Protein AF-0000000084919995 (afdb_homodimer)

Foldseek 3Di:
DPPPPPDPPPPPPPPPPVALVVVCVVLDAPCVVVVNQAHDFPVSLVVSLVVVVVVFLQKDKDFFFAWPVGGTWIKIKGDPVSDDQLVPLLQAAEEEEEAALPFQFHLSLLLVSVQSSCQRSVVDDHFDRYMYMYGNHLQNQQSNQKDQPQCPQFADRRMTGGQAHVVGFNQQQQCQVVPISSNLRVLVVCVRNVHQAYEYEGADDADAFDAQKAKAKAQLVQLDDPLSVCLPPPVVVQLQVVCVVVPRHYYHDQDDHQDDCQQEDEHDHRDCSGPNNVSSLLPHTYMYMHGYRYDRSNVNSVSSNVSVVSSSVVCSVCVVVSSVRSVVSLVVLLVDFKHFQDKDFPPVDWDKDQGKGFDWDWDQDPPPRHTGIDTDPVGIDGDIGIYGSDMDGDDMDGQFQWKKFAVVLVSCVVSCVSNVFDKDWAQAKDKDWWKWWFWDDWAWAPDDDSNATFIAPIDTDIDIDTDIGGTGIIIGGCNDSSNSSCCQAQPCNRPNHVVRRPSLCVLQDFDDDDDCVPLVVVLVVVCVVDVVVVVVLVVCLVPPVVCVVDPCSSSVVSCCVDPNGDPSRRIRRMIGHHDDD/DDDPPPDPPPPPPPPPPPDLVVVCVVLDAPCVVVVNQAHDFPVSLVVSLVVVVVVFLQKDKDFFFAWPVGGTWIKIKGDPVSDDQLVPLLQAAEEEEEAALPFQFHLSLLLVSVQSSCQRSVVDDHFDRYMYMYGNHLQNQQSNQKDQPQCPQFADRRMTGGQAHVVGFNQQQQCQVVPISSNLRVLVVCVRNVHQAYEYEGADDADAFDAQKAKAKAQLVQLDDPLSVCLPPPVVVLLQVVCVVVPRHYYHDQDDHQDDCQQEDEHDHRDCSGPNNVSSLLPHTYMYMHGYRYDHSNVNSVSSNVSVVSSSVVCSVCVVVSSVRSVVSLVVLLVDFKHFQDKDFPPVDWDKDQGKGFDWDWDQDPPPRHTGIDTDPVGIDGDIGIYGSDMDGDDMDGQFQWKKFAVVLVSCVVSCVSNVFDKDWDQAKDKDWWKWWFWDDWAWAPDDDSNATFIAPIDTDIDIDTDIGGTGIIIGGCNDSSNSSCCQAQPCHRPNHVVRRPSLCVLQDFDDDDDCVVLVVVLVVVCVVDVVVVVVLVVCLVPPVVCVVDPCSSSVVSCCVDPNGDPSRRIRRMIGHHDDD

Sequence (1162 aa):
MKKIISLFCFLCIIACSEKPEDKEKDFQTFFETSNGLETPTYTEVIDFYIKLAKEFPQINVLTIGETDSGLPLHLVTYNPDGEFNFNKLEDKTVILINNGIHPGESDGIDATMLLFRDLVVNKIGAPRNTVLTTIPIYNIGGALNRNSTSRTNQNGPKEYGFRGNAQNYDLNRDFIKNDTKNAKTFAEIFHLTKPDIFIDNHVSNGADYQYTLTHLFTQHNKLGGDLGNYLHTEMMPTLENSLEEINWPITPYVNVFNSVPEKGFSQFMDYPRYSTGYTTLWNTLGLMVETHMLKPYKKRVMGTYYLMQKMIDISEKDGKKIKELRANAFAADQEKITYPVKFKIDTTKTSTLNFKGYEADYIESEVTGLTRLKYDRSKPFTKEVIYSNYMTPTNFVTVPEAYIIPKGWKKVIPHLDANKIEYTQLEKDTIITVQTYRIEDYDTRKSAYEGHYPHSNTTVTTSNQSVQFYKGDYYVPTNQRGIRYLLETLEPEAVDSFFNWNFFDTILQQKEGFSPYVFEDVAAKLLKNNPKLKAEFDTIKSTDENFAKNWYAQLNWLHKKSEHYEKAHMQYPIYKLMKNNMKKIISLFCFLCIIACSEKPEDKEKDFQTFFETSNGLETPTYTEVIDFYIKLAKEFPQINVLTIGETDSGLPLHLVTYNPDGEFNFNKLEDKTVILINNGIHPGESDGIDATMLLFRDLVVNKIGAPRNTVLTTIPIYNIGGALNRNSTSRTNQNGPKEYGFRGNAQNYDLNRDFIKNDTKNAKTFAEIFHLTKPDIFIDNHVSNGADYQYTLTHLFTQHNKLGGDLGNYLHTEMMPTLENSLEEINWPITPYVNVFNSVPEKGFSQFMDYPRYSTGYTTLWNTLGLMVETHMLKPYKKRVMGTYYLMQKMIDISEKDGKKIKELRANAFAADQEKITYPVKFKIDTTKTSTLNFKGYEADYIESEVTGLTRLKYDRSKPFTKEVIYSNYMTPTNFVTVPEAYIIPKGWKKVIPHLDANKIEYTQLEKDTIITVQTYRIEDYDTRKSAYEGHYPHSNTTVTTSNQSVQFYKGDYYVPTNQRGIRYLLETLEPEAVDSFFNWNFFDTILQQKEGFSPYVFEDVAAKLLKNNPKLKAEFDTIKSTDENFAKNWYAQLNWLHKKSEHYEKAHMQYPIYKLMKNN

Nearest PDB structures (foldseek):
  1yw4-assembly1_B  TM=4.529E-01  e=1.038E-06  Chromobacterium violaceum ATCC 12472
  5zni-assembly1_A  TM=4.329E-01  e=6.628E-02  Plasmodium falciparum
  8qbh-assembly1_A  TM=3.228E-01  e=3.331E-02  Photorhabdus laumondii subsp. laumondii TTO1
  5vol-assembly2_E  TM=3.912E-01  e=1.319E-01  Bacteroides intestinalis DSM 17393
  6mot-assembly1_A  TM=2.643E-01  e=6.628E-02  Bacteroides intestinalis DSM 17393

Solvent-accessible surface area (backbone atoms only — not comparable to full-atom values): 61017 Å² total; per-residue (Å²): 132,82,75,73,75,76,78,79,75,77,75,73,74,74,71,73,69,74,53,55,69,64,57,49,67,76,61,62,48,58,30,63,77,50,74,36,43,39,60,70,52,62,65,56,51,54,49,49,53,53,53,47,31,73,74,34,72,35,34,46,76,42,81,44,69,44,28,41,58,73,48,56,38,48,44,36,36,42,21,84,82,52,71,83,58,59,90,74,40,79,87,40,34,32,36,37,35,41,10,11,50,35,18,53,27,43,39,32,39,55,18,48,53,52,47,56,48,32,40,77,50,58,73,40,83,71,63,88,44,45,34,42,34,30,30,62,50,57,24,52,29,3,34,70,48,59,45,68,33,51,60,61,59,42,39,57,44,64,42,37,18,29,48,32,29,44,60,38,35,55,58,66,54,24,56,60,78,37,84,45,44,39,38,47,34,47,39,47,49,46,70,59,58,61,40,52,32,37,37,38,31,42,50,39,76,61,65,78,53,67,52,49,38,21,39,46,55,49,46,34,62,79,66,28,70,69,48,12,46,42,45,62,70,42,52,47,51,50,50,40,51,58,31,38,76,71,74,48,50,54,44,69,50,67,66,47,78,100,52,65,68,72,79,33,41,43,60,74,79,50,52,36,29,22,64,42,24,39,46,35,42,67,61,22,50,24,34,34,37,28,25,40,29,74,47,56,38,44,58,37,20,49,51,48,33,54,51,53,52,49,50,50,50,49,41,59,71,39,31,69,58,51,54,49,36,37,54,49,48,55,55,50,60,66,66,46,58,59,45,71,48,40,69,42,77,32,86,90,44,72,44,76,36,81,40,48,34,38,42,67,48,78,43,74,31,92,71,62,69,40,79,35,61,43,76,38,80,89,42,63,48,74,42,79,21,50,33,39,72,39,56,37,73,77,41,71,43,74,55,40,45,22,37,36,38,52,53,29,60,51,81,56,49,63,58,37,54,50,64,69,49,66,65,49,54,39,87,50,69,43,77,43,72,26,40,39,42,31,59,68,46,66,44,62,50,84,56,57,52,78,54,34,50,38,38,44,82,43,40,67,45,76,46,79,44,79,42,81,48,45,54,54,18,34,42,33,56,37,82,51,82,48,32,52,49,47,51,40,32,69,34,55,60,14,71,61,2,41,52,17,62,44,74,55,33,18,24,69,37,73,85,66,68,72,48,64,65,57,45,50,60,53,50,42,50,51,39,72,76,28,62,68,60,35,52,54,51,51,49,48,43,74,70,30,66,70,49,47,73,27,63,64,60,49,50,50,54,51,42,66,72,39,79,40,40,63,73,59,48,34,37,51,73,59,32,29,33,61,63,85,128,133,83,80,77,77,76,80,78,77,78,76,73,75,74,73,73,68,74,54,57,71,62,56,50,68,75,62,62,48,57,30,63,77,51,74,35,44,38,58,70,53,64,67,55,50,54,50,50,53,52,54,47,30,74,74,34,73,35,33,45,77,42,81,45,68,45,28,40,58,74,49,56,37,49,44,37,36,42,22,83,85,52,70,82,59,60,90,75,41,80,86,41,35,32,35,37,35,41,8,12,49,34,17,52,27,42,39,32,36,56,17,49,52,52,48,57,48,32,41,78,51,58,72,40,84,71,63,87,44,45,33,44,31,30,29,63,51,57,24,52,28,4,33,70,48,60,46,69,34,50,60,61,60,42,38,56,46,64,41,36,16,29,48,32,28,45,60,38,34,56,56,67,54,23,57,58,79,37,85,45,43,41,38,46,34,46,38,48,52,47,69,60,59,60,41,52,32,37,39,38,32,41,52,41,74,61,64,80,53,67,50,48,38,22,39,45,54,50,46,34,63,78,67,28,70,69,48,12,46,41,45,60,70,41,52,47,50,50,50,39,50,58,30,38,76,72,74,46,50,53,45,70,49,66,67,48,76,98,53,65,67,72,80,33,42,42,60,74,78,51,51,36,30,23,64,42,23,40,46,35,41,67,58,21,50,23,34,35,37,28,24,40,28,72,46,55,39,42,57,38,20,49,51,48,32,51,50,53,51,49,51,50,51,48,42,59,72,39,30,70,57,51,54,50,36,37,54,49,49,56,56,50,62,66,67,45,59,60,45,70,48,41,70,42,75,32,86,91,46,70,44,78,37,82,41,51,34,38,43,68,49,77,42,72,32,92,71,62,67,40,80,36,61,42,74,38,82,90,44,64,47,74,41,79,20,50,33,40,72,39,56,38,72,78,42,72,42,73,56,41,47,21,39,38,38,51,53,31,60,50,82,55,50,62,58,38,53,52,64,70,48,66,66,48,56,38,86,50,68,43,76,44,71,26,39,40,42,31,59,68,45,65,45,60,49,83,54,58,52,78,51,34,49,40,38,44,82,44,41,67,45,79,46,79,42,78,41,81,46,45,54,54,19,33,41,32,55,37,83,51,82,48,34,52,49,48,52,40,32,69,34,56,61,15,72,63,3,41,52,18,62,44,73,54,32,18,24,70,38,72,86,66,69,72,48,63,65,58,44,50,60,54,49,43,49,52,39,72,75,27,63,69,59,36,52,53,51,50,50,47,42,73,73,31,67,71,49,46,73,26,61,63,60,49,51,50,54,51,40,67,71,38,79,42,40,62,74,58,47,35,38,51,74,60,31,29,33,61,62,84,128

Radius of gyration: 35.67 Å; Cα contacts (8 Å, |Δi|>4): 2450; chains: 2; bounding box: 75×141×129 Å

Structure (mmCIF, N/CA/C/O backbone):
data_AF-0000000084919995-model_v1
#
loop_
_entity.id
_entity.type
_entity.pdbx_description
1 polymer 'Peptidase M14 carboxypeptidase A'
#
loop_
_atom_site.group_PDB
_atom_site.id
_atom_site.type_symbol
_atom_site.label_atom_id
_atom_site.label_alt_id
_atom_site.label_comp_id
_atom_site.label_asym_id
_atom_site.label_entity_id
_atom_site.label_seq_id
_atom_site.pdbx_PDB_ins_code
_atom_site.Cartn_x
_atom_site.Cartn_y
_atom_site.Cartn_z
_atom_site.occupancy
_atom_site.B_iso_or_equiv
_atom_site.auth_seq_id
_atom_site.auth_comp_id
_atom_site.auth_asym_id
_atom_site.auth_atom_id
_atom_site.pdbx_PDB_model_num
ATOM 1 N N . MET A 1 1 ? 17.422 -91.812 32.719 1 21.69 1 MET A N 1
ATOM 2 C CA . MET A 1 1 ? 18.078 -91.188 31.578 1 21.69 1 MET A CA 1
ATOM 3 C C . MET A 1 1 ? 17.125 -91.062 30.391 1 21.69 1 MET A C 1
ATOM 5 O O . MET A 1 1 ? 17.547 -91.188 29.234 1 21.69 1 MET A O 1
ATOM 9 N N . LYS A 1 2 ? 15.844 -90.938 30.781 1 24.97 2 LYS A N 1
ATOM 10 C CA . LYS A 1 2 ? 14.633 -91 29.969 1 24.97 2 LYS A CA 1
ATOM 11 C C . LYS A 1 2 ? 14.672 -89.875 28.922 1 24.97 2 LYS A C 1
ATOM 13 O O . LYS A 1 2 ? 14.828 -88.688 29.25 1 24.97 2 LYS A O 1
ATOM 18 N N . LYS A 1 3 ? 15.195 -90.125 27.75 1 26.06 3 LYS A N 1
ATOM 19 C CA . LYS A 1 3 ? 15.508 -89.312 26.578 1 26.06 3 LYS A CA 1
ATOM 20 C C . LYS A 1 3 ? 14.258 -88.688 26.031 1 26.06 3 LYS A C 1
ATOM 22 O O . LYS A 1 3 ? 13.414 -89.312 25.422 1 26.06 3 LYS A O 1
ATOM 27 N N . ILE A 1 4 ? 13.5 -88 26.812 1 30.88 4 ILE A N 1
ATOM 28 C CA . ILE A 1 4 ? 12.266 -87.438 26.25 1 30.88 4 ILE A CA 1
ATOM 29 C C . ILE A 1 4 ? 12.586 -86.562 25.078 1 30.88 4 ILE A C 1
ATOM 31 O O . ILE A 1 4 ? 13.461 -85.688 25.172 1 30.88 4 ILE A O 1
ATOM 35 N N . ILE A 1 5 ? 12.328 -86.938 23.891 1 33.31 5 ILE A N 1
ATOM 36 C CA . ILE A 1 5 ? 12.352 -86.438 22.531 1 33.31 5 ILE A CA 1
ATOM 37 C C . ILE A 1 5 ? 11.477 -85.188 22.453 1 33.31 5 ILE A C 1
ATOM 39 O O . ILE A 1 5 ? 10.25 -85.25 22.562 1 33.31 5 ILE A O 1
ATOM 43 N N . SER A 1 6 ? 11.594 -84.25 23.375 1 34.66 6 SER A N 1
ATOM 44 C CA . SER A 1 6 ? 10.586 -83.188 23.156 1 34.66 6 SER A CA 1
ATOM 45 C C . SER A 1 6 ? 10.672 -82.625 21.75 1 34.66 6 SER A C 1
ATOM 47 O O . SER A 1 6 ? 11.766 -82.375 21.25 1 34.66 6 SER A O 1
ATOM 49 N N . LEU A 1 7 ? 9.68 -82.938 20.938 1 34.88 7 LEU A N 1
ATOM 50 C CA . LEU A 1 7 ? 9.227 -82.438 19.641 1 34.88 7 LEU A CA 1
ATOM 51 C C . LEU A 1 7 ? 9.219 -80.938 19.609 1 34.88 7 LEU A C 1
ATOM 53 O O . LEU A 1 7 ? 8.531 -80.312 20.422 1 34.88 7 LEU A O 1
ATOM 57 N N . PHE A 1 8 ? 10.305 -80.312 19.156 1 34.44 8 PHE A N 1
ATOM 58 C CA . PHE A 1 8 ? 10.516 -78.938 18.859 1 34.44 8 PHE A CA 1
ATOM 59 C C . PHE A 1 8 ? 9.523 -78.438 17.812 1 34.44 8 PHE A C 1
ATOM 61 O O . PHE A 1 8 ? 9.57 -78.875 16.656 1 34.44 8 PHE A O 1
ATOM 68 N N . CYS A 1 9 ? 8.234 -78.312 18.172 1 31.97 9 CYS A N 1
ATOM 69 C CA . CYS A 1 9 ? 7.273 -77.688 17.281 1 31.97 9 CYS A CA 1
ATOM 70 C C . CYS A 1 9 ? 7.773 -76.312 16.812 1 31.97 9 CYS A C 1
ATOM 72 O O . CYS A 1 9 ? 8.016 -75.438 17.641 1 31.97 9 CYS A O 1
ATOM 74 N N . PHE A 1 10 ? 8.445 -76.312 15.711 1 33.94 10 PHE A N 1
ATOM 75 C CA . PHE A 1 10 ? 8.812 -75.125 14.961 1 33.94 10 PHE A CA 1
ATOM 76 C C . PHE A 1 10 ? 7.582 -74.25 14.648 1 33.94 10 PHE A C 1
ATOM 78 O O . PHE A 1 10 ? 6.719 -74.688 13.875 1 33.94 10 PHE A O 1
ATOM 85 N N . LEU A 1 11 ? 7.043 -73.562 15.609 1 35.12 11 LEU A N 1
ATOM 86 C CA . LEU A 1 11 ? 6.012 -72.562 15.336 1 35.12 11 LEU A CA 1
ATOM 87 C C . LEU A 1 11 ? 6.492 -71.562 14.297 1 35.12 11 LEU A C 1
ATOM 89 O O . LEU A 1 11 ? 7.426 -70.812 14.555 1 35.12 11 LEU A O 1
ATOM 93 N N . CYS A 1 12 ? 6.41 -71.938 13.023 1 33 12 CYS A N 1
ATOM 94 C CA . CYS A 1 12 ? 6.535 -71 11.938 1 33 12 CYS A CA 1
ATOM 95 C C . CYS A 1 12 ? 5.594 -69.812 12.148 1 33 12 CYS A C 1
ATOM 97 O O . CYS A 1 12 ? 4.375 -69.938 12.148 1 33 12 CYS A O 1
ATOM 99 N N . ILE A 1 13 ? 5.977 -68.938 12.969 1 38.16 13 ILE A N 1
ATOM 100 C CA . ILE A 1 13 ? 5.301 -67.625 13 1 38.16 13 ILE A CA 1
ATOM 101 C C . ILE A 1 13 ? 5.152 -67.125 11.586 1 38.16 13 ILE A C 1
ATOM 103 O O . ILE A 1 13 ? 6.145 -66.75 10.938 1 38.16 13 ILE A O 1
ATOM 107 N N . ILE A 1 14 ? 4.238 -67.688 10.805 1 39.5 14 ILE A N 1
ATOM 108 C CA . ILE A 1 14 ? 3.797 -67 9.586 1 39.5 14 ILE A CA 1
ATOM 109 C C . ILE A 1 14 ? 3.553 -65.562 9.875 1 39.5 14 ILE A C 1
ATOM 111 O O . ILE A 1 14 ? 2.621 -65.188 10.609 1 39.5 14 ILE A O 1
ATOM 115 N N . ALA A 1 15 ? 4.582 -64.75 9.961 1 41.22 15 ALA A N 1
ATOM 116 C CA . ALA A 1 15 ? 4.41 -63.312 9.797 1 41.22 15 ALA A CA 1
ATOM 117 C C . ALA A 1 15 ? 3.473 -63.031 8.633 1 41.22 15 ALA A C 1
ATOM 119 O O . ALA A 1 15 ? 3.797 -63.312 7.477 1 41.22 15 ALA A O 1
ATOM 120 N N . CYS A 1 16 ? 2.234 -63.188 8.797 1 38.12 16 CYS A N 1
ATOM 121 C CA . CYS A 1 16 ? 1.284 -62.625 7.848 1 38.12 16 CYS A CA 1
ATOM 122 C C . CYS A 1 16 ? 1.744 -61.281 7.363 1 38.12 16 CYS A C 1
ATOM 124 O O . CYS A 1 16 ? 1.629 -60.281 8.086 1 38.12 16 CYS A O 1
ATOM 126 N N . SER A 1 17 ? 2.793 -61.25 6.57 1 40.56 17 SER A N 1
ATOM 127 C CA . SER A 1 17 ? 3 -60.031 5.812 1 40.56 17 SER A CA 1
ATOM 128 C C . SER A 1 17 ? 1.688 -59.5 5.234 1 40.56 17 SER A C 1
ATOM 130 O O . SER A 1 17 ? 1.049 -60.188 4.422 1 40.56 17 SER A O 1
ATOM 132 N N . GLU A 1 18 ? 0.864 -58.844 5.98 1 44.56 18 GLU A N 1
ATOM 133 C CA . GLU A 1 18 ? -0.273 -58.188 5.363 1 44.56 18 GLU A CA 1
ATOM 134 C C . GLU A 1 18 ? 0.071 -57.688 3.955 1 44.56 18 GLU A C 1
ATOM 136 O O . GLU A 1 18 ? 1.103 -57.062 3.748 1 44.56 18 GLU A O 1
ATOM 141 N N . LYS A 1 19 ? -0.427 -58.25 3.053 1 54 19 LYS A N 1
ATOM 142 C CA . LYS A 1 19 ? -0.205 -58.031 1.629 1 54 19 LYS A CA 1
ATOM 143 C C . LYS A 1 19 ? -0.375 -56.562 1.28 1 54 19 LYS A C 1
ATOM 145 O O . LYS A 1 19 ? -1.337 -55.906 1.714 1 54 19 LYS A O 1
ATOM 150 N N . PRO A 1 20 ? 0.6 -55.844 0.638 1 55.72 20 PRO A N 1
ATOM 151 C CA . PRO A 1 20 ? 0.508 -54.469 0.135 1 55.72 20 PRO A CA 1
ATOM 152 C C . PRO A 1 20 ? -0.896 -54.094 -0.345 1 55.72 20 PRO A C 1
ATOM 154 O O . PRO A 1 20 ? -1.328 -52.969 -0.198 1 55.72 20 PRO A O 1
ATOM 157 N N . GLU A 1 21 ? -1.686 -54.844 -0.958 1 55 21 GLU A N 1
ATOM 158 C CA . GLU A 1 21 ? -3.02 -54.625 -1.504 1 55 21 GLU A CA 1
ATOM 159 C C . GLU A 1 21 ? -4.012 -54.25 -0.402 1 55 21 GLU A C 1
ATOM 161 O O . GLU A 1 21 ? -4.875 -53.406 -0.595 1 55 21 GLU A O 1
ATOM 166 N N . ASP A 1 22 ? -3.834 -54.844 0.749 1 62.72 22 ASP A N 1
ATOM 167 C CA . ASP A 1 22 ? -4.777 -54.594 1.835 1 62.72 22 ASP A CA 1
ATOM 168 C C . ASP A 1 22 ? -4.594 -53.219 2.43 1 62.72 22 ASP A C 1
ATOM 170 O O . ASP A 1 22 ? -5.57 -52.531 2.707 1 62.72 22 ASP A O 1
ATOM 174 N N . LYS A 1 23 ? -3.406 -52.688 2.41 1 73.25 23 LYS A N 1
ATOM 175 C CA . LYS A 1 23 ? -3.154 -51.375 2.971 1 73.25 23 LYS A CA 1
ATOM 176 C C . LYS A 1 23 ? -3.576 -50.281 1.997 1 73.25 23 LYS A C 1
ATOM 178 O O . LYS A 1 23 ? -4.051 -49.219 2.414 1 73.25 23 LYS A O 1
ATOM 183 N N . GLU A 1 24 ? -3.463 -50.5 0.756 1 79.25 24 GLU A N 1
ATOM 184 C CA . GLU A 1 24 ? -3.916 -49.531 -0.236 1 79.25 24 GLU A CA 1
ATOM 185 C C . GLU A 1 24 ? -5.398 -49.219 -0.062 1 79.25 24 GLU A C 1
ATOM 187 O O . GLU A 1 24 ? -5.812 -48.062 -0.192 1 79.25 24 GLU A O 1
ATOM 192 N N . LYS A 1 25 ? -6.148 -50.156 0.231 1 82 25 LYS A N 1
ATOM 193 C CA . LYS A 1 25 ? -7.594 -50 0.39 1 82 25 LYS A CA 1
ATOM 194 C C . LYS A 1 25 ? -7.914 -49.156 1.619 1 82 25 LYS A C 1
ATOM 196 O O . LYS A 1 25 ? -8.898 -48.406 1.627 1 82 25 LYS A O 1
ATOM 201 N N . ASP A 1 26 ? -7.035 -49.219 2.521 1 86.19 26 ASP A N 1
ATOM 202 C CA . ASP A 1 26 ? -7.266 -48.5 3.771 1 86.19 26 ASP A CA 1
ATOM 203 C C . ASP A 1 26 ? -6.957 -47.031 3.611 1 86.19 26 ASP A C 1
ATOM 205 O O . ASP A 1 26 ? -7.391 -46.188 4.422 1 86.19 26 ASP A O 1
ATOM 209 N N . PHE A 1 27 ? -6.262 -46.656 2.531 1 93.88 27 PHE A N 1
ATOM 210 C CA . PHE A 1 27 ? -5.844 -45.281 2.352 1 93.88 27 PHE A CA 1
ATOM 211 C C . PHE A 1 27 ? -6.258 -44.75 0.979 1 93.88 27 PHE A C 1
ATOM 213 O O . PHE A 1 27 ? -5.52 -44 0.345 1 93.88 27 PHE A O 1
ATOM 220 N N . GLN A 1 28 ? -7.402 -45.188 0.562 1 94.81 28 GLN A N 1
ATOM 221 C CA . GLN A 1 28 ? -7.945 -44.656 -0.68 1 94.81 28 GLN A CA 1
ATOM 222 C C . GLN A 1 28 ? -8.242 -43.156 -0.551 1 94.81 28 GLN A C 1
ATOM 224 O O . GLN A 1 28 ? -8.727 -42.719 0.487 1 94.81 28 GLN A O 1
ATOM 229 N N . THR A 1 29 ? -7.914 -42.438 -1.58 1 95.44 29 THR A N 1
ATOM 230 C CA . THR A 1 29 ? -8.203 -41 -1.594 1 95.44 29 THR A CA 1
ATOM 231 C C . THR A 1 29 ? -9.648 -40.75 -2.025 1 95.44 29 THR A C 1
ATOM 233 O O . THR A 1 29 ? -10.289 -41.625 -2.615 1 95.44 29 THR A O 1
ATOM 236 N N . PHE A 1 30 ? -10.117 -39.594 -1.707 1 95.94 30 PHE A N 1
ATOM 237 C CA . PHE A 1 30 ? -11.445 -39.188 -2.148 1 95.94 30 PHE A CA 1
ATOM 238 C C . PHE A 1 30 ? -11.531 -39.156 -3.67 1 95.94 30 PHE A C 1
ATOM 240 O O . PHE A 1 30 ? -12.578 -39.469 -4.242 1 95.94 30 PHE A O 1
ATOM 247 N N . PHE A 1 31 ? -10.555 -38.812 -4.359 1 97.12 31 PHE A N 1
ATOM 248 C CA . PHE A 1 31 ? -10.43 -38.875 -5.812 1 97.12 31 PHE A CA 1
ATOM 249 C C . PHE A 1 31 ? -10.703 -40.281 -6.328 1 97.12 31 PHE A C 1
ATOM 251 O O . PHE A 1 31 ? -11.461 -40.469 -7.281 1 97.12 31 PHE A O 1
ATOM 258 N N . GLU A 1 32 ? -10.117 -41.219 -5.699 1 97.31 32 GLU A N 1
ATOM 259 C CA . GLU A 1 32 ? -10.297 -42.625 -6.098 1 97.31 32 GLU A CA 1
ATOM 260 C C . GLU A 1 32 ? -11.719 -43.094 -5.801 1 97.31 32 GLU A C 1
ATOM 262 O O . GLU A 1 32 ? -12.344 -43.75 -6.637 1 97.31 32 GLU A O 1
ATOM 267 N N . THR A 1 33 ? -12.242 -42.781 -4.66 1 96.88 33 THR A N 1
ATOM 268 C CA . THR A 1 33 ? -13.555 -43.281 -4.258 1 96.88 33 THR A CA 1
ATOM 269 C C . THR A 1 33 ? -14.664 -42.594 -5.043 1 96.88 33 THR A C 1
ATOM 271 O O . THR A 1 33 ? -15.773 -43.125 -5.145 1 96.88 33 THR A O 1
ATOM 274 N N . SER A 1 34 ? -14.383 -41.438 -5.629 1 97.38 34 SER A N 1
ATOM 275 C CA . SER A 1 34 ? -15.367 -40.719 -6.426 1 97.38 34 SER A CA 1
ATOM 276 C C . SER A 1 34 ? -15.211 -41.031 -7.914 1 97.38 34 SER A C 1
ATOM 278 O O . SER A 1 34 ? -15.789 -40.344 -8.758 1 97.38 34 SER A O 1
ATOM 280 N N . ASN A 1 35 ? -14.383 -41.969 -8.273 1 97 35 ASN A N 1
ATOM 281 C CA . ASN A 1 35 ? -14.102 -42.375 -9.648 1 97 35 ASN A CA 1
ATOM 282 C C . ASN A 1 35 ? -13.453 -41.25 -10.438 1 97 35 ASN A C 1
ATOM 284 O O . ASN A 1 35 ? -13.758 -41.031 -11.617 1 97 35 ASN A O 1
ATOM 288 N N . GLY A 1 36 ? -12.68 -40.406 -9.742 1 97.38 36 GLY A N 1
ATOM 289 C CA . GLY A 1 36 ? -11.906 -39.375 -10.391 1 97.38 36 GLY A CA 1
ATOM 290 C C . GLY A 1 36 ? -12.711 -38.125 -10.68 1 97.38 36 GLY A C 1
ATOM 291 O O . GLY A 1 36 ? -12.312 -37.281 -11.508 1 97.38 36 GLY A O 1
ATOM 292 N N . LEU A 1 37 ? -13.859 -37.906 -10 1 97.75 37 LEU A N 1
ATOM 293 C CA . LEU A 1 37 ? -14.773 -36.812 -10.359 1 97.75 37 LEU A CA 1
ATOM 294 C C . LEU A 1 37 ? -14.711 -35.688 -9.336 1 97.75 37 LEU A C 1
ATOM 296 O O . LEU A 1 37 ? -15.172 -34.594 -9.594 1 97.75 37 LEU A O 1
ATOM 300 N N . GLU A 1 38 ? -14.156 -36 -8.141 1 98.06 38 GLU A N 1
ATOM 301 C CA . GLU A 1 38 ? -14.203 -35 -7.055 1 98.06 38 GLU A CA 1
ATOM 302 C C . GLU A 1 38 ? -12.836 -34.844 -6.398 1 98.06 38 GLU A C 1
ATOM 304 O O . GLU A 1 38 ? -11.969 -35.719 -6.523 1 98.06 38 GLU A O 1
ATOM 309 N N . THR A 1 39 ? -12.555 -33.719 -5.777 1 98.62 39 THR A N 1
ATOM 310 C CA . THR A 1 39 ? -11.383 -33.406 -4.961 1 98.62 39 THR A CA 1
ATOM 311 C C . THR A 1 39 ? -11.781 -33.156 -3.512 1 98.62 39 THR A C 1
ATOM 313 O O . THR A 1 39 ? -12.898 -32.719 -3.24 1 98.62 39 THR A O 1
ATOM 316 N N . PRO A 1 40 ? -10.984 -33.531 -2.588 1 98.44 40 PRO A N 1
ATOM 317 C CA . PRO A 1 40 ? -11.328 -33.406 -1.17 1 98.44 40 PRO A CA 1
ATOM 318 C C . PRO A 1 40 ? -11.297 -31.969 -0.68 1 98.44 40 PRO A C 1
ATOM 320 O O . PRO A 1 40 ? -10.719 -31.094 -1.344 1 98.44 40 PRO A O 1
ATOM 323 N N . THR A 1 41 ? -11.945 -31.734 0.475 1 97.81 41 THR A N 1
ATOM 324 C CA . T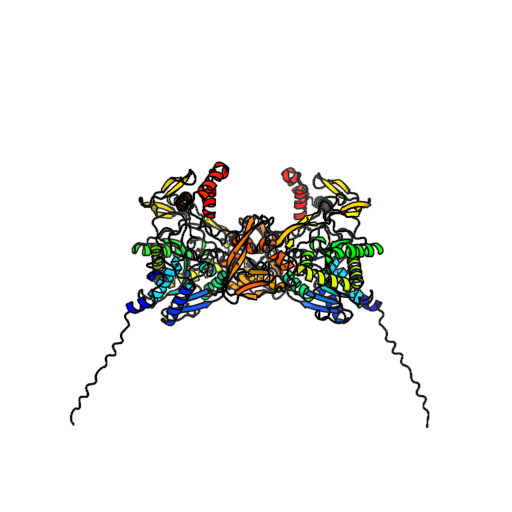HR A 1 41 ? -11.875 -30.453 1.187 1 97.81 41 THR A CA 1
ATOM 325 C C . THR A 1 41 ? -10.523 -30.297 1.873 1 97.81 41 THR A C 1
ATOM 327 O O . THR A 1 41 ? -9.75 -31.25 1.964 1 97.81 41 THR A O 1
ATOM 330 N N . TYR A 1 42 ? -10.258 -29.125 2.387 1 97.94 42 TYR A N 1
ATOM 331 C CA . TYR A 1 42 ? -9.023 -28.844 3.113 1 97.94 42 TYR A CA 1
ATOM 332 C C . TYR A 1 42 ? -8.852 -29.797 4.289 1 97.94 42 TYR A C 1
ATOM 334 O O . TYR A 1 42 ? -7.793 -30.406 4.457 1 97.94 42 TYR A O 1
ATOM 342 N N . THR A 1 43 ? -9.852 -29.938 5.066 1 97.56 43 THR A N 1
ATOM 343 C CA . THR A 1 43 ? -9.789 -30.781 6.258 1 97.56 43 THR A CA 1
ATOM 344 C C . THR A 1 43 ? -9.523 -32.25 5.879 1 97.56 43 THR A C 1
ATOM 346 O O . THR A 1 43 ? -8.727 -32.906 6.531 1 97.56 43 THR A O 1
ATOM 349 N N . GLU A 1 44 ? -10.188 -32.688 4.816 1 98.19 44 GLU A N 1
ATOM 350 C CA . GLU A 1 44 ? -10 -34.062 4.367 1 98.19 44 GLU A CA 1
ATOM 351 C C . GLU A 1 44 ? -8.57 -34.312 3.902 1 98.19 44 GLU A C 1
ATOM 353 O O . GLU A 1 44 ? -8.016 -35.375 4.121 1 98.19 44 GLU A O 1
ATOM 358 N N . VAL A 1 45 ? -8 -33.344 3.273 1 98.75 45 VAL A N 1
ATOM 359 C CA . VAL A 1 45 ? -6.629 -33.469 2.793 1 98.75 45 VAL A CA 1
ATOM 360 C C . VAL A 1 45 ? -5.676 -33.594 3.979 1 98.75 45 VAL A C 1
ATOM 362 O O . VAL A 1 45 ? -4.832 -34.469 4.012 1 98.75 45 VAL A O 1
ATOM 365 N N . ILE A 1 46 ? -5.793 -32.688 4.938 1 98.69 46 ILE A N 1
ATOM 366 C CA . ILE A 1 46 ? -4.887 -32.688 6.082 1 98.69 46 ILE A CA 1
ATOM 367 C C . ILE A 1 46 ? -5.074 -33.969 6.883 1 98.69 46 ILE A C 1
ATOM 369 O O . ILE A 1 46 ? -4.094 -34.594 7.301 1 98.69 46 ILE A O 1
ATOM 373 N N . ASP A 1 47 ? -6.32 -34.375 7.082 1 98.25 47 ASP A N 1
ATOM 374 C CA . ASP A 1 47 ? -6.605 -35.625 7.797 1 98.25 47 ASP A CA 1
ATOM 375 C C . ASP A 1 47 ? -5.945 -36.812 7.109 1 98.25 47 ASP A C 1
ATOM 377 O O . ASP A 1 47 ? -5.457 -37.75 7.777 1 98.25 47 ASP A O 1
ATOM 381 N N . PHE A 1 48 ? -6.008 -36.844 5.852 1 98.12 48 PHE A N 1
ATOM 382 C CA . PHE A 1 48 ? -5.406 -37.906 5.082 1 98.12 48 PHE A CA 1
ATOM 383 C C . PHE A 1 48 ? -3.924 -38.062 5.402 1 98.12 48 PHE A C 1
ATOM 385 O O . PHE A 1 48 ? -3.439 -39.156 5.691 1 98.12 48 PHE A O 1
ATOM 392 N N . TYR A 1 49 ? -3.203 -36.938 5.359 1 98.69 49 TYR A N 1
ATOM 393 C CA . TYR A 1 49 ? -1.765 -36.969 5.598 1 98.69 49 TYR A CA 1
ATOM 394 C C . TYR A 1 49 ? -1.46 -37.312 7.047 1 98.69 49 TYR A C 1
ATOM 396 O O . TYR A 1 49 ? -0.471 -38 7.328 1 98.69 49 TYR A O 1
ATOM 404 N N . ILE A 1 50 ? -2.25 -36.812 7.961 1 98.38 50 ILE A N 1
ATOM 405 C CA . ILE A 1 50 ? -2.068 -37.188 9.367 1 98.38 50 ILE A CA 1
ATOM 406 C C . ILE A 1 50 ? -2.25 -38.688 9.547 1 98.38 50 ILE A C 1
ATOM 408 O O . ILE A 1 50 ? -1.489 -39.312 10.281 1 98.38 50 ILE A O 1
ATOM 412 N N . LYS A 1 51 ? -3.271 -39.25 8.906 1 97.81 51 LYS A N 1
ATOM 413 C CA . LYS A 1 51 ? -3.502 -40.688 8.961 1 97.81 51 LYS A CA 1
ATOM 414 C C . LYS A 1 51 ? -2.305 -41.469 8.406 1 97.81 51 LYS A C 1
ATOM 416 O O . LYS A 1 51 ? -1.899 -42.469 8.969 1 97.81 51 LYS A O 1
ATOM 421 N N . LEU A 1 52 ? -1.753 -41 7.297 1 98.06 52 LEU A N 1
ATOM 422 C CA . LEU A 1 52 ? -0.563 -41.625 6.734 1 98.06 52 LEU A CA 1
ATOM 423 C C . LEU A 1 52 ? 0.59 -41.594 7.734 1 98.06 52 LEU A C 1
ATOM 425 O O . LEU A 1 52 ? 1.278 -42.594 7.926 1 98.06 52 LEU A O 1
ATOM 429 N N . ALA A 1 53 ? 0.805 -40.438 8.336 1 98.06 53 ALA A N 1
ATOM 430 C CA . ALA A 1 53 ? 1.93 -40.25 9.25 1 98.06 53 ALA A CA 1
ATOM 431 C C . ALA A 1 53 ? 1.802 -41.125 10.477 1 98.06 53 ALA A C 1
ATOM 433 O O . ALA A 1 53 ? 2.807 -41.594 11.031 1 98.06 53 ALA A O 1
ATOM 434 N N . LYS A 1 54 ? 0.592 -41.406 10.922 1 97.5 54 LYS A N 1
ATOM 435 C CA . LYS A 1 54 ? 0.351 -42.281 12.07 1 97.5 54 LYS A CA 1
ATOM 436 C C . LYS A 1 54 ? 0.703 -43.719 11.75 1 97.5 54 LYS A C 1
ATOM 438 O O . LYS A 1 54 ? 1.182 -44.469 12.617 1 97.5 54 LYS A O 1
ATOM 443 N N . GLU A 1 55 ? 0.507 -44.094 10.555 1 96.94 55 GLU A N 1
ATOM 444 C CA . GLU A 1 55 ? 0.669 -45.5 10.164 1 96.94 55 GLU A CA 1
ATOM 445 C C . GLU A 1 55 ? 2.08 -45.781 9.648 1 96.94 55 GLU A C 1
ATOM 447 O O . GLU A 1 55 ? 2.613 -46.875 9.836 1 96.94 55 GLU A O 1
ATOM 452 N N . PHE A 1 56 ? 2.662 -44.781 9.008 1 97.31 56 PHE A N 1
ATOM 453 C CA . PHE A 1 56 ? 3.924 -45 8.312 1 97.31 56 PHE A CA 1
ATOM 454 C C . PHE A 1 56 ? 5.012 -44.062 8.859 1 97.31 56 PHE A C 1
ATOM 456 O O . PHE A 1 56 ? 4.973 -42.875 8.641 1 97.31 56 PHE A O 1
ATOM 463 N N . PRO A 1 57 ? 6.051 -44.594 9.414 1 97.06 57 PRO A N 1
ATOM 464 C CA . PRO A 1 57 ? 7.102 -43.781 10.016 1 97.06 57 PRO A CA 1
ATOM 465 C C . PRO A 1 57 ? 7.918 -43.031 8.969 1 97.06 57 PRO A C 1
ATOM 467 O O . PRO A 1 57 ? 8.695 -42.125 9.32 1 97.06 57 PRO A O 1
ATOM 470 N N . GLN A 1 58 ? 7.762 -43.344 7.668 1 97.56 58 GLN A N 1
ATOM 471 C CA . GLN A 1 58 ? 8.453 -42.656 6.582 1 97.56 58 GLN A CA 1
ATOM 472 C C . GLN A 1 58 ? 7.836 -41.281 6.305 1 97.56 58 GLN A C 1
ATOM 474 O O . GLN A 1 58 ? 8.398 -40.469 5.562 1 97.56 58 GLN A O 1
ATOM 479 N N . ILE A 1 59 ? 6.703 -41.031 6.891 1 98.5 59 ILE A N 1
ATOM 480 C CA . ILE A 1 59 ? 6 -39.781 6.648 1 98.5 59 ILE A CA 1
ATOM 481 C C . ILE A 1 59 ? 6.027 -38.906 7.91 1 98.5 59 ILE A C 1
ATOM 483 O O . ILE A 1 59 ? 5.789 -39.406 9.008 1 98.5 59 ILE A O 1
ATOM 487 N N . ASN A 1 60 ? 6.336 -37.656 7.766 1 98.69 60 ASN A N 1
ATOM 488 C CA . ASN A 1 60 ? 6.223 -36.656 8.828 1 98.69 60 ASN A CA 1
ATOM 489 C C . ASN A 1 60 ? 5.359 -35.469 8.398 1 98.69 60 ASN A C 1
ATOM 491 O O . ASN A 1 60 ? 5.441 -35.031 7.254 1 98.69 60 ASN A O 1
ATOM 495 N N . VAL A 1 61 ? 4.461 -35.062 9.25 1 98.75 61 VAL A N 1
ATOM 496 C CA . VAL A 1 61 ? 3.646 -33.875 9.031 1 98.75 61 VAL A CA 1
ATOM 497 C C . VAL A 1 61 ? 4.039 -32.781 10.031 1 98.75 61 VAL A C 1
ATOM 499 O O . VAL A 1 61 ? 3.891 -32.969 11.242 1 98.75 61 VAL A O 1
ATOM 502 N N . LEU A 1 62 ? 4.539 -31.672 9.555 1 98.69 62 LEU A N 1
ATOM 503 C CA . LEU A 1 62 ? 4.902 -30.516 10.375 1 98.69 62 LEU A CA 1
ATOM 504 C C . LEU A 1 62 ? 3.916 -29.375 10.172 1 98.69 62 LEU A C 1
ATOM 506 O O . LEU A 1 62 ? 3.688 -28.938 9.039 1 98.69 62 LEU A O 1
ATOM 510 N N . THR A 1 63 ? 3.203 -28.938 11.25 1 98.5 63 THR A N 1
ATOM 511 C CA . THR A 1 63 ? 2.451 -27.703 11.219 1 98.5 63 THR A CA 1
ATOM 512 C C . THR A 1 63 ? 3.393 -26.5 11.297 1 98.5 63 THR A C 1
ATOM 514 O O . THR A 1 63 ? 4.25 -26.422 12.18 1 98.5 63 THR A O 1
ATOM 517 N N . ILE A 1 64 ? 3.227 -25.5 10.398 1 98.38 64 ILE A N 1
ATOM 518 C CA . ILE A 1 64 ? 4.262 -24.469 10.328 1 98.38 64 ILE A CA 1
ATOM 519 C C . ILE A 1 64 ? 3.631 -23.141 9.938 1 98.38 64 ILE A C 1
ATOM 521 O O . ILE A 1 64 ? 2.82 -23.062 9.016 1 98.38 64 ILE A O 1
ATOM 525 N N . GLY A 1 65 ? 3.973 -22.109 10.68 1 98 65 GLY A N 1
ATOM 526 C CA . GLY A 1 65 ? 3.605 -20.734 10.375 1 98 65 GLY A CA 1
ATOM 527 C C . GLY A 1 65 ? 2.107 -20.5 10.414 1 98 65 GLY A C 1
ATOM 528 O O . GLY A 1 65 ? 1.385 -21.188 11.148 1 98 65 GLY A O 1
ATOM 529 N N . GLU A 1 66 ? 1.709 -19.391 9.727 1 96.88 66 GLU A N 1
ATOM 530 C CA . GLU A 1 66 ? 0.323 -18.938 9.664 1 96.88 66 GLU A CA 1
ATOM 531 C C . GLU A 1 66 ? -0.076 -18.578 8.234 1 96.88 66 GLU A C 1
ATOM 533 O O . GLU A 1 66 ? 0.783 -18.438 7.359 1 96.88 66 GLU A O 1
ATOM 538 N N . THR A 1 67 ? -1.332 -18.547 7.973 1 97.94 67 THR A N 1
ATOM 539 C CA . THR A 1 67 ? -1.891 -17.984 6.75 1 97.94 67 THR A CA 1
ATOM 540 C C . THR A 1 67 ? -2.938 -16.922 7.07 1 97.94 67 THR A C 1
ATOM 542 O O . THR A 1 67 ? -3.299 -16.734 8.234 1 97.94 67 THR A O 1
ATOM 545 N N . ASP A 1 68 ? -3.428 -16.219 6.094 1 97.5 68 ASP A N 1
ATOM 546 C CA . ASP A 1 68 ? -4.441 -15.195 6.289 1 97.5 68 ASP A CA 1
ATOM 547 C C . ASP A 1 68 ? -5.789 -15.812 6.652 1 97.5 68 ASP A C 1
ATOM 549 O O . ASP A 1 68 ? -6.695 -15.109 7.117 1 97.5 68 ASP A O 1
ATOM 553 N N . SER A 1 69 ? -5.941 -17.109 6.441 1 96.31 69 SER A N 1
ATOM 554 C CA . SER A 1 69 ? -7.18 -17.781 6.812 1 96.31 69 SER A CA 1
ATOM 555 C C . SER A 1 69 ? -7.266 -18 8.32 1 96.31 69 SER A C 1
ATOM 557 O O . SER A 1 69 ? -8.328 -18.328 8.844 1 96.31 69 SER A O 1
ATOM 559 N N . GLY A 1 70 ? -6.133 -17.875 8.961 1 94.81 70 GLY A N 1
ATOM 560 C CA . GLY A 1 70 ? -6.066 -18.172 10.383 1 94.81 70 GLY A CA 1
ATOM 561 C C . GLY A 1 70 ? -5.605 -19.594 10.68 1 94.81 70 GLY A C 1
ATOM 562 O O . GLY A 1 70 ? -5.348 -19.938 11.828 1 94.81 70 GLY A O 1
ATOM 563 N N . LEU A 1 71 ? -5.449 -20.391 9.672 1 96.56 71 LEU A N 1
ATOM 564 C CA . LEU A 1 71 ? -4.953 -21.75 9.812 1 96.56 71 LEU A CA 1
ATOM 565 C C . LEU A 1 71 ? -3.492 -21.844 9.375 1 96.56 71 LEU A C 1
ATOM 567 O O . LEU A 1 71 ? -3.074 -21.156 8.445 1 96.56 71 LEU A O 1
ATOM 571 N N . PRO A 1 72 ? -2.729 -22.688 9.984 1 98.06 72 PRO A N 1
ATOM 572 C CA . PRO A 1 72 ? -1.317 -22.812 9.609 1 98.06 72 PRO A CA 1
ATOM 573 C C . PRO A 1 72 ? -1.115 -23.625 8.328 1 98.06 72 PRO A C 1
ATOM 575 O O . PRO A 1 72 ? -2 -24.375 7.922 1 98.06 72 PR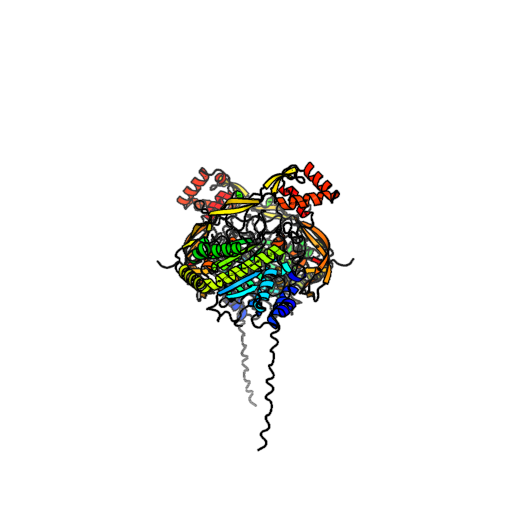O A O 1
ATOM 578 N N . LEU A 1 73 ? 0.036 -23.469 7.691 1 98.75 73 LEU A N 1
ATOM 579 C CA . LEU A 1 73 ? 0.421 -24.391 6.621 1 98.75 73 LEU A CA 1
ATOM 580 C C . LEU A 1 73 ? 0.944 -25.703 7.191 1 98.75 73 LEU A C 1
ATOM 582 O O . LEU A 1 73 ? 1.148 -25.812 8.398 1 98.75 73 LEU A O 1
ATOM 586 N N . HIS A 1 74 ? 1.064 -26.672 6.355 1 98.88 74 HIS A N 1
ATOM 587 C CA . HIS A 1 74 ? 1.659 -27.953 6.68 1 98.88 74 HIS A CA 1
ATOM 588 C C . HIS A 1 74 ? 2.77 -28.312 5.699 1 98.88 74 HIS A C 1
ATOM 590 O O . HIS A 1 74 ? 2.68 -28 4.512 1 98.88 74 HIS A O 1
ATOM 596 N N . LEU A 1 75 ? 3.787 -28.828 6.223 1 98.94 75 LEU A N 1
ATOM 597 C CA . LEU A 1 75 ? 4.848 -29.453 5.441 1 98.94 75 LEU A CA 1
ATOM 598 C C . LEU A 1 75 ? 4.871 -30.969 5.664 1 98.94 75 LEU A C 1
ATOM 600 O O . LEU A 1 75 ? 5.098 -31.422 6.785 1 98.94 75 LEU A O 1
ATOM 604 N N . VAL A 1 76 ? 4.598 -31.734 4.633 1 98.94 76 VAL A N 1
ATOM 605 C CA . VAL A 1 76 ? 4.645 -33.188 4.703 1 98.94 76 VAL A CA 1
ATOM 606 C C . VAL A 1 76 ? 5.918 -33.688 4.031 1 98.94 76 VAL A C 1
ATOM 608 O O . VAL A 1 76 ? 6.234 -33.312 2.908 1 98.94 76 VAL A O 1
ATOM 611 N N . THR A 1 77 ? 6.605 -34.531 4.727 1 98.88 77 THR A N 1
ATOM 612 C CA . THR A 1 77 ? 7.871 -35.062 4.223 1 98.88 77 THR A CA 1
ATOM 613 C C . THR A 1 77 ? 7.824 -36.594 4.133 1 98.88 77 THR A C 1
ATOM 615 O O . THR A 1 77 ? 7.359 -37.25 5.059 1 98.88 77 THR A O 1
ATOM 618 N N . TYR A 1 78 ? 8.172 -37.156 3.01 1 98.75 78 TYR A N 1
ATOM 619 C CA . TYR A 1 78 ? 8.43 -38.562 2.828 1 98.75 78 TYR A CA 1
ATOM 620 C C . TYR A 1 78 ? 9.93 -38.844 2.723 1 98.75 78 TYR A C 1
ATOM 622 O O . TYR A 1 78 ? 10.602 -38.312 1.835 1 98.75 78 TYR A O 1
ATOM 630 N N . ASN A 1 79 ? 10.391 -39.531 3.553 1 98.19 79 ASN A N 1
ATOM 631 C CA . ASN A 1 79 ? 11.766 -40.031 3.574 1 98.19 79 ASN A CA 1
ATOM 632 C C . ASN A 1 79 ? 11.828 -41.5 4.027 1 98.19 79 ASN A C 1
ATOM 634 O O . ASN A 1 79 ? 11.578 -41.781 5.195 1 98.19 79 ASN A O 1
ATOM 638 N N . PRO A 1 80 ? 12.172 -42.344 3.172 1 95.38 80 PRO A N 1
ATOM 639 C CA . PRO A 1 80 ? 12.195 -43.781 3.533 1 95.38 80 PRO A CA 1
ATOM 640 C C . PRO A 1 80 ? 13.094 -44.062 4.738 1 95.38 80 PRO A C 1
ATOM 642 O O . PRO A 1 80 ? 12.852 -45.031 5.477 1 95.38 80 PRO A O 1
ATOM 645 N N . ASP A 1 81 ? 14.07 -43.219 5.039 1 94.81 81 ASP A N 1
ATOM 646 C CA . ASP A 1 81 ? 15.016 -43.406 6.133 1 94.81 81 ASP A CA 1
ATOM 647 C C . ASP A 1 81 ? 14.445 -42.906 7.453 1 94.81 81 ASP A C 1
ATOM 649 O O . ASP A 1 81 ? 15.016 -43.125 8.516 1 94.81 81 ASP A O 1
ATOM 653 N N . GLY A 1 82 ? 13.438 -42.125 7.371 1 95.06 82 GLY A N 1
ATOM 654 C CA . GLY A 1 82 ? 12.789 -41.656 8.578 1 95.06 82 GLY A CA 1
ATOM 655 C C . GLY A 1 82 ? 13.508 -40.469 9.188 1 95.06 82 GLY A C 1
ATOM 656 O O . GLY A 1 82 ? 13.219 -40.062 10.328 1 95.06 82 GLY A O 1
ATOM 657 N N . GLU A 1 83 ? 14.484 -39.875 8.508 1 95.69 83 GLU A N 1
ATOM 658 C CA . GLU A 1 83 ? 15.164 -38.688 8.945 1 95.69 83 GLU A CA 1
ATOM 659 C C . GLU A 1 83 ? 14.469 -37.438 8.414 1 95.69 83 GLU A C 1
ATOM 661 O O . GLU A 1 83 ? 14.352 -37.25 7.203 1 95.69 83 GLU A O 1
ATOM 666 N N . PHE A 1 84 ? 14.062 -36.531 9.375 1 97 84 PHE A N 1
ATOM 667 C CA . PHE A 1 84 ? 13.25 -35.406 8.945 1 97 84 PHE A CA 1
ATOM 668 C C . PHE A 1 84 ? 13.922 -34.062 9.32 1 97 84 PHE A C 1
ATOM 670 O O . PHE A 1 84 ? 13.352 -33 9.125 1 97 84 PHE A O 1
ATOM 677 N N . ASN A 1 85 ? 15.125 -34.125 9.914 1 97.31 85 ASN A N 1
ATOM 678 C CA . ASN A 1 85 ? 15.945 -32.938 10.117 1 97.31 85 ASN A CA 1
ATOM 679 C C . ASN A 1 85 ? 16.672 -32.531 8.836 1 97.31 85 ASN A C 1
ATOM 681 O O . ASN A 1 85 ? 17.641 -33.188 8.445 1 97.31 85 ASN A O 1
ATOM 685 N N . PHE A 1 86 ? 16.281 -31.5 8.297 1 97.12 86 PHE A N 1
ATOM 686 C CA . PHE A 1 86 ? 16.766 -31.109 6.98 1 97.12 86 PHE A CA 1
ATOM 687 C C . PHE A 1 86 ? 18.25 -30.766 7.039 1 97.12 86 PHE A C 1
ATOM 689 O O . PHE A 1 86 ? 18.938 -30.781 6.012 1 97.12 86 PHE A O 1
ATOM 696 N N . ASN A 1 87 ? 18.828 -30.469 8.203 1 95.12 87 ASN A N 1
ATOM 697 C CA . ASN A 1 87 ? 20.25 -30.203 8.352 1 95.12 87 ASN A CA 1
ATOM 698 C C . ASN A 1 87 ? 21.078 -31.469 8.203 1 95.12 87 ASN A C 1
ATOM 700 O O . ASN A 1 87 ? 22.297 -31.422 8.023 1 95.12 87 ASN A O 1
ATOM 704 N N . LYS A 1 88 ? 20.406 -32.594 8.195 1 95.62 88 LYS A N 1
ATOM 705 C CA . LYS A 1 88 ? 21.078 -33.875 8.078 1 95.62 88 LYS A CA 1
ATOM 706 C C . LYS A 1 88 ? 20.844 -34.5 6.715 1 95.62 88 LYS A C 1
ATOM 708 O O . LYS A 1 88 ? 21.141 -35.688 6.508 1 95.62 88 LYS A O 1
ATOM 713 N N . LEU A 1 89 ? 20.297 -33.781 5.84 1 95.06 89 LEU A N 1
ATOM 714 C CA . LEU A 1 89 ? 19.922 -34.344 4.547 1 95.06 89 LEU A CA 1
ATOM 715 C C . LEU A 1 89 ? 20.797 -33.781 3.434 1 95.06 89 LEU A C 1
ATOM 717 O O . LEU A 1 89 ? 20.344 -33.625 2.291 1 95.06 89 LEU A O 1
ATOM 721 N N . GLU A 1 90 ? 22 -33.438 3.707 1 90.56 90 GLU A N 1
ATOM 722 C CA . GLU A 1 90 ? 22.891 -32.781 2.758 1 90.56 90 GLU A CA 1
ATOM 723 C C . GLU A 1 90 ? 23.219 -33.719 1.578 1 90.56 90 GLU A C 1
ATOM 725 O O . GLU A 1 90 ? 23.438 -33.219 0.463 1 90.56 90 GLU A O 1
ATOM 730 N N . ASP A 1 91 ? 23.109 -34.969 1.826 1 92.88 91 ASP A N 1
ATOM 731 C CA . ASP A 1 91 ? 23.484 -35.906 0.771 1 92.88 91 ASP A CA 1
ATOM 732 C C . ASP A 1 91 ? 22.25 -36.344 -0.022 1 92.88 91 ASP A C 1
ATOM 734 O O . ASP A 1 91 ? 22.375 -37.062 -1.011 1 92.88 91 ASP A O 1
ATOM 738 N N . LYS A 1 92 ? 21.078 -35.969 0.354 1 97.25 92 LYS A N 1
ATOM 739 C CA . LYS A 1 92 ? 19.844 -36.281 -0.334 1 97.25 92 LYS A CA 1
ATOM 740 C C . LYS A 1 92 ? 19.391 -35.156 -1.24 1 97.25 92 LYS A C 1
ATOM 742 O O . LYS A 1 92 ? 19.688 -34 -0.981 1 97.25 92 LYS A O 1
ATOM 747 N N . THR A 1 93 ? 18.766 -35.5 -2.32 1 98.44 93 THR A N 1
ATOM 748 C CA . THR A 1 93 ? 18.078 -34.5 -3.145 1 98.44 93 THR A CA 1
ATOM 749 C C . THR A 1 93 ? 16.688 -34.219 -2.605 1 98.44 93 THR A C 1
ATOM 751 O O . THR A 1 93 ? 15.891 -35.125 -2.396 1 98.44 93 THR A O 1
ATOM 754 N N . VAL A 1 94 ? 16.375 -32.938 -2.346 1 98.75 94 VAL A N 1
ATOM 755 C CA . VAL A 1 94 ? 15.078 -32.594 -1.774 1 98.75 94 VAL A CA 1
ATOM 756 C C . VAL A 1 94 ? 14.188 -31.984 -2.859 1 98.75 94 VAL A C 1
ATOM 758 O O . VAL A 1 94 ? 14.586 -31.062 -3.566 1 98.75 94 VAL A O 1
ATOM 761 N N . ILE A 1 95 ? 13.016 -32.531 -3.07 1 98.94 95 ILE A N 1
ATOM 762 C CA . ILE A 1 95 ? 11.977 -32 -3.939 1 98.94 95 ILE A CA 1
ATOM 763 C C . ILE A 1 95 ? 10.867 -31.375 -3.092 1 98.94 95 ILE A C 1
ATOM 765 O O . ILE A 1 95 ? 10.375 -32 -2.152 1 98.94 95 ILE A O 1
ATOM 769 N N . LEU A 1 96 ? 10.531 -30.125 -3.326 1 98.94 96 LEU A N 1
ATOM 770 C CA . LEU A 1 96 ? 9.383 -29.469 -2.709 1 98.94 96 LEU A CA 1
ATOM 771 C C . LEU A 1 96 ? 8.242 -29.328 -3.707 1 98.94 96 LEU A C 1
ATOM 773 O O . LEU A 1 96 ? 8.406 -28.688 -4.75 1 98.94 96 LEU A O 1
ATOM 777 N N . ILE A 1 97 ? 7.121 -29.938 -3.389 1 98.94 97 ILE A N 1
ATOM 778 C CA . ILE A 1 97 ? 5.922 -29.875 -4.215 1 98.94 97 ILE A CA 1
ATOM 779 C C . ILE A 1 97 ? 4.898 -28.938 -3.572 1 98.94 97 ILE A C 1
ATOM 781 O O . ILE A 1 97 ? 4.52 -29.125 -2.414 1 98.94 97 ILE A O 1
ATOM 785 N N . ASN A 1 98 ? 4.539 -27.938 -4.285 1 98.94 98 ASN A N 1
ATOM 786 C CA . ASN A 1 98 ? 3.502 -27 -3.852 1 98.94 98 ASN A CA 1
ATOM 787 C C . ASN A 1 98 ? 2.18 -27.266 -4.562 1 98.94 98 ASN A C 1
ATOM 789 O O . ASN A 1 98 ? 2.158 -27.516 -5.77 1 98.94 98 ASN A O 1
ATOM 793 N N . ASN A 1 99 ? 1.105 -27.391 -3.807 1 98.88 99 ASN A N 1
ATOM 794 C CA . ASN A 1 99 ? -0.223 -27.625 -4.359 1 98.88 99 ASN A CA 1
ATOM 795 C C . ASN A 1 99 ? -1.226 -26.578 -3.898 1 98.88 99 ASN A C 1
ATOM 797 O O . ASN A 1 99 ? -1.034 -25.938 -2.855 1 98.88 99 ASN A O 1
ATOM 801 N N . GLY A 1 100 ? -2.197 -26.391 -4.66 1 98.75 100 GLY A N 1
ATOM 802 C CA . GLY A 1 100 ? -3.324 -25.562 -4.266 1 98.75 100 GLY A CA 1
ATOM 803 C C . GLY A 1 100 ? -2.965 -24.094 -4.125 1 98.75 100 GLY A C 1
ATOM 804 O O . GLY A 1 100 ? -3.479 -23.406 -3.24 1 98.75 100 GLY A O 1
ATOM 805 N N . ILE A 1 101 ? -1.95 -23.641 -4.863 1 98.75 101 ILE A N 1
ATOM 806 C CA . ILE A 1 101 ? -1.742 -22.188 -4.922 1 98.75 101 ILE A CA 1
ATOM 807 C C . ILE A 1 101 ? -3 -21.516 -5.453 1 98.75 101 ILE A C 1
ATOM 809 O O . ILE A 1 101 ? -3.355 -20.422 -5.012 1 98.75 101 ILE A O 1
ATOM 813 N N . HIS A 1 102 ? -3.561 -22.125 -6.469 1 98.44 102 HIS A N 1
ATOM 814 C CA . HIS A 1 102 ? -4.938 -21.906 -6.898 1 98.44 102 HIS A CA 1
ATOM 815 C C . HIS A 1 102 ? -5.805 -23.125 -6.609 1 98.44 102 HIS A C 1
ATOM 817 O O . HIS A 1 102 ? -5.855 -24.062 -7.41 1 98.44 102 HIS A O 1
ATOM 823 N N . PRO A 1 103 ? -6.605 -23.062 -5.566 1 98.31 103 PRO A N 1
ATOM 824 C CA . PRO A 1 103 ? -7.305 -24.281 -5.152 1 98.31 103 PRO A CA 1
ATOM 825 C C . PRO A 1 103 ? -8.344 -24.734 -6.168 1 98.31 103 PRO A C 1
ATOM 827 O O . PRO A 1 103 ? -8.773 -25.891 -6.141 1 98.31 103 PRO A O 1
ATOM 830 N N . GLY A 1 104 ? -8.766 -23.844 -7.004 1 97.62 104 GLY A N 1
ATOM 831 C CA . GLY A 1 104 ? -9.586 -24.281 -8.125 1 97.62 104 GLY A CA 1
ATOM 832 C C . GLY A 1 104 ? -8.844 -25.172 -9.102 1 97.62 104 GLY A C 1
ATOM 833 O O . GLY A 1 104 ? -9.461 -25.859 -9.914 1 97.62 104 GLY A O 1
ATOM 834 N N . GLU A 1 105 ? -7.582 -25.125 -9.086 1 98.19 105 GLU A N 1
ATOM 835 C CA . GLU A 1 105 ? -6.672 -25.984 -9.844 1 98.19 105 GLU A CA 1
ATOM 836 C C . GLU A 1 105 ? -6.113 -27.109 -8.969 1 98.19 105 GLU A C 1
ATOM 838 O O . GLU A 1 105 ? -4.914 -27.156 -8.695 1 98.19 105 GLU A O 1
ATOM 843 N N . SER A 1 106 ? -6.93 -28.125 -8.711 1 98.56 106 SER A N 1
ATOM 844 C CA . SER A 1 106 ? -6.727 -29.047 -7.59 1 98.56 106 SER A CA 1
ATOM 845 C C . SER A 1 106 ? -5.965 -30.281 -8.031 1 98.56 106 SER A C 1
ATOM 847 O O . SER A 1 106 ? -5.75 -31.203 -7.23 1 98.56 106 SER A O 1
ATOM 849 N N . ASP A 1 107 ? -5.531 -30.359 -9.273 1 98.75 107 ASP A N 1
ATOM 850 C CA . ASP A 1 107 ? -4.93 -31.578 -9.828 1 98.75 107 ASP A CA 1
ATOM 851 C C . ASP A 1 107 ? -3.756 -32.031 -8.977 1 98.75 107 ASP A C 1
ATOM 853 O O . ASP A 1 107 ? -3.629 -33.25 -8.68 1 98.75 107 ASP A O 1
ATOM 857 N N . GLY A 1 108 ? -2.963 -31.062 -8.609 1 98.88 108 GLY A N 1
ATOM 858 C CA . GLY A 1 108 ? -1.778 -31.406 -7.836 1 98.88 108 GLY A CA 1
ATOM 859 C C . GLY A 1 108 ? -2.098 -31.891 -6.438 1 98.88 108 GLY A C 1
ATOM 860 O O . GLY A 1 108 ? -1.353 -32.688 -5.871 1 98.88 108 GLY A O 1
ATOM 861 N N . ILE A 1 109 ? -3.201 -31.406 -5.82 1 98.94 109 ILE A N 1
ATOM 862 C CA . ILE A 1 109 ? -3.613 -31.844 -4.488 1 98.94 109 ILE A CA 1
ATOM 863 C C . ILE A 1 109 ? -3.869 -33.344 -4.492 1 98.94 109 ILE A C 1
ATOM 865 O O . ILE A 1 109 ? -3.262 -34.094 -3.715 1 98.94 109 ILE A O 1
ATOM 869 N N . ASP A 1 110 ? -4.645 -33.844 -5.43 1 98.88 110 ASP A N 1
ATOM 870 C CA . ASP A 1 110 ? -5.02 -35.25 -5.508 1 98.88 110 ASP A CA 1
ATOM 871 C C . ASP A 1 110 ? -3.846 -36.125 -5.977 1 98.88 110 ASP A C 1
ATOM 873 O O . ASP A 1 110 ? -3.605 -37.188 -5.438 1 98.88 110 ASP A O 1
ATOM 877 N N . ALA A 1 111 ? -3.141 -35.625 -6.969 1 98.94 111 ALA A N 1
ATOM 878 C CA . ALA A 1 111 ? -2.012 -36.375 -7.508 1 98.94 111 ALA A CA 1
ATOM 879 C C . ALA A 1 111 ? -0.947 -36.594 -6.438 1 98.94 111 ALA A C 1
ATOM 881 O O . ALA A 1 111 ? -0.355 -37.688 -6.363 1 98.94 111 ALA A O 1
ATOM 882 N N . THR A 1 112 ? -0.67 -35.562 -5.633 1 98.94 112 THR A N 1
ATOM 883 C CA . THR A 1 112 ? 0.359 -35.688 -4.602 1 98.94 112 THR A CA 1
ATOM 884 C C . THR A 1 112 ? -0.082 -36.625 -3.492 1 98.94 112 THR A C 1
ATOM 886 O O . THR A 1 112 ? 0.732 -37.375 -2.953 1 98.94 112 THR A O 1
ATOM 889 N N . MET A 1 113 ? -1.358 -36.594 -3.119 1 98.81 113 MET A N 1
ATOM 890 C CA . MET A 1 113 ? -1.885 -37.562 -2.16 1 98.81 113 MET A CA 1
ATOM 891 C C . MET A 1 113 ? -1.694 -38.969 -2.662 1 98.81 113 MET A C 1
ATOM 893 O O . MET A 1 113 ? -1.237 -39.844 -1.919 1 98.81 113 MET A O 1
ATOM 897 N N . LEU A 1 114 ? -2.016 -39.25 -3.932 1 98.5 114 LEU A N 1
ATOM 898 C CA . LEU A 1 114 ? -1.816 -40.562 -4.539 1 98.5 114 LEU A CA 1
ATOM 899 C C . LEU A 1 114 ? -0.35 -40.969 -4.473 1 98.5 114 LEU A C 1
ATOM 901 O O . LEU A 1 114 ? -0.035 -42.125 -4.121 1 98.5 114 LEU A O 1
ATOM 905 N N . LEU A 1 115 ? 0.482 -40.031 -4.812 1 98.69 115 LEU A N 1
ATOM 906 C CA . LEU A 1 115 ? 1.912 -40.281 -4.883 1 98.69 115 LEU A CA 1
ATOM 907 C C . LEU A 1 115 ? 2.455 -40.719 -3.518 1 98.69 115 LEU A C 1
ATOM 909 O O . LEU A 1 115 ? 3.135 -41.719 -3.4 1 98.69 115 LEU A O 1
ATOM 913 N N . PHE A 1 116 ? 2.18 -39.906 -2.494 1 98.56 116 PHE A N 1
ATOM 914 C CA . PHE A 1 116 ? 2.674 -40.188 -1.153 1 98.56 116 PHE A CA 1
ATOM 915 C C . PHE A 1 116 ? 2.137 -41.531 -0.654 1 98.56 116 PHE A C 1
ATOM 917 O O . PHE A 1 116 ? 2.877 -42.312 -0.066 1 98.56 116 PHE A O 1
ATOM 924 N N . ARG A 1 117 ? 0.869 -41.844 -0.89 1 97.69 117 ARG A N 1
ATOM 925 C CA . ARG A 1 117 ? 0.264 -43.094 -0.508 1 97.69 117 ARG A CA 1
ATOM 926 C C . ARG A 1 117 ? 0.953 -44.281 -1.21 1 97.69 117 ARG A C 1
ATOM 928 O O . ARG A 1 117 ? 1.34 -45.25 -0.567 1 97.69 117 ARG A O 1
ATOM 935 N N . ASP A 1 118 ? 1.115 -44.156 -2.473 1 97.88 118 ASP A N 1
ATOM 936 C CA . ASP A 1 118 ? 1.678 -45.25 -3.264 1 97.88 118 ASP A CA 1
ATOM 937 C C . ASP A 1 118 ? 3.131 -45.5 -2.879 1 97.88 118 ASP A C 1
ATOM 939 O O . ASP A 1 118 ? 3.6 -46.625 -2.947 1 97.88 118 ASP A O 1
ATOM 943 N N . LEU A 1 119 ? 3.814 -44.469 -2.502 1 97.62 119 LEU A N 1
ATOM 944 C CA . LEU A 1 119 ? 5.191 -44.625 -2.043 1 97.62 119 LEU A CA 1
ATOM 945 C C . LEU A 1 119 ? 5.238 -45.406 -0.74 1 97.62 119 LEU A C 1
ATOM 947 O O . LEU A 1 119 ? 6.023 -46.375 -0.611 1 97.62 119 LEU A O 1
ATOM 951 N N . VAL A 1 120 ? 4.41 -45.156 0.238 1 95.75 120 VAL A N 1
ATOM 952 C CA . VAL A 1 120 ? 4.531 -45.75 1.569 1 95.75 120 VAL A CA 1
ATOM 953 C C . VAL A 1 120 ? 3.936 -47.156 1.569 1 95.75 120 VAL A C 1
ATOM 955 O O . VAL A 1 120 ? 4.336 -48 2.369 1 95.75 120 VAL A O 1
ATOM 958 N N . VAL A 1 121 ? 3.002 -47.438 0.622 1 94.69 121 VAL A N 1
ATOM 959 C CA . VAL A 1 121 ? 2.441 -48.781 0.565 1 94.69 121 VAL A CA 1
ATOM 960 C C . VAL A 1 121 ? 3.246 -49.656 -0.413 1 94.69 121 VAL A C 1
ATOM 962 O O . VAL A 1 121 ? 2.865 -50.781 -0.716 1 94.69 121 VAL A O 1
ATOM 965 N N . ASN A 1 122 ? 4.266 -49.062 -1.061 1 92.5 122 ASN A N 1
ATOM 966 C CA . ASN A 1 122 ? 5.234 -49.719 -1.922 1 92.5 122 ASN A CA 1
ATOM 967 C C . ASN A 1 122 ? 4.602 -50.188 -3.234 1 92.5 122 ASN A C 1
ATOM 969 O O . ASN A 1 122 ? 4.91 -51.25 -3.742 1 92.5 122 ASN A O 1
ATOM 973 N N . LYS A 1 123 ? 3.645 -49.375 -3.57 1 93.75 123 LYS A N 1
ATOM 974 C CA . LYS A 1 123 ? 3.104 -49.594 -4.91 1 93.75 123 LYS A CA 1
ATOM 975 C C . LYS A 1 123 ? 4.094 -49.156 -5.98 1 93.75 123 LYS A C 1
ATOM 977 O O . LYS A 1 123 ? 4.152 -49.75 -7.062 1 93.75 123 LYS A O 1
ATOM 982 N N . ILE A 1 124 ? 4.742 -48.156 -5.695 1 94 124 ILE A N 1
ATOM 983 C CA . ILE A 1 124 ? 5.863 -47.719 -6.531 1 94 124 ILE A CA 1
ATOM 984 C C . ILE A 1 124 ? 7.156 -47.781 -5.723 1 94 124 ILE A C 1
ATOM 986 O O . ILE A 1 124 ? 7.129 -47.75 -4.492 1 94 124 ILE A O 1
ATOM 990 N N . GLY A 1 125 ? 8.242 -47.938 -6.324 1 92.5 125 GLY A N 1
ATOM 991 C CA . GLY A 1 125 ? 9.523 -48.062 -5.652 1 92.5 125 GLY A CA 1
ATOM 992 C C . GLY A 1 125 ? 9.906 -46.844 -4.852 1 92.5 125 GLY A C 1
ATOM 993 O O . GLY A 1 125 ? 9.656 -45.688 -5.285 1 92.5 125 GLY A O 1
ATOM 994 N N . ALA A 1 126 ? 10.484 -47.094 -3.721 1 93.62 126 ALA A N 1
ATOM 995 C CA . ALA A 1 126 ? 10.945 -46 -2.873 1 93.62 126 ALA A CA 1
ATOM 996 C C . ALA A 1 126 ? 12.242 -45.375 -3.412 1 93.62 126 ALA A C 1
ATOM 998 O O . ALA A 1 126 ? 13.18 -46.125 -3.748 1 93.62 126 ALA A O 1
ATOM 999 N N . PRO A 1 127 ? 12.25 -44.094 -3.51 1 96.38 127 PRO A N 1
ATOM 1000 C CA . PRO A 1 127 ? 13.523 -43.469 -3.896 1 96.38 127 PRO A CA 1
ATOM 1001 C C . PRO A 1 127 ? 14.609 -43.656 -2.836 1 96.38 127 PRO A C 1
ATOM 1003 O O . PRO A 1 127 ? 14.312 -43.656 -1.639 1 96.38 127 PRO A O 1
ATOM 1006 N N . ARG A 1 128 ? 15.781 -43.75 -3.229 1 94.56 128 ARG A N 1
ATOM 1007 C CA . ARG A 1 128 ? 16.891 -44 -2.32 1 94.56 128 ARG A CA 1
ATOM 1008 C C . ARG A 1 128 ? 17.562 -42.688 -1.903 1 94.56 128 ARG A C 1
ATOM 1010 O O . ARG A 1 128 ? 18.047 -42.562 -0.774 1 94.56 128 ARG A O 1
ATOM 1017 N N . ASN A 1 129 ? 17.578 -41.812 -2.836 1 96.75 129 ASN A N 1
ATOM 1018 C CA . ASN A 1 129 ? 18.391 -40.625 -2.607 1 96.75 129 ASN A CA 1
ATOM 1019 C C . ASN A 1 129 ? 17.562 -39.344 -2.631 1 96.75 129 ASN A C 1
ATOM 1021 O O . ASN A 1 129 ? 18.094 -38.219 -2.59 1 96.75 129 ASN A O 1
ATOM 1025 N N . THR A 1 130 ? 16.266 -39.469 -2.752 1 98.19 130 THR A N 1
ATOM 1026 C CA . THR A 1 130 ? 15.383 -38.312 -2.873 1 98.19 130 THR A CA 1
ATOM 1027 C C . THR A 1 130 ? 14.445 -38.219 -1.671 1 98.19 130 THR A C 1
ATOM 1029 O O . THR A 1 130 ? 13.836 -39.219 -1.27 1 98.19 130 THR A O 1
ATOM 1032 N N . VAL A 1 131 ? 14.414 -37.094 -0.994 1 98.56 131 VAL A N 1
ATOM 1033 C CA . VAL A 1 131 ? 13.414 -36.75 0.009 1 98.56 131 VAL A CA 1
ATOM 1034 C C . VAL A 1 131 ? 12.32 -35.875 -0.627 1 98.56 131 VAL A C 1
ATOM 1036 O O . VAL A 1 131 ? 12.609 -34.875 -1.293 1 98.56 131 VAL A O 1
ATOM 1039 N N . LEU A 1 132 ? 11.109 -36.344 -0.46 1 98.81 132 LEU A N 1
ATOM 1040 C CA . LEU A 1 132 ? 9.977 -35.625 -1.032 1 98.81 132 LEU A CA 1
ATOM 1041 C C . LEU A 1 132 ? 9.266 -34.812 0.033 1 98.81 132 LEU A C 1
ATOM 1043 O O . LEU A 1 132 ? 8.938 -35.312 1.108 1 98.81 132 LEU A O 1
ATOM 1047 N N . THR A 1 133 ? 9.086 -33.5 -0.216 1 98.88 133 THR A N 1
ATOM 1048 C CA . THR A 1 133 ? 8.312 -32.625 0.654 1 98.88 133 THR A CA 1
ATOM 1049 C C . THR A 1 133 ? 7.16 -32 -0.111 1 98.88 133 THR A C 1
ATOM 1051 O O . THR A 1 133 ? 7.234 -31.828 -1.329 1 98.88 133 THR A O 1
ATOM 1054 N N . THR A 1 134 ? 6.078 -31.719 0.628 1 98.94 134 THR A N 1
ATOM 1055 C CA . THR A 1 134 ? 4.953 -31.094 -0.054 1 98.94 134 THR A CA 1
ATOM 1056 C C . THR A 1 134 ? 4.211 -30.141 0.885 1 98.94 134 THR A C 1
ATOM 1058 O O . THR A 1 134 ? 4.172 -30.359 2.096 1 98.94 134 THR A O 1
ATOM 1061 N N . ILE A 1 135 ? 3.811 -29.047 0.364 1 98.94 135 ILE A N 1
ATOM 1062 C CA . ILE A 1 135 ? 2.717 -28.266 0.923 1 98.94 135 ILE A CA 1
ATOM 1063 C C . ILE A 1 135 ? 1.388 -28.734 0.344 1 98.94 135 ILE A C 1
ATOM 1065 O O . ILE A 1 135 ? 1.081 -28.469 -0.821 1 98.94 135 ILE A O 1
ATOM 1069 N N . PRO A 1 136 ? 0.599 -29.406 1.128 1 98.88 136 PRO A N 1
ATOM 1070 C CA . PRO A 1 136 ? -0.608 -30.031 0.584 1 98.88 136 PRO A CA 1
ATOM 1071 C C . PRO A 1 136 ? -1.565 -29.031 -0.045 1 98.88 136 PRO A C 1
ATOM 1073 O O . PRO A 1 136 ? -2.115 -29.281 -1.121 1 98.88 136 PRO A O 1
ATOM 1076 N N . ILE A 1 137 ? -1.78 -27.953 0.641 1 98.88 137 ILE A N 1
ATOM 1077 C CA . ILE A 1 137 ? -2.605 -26.844 0.165 1 98.88 137 ILE A CA 1
ATOM 1078 C C . ILE A 1 137 ? -1.991 -25.516 0.606 1 98.88 137 ILE A C 1
ATOM 1080 O O . ILE A 1 137 ? -1.996 -25.188 1.794 1 98.88 137 ILE A O 1
ATOM 1084 N N . TYR A 1 138 ? -1.521 -24.719 -0.332 1 98.88 138 TYR A N 1
ATOM 1085 C CA . TYR A 1 138 ? -0.848 -23.469 -0.045 1 98.88 138 TYR A CA 1
ATOM 1086 C C . TYR A 1 138 ? -1.859 -22.359 0.239 1 98.88 138 TYR A C 1
ATOM 1088 O O . TYR A 1 138 ? -1.737 -21.641 1.232 1 98.88 138 TYR A O 1
ATOM 1096 N N . ASN A 1 139 ? -2.852 -22.234 -0.614 1 98.81 139 ASN A N 1
ATOM 1097 C CA . ASN A 1 139 ? -3.91 -21.234 -0.471 1 98.81 139 ASN A CA 1
ATOM 1098 C C . ASN A 1 139 ? -5.098 -21.797 0.312 1 98.81 139 ASN A C 1
ATOM 1100 O O . ASN A 1 139 ? -6.16 -22.047 -0.257 1 98.81 139 ASN A O 1
ATOM 1104 N N . ILE A 1 140 ? -4.961 -21.844 1.584 1 98.56 140 ILE A N 1
ATOM 1105 C CA . ILE A 1 140 ? -5.977 -22.422 2.459 1 98.56 140 ILE A CA 1
ATOM 1106 C C . ILE A 1 140 ? -7.258 -21.594 2.377 1 98.56 140 ILE A C 1
ATOM 1108 O O . ILE A 1 140 ? -8.359 -22.156 2.291 1 98.56 140 ILE A O 1
ATOM 1112 N N . GLY A 1 141 ? -7.113 -20.281 2.42 1 97.56 141 GLY A N 1
ATOM 1113 C CA . GLY A 1 141 ? -8.289 -19.438 2.303 1 97.56 141 GLY A CA 1
ATOM 1114 C C . GLY A 1 141 ? -9.117 -19.719 1.061 1 97.56 141 GLY A C 1
ATOM 1115 O O . GLY A 1 141 ? -10.344 -19.797 1.127 1 97.56 141 GLY A O 1
ATOM 1116 N N . GLY A 1 142 ? -8.461 -19.875 -0.062 1 98.12 142 GLY A N 1
ATOM 1117 C CA . GLY A 1 142 ? -9.141 -20.25 -1.293 1 98.12 142 GLY A CA 1
ATOM 1118 C C . GLY A 1 142 ? -9.773 -21.625 -1.231 1 98.12 142 GLY A C 1
ATOM 1119 O O . GLY A 1 142 ? -10.859 -21.844 -1.779 1 98.12 142 GLY A O 1
ATOM 1120 N N . ALA A 1 143 ? -9.117 -22.516 -0.604 1 98.38 143 ALA A N 1
ATOM 1121 C CA . ALA A 1 143 ? -9.625 -23.891 -0.487 1 98.38 143 ALA A CA 1
ATOM 1122 C C . ALA A 1 143 ? -10.906 -23.922 0.34 1 98.38 143 ALA A C 1
ATOM 1124 O O . ALA A 1 143 ? -11.789 -24.75 0.096 1 98.38 143 ALA A O 1
ATOM 1125 N N . LEU A 1 144 ? -10.984 -23.047 1.282 1 96.44 144 LEU A N 1
ATOM 1126 C CA . LEU A 1 144 ? -12.164 -22.984 2.141 1 96.44 144 LEU A CA 1
ATOM 1127 C C . LEU A 1 144 ? -13.328 -22.312 1.419 1 96.44 144 LEU A C 1
ATOM 1129 O O . LEU A 1 144 ? -14.492 -22.531 1.78 1 96.44 144 LEU A O 1
ATOM 1133 N N . ASN A 1 145 ? -13.047 -21.484 0.498 1 95.19 145 ASN A N 1
ATOM 1134 C CA . ASN A 1 145 ? -14.062 -20.844 -0.341 1 95.19 145 ASN A CA 1
ATOM 1135 C C . ASN A 1 145 ? -14.461 -21.75 -1.509 1 95.19 145 ASN A C 1
ATOM 1137 O O . ASN A 1 145 ? -14.164 -21.438 -2.664 1 95.19 145 ASN A O 1
ATOM 1141 N N . ARG A 1 146 ? -15.18 -22.844 -1.263 1 95.25 146 ARG A N 1
ATOM 1142 C CA . ARG A 1 146 ? -15.492 -23.875 -2.236 1 95.25 146 ARG A CA 1
ATOM 1143 C C . ARG A 1 146 ? -16.688 -23.484 -3.105 1 95.25 146 ARG A C 1
ATOM 1145 O O . ARG A 1 146 ? -17.625 -22.859 -2.619 1 95.25 146 ARG A O 1
ATOM 1152 N N . ASN A 1 147 ? -16.625 -23.812 -4.332 1 95.75 147 ASN A N 1
ATOM 1153 C CA . ASN A 1 147 ? -17.688 -23.609 -5.297 1 95.75 147 ASN A CA 1
ATOM 1154 C C . ASN A 1 147 ? -17.578 -24.562 -6.473 1 95.75 147 ASN A C 1
ATOM 1156 O O . ASN A 1 147 ? -16.859 -25.562 -6.398 1 95.75 147 ASN A O 1
ATOM 1160 N N . SER A 1 148 ? -18.375 -24.312 -7.535 1 96.94 148 SER A N 1
ATOM 1161 C CA . SER A 1 148 ? -18.375 -25.25 -8.656 1 96.94 148 SER A CA 1
ATOM 1162 C C . SER A 1 148 ? -18.344 -24.516 -9.992 1 96.94 148 SER A C 1
ATOM 1164 O O . SER A 1 148 ? -18.406 -25.141 -11.047 1 96.94 148 SER A O 1
ATOM 1166 N N . THR A 1 149 ? -18.234 -23.188 -9.875 1 96.25 149 THR A N 1
ATOM 1167 C CA . THR A 1 149 ? -18.531 -22.5 -11.125 1 96.25 149 THR A CA 1
ATOM 1168 C C . THR A 1 149 ? -17.453 -21.469 -11.453 1 96.25 149 THR A C 1
ATOM 1170 O O . THR A 1 149 ? -17.375 -20.969 -12.57 1 96.25 149 THR A O 1
ATOM 1173 N N . SER A 1 150 ? -16.562 -21.188 -10.5 1 95.44 150 SER A N 1
ATOM 1174 C CA . SER A 1 150 ? -15.648 -20.062 -10.672 1 95.44 150 SER A CA 1
ATOM 1175 C C . SER A 1 150 ? -14.617 -20.328 -11.758 1 95.44 150 SER A C 1
ATOM 1177 O O . SER A 1 150 ? -14.102 -19.406 -12.383 1 95.44 150 SER A O 1
ATOM 1179 N N . ARG A 1 151 ? -14.25 -21.594 -11.969 1 96.06 151 ARG A N 1
ATOM 1180 C CA . ARG A 1 151 ? -13.398 -21.953 -13.102 1 96.06 151 ARG A CA 1
ATOM 1181 C C . ARG A 1 151 ? -14.219 -22.141 -14.367 1 96.06 151 ARG A C 1
ATOM 1183 O O . ARG A 1 151 ? -14.5 -23.281 -14.758 1 96.06 151 ARG A O 1
ATOM 1190 N N . THR A 1 152 ? -14.492 -21.141 -15.109 1 93.38 152 THR A N 1
ATOM 1191 C CA . THR A 1 152 ? -15.422 -21.094 -16.234 1 93.38 152 THR A CA 1
ATOM 1192 C C . THR A 1 152 ? -14.969 -22.031 -17.344 1 93.38 152 THR A C 1
ATOM 1194 O O . THR A 1 152 ? -15.797 -22.625 -18.047 1 93.38 152 THR A O 1
ATOM 1197 N N . ASN A 1 153 ? -13.633 -22.219 -17.438 1 90.81 153 ASN A N 1
ATOM 1198 C CA . ASN A 1 153 ? -13.078 -22.938 -18.578 1 90.81 153 ASN A CA 1
ATOM 1199 C C . ASN A 1 153 ? -12.578 -24.328 -18.188 1 90.81 153 ASN A C 1
ATOM 1201 O O . ASN A 1 153 ? -11.805 -24.938 -18.938 1 90.81 153 ASN A O 1
ATOM 1205 N N . GLN A 1 154 ? -12.883 -24.766 -17.078 1 95.62 154 GLN A N 1
ATOM 1206 C CA . GLN A 1 154 ? -12.258 -25.984 -16.594 1 95.62 154 GLN A CA 1
ATOM 1207 C C . GLN A 1 154 ? -13.281 -27.094 -16.422 1 95.62 154 GLN A C 1
ATOM 1209 O O . GLN A 1 154 ? -14.367 -26.875 -15.891 1 95.62 154 GLN A O 1
ATOM 1214 N N . ASN A 1 155 ? -12.945 -28.281 -16.953 1 95.81 155 ASN A N 1
ATOM 1215 C CA . ASN A 1 155 ? -13.773 -29.469 -16.797 1 95.81 155 ASN A CA 1
ATOM 1216 C C . ASN A 1 155 ? -13.469 -30.188 -15.477 1 95.81 155 ASN A C 1
ATOM 1218 O O . ASN A 1 155 ? -12.5 -30.953 -15.398 1 95.81 155 ASN A O 1
ATOM 1222 N N . GLY A 1 156 ? -14.312 -30.047 -14.531 1 93.5 156 GLY A N 1
ATOM 1223 C CA . GLY A 1 156 ? -14.164 -30.703 -13.242 1 93.5 156 GLY A CA 1
ATOM 1224 C C . GLY A 1 156 ? -13.008 -30.141 -12.43 1 93.5 156 GLY A C 1
ATOM 1225 O O . GLY A 1 156 ? -12.25 -29.297 -12.906 1 93.5 156 GLY A O 1
ATOM 1226 N N . PRO A 1 157 ? -12.945 -30.609 -11.25 1 97.94 157 PRO A N 1
ATOM 1227 C CA . PRO A 1 157 ? -13.852 -31.531 -10.555 1 97.94 157 PRO A CA 1
ATOM 1228 C C . PRO A 1 157 ? -15.188 -30.875 -10.203 1 97.94 157 PRO A C 1
ATOM 1230 O O . PRO A 1 157 ? -15.422 -29.719 -10.531 1 97.94 157 PRO A O 1
ATOM 1233 N N . LYS A 1 158 ? -16.047 -31.656 -9.555 1 97.88 158 LYS A N 1
ATOM 1234 C CA . LYS A 1 158 ? -17.422 -31.203 -9.297 1 97.88 158 LYS A CA 1
ATOM 1235 C C . LYS A 1 158 ? -17.438 -29.938 -8.445 1 97.88 158 LYS A C 1
ATOM 1237 O O . LYS A 1 158 ? -18.25 -29.047 -8.672 1 97.88 158 LYS A O 1
ATOM 1242 N N . GLU A 1 159 ? -16.594 -29.938 -7.43 1 97.88 159 GLU A N 1
ATOM 1243 C CA . GLU A 1 159 ? -16.391 -28.797 -6.547 1 97.88 159 GLU A CA 1
ATOM 1244 C C . GLU A 1 159 ? -14.914 -28.547 -6.285 1 97.88 159 GLU A C 1
ATOM 1246 O O . GLU A 1 159 ? -14.117 -29.484 -6.277 1 97.88 159 GLU A O 1
ATOM 1251 N N . TYR A 1 160 ? -14.547 -27.344 -6.086 1 98.06 160 TYR A N 1
ATOM 1252 C CA . TYR A 1 160 ? -13.156 -26.953 -5.867 1 98.06 160 TYR A CA 1
ATOM 1253 C C . TYR A 1 160 ? -13.07 -25.609 -5.148 1 98.06 160 TYR A C 1
ATOM 1255 O O . TYR A 1 160 ? -14.094 -24.984 -4.871 1 98.06 160 TYR A O 1
ATOM 1263 N N . GLY A 1 161 ? -11.859 -25.188 -4.781 1 97.88 161 GLY A N 1
ATOM 1264 C CA . GLY A 1 161 ? -11.648 -23.906 -4.109 1 97.88 161 GLY A CA 1
ATOM 1265 C C . GLY A 1 161 ? -11.539 -22.734 -5.07 1 97.88 161 GLY A C 1
ATOM 1266 O O . GLY A 1 161 ? -11.594 -22.922 -6.285 1 97.88 161 GLY A O 1
ATOM 1267 N N . PHE A 1 162 ? -11.398 -21.562 -4.516 1 98 162 PHE A N 1
ATOM 1268 C CA . PHE A 1 162 ? -11.32 -20.328 -5.27 1 98 162 PHE A CA 1
ATOM 1269 C C . PHE A 1 162 ? -9.875 -19.875 -5.422 1 98 162 PHE A C 1
ATOM 1271 O O . PHE A 1 162 ? -9.023 -20.219 -4.598 1 98 162 PHE A O 1
ATOM 1278 N N . ARG A 1 163 ? -9.609 -19.172 -6.418 1 98.06 163 ARG A N 1
ATOM 1279 C CA . ARG A 1 163 ? -8.266 -18.719 -6.766 1 98.06 163 ARG A CA 1
ATOM 1280 C C . ARG A 1 163 ? -7.73 -17.734 -5.727 1 98.06 163 ARG A C 1
ATOM 1282 O O . ARG A 1 163 ? -6.551 -17.781 -5.375 1 98.06 163 ARG A O 1
ATOM 1289 N N . GLY A 1 164 ? -8.562 -16.766 -5.285 1 98.19 164 GLY A N 1
ATOM 1290 C CA . GLY A 1 164 ? -8.141 -15.773 -4.309 1 98.19 164 GLY A CA 1
ATOM 1291 C C . GLY A 1 164 ? -8.008 -16.328 -2.906 1 98.19 164 GLY A C 1
ATOM 1292 O O . GLY A 1 164 ? -8.812 -17.172 -2.49 1 98.19 164 GLY A O 1
ATOM 1293 N N . ASN A 1 165 ? -6.984 -15.875 -2.172 1 98.25 165 ASN A N 1
ATOM 1294 C CA . ASN A 1 165 ? -6.859 -16.297 -0.783 1 98.25 165 ASN A CA 1
ATOM 1295 C C . ASN A 1 165 ? -7.836 -15.562 0.124 1 98.25 165 ASN A C 1
ATOM 1297 O O . ASN A 1 165 ? -8.797 -14.953 -0.355 1 98.25 165 ASN A O 1
ATOM 1301 N N . ALA A 1 166 ? -7.629 -15.609 1.426 1 97.44 166 ALA A N 1
ATOM 1302 C CA . ALA A 1 166 ? -8.57 -15.062 2.404 1 97.44 166 ALA A CA 1
ATOM 1303 C C . ALA A 1 166 ? -8.664 -13.547 2.289 1 97.44 166 ALA A C 1
ATOM 1305 O O . ALA A 1 166 ? -9.609 -12.938 2.799 1 97.44 166 ALA A O 1
ATOM 1306 N N . GLN A 1 167 ? -7.715 -12.93 1.636 1 97.56 167 GLN A N 1
ATOM 1307 C CA . GLN A 1 167 ? -7.746 -11.492 1.367 1 97.56 167 GLN A CA 1
ATOM 1308 C C . GLN A 1 167 ? -7.934 -11.219 -0.122 1 97.56 167 GLN A C 1
ATOM 1310 O O . GLN A 1 167 ? -7.672 -10.109 -0.59 1 97.56 167 GLN A O 1
ATOM 1315 N N . ASN A 1 168 ? -8.195 -12.281 -0.842 1 98.06 168 ASN A N 1
ATOM 1316 C CA . ASN A 1 168 ? -8.492 -12.258 -2.271 1 98.06 168 ASN A CA 1
ATOM 1317 C C . ASN A 1 168 ? -7.246 -11.93 -3.094 1 98.06 168 ASN A C 1
ATOM 1319 O O . ASN A 1 168 ? -7.348 -11.359 -4.18 1 98.06 168 ASN A O 1
ATOM 1323 N N . TYR A 1 169 ? -6.066 -12.25 -2.602 1 98.56 169 TYR A N 1
ATOM 1324 C CA . TYR A 1 169 ? -4.832 -12.211 -3.381 1 98.56 169 TYR A CA 1
ATOM 1325 C C . TYR A 1 169 ? -4.723 -13.43 -4.285 1 98.56 169 TYR A C 1
ATOM 1327 O O . TYR A 1 169 ? -5.152 -14.531 -3.914 1 98.56 169 TYR A O 1
ATOM 1335 N N . ASP A 1 170 ? -4.188 -13.195 -5.449 1 98.56 170 ASP A N 1
ATOM 1336 C CA . ASP A 1 170 ? -3.596 -14.305 -6.195 1 98.56 170 ASP A CA 1
ATOM 1337 C C . ASP A 1 170 ? -2.182 -14.602 -5.703 1 98.56 170 ASP A C 1
ATOM 1339 O O . ASP A 1 170 ? -1.242 -13.867 -6.008 1 98.56 170 ASP A O 1
ATOM 1343 N N . LEU A 1 171 ? -1.989 -15.695 -5.07 1 98.62 171 LEU A N 1
ATOM 1344 C CA . LEU A 1 171 ? -0.756 -15.969 -4.34 1 98.62 171 LEU A CA 1
ATOM 1345 C C . LEU A 1 171 ? 0.399 -16.234 -5.301 1 98.62 171 LEU A C 1
ATOM 1347 O O . LEU A 1 171 ? 1.565 -16.188 -4.898 1 98.62 171 LEU A O 1
ATOM 1351 N N . ASN A 1 172 ? 0.129 -16.516 -6.586 1 98.19 172 ASN A N 1
ATOM 1352 C CA . ASN A 1 172 ? 1.213 -16.688 -7.543 1 98.19 172 ASN A CA 1
ATOM 1353 C C . ASN A 1 172 ? 1.751 -15.352 -8.047 1 98.19 172 ASN A C 1
ATOM 1355 O O . ASN A 1 172 ? 2.367 -15.289 -9.109 1 98.19 172 ASN A O 1
ATOM 1359 N N . ARG A 1 173 ? 1.549 -14.305 -7.289 1 98.25 173 ARG A N 1
ATOM 1360 C CA . ARG A 1 173 ? 2.154 -13 -7.516 1 98.25 173 ARG A CA 1
ATOM 1361 C C . ARG A 1 173 ? 2.721 -12.422 -6.223 1 98.25 173 ARG A C 1
ATOM 1363 O O . ARG A 1 173 ? 2.998 -11.227 -6.137 1 98.25 173 ARG A O 1
ATOM 1370 N N . ASP A 1 174 ? 2.824 -13.227 -5.223 1 98.5 174 ASP A N 1
ATOM 1371 C CA . ASP A 1 174 ? 3.045 -12.664 -3.896 1 98.5 174 ASP A CA 1
ATOM 1372 C C . ASP A 1 174 ? 4.402 -13.086 -3.338 1 98.5 174 ASP A C 1
ATOM 1374 O O . ASP A 1 174 ? 4.699 -12.836 -2.166 1 98.5 174 ASP A O 1
ATOM 1378 N N . PHE A 1 175 ? 5.254 -13.664 -4.117 1 98.56 175 PHE A N 1
ATOM 1379 C CA . PHE A 1 175 ? 6.402 -14.352 -3.535 1 98.56 175 PHE A CA 1
ATOM 1380 C C . PHE A 1 175 ? 7.5 -13.352 -3.178 1 98.56 175 PHE A C 1
ATOM 1382 O O . PHE A 1 175 ? 8.297 -13.602 -2.271 1 98.56 175 PHE A O 1
ATOM 1389 N N . ILE A 1 176 ? 7.516 -12.164 -3.869 1 97.5 176 ILE A N 1
ATOM 1390 C CA . ILE A 1 176 ? 8.539 -11.172 -3.568 1 97.5 176 ILE A CA 1
ATOM 1391 C C . ILE A 1 176 ? 7.965 -10.094 -2.656 1 97.5 176 ILE A C 1
ATOM 1393 O O . ILE A 1 176 ? 8.523 -9.805 -1.596 1 97.5 176 ILE A O 1
ATOM 1397 N N . LYS A 1 177 ? 6.801 -9.523 -3.07 1 97.44 177 LYS A N 1
ATOM 1398 C CA . LYS A 1 177 ? 6.223 -8.469 -2.244 1 97.44 177 LYS A CA 1
ATOM 1399 C C . LYS A 1 177 ? 5.762 -9.016 -0.897 1 97.44 177 LYS A C 1
ATOM 1401 O O . LYS A 1 177 ? 5.781 -8.305 0.109 1 97.44 177 LYS A O 1
ATOM 1406 N N . ASN A 1 178 ? 5.344 -10.336 -0.93 1 97.75 178 ASN A N 1
ATOM 1407 C CA . ASN A 1 178 ? 5.117 -11.055 0.322 1 97.75 178 ASN A CA 1
ATOM 1408 C C . ASN A 1 178 ? 4.145 -10.305 1.227 1 97.75 178 ASN A C 1
ATOM 1410 O O . ASN A 1 178 ? 4.441 -10.055 2.395 1 97.75 178 ASN A O 1
ATOM 1414 N N . ASP A 1 179 ? 3.002 -9.922 0.709 1 97.25 179 ASP A N 1
ATOM 1415 C CA . ASP A 1 179 ? 1.98 -9.18 1.438 1 97.25 179 ASP A CA 1
ATOM 1416 C C . ASP A 1 179 ? 1.22 -10.086 2.4 1 97.25 179 ASP A C 1
ATOM 1418 O O . ASP A 1 179 ? 0.659 -9.617 3.393 1 97.25 179 ASP A O 1
ATOM 1422 N N . THR A 1 180 ? 1.184 -11.414 2.127 1 98.19 180 THR A N 1
ATOM 1423 C CA . THR A 1 180 ? 0.308 -12.328 2.852 1 98.19 180 THR A CA 1
ATOM 1424 C C . THR A 1 180 ? 1.103 -13.148 3.863 1 98.19 180 THR A C 1
ATOM 1426 O O . THR A 1 180 ? 2.305 -13.359 3.691 1 98.19 180 THR A O 1
ATOM 1429 N N . LYS A 1 181 ? 0.409 -13.617 4.859 1 98 181 LYS A N 1
ATOM 1430 C CA . LYS A 1 181 ? 1.019 -14.57 5.781 1 98 181 LYS A CA 1
ATOM 1431 C C . LYS A 1 181 ? 1.383 -15.867 5.066 1 98 181 LYS A C 1
ATOM 1433 O O . LYS A 1 181 ? 2.379 -16.516 5.402 1 98 181 LYS A O 1
ATOM 1438 N N . ASN A 1 182 ? 0.605 -16.219 4.031 1 98.5 182 ASN A N 1
ATOM 1439 C CA . ASN A 1 182 ? 0.913 -17.391 3.227 1 98.5 182 ASN A CA 1
ATOM 1440 C C . ASN A 1 182 ? 2.312 -17.312 2.625 1 98.5 182 ASN A C 1
ATOM 1442 O O . ASN A 1 182 ? 3.105 -18.25 2.758 1 98.5 182 ASN A O 1
ATOM 1446 N N . ALA A 1 183 ? 2.596 -16.219 2.01 1 98.44 183 ALA A N 1
ATOM 1447 C CA . ALA A 1 183 ? 3.877 -16.062 1.329 1 98.44 183 ALA A CA 1
ATOM 1448 C C . ALA A 1 183 ? 5.027 -16.031 2.33 1 98.44 183 ALA A C 1
ATOM 1450 O O . ALA A 1 183 ? 6.109 -16.562 2.057 1 98.44 183 ALA A O 1
ATOM 1451 N N . LYS A 1 184 ? 4.824 -15.414 3.455 1 98.19 184 LYS A N 1
ATOM 1452 C CA . LYS A 1 184 ? 5.844 -15.414 4.5 1 98.19 184 LYS A CA 1
ATOM 1453 C C . LYS A 1 184 ? 6.145 -16.828 4.977 1 98.19 184 LYS A C 1
ATOM 1455 O O . LYS A 1 184 ? 7.309 -17.203 5.145 1 98.19 184 LYS A O 1
ATOM 1460 N N . THR A 1 185 ? 5.121 -17.562 5.207 1 98.69 185 THR A N 1
ATOM 1461 C CA . THR A 1 185 ? 5.293 -18.938 5.66 1 98.69 185 THR A CA 1
ATOM 1462 C C . THR A 1 185 ? 5.922 -19.797 4.562 1 98.69 185 THR A C 1
ATOM 1464 O O . THR A 1 185 ? 6.715 -20.688 4.848 1 98.69 185 THR A O 1
ATOM 1467 N N . PHE A 1 186 ? 5.547 -19.531 3.326 1 98.81 186 PHE A N 1
ATOM 1468 C CA . PHE A 1 186 ? 6.215 -20.234 2.242 1 98.81 186 PHE A CA 1
ATOM 1469 C C . PHE A 1 186 ? 7.723 -20.016 2.297 1 98.81 186 PHE A C 1
ATOM 1471 O O . PHE A 1 186 ? 8.5 -20.969 2.152 1 98.81 186 PHE A O 1
ATOM 1478 N N . ALA A 1 187 ? 8.117 -18.75 2.447 1 98.75 187 ALA A N 1
ATOM 1479 C CA . ALA A 1 187 ? 9.547 -18.469 2.547 1 98.75 187 ALA A CA 1
ATOM 1480 C C . ALA A 1 187 ? 10.188 -19.25 3.688 1 98.75 187 ALA A C 1
ATOM 1482 O O . ALA A 1 187 ? 11.289 -19.781 3.543 1 98.75 187 ALA A O 1
ATOM 1483 N N . GLU A 1 188 ? 9.477 -19.344 4.785 1 98.69 188 GLU A N 1
ATOM 1484 C CA . GLU A 1 188 ? 9.969 -20.125 5.918 1 98.69 188 GLU A CA 1
ATOM 1485 C C . GLU A 1 188 ? 10.18 -21.594 5.527 1 98.69 188 GLU A C 1
ATOM 1487 O O . GLU A 1 188 ? 11.227 -22.172 5.832 1 98.69 188 GLU A O 1
ATOM 1492 N N . ILE A 1 189 ? 9.258 -22.141 4.848 1 98.88 189 ILE A N 1
ATOM 1493 C CA . ILE A 1 189 ? 9.32 -23.531 4.434 1 98.88 189 ILE A CA 1
ATOM 1494 C C . ILE A 1 189 ? 10.445 -23.719 3.414 1 98.88 189 ILE A C 1
ATOM 1496 O O . ILE A 1 189 ? 11.227 -24.672 3.506 1 98.88 189 ILE A O 1
ATOM 1500 N N . PHE A 1 190 ? 10.5 -22.812 2.49 1 98.81 190 PHE A N 1
ATOM 1501 C CA . PHE A 1 190 ? 11.5 -22.891 1.434 1 98.81 190 PHE A CA 1
ATOM 1502 C C . PHE A 1 190 ? 12.906 -22.891 2.02 1 98.81 190 PHE A C 1
ATOM 1504 O O . PHE A 1 190 ? 13.742 -23.703 1.638 1 98.81 190 PHE A O 1
ATOM 1511 N N . HIS A 1 191 ? 13.148 -22.031 2.975 1 98.5 191 HIS A N 1
ATOM 1512 C CA . HIS A 1 191 ? 14.492 -21.906 3.531 1 98.5 191 HIS A CA 1
ATOM 1513 C C . HIS A 1 191 ? 14.773 -23 4.562 1 98.5 191 HIS A C 1
ATOM 1515 O O . HIS A 1 191 ? 15.93 -23.281 4.875 1 98.5 191 HIS A O 1
ATOM 1521 N N . LEU A 1 192 ? 13.727 -23.578 5.059 1 98.38 192 LEU A N 1
ATOM 1522 C CA . LEU A 1 192 ? 13.883 -24.75 5.918 1 98.38 192 LEU A CA 1
ATOM 1523 C C . LEU A 1 192 ? 14.305 -25.969 5.105 1 98.38 192 LEU A C 1
ATOM 1525 O O . LEU A 1 192 ? 15.227 -26.688 5.492 1 98.38 192 LEU A O 1
ATOM 1529 N N . THR A 1 193 ? 13.664 -26.141 3.928 1 98.56 193 THR A N 1
ATOM 1530 C CA . THR A 1 193 ? 13.844 -27.359 3.166 1 98.56 193 THR A CA 1
ATOM 1531 C C . THR A 1 193 ? 14.984 -27.219 2.158 1 98.56 193 THR A C 1
ATOM 1533 O O . THR A 1 193 ? 15.555 -28.203 1.713 1 98.56 193 THR A O 1
ATOM 1536 N N . LYS A 1 194 ? 15.258 -25.984 1.689 1 97.88 194 LYS A N 1
ATOM 1537 C CA . LYS A 1 194 ? 16.297 -25.703 0.699 1 97.88 194 LYS A CA 1
ATOM 1538 C C . LYS A 1 194 ? 16.219 -26.688 -0.466 1 97.88 194 LYS A C 1
ATOM 1540 O O . LYS A 1 194 ? 17.219 -27.312 -0.809 1 97.88 194 LYS A O 1
ATOM 1545 N N . PRO A 1 195 ? 15.109 -26.703 -1.134 1 98.69 195 PRO A N 1
ATOM 1546 C CA . PRO A 1 195 ? 14.906 -27.734 -2.158 1 98.69 195 PRO A CA 1
ATOM 1547 C C . PRO A 1 195 ? 15.859 -27.578 -3.344 1 98.69 195 PRO A C 1
ATOM 1549 O O . PRO A 1 195 ? 16.188 -26.453 -3.736 1 98.69 195 PRO A O 1
ATOM 1552 N N . ASP A 1 196 ? 16.219 -28.719 -3.889 1 98.81 196 ASP A N 1
ATOM 1553 C CA . ASP A 1 196 ? 16.984 -28.766 -5.133 1 98.81 196 ASP A CA 1
ATOM 1554 C C . ASP A 1 196 ? 16.078 -28.609 -6.344 1 98.81 196 ASP A C 1
ATOM 1556 O O . ASP A 1 196 ? 16.453 -28 -7.344 1 98.81 196 ASP A O 1
ATOM 1560 N N . ILE A 1 197 ? 14.922 -29.172 -6.223 1 98.88 197 ILE A N 1
ATOM 1561 C CA . ILE A 1 197 ? 13.891 -29.125 -7.254 1 98.88 197 ILE A CA 1
ATOM 1562 C C . ILE A 1 197 ? 12.578 -28.641 -6.645 1 98.88 197 ILE A C 1
ATOM 1564 O O . ILE A 1 197 ? 12.203 -29.062 -5.543 1 98.88 197 ILE A O 1
ATOM 1568 N N . PHE A 1 198 ? 11.953 -27.75 -7.293 1 98.88 198 PHE A N 1
ATOM 1569 C CA . PHE A 1 198 ? 10.656 -27.219 -6.875 1 98.88 198 PHE A CA 1
ATOM 1570 C C . PHE A 1 198 ? 9.594 -27.484 -7.934 1 98.88 198 PHE A C 1
ATOM 1572 O O . PHE A 1 198 ? 9.812 -27.219 -9.117 1 98.88 198 PHE A O 1
ATOM 1579 N N . ILE A 1 199 ? 8.484 -28.031 -7.578 1 98.94 199 ILE A N 1
ATOM 1580 C CA . ILE A 1 199 ? 7.352 -28.281 -8.461 1 98.94 199 ILE A CA 1
ATOM 1581 C C . ILE A 1 199 ? 6.113 -27.562 -7.945 1 98.94 199 ILE A C 1
ATOM 1583 O O . ILE A 1 199 ? 5.75 -27.703 -6.773 1 98.94 199 ILE A O 1
ATOM 1587 N N . ASP A 1 200 ? 5.543 -26.75 -8.75 1 98.88 200 ASP A N 1
ATOM 1588 C CA . ASP A 1 200 ? 4.289 -26.062 -8.445 1 98.88 200 ASP A CA 1
ATOM 1589 C C . ASP A 1 200 ? 3.174 -26.516 -9.383 1 98.88 200 ASP A C 1
ATOM 1591 O O . ASP A 1 200 ? 3.215 -26.234 -10.586 1 98.88 200 ASP A O 1
ATOM 1595 N N . ASN A 1 201 ? 2.189 -27.156 -8.859 1 98.88 201 ASN A N 1
ATOM 1596 C CA . ASN A 1 201 ? 1.151 -27.766 -9.688 1 98.88 201 ASN A CA 1
ATOM 1597 C C . ASN A 1 201 ? 0.008 -26.781 -9.953 1 98.88 201 ASN A C 1
ATOM 1599 O O . ASN A 1 201 ? -0.567 -26.234 -9.016 1 98.88 201 ASN A O 1
ATOM 1603 N N . HIS A 1 202 ? -0.312 -26.562 -11.234 1 98.31 202 HIS A N 1
ATOM 1604 C CA . HIS A 1 202 ? -1.357 -25.656 -11.711 1 98.31 202 HIS A CA 1
ATOM 1605 C C . HIS A 1 202 ? -2.211 -26.328 -12.781 1 98.31 202 HIS A C 1
ATOM 1607 O O . HIS A 1 202 ? -2.035 -27.516 -13.07 1 98.31 202 HIS A O 1
ATOM 1613 N N . VAL A 1 203 ? -3.23 -25.594 -13.203 1 97.56 203 VAL A N 1
ATOM 1614 C CA . VAL A 1 203 ? -4.043 -25.906 -14.367 1 97.56 203 VAL A CA 1
ATOM 1615 C C . VAL A 1 203 ? -4.047 -24.734 -15.336 1 97.56 203 VAL A C 1
ATOM 1617 O O . VAL A 1 203 ? -4.098 -23.578 -14.914 1 97.56 203 VAL A O 1
ATOM 1620 N N . SER A 1 204 ? -3.936 -25 -16.562 1 91.75 204 SER A N 1
ATOM 1621 C CA . SER A 1 204 ? -3.795 -23.953 -17.578 1 91.75 204 SER A CA 1
ATOM 1622 C C . SER A 1 204 ? -5.148 -23.344 -17.938 1 91.75 204 SER A C 1
ATOM 1624 O O . SER A 1 204 ? -6.188 -23.812 -17.453 1 91.75 204 SER A O 1
ATOM 1626 N N . ASN A 1 205 ? -4.973 -22.219 -18.578 1 84.44 205 ASN A N 1
ATOM 1627 C CA . ASN A 1 205 ? -6.008 -21.641 -19.422 1 84.44 205 ASN A CA 1
ATOM 1628 C C . ASN A 1 205 ? -5.562 -21.562 -20.875 1 84.44 205 ASN A C 1
ATOM 1630 O O . ASN A 1 205 ? -4.543 -22.141 -21.25 1 84.44 205 ASN A O 1
ATOM 1634 N N . GLY A 1 206 ? -6.391 -21.25 -21.797 1 81.44 206 GLY A N 1
ATOM 1635 C CA . GLY A 1 206 ? -5.859 -20.938 -23.125 1 81.44 206 GLY A CA 1
ATOM 1636 C C . GLY A 1 206 ? -6.465 -21.781 -24.219 1 81.44 206 GLY A C 1
ATOM 1637 O O . GLY A 1 206 ? -7.664 -22.078 -24.203 1 81.44 206 GLY A O 1
ATOM 1638 N N . ALA A 1 207 ? -5.504 -22.156 -25.125 1 92.56 207 ALA A N 1
ATOM 1639 C CA . ALA A 1 207 ? -5.93 -22.781 -26.375 1 92.56 207 ALA A CA 1
ATOM 1640 C C . ALA A 1 207 ? -6.305 -24.234 -26.156 1 92.56 207 ALA A C 1
ATOM 1642 O O . ALA A 1 207 ? -6.016 -24.812 -25.109 1 92.56 207 ALA A O 1
ATOM 1643 N N . ASP A 1 208 ? -7.043 -24.719 -27.109 1 95.69 208 ASP A N 1
ATOM 1644 C CA . ASP A 1 208 ? -7.379 -26.141 -27.125 1 95.69 208 ASP A CA 1
ATOM 1645 C C . ASP A 1 208 ? -6.383 -26.938 -27.953 1 95.69 208 ASP A C 1
ATOM 1647 O O . ASP A 1 208 ? -6.074 -26.562 -29.094 1 95.69 208 ASP A O 1
ATOM 1651 N N . TYR A 1 209 ? -5.746 -27.953 -27.453 1 97 209 TYR A N 1
ATOM 1652 C CA . TYR A 1 209 ? -4.762 -28.828 -28.094 1 97 209 TYR A CA 1
ATOM 1653 C C . TYR A 1 209 ? -4.82 -30.234 -27.5 1 97 209 TYR A C 1
ATOM 1655 O O . TYR A 1 209 ? -5.637 -30.5 -26.625 1 97 209 TYR A O 1
ATOM 1663 N N . GLN A 1 210 ? -3.98 -31.094 -27.938 1 97.62 210 GLN A N 1
ATOM 1664 C CA . GLN A 1 210 ? -4.137 -32.5 -27.641 1 97.62 210 GLN A CA 1
ATOM 1665 C C . GLN A 1 210 ? -3.479 -32.875 -26.328 1 97.62 210 GLN A C 1
ATOM 1667 O O . GLN A 1 210 ? -3.844 -33.875 -25.703 1 97.62 210 GLN A O 1
ATOM 1672 N N . TYR A 1 211 ? -2.5 -32.125 -25.859 1 97.94 211 TYR A N 1
ATOM 1673 C CA . TYR A 1 211 ? -1.71 -32.438 -24.672 1 97.94 211 TYR A CA 1
ATOM 1674 C C . TYR A 1 211 ? -2.547 -32.312 -23.406 1 97.94 211 TYR A C 1
ATOM 1676 O O . TYR A 1 211 ? -3.361 -31.391 -23.297 1 97.94 211 TYR A O 1
ATOM 1684 N N . THR A 1 212 ? -2.363 -33.188 -22.484 1 98.25 212 THR A N 1
ATOM 1685 C CA . THR A 1 212 ? -2.887 -33.031 -21.125 1 98.25 212 THR A CA 1
ATOM 1686 C C . THR A 1 212 ? -1.927 -32.219 -20.266 1 98.25 212 THR A C 1
ATOM 1688 O O . THR A 1 212 ? -2.357 -31.453 -19.391 1 98.25 212 THR A O 1
ATOM 1691 N N . LEU A 1 213 ? -0.671 -32.375 -20.562 1 98.5 213 LEU A N 1
ATOM 1692 C CA . LEU A 1 213 ? 0.378 -31.766 -19.75 1 98.5 213 LEU A CA 1
ATOM 1693 C C . LEU A 1 213 ? 1.113 -30.672 -20.516 1 98.5 213 LEU A C 1
ATOM 1695 O O . LEU A 1 213 ? 1.421 -30.844 -21.703 1 98.5 213 LEU A O 1
ATOM 1699 N N . THR A 1 214 ? 1.347 -29.594 -19.859 1 98 214 THR A N 1
ATOM 1700 C CA . THR A 1 214 ? 2.328 -28.609 -20.297 1 98 214 THR A CA 1
ATOM 1701 C C . THR A 1 214 ? 3.25 -28.219 -19.141 1 98 214 THR A C 1
ATOM 1703 O O . THR A 1 214 ? 2.91 -28.422 -17.969 1 98 214 THR A O 1
ATOM 1706 N N . HIS A 1 215 ? 4.43 -27.844 -19.484 1 97.5 215 HIS A N 1
ATOM 1707 C CA . HIS A 1 215 ? 5.398 -27.484 -18.453 1 97.5 215 HIS A CA 1
ATOM 1708 C C . HIS A 1 215 ? 5.875 -26.047 -18.625 1 97.5 215 HIS A C 1
ATOM 1710 O O . HIS A 1 215 ? 6.031 -25.562 -19.75 1 97.5 215 HIS A O 1
ATOM 1716 N N . LEU A 1 216 ? 6.039 -25.406 -17.516 1 97.38 216 LEU A N 1
ATOM 1717 C CA . LEU A 1 216 ? 6.758 -24.125 -17.422 1 97.38 216 LEU A CA 1
ATOM 1718 C C . LEU A 1 216 ? 7.965 -24.25 -16.5 1 97.38 216 LEU A C 1
ATOM 1720 O O . LEU A 1 216 ? 7.891 -23.906 -15.328 1 97.38 216 LEU A O 1
ATOM 1724 N N . PHE A 1 217 ? 9.086 -24.625 -17.125 1 97.56 217 PHE A N 1
ATOM 1725 C CA . PHE A 1 217 ? 10.344 -24.609 -16.391 1 97.56 217 PHE A CA 1
ATOM 1726 C C . PHE A 1 217 ? 10.852 -23.188 -16.203 1 97.56 217 PHE A C 1
ATOM 1728 O O . PHE A 1 217 ? 10.555 -22.312 -17 1 97.56 217 PHE A O 1
ATOM 1735 N N . THR A 1 218 ? 11.578 -23.031 -15.156 1 96.94 218 THR A N 1
ATOM 1736 C CA . THR A 1 218 ? 12.305 -21.766 -15.016 1 96.94 218 THR A CA 1
ATOM 1737 C C . THR A 1 218 ? 13.047 -21.422 -16.297 1 96.94 218 THR A C 1
ATOM 1739 O O . THR A 1 218 ? 13.648 -22.297 -16.938 1 96.94 218 THR A O 1
ATOM 1742 N N . GLN A 1 219 ? 12.969 -20.125 -16.641 1 97.56 219 GLN A N 1
ATOM 1743 C CA . GLN A 1 219 ? 13.648 -19.703 -17.875 1 97.56 219 GLN A CA 1
ATOM 1744 C C . GLN A 1 219 ? 15.156 -19.922 -17.766 1 97.56 219 GLN A C 1
ATOM 1746 O O . GLN A 1 219 ? 15.805 -19.391 -16.859 1 97.56 219 GLN A O 1
ATOM 1751 N N . HIS A 1 220 ? 15.688 -20.688 -18.641 1 97.69 220 HIS A N 1
ATOM 1752 C CA . HIS A 1 220 ? 17.031 -21.219 -18.516 1 97.69 220 HIS A CA 1
ATOM 1753 C C . HIS A 1 220 ? 18.094 -20.141 -18.703 1 97.69 220 HIS A C 1
ATOM 1755 O O . HIS A 1 220 ? 19.172 -20.203 -18.109 1 97.69 220 HIS A O 1
ATOM 1761 N N . ASN A 1 221 ? 17.797 -19.109 -19.531 1 97.06 221 ASN A N 1
ATOM 1762 C CA . ASN A 1 221 ? 18.75 -18.016 -19.688 1 97.06 221 ASN A CA 1
ATOM 1763 C C . ASN A 1 221 ? 18.812 -17.156 -18.438 1 97.06 221 ASN A C 1
ATOM 1765 O O . ASN A 1 221 ? 19.875 -16.625 -18.078 1 97.06 221 ASN A O 1
ATOM 1769 N N . LYS A 1 222 ? 17.703 -16.969 -17.812 1 96.06 222 LYS A N 1
ATOM 1770 C CA . LYS A 1 222 ? 17.672 -16.219 -16.562 1 96.06 222 LYS A CA 1
ATOM 1771 C C . LYS A 1 222 ? 18.359 -16.984 -15.438 1 96.06 222 LYS A C 1
ATOM 1773 O O . LYS A 1 222 ? 19.094 -16.391 -14.633 1 96.06 222 LYS A O 1
ATOM 1778 N N . LEU A 1 223 ? 18.016 -18.312 -15.344 1 97.31 223 LEU A N 1
ATOM 1779 C CA . LEU A 1 223 ? 18.75 -19.141 -14.398 1 97.31 223 LEU A CA 1
ATOM 1780 C C . LEU A 1 223 ? 20.25 -19.078 -14.656 1 97.31 223 LEU A C 1
ATOM 1782 O O . LEU A 1 223 ? 21.031 -18.875 -13.727 1 97.31 223 LEU A O 1
ATOM 1786 N N . GLY A 1 224 ? 20.688 -19.312 -15.898 1 96 224 GLY A N 1
ATOM 1787 C CA . GLY A 1 224 ? 22.016 -19.047 -16.391 1 96 224 GLY A CA 1
ATOM 1788 C C . GLY A 1 224 ? 23.016 -20.141 -16.047 1 96 224 GLY A C 1
ATOM 1789 O O . GLY A 1 224 ? 22.688 -21.062 -15.281 1 96 224 GLY A O 1
ATOM 1790 N N . GLY A 1 225 ? 24.172 -20.062 -16.672 1 96.81 225 GLY A N 1
ATOM 1791 C CA . GLY A 1 225 ? 25.312 -20.922 -16.375 1 96.81 225 GLY A CA 1
ATOM 1792 C C . GLY A 1 225 ? 25.031 -22.391 -16.703 1 96.81 225 GLY A C 1
ATOM 1793 O O . GLY A 1 225 ? 24.156 -22.688 -17.516 1 96.81 225 GLY A O 1
ATOM 1794 N N . ASP A 1 226 ? 25.844 -23.219 -16.047 1 98.56 226 ASP A N 1
ATOM 1795 C CA . ASP A 1 226 ? 25.75 -24.656 -16.266 1 98.56 226 ASP A CA 1
ATOM 1796 C C . ASP A 1 226 ? 24.422 -25.203 -15.727 1 98.56 226 ASP A C 1
ATOM 1798 O O . ASP A 1 226 ? 23.875 -26.156 -16.281 1 98.56 226 ASP A O 1
ATOM 1802 N N . LEU A 1 227 ? 23.984 -24.531 -14.711 1 98.69 227 LEU A N 1
ATOM 1803 C CA . LEU A 1 227 ? 22.719 -24.969 -14.125 1 98.69 227 LEU A CA 1
ATOM 1804 C C . LEU A 1 227 ? 21.562 -24.75 -15.094 1 98.69 227 LEU A C 1
ATOM 1806 O O . LEU A 1 227 ? 20.734 -25.641 -15.281 1 98.69 227 LEU A O 1
ATOM 1810 N N . GLY A 1 228 ? 21.516 -23.578 -15.727 1 98.5 228 GLY A N 1
ATOM 1811 C CA . GLY A 1 228 ? 20.516 -23.297 -16.734 1 98.5 228 GLY A CA 1
ATOM 1812 C C . GLY A 1 228 ? 20.641 -24.188 -17.953 1 98.5 228 GLY A C 1
ATOM 1813 O O . GLY A 1 228 ? 19.641 -24.625 -18.531 1 98.5 228 GLY A O 1
ATOM 1814 N N . ASN A 1 229 ? 21.875 -24.406 -18.297 1 98.5 229 ASN A N 1
ATOM 1815 C CA . ASN A 1 229 ? 22.125 -25.312 -19.422 1 98.5 229 ASN A CA 1
ATOM 1816 C C . ASN A 1 229 ? 21.625 -26.719 -19.141 1 98.5 229 ASN A C 1
ATOM 1818 O O . ASN A 1 229 ? 21.016 -27.359 -20 1 98.5 229 ASN A O 1
ATOM 1822 N N . TYR A 1 230 ? 21.969 -27.234 -17.953 1 98.75 230 TYR A N 1
ATOM 1823 C CA . TYR A 1 230 ? 21.5 -28.547 -17.562 1 98.75 230 TYR A CA 1
ATOM 1824 C C . TYR A 1 230 ? 19.969 -28.625 -17.609 1 98.75 230 TYR A C 1
ATOM 1826 O O . TYR A 1 230 ? 19.406 -29.594 -18.125 1 98.75 230 TYR A O 1
ATOM 1834 N N . LEU A 1 231 ? 19.297 -27.594 -17.078 1 98.69 231 LEU A N 1
ATOM 1835 C CA . LEU A 1 231 ? 17.844 -27.562 -17.062 1 98.69 231 LEU A CA 1
ATOM 1836 C C . LEU A 1 231 ? 17.297 -27.672 -18.484 1 98.69 231 LEU A C 1
ATOM 1838 O O . LEU A 1 231 ? 16.375 -28.453 -18.734 1 98.69 231 LEU A O 1
ATOM 1842 N N . HIS A 1 232 ? 17.844 -27 -19.406 1 97.94 232 HIS A N 1
ATOM 1843 C CA . HIS A 1 232 ? 17.344 -26.844 -20.766 1 97.94 232 HIS A CA 1
ATOM 1844 C C . HIS A 1 232 ? 17.688 -28.047 -21.625 1 97.94 232 HIS A C 1
ATOM 1846 O O . HIS A 1 232 ? 16.859 -28.516 -22.422 1 97.94 232 HIS A O 1
ATOM 1852 N N . THR A 1 233 ? 18.859 -28.609 -21.453 1 98.25 233 THR A N 1
ATOM 1853 C CA . THR A 1 233 ? 19.344 -29.578 -22.438 1 98.25 233 THR A CA 1
ATOM 1854 C C . THR A 1 233 ? 19.281 -31 -21.891 1 98.25 233 THR A C 1
ATOM 1856 O O . THR A 1 233 ? 19.375 -31.969 -22.641 1 98.25 233 THR A O 1
ATOM 1859 N N . GLU A 1 234 ? 19.094 -31.094 -20.594 1 98.69 234 GLU A N 1
ATOM 1860 C CA . GLU A 1 234 ? 19.109 -32.438 -20.031 1 98.69 234 GLU A CA 1
ATOM 1861 C C . GLU A 1 234 ? 17.828 -32.719 -19.266 1 98.69 234 GLU A C 1
ATOM 1863 O O . GLU A 1 234 ? 17.031 -33.594 -19.656 1 98.69 234 GLU A O 1
ATOM 1868 N N . MET A 1 235 ? 17.562 -31.938 -18.25 1 98.75 235 MET A N 1
ATOM 1869 C CA . MET A 1 235 ? 16.422 -32.219 -17.375 1 98.75 235 MET A CA 1
ATOM 1870 C C . MET A 1 235 ? 15.117 -32.188 -18.156 1 98.75 235 MET A C 1
ATOM 1872 O O . MET A 1 235 ? 14.32 -33.125 -18.094 1 98.75 235 MET A O 1
ATOM 1876 N N . MET A 1 236 ? 14.883 -31.078 -18.875 1 98.5 236 MET A N 1
ATOM 1877 C CA . MET A 1 236 ? 13.633 -30.859 -19.594 1 98.5 236 MET A CA 1
ATOM 1878 C C . MET A 1 236 ? 13.414 -31.938 -20.656 1 98.5 236 MET A C 1
ATOM 1880 O O . MET A 1 236 ? 12.391 -32.625 -20.641 1 98.5 236 MET A O 1
ATOM 1884 N N . PRO A 1 237 ? 14.398 -32.219 -21.531 1 98.25 237 PRO A N 1
ATOM 1885 C CA . PRO A 1 237 ? 14.188 -33.281 -22.531 1 98.25 237 PRO A CA 1
ATOM 1886 C C . PRO A 1 237 ? 14.031 -34.656 -21.891 1 98.25 237 PRO A C 1
ATOM 1888 O O . PRO A 1 237 ? 13.289 -35.5 -22.406 1 98.25 237 PRO A O 1
ATOM 1891 N N . THR A 1 238 ? 14.773 -34.906 -20.797 1 98.81 238 THR A N 1
ATOM 1892 C CA . THR A 1 238 ? 14.625 -36.188 -20.109 1 98.81 238 THR A CA 1
ATOM 1893 C C . THR A 1 238 ? 13.203 -36.375 -19.609 1 98.81 238 THR A C 1
ATOM 1895 O O . THR A 1 238 ? 12.625 -37.438 -19.75 1 98.81 238 THR A O 1
ATOM 1898 N N . LEU A 1 239 ? 12.648 -35.312 -19.016 1 98.81 239 LEU A N 1
ATOM 1899 C CA . LEU A 1 239 ? 11.266 -35.406 -18.547 1 98.81 239 LEU A CA 1
ATOM 1900 C C . LEU A 1 239 ? 10.32 -35.625 -19.719 1 98.81 239 LEU A C 1
ATOM 1902 O O . LEU A 1 239 ? 9.445 -36.5 -19.656 1 98.81 239 LEU A O 1
ATOM 1906 N N . GLU A 1 240 ? 10.445 -34.844 -20.828 1 98.44 240 GLU A N 1
ATOM 1907 C CA . GLU A 1 240 ? 9.586 -34.938 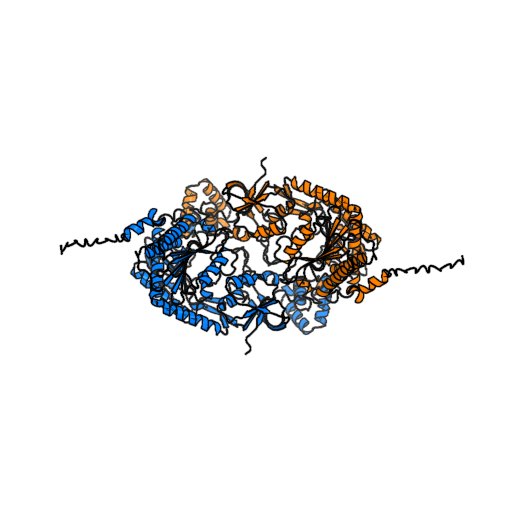-22 1 98.44 240 GLU A CA 1
ATOM 1908 C C . GLU A 1 240 ? 9.617 -36.344 -22.594 1 98.44 240 GLU A C 1
ATOM 1910 O O . GLU A 1 240 ? 8.57 -36.938 -22.859 1 98.44 240 GLU A O 1
ATOM 1915 N N . ASN A 1 241 ? 10.82 -36.875 -22.719 1 98.5 241 ASN A N 1
ATOM 1916 C CA . ASN A 1 241 ? 10.984 -38.188 -23.328 1 98.5 241 ASN A CA 1
ATOM 1917 C C . ASN A 1 241 ? 10.43 -39.281 -22.438 1 98.5 241 ASN A C 1
ATOM 1919 O O . ASN A 1 241 ? 9.797 -40.219 -22.922 1 98.5 241 ASN A O 1
ATOM 1923 N N . SER A 1 242 ? 10.711 -39.156 -21.172 1 98.62 242 SER A N 1
ATOM 1924 C CA . SER A 1 242 ? 10.25 -40.219 -20.266 1 98.62 242 SER A CA 1
ATOM 1925 C C . SER A 1 242 ? 8.727 -40.25 -20.188 1 98.62 242 SER A C 1
ATOM 1927 O O . SER A 1 242 ? 8.133 -41.312 -20.078 1 98.62 242 SER A O 1
ATOM 1929 N N . LEU A 1 243 ? 8.078 -39.125 -20.25 1 98.75 243 LEU A N 1
ATOM 1930 C CA . LEU A 1 243 ? 6.617 -39.062 -20.266 1 98.75 243 LEU A CA 1
ATOM 1931 C C . LEU A 1 243 ? 6.062 -39.594 -21.578 1 98.75 243 LEU A C 1
ATOM 1933 O O . LEU A 1 243 ? 5.051 -40.281 -21.594 1 98.75 243 LEU A O 1
ATOM 1937 N N . GLU A 1 244 ? 6.688 -39.219 -22.641 1 98.12 244 GLU A N 1
ATOM 1938 C CA . GLU A 1 244 ? 6.27 -39.688 -23.953 1 98.12 244 GLU A CA 1
ATOM 1939 C C . GLU A 1 244 ? 6.297 -41.219 -24.016 1 98.12 244 GLU A C 1
ATOM 1941 O O . GLU A 1 244 ? 5.418 -41.844 -24.609 1 98.12 244 GLU A O 1
ATOM 1946 N N . GLU A 1 245 ? 7.25 -41.844 -23.422 1 98.38 245 GLU A N 1
ATOM 1947 C CA . GLU A 1 245 ? 7.434 -43.281 -23.422 1 98.38 245 GLU A CA 1
ATOM 1948 C C . GLU A 1 245 ? 6.246 -44 -22.781 1 98.38 245 GLU A C 1
ATOM 1950 O O . GLU A 1 245 ? 5.953 -45.156 -23.109 1 98.38 245 GLU A O 1
ATOM 1955 N N . ILE A 1 246 ? 5.586 -43.312 -21.953 1 98.06 246 ILE A N 1
ATOM 1956 C CA . ILE A 1 246 ? 4.449 -43.938 -21.297 1 98.06 246 ILE A CA 1
ATOM 1957 C C . ILE A 1 246 ? 3.152 -43.281 -21.766 1 98.06 246 ILE A C 1
ATOM 1959 O O . ILE A 1 246 ? 2.152 -43.281 -21.047 1 98.06 246 ILE A O 1
ATOM 1963 N N . ASN A 1 247 ? 3.203 -42.594 -22.828 1 97.69 247 ASN A N 1
ATOM 1964 C CA . ASN A 1 247 ? 2.068 -42.031 -23.562 1 97.69 247 ASN A CA 1
ATOM 1965 C C . ASN A 1 247 ? 1.438 -40.844 -22.844 1 97.69 247 ASN A C 1
ATOM 1967 O O . ASN A 1 247 ? 0.212 -40.75 -22.781 1 97.69 247 ASN A O 1
ATOM 1971 N N . TRP A 1 248 ? 2.32 -40.094 -22.203 1 98.31 248 TRP A N 1
ATOM 1972 C CA . TRP A 1 248 ? 1.931 -38.812 -21.625 1 98.31 248 TRP A CA 1
ATOM 1973 C C . TRP A 1 248 ? 2.756 -37.688 -22.219 1 98.31 248 TRP A C 1
ATOM 1975 O O . TRP A 1 248 ? 3.506 -37 -21.5 1 98.31 248 TRP A O 1
ATOM 1985 N N . PRO A 1 249 ? 2.559 -37.5 -23.547 1 98 249 PRO A N 1
ATOM 1986 C CA . PRO A 1 249 ? 3.352 -36.406 -24.141 1 98 249 PRO A CA 1
ATOM 1987 C C . PRO A 1 249 ? 3.107 -35.062 -23.453 1 98 249 PRO A C 1
ATOM 1989 O O . PRO A 1 249 ? 1.986 -34.781 -23.031 1 98 249 PRO A O 1
ATOM 1992 N N . ILE A 1 250 ? 4.117 -34.25 -23.344 1 98.25 250 ILE A N 1
ATOM 1993 C CA . ILE A 1 250 ? 4.086 -32.938 -22.688 1 98.25 250 ILE A CA 1
ATOM 1994 C C . ILE A 1 250 ? 4.727 -31.906 -23.609 1 98.25 250 ILE A C 1
ATOM 1996 O O . ILE A 1 250 ? 5.594 -32.219 -24.422 1 98.25 250 ILE A O 1
ATOM 2000 N N . THR A 1 251 ? 4.242 -30.703 -23.625 1 97.06 251 THR A N 1
ATOM 2001 C CA . THR A 1 251 ? 4.797 -29.594 -24.375 1 97.06 251 THR A CA 1
ATOM 2002 C C . THR A 1 251 ? 4.969 -28.359 -23.484 1 97.06 251 THR A C 1
ATOM 2004 O O . THR A 1 251 ? 4.516 -28.359 -22.344 1 97.06 251 THR A O 1
ATOM 2007 N N . PRO A 1 252 ? 5.789 -27.359 -23.906 1 96.69 252 PRO A N 1
ATOM 2008 C CA . PRO A 1 252 ? 5.836 -26.109 -23.125 1 96.69 252 PRO A CA 1
ATOM 2009 C C . PRO A 1 252 ? 4.465 -25.453 -22.984 1 96.69 252 PRO A C 1
ATOM 2011 O O . PRO A 1 252 ? 3.602 -25.625 -23.859 1 96.69 252 PRO A O 1
ATOM 2014 N N . TYR A 1 253 ? 4.281 -24.781 -21.922 1 96.12 253 TYR A N 1
ATOM 2015 C CA . TYR A 1 253 ? 3.049 -24.047 -21.641 1 96.12 253 TYR A CA 1
ATOM 2016 C C . TYR A 1 253 ? 2.66 -23.172 -22.812 1 96.12 253 TYR A C 1
ATOM 2018 O O . TYR A 1 253 ? 3.457 -22.344 -23.281 1 96.12 253 TYR A O 1
ATOM 2026 N N . VAL A 1 254 ? 1.507 -23.297 -23.297 1 92.94 254 VAL A N 1
ATOM 2027 C CA . VAL A 1 254 ? 1.009 -22.578 -24.469 1 92.94 254 VAL A CA 1
ATOM 2028 C C . VAL A 1 254 ? 0.403 -21.25 -24.047 1 92.94 254 VAL A C 1
ATOM 2030 O O . VAL A 1 254 ? -0.75 -21.188 -23.609 1 92.94 254 VAL A O 1
ATOM 2033 N N . ASN A 1 255 ? 1.108 -20.219 -24.281 1 84.31 255 ASN A N 1
ATOM 2034 C CA . ASN A 1 255 ? 0.735 -18.875 -23.875 1 84.31 255 ASN A CA 1
ATOM 2035 C C . ASN A 1 255 ? 0.146 -18.078 -25.031 1 84.31 255 ASN A C 1
ATOM 2037 O O . ASN A 1 255 ? 0.822 -17.219 -25.609 1 84.31 255 ASN A O 1
ATOM 2041 N N . VAL A 1 256 ? -1.125 -18.328 -25.406 1 87.62 256 VAL A N 1
ATOM 2042 C CA . VAL A 1 256 ? -1.817 -17.609 -26.469 1 87.62 256 VAL A CA 1
ATOM 2043 C C . VAL A 1 256 ? -3.229 -17.25 -26.016 1 87.62 256 VAL A C 1
ATOM 2045 O O . VAL A 1 256 ? -3.848 -17.984 -25.25 1 87.62 256 VAL A O 1
ATOM 2048 N N . PHE A 1 257 ? -3.703 -16.094 -26.406 1 85.44 257 PHE A N 1
ATOM 2049 C CA . PHE A 1 257 ? -5.055 -15.664 -26.078 1 85.44 257 PHE A CA 1
ATOM 2050 C C . PHE A 1 257 ? -5.863 -15.406 -27.344 1 85.44 257 PHE A C 1
ATOM 2052 O O . PHE A 1 257 ? -5.531 -14.523 -28.141 1 85.44 257 PHE A O 1
ATOM 2059 N N . ASN A 1 258 ? -6.91 -16.094 -27.484 1 90.44 258 ASN A N 1
ATOM 2060 C CA . ASN A 1 258 ? -7.871 -15.969 -28.578 1 90.44 258 ASN A CA 1
ATOM 2061 C C . ASN A 1 258 ? -7.188 -16.062 -29.938 1 90.44 258 ASN A C 1
ATOM 2063 O O . ASN A 1 258 ? -7.465 -15.258 -30.828 1 90.44 258 ASN A O 1
ATOM 2067 N N . SER A 1 259 ? -6.199 -16.922 -30.016 1 91.31 259 SER A N 1
ATOM 2068 C CA . SER A 1 259 ? -5.438 -17.25 -31.219 1 91.31 259 SER A CA 1
ATOM 2069 C C . SER A 1 259 ? -5.004 -18.719 -31.203 1 91.31 259 SER A C 1
ATOM 2071 O O . SER A 1 259 ? -5.191 -19.422 -30.219 1 91.31 259 SER A O 1
ATOM 2073 N N . VAL A 1 260 ? -4.469 -19.094 -32.344 1 94.19 260 VAL A N 1
ATOM 2074 C CA . VAL A 1 260 ? -4.074 -20.5 -32.438 1 94.19 260 VAL A CA 1
ATOM 2075 C C . VAL A 1 260 ? -2.58 -20.641 -32.156 1 94.19 260 VAL A C 1
ATOM 2077 O O . VAL A 1 260 ? -1.786 -19.766 -32.531 1 94.19 260 VAL A O 1
ATOM 2080 N N . PRO A 1 261 ? -2.16 -21.75 -31.531 1 94.88 261 PRO A N 1
ATOM 2081 C CA . PRO A 1 261 ? -0.75 -21.969 -31.188 1 94.88 261 PRO A CA 1
ATOM 2082 C C . PRO A 1 261 ? 0.138 -22.094 -32.438 1 94.88 261 PRO A C 1
ATOM 2084 O O . PRO A 1 261 ? 1.341 -21.828 -32.344 1 94.88 261 PRO A O 1
ATOM 2087 N N . GLU A 1 262 ? -0.405 -22.438 -33.5 1 93.69 262 GLU A N 1
ATOM 2088 C CA . GLU A 1 262 ? 0.376 -22.719 -34.688 1 93.69 262 GLU A CA 1
ATOM 2089 C C . GLU A 1 262 ? 1.046 -21.469 -35.219 1 93.69 262 GLU A C 1
ATOM 2091 O O . GLU A 1 262 ? 1.971 -21.531 -36.031 1 93.69 262 GLU A O 1
ATOM 2096 N N . LYS A 1 263 ? 0.6 -20.375 -34.781 1 93.81 263 LYS A N 1
ATOM 2097 C CA . LYS A 1 263 ? 1.236 -19.109 -35.156 1 93.81 263 LYS A CA 1
ATOM 2098 C C . LYS A 1 263 ? 2.533 -18.891 -34.406 1 93.81 263 LYS A C 1
ATOM 2100 O O . LYS A 1 263 ? 3.303 -17.984 -34.719 1 93.81 263 LYS A O 1
ATOM 2105 N N . GLY A 1 264 ? 2.773 -19.75 -33.469 1 94.88 264 GLY A N 1
ATOM 2106 C CA . GLY A 1 264 ? 3.943 -19.609 -32.594 1 94.88 264 GLY A CA 1
ATOM 2107 C C . GLY A 1 264 ? 3.633 -18.984 -31.266 1 94.88 264 GLY A C 1
ATOM 2108 O O . GLY A 1 264 ? 2.635 -18.266 -31.125 1 94.88 264 GLY A O 1
ATOM 2109 N N . PHE A 1 265 ? 4.414 -19.281 -30.328 1 94.25 265 PHE A N 1
ATOM 2110 C CA . PHE A 1 265 ? 4.281 -18.672 -29 1 94.25 265 PHE A CA 1
ATOM 2111 C C . PHE A 1 265 ? 5.617 -18.672 -28.266 1 94.25 265 PHE A C 1
ATOM 2113 O O . PHE A 1 265 ? 6.605 -19.203 -28.766 1 94.25 265 PHE A O 1
ATOM 2120 N N . SER A 1 266 ? 5.711 -17.891 -27.172 1 95 266 SER A N 1
ATOM 2121 C CA . SER A 1 266 ? 6.949 -17.719 -26.438 1 95 266 SER A CA 1
ATOM 2122 C C . SER A 1 266 ? 6.828 -18.297 -25.016 1 95 266 SER A C 1
ATOM 2124 O O . SER A 1 266 ? 5.723 -18.422 -24.5 1 95 266 SER A O 1
ATOM 2126 N N . GLN A 1 267 ? 7.965 -18.609 -24.5 1 93.81 267 GLN A N 1
ATOM 2127 C CA . GLN A 1 267 ? 7.984 -19.016 -23.109 1 93.81 267 GLN A CA 1
ATOM 2128 C C . GLN A 1 267 ? 7.594 -17.844 -22.188 1 93.81 267 GLN A C 1
ATOM 2130 O O . GLN A 1 267 ? 8.016 -16.719 -22.406 1 93.81 267 GLN A O 1
ATOM 2135 N N . PHE A 1 268 ? 6.77 -18.156 -21.25 1 90.5 268 PHE A N 1
ATOM 2136 C CA . PHE A 1 268 ? 6.41 -17.234 -20.188 1 90.5 268 PHE A CA 1
ATOM 2137 C C . PHE A 1 268 ? 7.609 -16.922 -19.312 1 90.5 268 PHE A C 1
ATOM 2139 O O . PHE A 1 268 ? 8.289 -17.844 -18.844 1 90.5 268 PHE A O 1
ATOM 2146 N N . MET A 1 269 ? 7.938 -15.664 -19.094 1 93.69 269 MET A N 1
ATOM 2147 C CA . MET A 1 269 ? 9.031 -15.289 -18.219 1 93.69 269 MET A CA 1
ATOM 2148 C C . MET A 1 269 ? 8.602 -15.352 -16.75 1 93.69 269 MET A C 1
ATOM 2150 O O . MET A 1 269 ? 7.727 -14.594 -16.328 1 93.69 269 MET A O 1
ATOM 2154 N N . ASP A 1 270 ? 9.211 -16.172 -15.984 1 95.31 270 ASP A N 1
ATOM 2155 C CA . ASP A 1 270 ? 8.844 -16.359 -14.578 1 95.31 270 ASP A CA 1
ATOM 2156 C C . ASP A 1 270 ? 9.641 -15.414 -13.68 1 95.31 270 ASP A C 1
ATOM 2158 O O . ASP A 1 270 ? 10.492 -15.859 -12.906 1 95.31 270 ASP A O 1
ATOM 2162 N N . TYR A 1 271 ? 9.25 -14.188 -13.648 1 96.12 271 TYR A N 1
ATOM 2163 C CA . TYR A 1 271 ? 9.859 -13.227 -12.734 1 96.12 271 TYR A CA 1
ATOM 2164 C C . TYR A 1 271 ? 9.602 -13.617 -11.281 1 96.12 271 TYR A C 1
ATOM 2166 O O . TYR A 1 271 ? 8.742 -14.461 -11 1 96.12 271 TYR A O 1
ATOM 2174 N N . PRO A 1 272 ? 10.266 -12.977 -10.32 1 97.56 272 PRO A N 1
ATOM 2175 C CA . PRO A 1 272 ? 10.289 -13.461 -8.938 1 97.56 272 PRO A CA 1
ATOM 2176 C C . PRO A 1 272 ? 8.953 -13.281 -8.227 1 97.56 272 PRO A C 1
ATOM 2178 O O . PRO A 1 272 ? 8.75 -13.828 -7.141 1 97.56 272 PRO A O 1
ATOM 2181 N N . ARG A 1 273 ? 8.047 -12.586 -8.805 1 98.19 273 ARG A N 1
ATOM 2182 C CA . ARG A 1 273 ? 6.727 -12.547 -8.188 1 98.19 273 ARG A CA 1
ATOM 2183 C C . ARG A 1 273 ? 6.066 -13.922 -8.227 1 98.19 273 ARG A C 1
ATOM 2185 O O . ARG A 1 273 ? 5.211 -14.227 -7.391 1 98.19 273 ARG A O 1
ATOM 2192 N N . TYR A 1 274 ? 6.469 -14.766 -9.195 1 98.25 274 TYR A N 1
ATOM 2193 C CA . TYR A 1 274 ? 5.934 -16.125 -9.344 1 98.25 274 TYR A CA 1
ATOM 2194 C C . TYR A 1 274 ? 6.758 -17.125 -8.539 1 98.25 274 TYR A C 1
ATOM 2196 O O . TYR A 1 274 ? 7.914 -16.859 -8.211 1 98.25 274 TYR A O 1
ATOM 2204 N N . SER A 1 275 ? 6.176 -18.25 -8.25 1 98.19 275 SER A N 1
ATOM 2205 C CA . SER A 1 275 ? 6.793 -19.25 -7.383 1 98.19 275 SER A CA 1
ATOM 2206 C C . SER A 1 275 ? 8.133 -19.719 -7.938 1 98.19 275 SER A C 1
ATOM 2208 O O . SER A 1 275 ? 9.156 -19.625 -7.254 1 98.19 275 SER A O 1
ATOM 2210 N N . THR A 1 276 ? 8.188 -20.078 -9.227 1 98 276 THR A N 1
ATOM 2211 C CA . THR A 1 276 ? 9.422 -20.609 -9.797 1 98 276 THR A CA 1
ATOM 2212 C C . THR A 1 276 ? 10.477 -19.516 -9.938 1 98 276 THR A C 1
ATOM 2214 O O . THR A 1 276 ? 11.664 -19.75 -9.719 1 98 276 THR A O 1
ATOM 2217 N N . GLY A 1 277 ? 10.008 -18.297 -10.281 1 97.75 277 GLY A N 1
ATOM 2218 C CA . GLY A 1 277 ? 10.93 -17.172 -10.352 1 97.75 277 GLY A CA 1
ATOM 2219 C C . GLY A 1 277 ? 11.57 -16.844 -9.016 1 97.75 277 GLY A C 1
ATOM 2220 O O . GLY A 1 277 ? 12.758 -16.516 -8.953 1 97.75 277 GLY A O 1
ATOM 2221 N N . TYR A 1 278 ? 10.844 -16.984 -7.961 1 98.5 278 TYR A N 1
ATOM 2222 C CA . TYR A 1 278 ? 11.344 -16.75 -6.609 1 98.5 278 TYR A CA 1
ATOM 2223 C C . TYR A 1 278 ? 12.352 -17.812 -6.211 1 98.5 278 TYR A C 1
ATOM 2225 O O . TYR A 1 278 ? 13.445 -17.5 -5.742 1 98.5 278 TYR A O 1
ATOM 2233 N N . THR A 1 279 ? 12.023 -19.094 -6.422 1 98.19 279 THR A N 1
ATOM 2234 C CA . THR A 1 279 ? 12.891 -20.172 -5.965 1 98.19 279 THR A CA 1
ATOM 2235 C C . THR A 1 279 ? 14.203 -20.172 -6.742 1 98.19 279 THR A C 1
ATOM 2237 O O . THR A 1 279 ? 15.25 -20.547 -6.207 1 98.19 279 THR A O 1
ATOM 2240 N N . THR A 1 280 ? 14.109 -19.672 -7.938 1 96.31 280 THR A N 1
ATOM 2241 C CA . THR A 1 280 ? 15.297 -19.641 -8.789 1 96.31 280 THR A CA 1
ATOM 2242 C C . THR A 1 280 ? 16.328 -18.641 -8.25 1 96.31 280 THR A C 1
ATOM 2244 O O . THR A 1 280 ? 17.516 -18.734 -8.562 1 96.31 280 THR A O 1
ATOM 2247 N N . LEU A 1 281 ? 15.867 -17.672 -7.5 1 98.25 281 LEU A N 1
ATOM 2248 C CA . LEU A 1 281 ? 16.797 -16.719 -6.91 1 98.25 281 LEU A CA 1
ATOM 2249 C C . LEU A 1 281 ? 17.812 -17.438 -6.016 1 98.25 281 LEU A C 1
ATOM 2251 O O . LEU A 1 281 ? 18.875 -16.875 -5.719 1 98.25 281 LEU A O 1
ATOM 2255 N N . TRP A 1 282 ? 17.5 -18.656 -5.598 1 98.38 282 TRP A N 1
ATOM 2256 C CA . TRP A 1 282 ? 18.422 -19.484 -4.812 1 98.38 282 TRP A CA 1
ATOM 2257 C C . TRP A 1 282 ? 18.859 -20.703 -5.602 1 98.38 282 TRP A C 1
ATOM 2259 O O . TRP A 1 282 ? 19.141 -21.766 -5.02 1 98.38 282 TRP A O 1
ATOM 2269 N N . ASN A 1 283 ? 18.781 -20.625 -6.914 1 98.44 283 ASN A N 1
ATOM 2270 C CA . ASN A 1 283 ? 19.312 -21.625 -7.836 1 98.44 283 ASN A CA 1
ATOM 2271 C C . ASN A 1 283 ? 18.594 -22.969 -7.676 1 98.44 283 ASN A C 1
ATOM 2273 O O . ASN A 1 283 ? 19.219 -24.031 -7.777 1 98.44 283 ASN A O 1
ATOM 2277 N N . THR A 1 284 ? 17.359 -22.906 -7.289 1 98.62 284 THR A N 1
ATOM 2278 C CA . THR A 1 284 ? 16.484 -24.094 -7.316 1 98.62 284 THR A CA 1
ATOM 2279 C C . THR A 1 284 ? 15.93 -24.312 -8.719 1 98.62 284 THR A C 1
ATOM 2281 O O . THR A 1 284 ? 15.547 -23.359 -9.406 1 98.62 284 THR A O 1
ATOM 2284 N N . LEU A 1 285 ? 15.961 -25.594 -9.156 1 98.81 285 LEU A N 1
ATOM 2285 C CA . LEU A 1 285 ? 15.352 -25.938 -10.438 1 98.81 285 LEU A CA 1
ATOM 2286 C C . LEU A 1 285 ? 13.828 -25.984 -10.32 1 98.81 285 LEU A C 1
ATOM 2288 O O . LEU A 1 285 ? 13.273 -26.906 -9.703 1 98.81 285 LEU A O 1
ATOM 2292 N N . GLY A 1 286 ? 13.172 -25 -10.992 1 98.38 286 GLY A N 1
ATOM 2293 C CA . GLY A 1 286 ? 11.734 -24.844 -10.812 1 98.38 286 GLY A CA 1
ATOM 2294 C C . GLY A 1 286 ? 10.93 -25.359 -11.992 1 98.38 286 GLY A C 1
ATOM 2295 O O . GLY A 1 286 ? 11.336 -25.188 -13.148 1 98.38 286 GLY A O 1
ATOM 2296 N N . LEU A 1 287 ? 9.812 -25.953 -11.711 1 98.69 287 LEU A N 1
ATOM 2297 C CA . LEU A 1 287 ? 8.852 -26.438 -12.695 1 98.69 287 LEU A CA 1
ATOM 2298 C C . LEU A 1 287 ? 7.422 -26.109 -12.266 1 98.69 287 LEU A C 1
ATOM 2300 O O . LEU A 1 287 ? 6.996 -26.484 -11.18 1 98.69 287 LEU A O 1
ATOM 2304 N N . MET A 1 288 ? 6.766 -25.391 -13.07 1 98.38 288 MET A N 1
ATOM 2305 C CA . MET A 1 288 ? 5.324 -25.219 -12.914 1 98.38 288 MET A CA 1
ATOM 2306 C C . MET A 1 288 ? 4.57 -26.125 -13.883 1 98.38 288 MET A C 1
ATOM 2308 O O . MET A 1 288 ? 4.781 -26.062 -15.094 1 98.38 288 MET A O 1
ATOM 2312 N N . VAL A 1 289 ? 3.791 -26.969 -13.32 1 98.62 289 VAL A N 1
ATOM 2313 C CA . VAL A 1 289 ? 2.99 -27.891 -14.117 1 98.62 289 VAL A CA 1
ATOM 2314 C C . VAL A 1 289 ? 1.638 -27.266 -14.438 1 98.62 289 VAL A C 1
ATOM 2316 O O . VAL A 1 289 ? 0.96 -26.75 -13.547 1 98.62 289 VAL A O 1
ATOM 2319 N N . GLU A 1 290 ? 1.265 -27.312 -15.727 1 97.81 290 GLU A N 1
ATOM 2320 C CA . GLU A 1 290 ? -0.033 -26.812 -16.172 1 97.81 290 GLU A CA 1
ATOM 2321 C C . GLU A 1 290 ? -0.808 -27.891 -16.922 1 97.81 290 GLU A C 1
ATOM 2323 O O . GLU A 1 290 ? -0.508 -28.188 -18.078 1 97.81 290 GLU A O 1
ATOM 2328 N N . THR A 1 291 ? -1.764 -28.438 -16.281 1 98.38 291 THR A N 1
ATOM 2329 C CA . THR A 1 291 ? -2.611 -29.391 -16.984 1 98.38 291 THR A CA 1
ATOM 2330 C C . THR A 1 291 ? -3.684 -28.672 -17.797 1 98.38 291 THR A C 1
ATOM 2332 O O . THR A 1 291 ? -4.082 -27.562 -17.453 1 98.38 291 THR A O 1
ATOM 2335 N N . HIS A 1 292 ? -4.113 -29.344 -18.844 1 97.62 292 HIS A N 1
ATOM 2336 C CA . HIS A 1 292 ? -5.062 -28.703 -19.75 1 97.62 292 HIS A CA 1
ATOM 2337 C C . HIS A 1 292 ? -6.469 -28.703 -19.172 1 97.62 292 HIS A C 1
ATOM 2339 O O . HIS A 1 292 ? -7.059 -29.75 -18.938 1 97.62 292 HIS A O 1
ATOM 2345 N N . MET A 1 293 ? -7.094 -27.594 -19.078 1 96.25 293 MET A N 1
ATOM 2346 C CA . MET A 1 293 ? -8.312 -27.359 -18.312 1 96.25 293 MET A CA 1
ATOM 2347 C C . MET A 1 293 ? -9.492 -28.125 -18.922 1 96.25 293 MET A C 1
ATOM 2349 O O . MET A 1 293 ? -10.438 -28.469 -18.219 1 96.25 293 MET A O 1
ATOM 2353 N N . LEU A 1 294 ? -9.43 -28.453 -20.219 1 96.38 294 LEU A N 1
ATOM 2354 C CA . LEU A 1 294 ? -10.594 -29.031 -20.875 1 96.38 294 LEU A CA 1
ATOM 2355 C C . LEU A 1 294 ? -10.531 -30.562 -20.844 1 96.38 294 LEU A C 1
ATOM 2357 O O . LEU A 1 294 ? -11.516 -31.234 -21.141 1 96.38 294 LEU A O 1
ATOM 2361 N N . LYS A 1 295 ? -9.375 -31.125 -20.5 1 97.75 295 LYS A N 1
ATOM 2362 C CA . LYS A 1 295 ? -9.289 -32.594 -20.359 1 97.75 295 LYS A CA 1
ATOM 2363 C C . LYS A 1 295 ? -10.023 -33.062 -19.109 1 97.75 295 LYS A C 1
ATOM 2365 O O . LYS A 1 295 ? -10.195 -32.281 -18.156 1 97.75 295 LYS A O 1
ATOM 2370 N N . PRO A 1 296 ? -10.492 -34.312 -19.141 1 97.44 296 PRO A N 1
ATOM 2371 C CA . PRO A 1 296 ? -11.164 -34.844 -17.938 1 97.44 296 PRO A CA 1
ATOM 2372 C C . PRO A 1 296 ? -10.297 -34.75 -16.688 1 97.44 296 PRO A C 1
ATOM 2374 O O . PRO A 1 296 ? -9.086 -34.969 -16.75 1 97.44 296 PRO A O 1
ATOM 2377 N N . TYR A 1 297 ? -10.93 -34.469 -15.523 1 98.31 297 TYR A N 1
ATOM 2378 C CA . TYR A 1 297 ? -10.227 -34.281 -14.258 1 98.31 297 TYR A CA 1
ATOM 2379 C C . TYR A 1 297 ? -9.352 -35.469 -13.938 1 98.31 297 TYR A C 1
ATOM 2381 O O . TYR A 1 297 ? -8.195 -35.312 -13.531 1 98.31 297 TYR A O 1
ATOM 2389 N N . LYS A 1 298 ? -9.852 -36.625 -14.188 1 98.44 298 LYS A N 1
ATOM 2390 C CA . LYS A 1 298 ? -9.117 -37.875 -13.898 1 98.44 298 LYS A CA 1
ATOM 2391 C C . LYS A 1 298 ? -7.812 -37.938 -14.688 1 98.44 298 LYS A C 1
ATOM 2393 O O . LYS A 1 298 ? -6.77 -38.281 -14.148 1 98.44 298 LYS A O 1
ATOM 2398 N N . LYS A 1 299 ? -7.906 -37.594 -15.898 1 98.31 299 LYS A N 1
ATOM 2399 C CA . LYS A 1 299 ? -6.723 -37.625 -16.75 1 98.31 299 LYS A CA 1
ATOM 2400 C C . LYS A 1 299 ? -5.691 -36.594 -16.297 1 98.31 299 LYS A C 1
ATOM 2402 O O . LYS A 1 299 ? -4.488 -36.875 -16.297 1 98.31 299 LYS A O 1
ATOM 2407 N N . ARG A 1 300 ? -6.125 -35.438 -15.914 1 98.69 300 ARG A N 1
ATOM 2408 C CA . ARG A 1 300 ? -5.23 -34.375 -15.461 1 98.69 300 ARG A CA 1
ATOM 2409 C C . ARG A 1 300 ? -4.523 -34.781 -14.172 1 98.69 300 ARG A C 1
ATOM 2411 O O . ARG A 1 300 ? -3.318 -34.562 -14.023 1 98.69 300 ARG A O 1
ATOM 2418 N N . VAL A 1 301 ? -5.254 -35.375 -13.227 1 98.88 301 VAL A N 1
ATOM 2419 C CA . VAL A 1 301 ? -4.672 -35.844 -11.969 1 98.88 301 VAL A CA 1
ATOM 2420 C C . VAL A 1 301 ? -3.617 -36.906 -12.25 1 98.88 301 VAL A C 1
ATOM 2422 O O . VA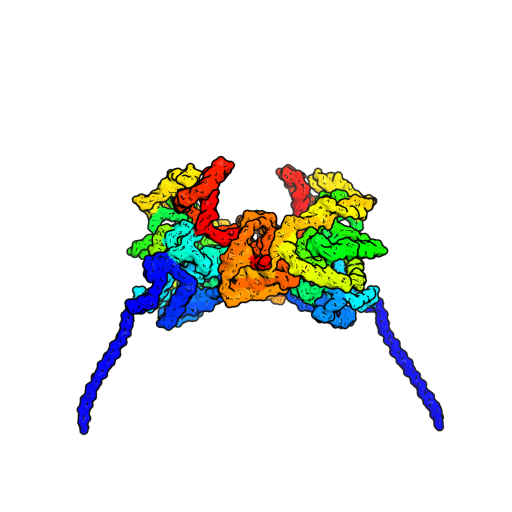L A 1 301 ? -2.502 -36.844 -11.727 1 98.88 301 VAL A O 1
ATOM 2425 N N . MET A 1 302 ? -3.943 -37.844 -13.102 1 98.75 302 MET A N 1
ATOM 2426 C CA . MET A 1 302 ? -3.02 -38.938 -13.391 1 98.75 302 MET A CA 1
ATOM 2427 C C . MET A 1 302 ? -1.788 -38.406 -14.133 1 98.75 302 MET A C 1
ATOM 2429 O O . MET A 1 302 ? -0.674 -38.875 -13.891 1 98.75 302 MET A O 1
ATOM 2433 N N . GLY A 1 303 ? -2.035 -37.531 -15.078 1 98.81 303 GLY A N 1
ATOM 2434 C CA . GLY A 1 303 ? -0.891 -36.906 -15.734 1 98.81 303 GLY A CA 1
ATOM 2435 C C . GLY A 1 303 ? 0.07 -36.25 -14.773 1 98.81 303 GLY A C 1
ATOM 2436 O O . GLY A 1 303 ? 1.287 -36.406 -14.898 1 98.81 303 GLY A O 1
ATOM 2437 N N . THR A 1 304 ? -0.473 -35.469 -13.82 1 98.88 304 THR A N 1
ATOM 2438 C CA . THR A 1 304 ? 0.333 -34.812 -12.805 1 98.88 304 THR A CA 1
ATOM 2439 C C . THR A 1 304 ? 1.08 -35.844 -11.953 1 98.88 304 THR A C 1
ATOM 2441 O O . THR A 1 304 ? 2.256 -35.656 -11.633 1 98.88 304 THR A O 1
ATOM 2444 N N . TYR A 1 305 ? 0.417 -36.938 -11.609 1 98.81 305 TYR A N 1
ATOM 2445 C CA . TYR A 1 305 ? 0.995 -38.031 -10.852 1 98.81 305 TYR A CA 1
ATOM 2446 C C . TYR A 1 305 ? 2.223 -38.594 -11.555 1 98.81 305 TYR A C 1
ATOM 2448 O O . TYR A 1 305 ? 3.295 -38.719 -10.953 1 98.81 305 TYR A O 1
ATOM 2456 N N . TYR A 1 306 ? 2.1 -38.906 -12.812 1 98.81 306 TYR A N 1
ATOM 2457 C CA . TYR A 1 306 ? 3.193 -39.531 -13.57 1 98.81 306 TYR A CA 1
ATOM 2458 C C . TYR A 1 306 ? 4.328 -38.531 -13.773 1 98.81 306 TYR A C 1
ATOM 2460 O O . TYR A 1 306 ? 5.5 -38.906 -13.766 1 98.81 306 TYR A O 1
ATOM 2468 N N . LEU A 1 307 ? 3.967 -37.281 -13.992 1 98.88 307 LEU A N 1
ATOM 2469 C CA . LEU A 1 307 ? 4.988 -36.25 -14.125 1 98.88 307 LEU A CA 1
ATOM 2470 C C . LEU A 1 307 ? 5.859 -36.188 -12.875 1 98.88 307 LEU A C 1
ATOM 2472 O O . LEU A 1 307 ? 7.086 -36.156 -12.969 1 98.88 307 LEU A O 1
ATOM 2476 N N . MET A 1 308 ? 5.25 -36.156 -11.68 1 98.94 308 MET A N 1
ATOM 2477 C CA . MET A 1 308 ? 6.008 -36.094 -10.438 1 98.94 308 MET A CA 1
ATOM 2478 C C . MET A 1 308 ? 6.848 -37.375 -10.242 1 98.94 308 MET A C 1
ATOM 2480 O O . MET A 1 308 ? 7.977 -37.281 -9.758 1 98.94 308 MET A O 1
ATOM 2484 N N . GLN A 1 309 ? 6.324 -38.5 -10.648 1 98.69 309 GLN A N 1
ATOM 2485 C CA . GLN A 1 309 ? 7.102 -39.75 -10.586 1 98.69 309 GLN A CA 1
ATOM 2486 C C . GLN A 1 309 ? 8.359 -39.656 -11.438 1 98.69 309 GLN A C 1
ATOM 2488 O O . GLN A 1 309 ? 9.438 -40.062 -11.016 1 98.69 309 GLN A O 1
ATOM 2493 N N . LYS A 1 310 ? 8.172 -39.125 -12.648 1 98.81 310 LYS A N 1
ATOM 2494 C CA . LYS A 1 310 ? 9.32 -39.031 -13.547 1 98.81 310 LYS A CA 1
ATOM 2495 C C . LYS A 1 310 ? 10.328 -38 -13.016 1 98.81 310 LYS A C 1
ATOM 2497 O O . LYS A 1 310 ? 11.531 -38.156 -13.211 1 98.81 310 LYS A O 1
ATOM 2502 N N . MET A 1 311 ? 9.867 -36.969 -12.344 1 98.88 311 MET A N 1
ATOM 2503 C CA . MET A 1 311 ? 10.781 -36 -11.742 1 98.88 311 MET A CA 1
ATOM 2504 C C . MET A 1 311 ? 11.578 -36.625 -10.609 1 98.88 311 MET A C 1
ATOM 2506 O O . MET A 1 311 ? 12.742 -36.312 -10.398 1 98.88 311 MET A O 1
ATOM 2510 N N . ILE A 1 312 ? 10.953 -37.531 -9.844 1 98.69 312 ILE A N 1
ATOM 2511 C CA . ILE A 1 312 ? 11.664 -38.281 -8.82 1 98.69 312 ILE A CA 1
ATOM 2512 C C . ILE A 1 312 ? 12.742 -39.156 -9.477 1 98.69 312 ILE A C 1
ATOM 2514 O O . ILE A 1 312 ? 13.875 -39.219 -8.984 1 98.69 312 ILE A O 1
ATOM 2518 N N . ASP A 1 313 ? 12.406 -39.781 -10.609 1 98.56 313 ASP A N 1
ATOM 2519 C CA . ASP A 1 313 ? 13.375 -40.594 -11.336 1 98.56 313 ASP A CA 1
ATOM 2520 C C . ASP A 1 313 ? 14.586 -39.75 -11.758 1 98.56 313 ASP A C 1
ATOM 2522 O O . ASP A 1 313 ? 15.727 -40.219 -11.641 1 98.56 313 ASP A O 1
ATOM 2526 N N . ILE A 1 314 ? 14.297 -38.625 -12.266 1 98.75 314 ILE A N 1
ATOM 2527 C CA . ILE A 1 314 ? 15.359 -37.719 -12.695 1 98.75 314 ILE A CA 1
ATOM 2528 C C . ILE A 1 314 ? 16.219 -37.312 -11.492 1 98.75 314 ILE A C 1
ATOM 2530 O O . ILE A 1 314 ? 17.453 -37.281 -11.586 1 98.75 314 ILE A O 1
ATOM 2534 N N . SER A 1 315 ? 15.57 -37.031 -10.391 1 98.5 315 SER A N 1
ATOM 2535 C CA . SER A 1 315 ? 16.281 -36.688 -9.156 1 98.5 315 SER A CA 1
ATOM 2536 C C . SER A 1 315 ? 17.188 -37.844 -8.711 1 98.5 315 SER A C 1
ATOM 2538 O O . SER A 1 315 ? 18.312 -37.594 -8.297 1 98.5 315 SER A O 1
ATOM 2540 N N . GLU A 1 316 ? 16.703 -39.094 -8.805 1 97.88 316 GLU A N 1
ATOM 2541 C CA . GLU A 1 316 ? 17.484 -40.25 -8.422 1 97.88 316 GLU A CA 1
ATOM 2542 C C . GLU A 1 316 ? 18.703 -40.438 -9.312 1 97.88 316 GLU A C 1
ATOM 2544 O O . GLU A 1 316 ? 19.781 -40.812 -8.844 1 97.88 316 GLU A O 1
ATOM 2549 N N . LYS A 1 317 ? 18.484 -40.094 -10.484 1 98 317 LYS A N 1
ATOM 2550 C CA . LYS A 1 317 ? 19.547 -40.281 -11.461 1 98 317 LYS A CA 1
ATOM 2551 C C . LYS A 1 317 ? 20.594 -39.156 -11.375 1 98 317 LYS A C 1
ATOM 2553 O O . LYS A 1 317 ? 21.797 -39.438 -11.383 1 98 317 LYS A O 1
ATOM 2558 N N . ASP A 1 318 ? 20.094 -37.969 -11.234 1 98.38 318 ASP A N 1
ATOM 2559 C CA . ASP A 1 318 ? 20.984 -36.812 -11.438 1 98.38 318 ASP A CA 1
ATOM 2560 C C . ASP A 1 318 ? 21.188 -36.062 -10.133 1 98.38 318 ASP A C 1
ATOM 2562 O O . ASP A 1 318 ? 21.719 -34.938 -10.141 1 98.38 318 ASP A O 1
ATOM 2566 N N . GLY A 1 319 ? 20.797 -36.562 -8.992 1 98.12 319 GLY A N 1
ATOM 2567 C CA . GLY A 1 319 ? 20.812 -35.844 -7.73 1 98.12 319 GLY A CA 1
ATOM 2568 C C . GLY A 1 319 ? 22.172 -35.25 -7.414 1 98.12 319 GLY A C 1
ATOM 2569 O O . GLY A 1 319 ? 22.25 -34.062 -7.102 1 98.12 319 GLY A O 1
ATOM 2570 N N . LYS A 1 320 ? 23.219 -36.031 -7.484 1 97.75 320 LYS A N 1
ATOM 2571 C CA . LYS A 1 320 ? 24.562 -35.531 -7.191 1 97.75 320 LYS A CA 1
ATOM 2572 C C . LYS A 1 320 ? 24.984 -34.438 -8.164 1 97.75 320 LYS A C 1
ATOM 2574 O O . LYS A 1 320 ? 25.562 -33.438 -7.762 1 97.75 320 LYS A O 1
ATOM 2579 N N . LYS A 1 321 ? 24.656 -34.688 -9.414 1 98.5 321 LYS A N 1
ATOM 2580 C CA . LYS A 1 321 ? 24.984 -33.688 -10.445 1 98.5 321 LYS A CA 1
ATOM 2581 C C . LYS A 1 321 ? 24.25 -32.375 -10.188 1 98.5 321 LYS A C 1
ATOM 2583 O O . LYS A 1 321 ? 24.859 -31.297 -10.281 1 98.5 321 LYS A O 1
ATOM 2588 N N . ILE A 1 322 ? 23.031 -32.438 -9.859 1 98.69 322 ILE A N 1
ATOM 2589 C CA . ILE A 1 322 ? 22.219 -31.25 -9.586 1 98.69 322 ILE A CA 1
ATOM 2590 C C . ILE A 1 322 ? 22.812 -30.469 -8.414 1 98.69 322 ILE A C 1
ATOM 2592 O O . ILE A 1 322 ? 22.969 -29.25 -8.492 1 98.69 322 ILE A O 1
ATOM 2596 N N . LYS A 1 323 ? 23.141 -31.109 -7.379 1 98.06 323 LYS A N 1
ATOM 2597 C CA . LYS A 1 323 ? 23.703 -30.469 -6.195 1 98.06 323 LYS A CA 1
ATOM 2598 C C . LYS A 1 323 ? 25.016 -29.781 -6.516 1 98.06 323 LYS A C 1
ATOM 2600 O O . LYS A 1 323 ? 25.281 -28.688 -6.027 1 98.06 323 LYS A O 1
ATOM 2605 N N . GLU A 1 324 ? 25.812 -30.469 -7.312 1 98.31 324 GLU A N 1
ATOM 2606 C CA . GLU A 1 324 ? 27.078 -29.875 -7.719 1 98.31 324 GLU A CA 1
ATOM 2607 C C . GLU A 1 324 ? 26.875 -28.641 -8.57 1 98.31 324 GLU A C 1
ATOM 2609 O O . GLU A 1 324 ? 27.547 -27.625 -8.375 1 98.31 324 GLU A O 1
ATOM 2614 N N . LEU A 1 325 ? 25.984 -28.719 -9.508 1 98.75 325 LEU A N 1
ATOM 2615 C CA . LEU A 1 325 ? 25.688 -27.594 -10.383 1 98.75 325 LEU A CA 1
ATOM 2616 C C . LEU A 1 325 ? 25.156 -26.406 -9.578 1 98.75 325 LEU A C 1
ATOM 2618 O O . LEU A 1 325 ? 25.5 -25.25 -9.859 1 98.75 325 LEU A O 1
ATOM 2622 N N . ARG A 1 326 ? 24.344 -26.656 -8.578 1 98.44 326 ARG A N 1
ATOM 2623 C CA . ARG A 1 326 ? 23.812 -25.594 -7.727 1 98.44 326 ARG A CA 1
ATOM 2624 C C . ARG A 1 326 ? 24.922 -24.953 -6.898 1 98.44 326 ARG A C 1
ATOM 2626 O O . ARG A 1 326 ? 24.969 -23.719 -6.777 1 98.44 326 ARG A O 1
ATOM 2633 N N . ALA A 1 327 ? 25.75 -25.797 -6.309 1 97.94 327 ALA A N 1
ATOM 2634 C CA . ALA A 1 327 ? 26.859 -25.266 -5.531 1 97.94 327 ALA A CA 1
ATOM 2635 C C . ALA A 1 327 ? 27.75 -24.359 -6.387 1 97.94 327 ALA A C 1
ATOM 2637 O O . ALA A 1 327 ? 28.172 -23.297 -5.934 1 97.94 327 ALA A O 1
ATOM 2638 N N . ASN A 1 328 ? 27.969 -24.812 -7.617 1 98.44 328 ASN A N 1
ATOM 2639 C CA . ASN A 1 328 ? 28.781 -24.031 -8.539 1 98.44 328 ASN A CA 1
ATOM 2640 C C . ASN A 1 328 ? 28.078 -22.719 -8.906 1 98.44 328 ASN A C 1
ATOM 2642 O O . ASN A 1 328 ? 28.734 -21.688 -9.07 1 98.44 328 ASN A O 1
ATOM 2646 N N . ALA A 1 329 ? 26.797 -22.766 -9.086 1 98.44 329 ALA A N 1
ATOM 2647 C CA . ALA A 1 329 ? 26.031 -21.562 -9.406 1 98.44 329 ALA A CA 1
ATOM 2648 C C . ALA A 1 329 ? 26.125 -20.547 -8.281 1 98.44 329 ALA A C 1
ATOM 2650 O O . ALA A 1 329 ? 26.25 -19.344 -8.531 1 98.44 329 ALA A O 1
ATOM 2651 N N . PHE A 1 330 ? 26.031 -21 -7.035 1 97.94 330 PHE A N 1
ATOM 2652 C CA . PHE A 1 330 ? 26.172 -20.109 -5.891 1 97.94 330 PHE A CA 1
ATOM 2653 C C . PHE A 1 330 ? 27.531 -19.453 -5.871 1 97.94 330 PHE A C 1
ATOM 2655 O O . PHE A 1 330 ? 27.656 -18.25 -5.609 1 97.94 330 PHE A O 1
ATOM 2662 N N . ALA A 1 331 ? 28.531 -20.25 -6.152 1 97.94 331 ALA A N 1
ATOM 2663 C CA . ALA A 1 331 ? 29.891 -19.719 -6.184 1 97.94 331 ALA A CA 1
ATOM 2664 C C . ALA A 1 331 ? 30.047 -18.688 -7.301 1 97.94 331 ALA A C 1
ATOM 2666 O O . ALA A 1 331 ? 30.656 -17.641 -7.098 1 97.94 331 ALA A O 1
ATOM 2667 N N . ALA A 1 332 ? 29.484 -19.031 -8.43 1 97.75 332 ALA A N 1
ATOM 2668 C CA . ALA A 1 332 ? 29.578 -18.125 -9.578 1 97.75 332 ALA A CA 1
ATOM 2669 C C . ALA A 1 332 ? 28.859 -16.812 -9.297 1 97.75 332 ALA A C 1
ATOM 2671 O O . ALA A 1 332 ? 29.297 -15.75 -9.742 1 97.75 332 ALA A O 1
ATOM 2672 N N . ASP A 1 333 ? 27.75 -16.859 -8.641 1 97.31 333 ASP A N 1
ATOM 2673 C CA . ASP A 1 333 ? 26.969 -15.664 -8.305 1 97.31 333 ASP A CA 1
ATOM 2674 C C . ASP A 1 333 ? 27.797 -14.695 -7.461 1 97.31 333 ASP A C 1
ATOM 2676 O O . ASP A 1 333 ? 27.672 -13.477 -7.605 1 97.31 333 ASP A O 1
ATOM 2680 N N . GLN A 1 334 ? 28.641 -15.203 -6.645 1 95.69 334 GLN A N 1
ATOM 2681 C CA . GLN A 1 334 ? 29.438 -14.375 -5.738 1 95.69 334 GLN A CA 1
ATOM 2682 C C . GLN A 1 334 ? 30.547 -13.656 -6.488 1 95.69 334 GLN A C 1
ATOM 2684 O O . GLN A 1 334 ? 31.094 -12.672 -5.992 1 95.69 334 GLN A O 1
ATOM 2689 N N . GLU A 1 335 ? 30.828 -14.125 -7.656 1 96 335 GLU A N 1
ATOM 2690 C CA . GLU A 1 335 ? 31.938 -13.57 -8.414 1 96 335 GLU A CA 1
ATOM 2691 C C . GLU A 1 335 ? 31.453 -12.602 -9.484 1 96 335 GLU A C 1
ATOM 2693 O O . GLU A 1 335 ? 32.25 -11.953 -10.156 1 96 335 GLU A O 1
ATOM 2698 N N . LYS A 1 336 ? 30.219 -12.469 -9.578 1 95.62 336 LYS A N 1
ATOM 2699 C CA . LYS A 1 336 ? 29.656 -11.617 -10.625 1 95.62 336 LYS A CA 1
ATOM 2700 C C . LYS A 1 336 ? 30.031 -10.156 -10.391 1 95.62 336 LYS A C 1
ATOM 2702 O O . LYS A 1 336 ? 29.938 -9.656 -9.266 1 95.62 336 LYS A O 1
ATOM 2707 N N . ILE A 1 337 ? 30.375 -9.516 -11.508 1 96.81 337 ILE A N 1
ATOM 2708 C CA . ILE A 1 337 ? 30.656 -8.086 -11.484 1 96.81 337 ILE A CA 1
ATOM 2709 C C . ILE A 1 337 ? 29.391 -7.305 -11.867 1 96.81 337 ILE A C 1
ATOM 2711 O O . ILE A 1 337 ? 29.125 -6.242 -11.305 1 96.81 337 ILE A O 1
ATOM 2715 N N . THR A 1 338 ? 28.688 -7.855 -12.828 1 97.5 338 THR A N 1
ATOM 2716 C CA . THR A 1 338 ? 27.406 -7.309 -13.25 1 97.5 338 THR A CA 1
ATOM 2717 C C . THR A 1 338 ? 26.312 -8.367 -13.18 1 97.5 338 THR A C 1
ATOM 2719 O O . THR A 1 338 ? 26.609 -9.57 -13.141 1 97.5 338 THR A O 1
ATOM 2722 N N . TYR A 1 339 ? 25.109 -7.953 -13.055 1 97.31 339 TYR A N 1
ATOM 2723 C CA . TYR A 1 339 ? 23.938 -8.805 -12.945 1 97.31 339 TYR A CA 1
ATOM 2724 C C . TYR A 1 339 ? 22.812 -8.297 -13.836 1 97.31 339 TYR A C 1
ATOM 2726 O O . TYR A 1 339 ? 22.453 -7.117 -13.781 1 97.31 339 TYR A O 1
ATOM 2734 N N . PRO A 1 340 ? 22.281 -9.141 -14.719 1 96.88 340 PRO A N 1
ATOM 2735 C CA . PRO A 1 340 ? 21.141 -8.719 -15.547 1 96.88 340 PRO A CA 1
ATOM 2736 C C . PRO A 1 340 ? 19.844 -8.617 -14.766 1 96.88 340 PRO A C 1
ATOM 2738 O O . PRO A 1 340 ? 19.469 -9.555 -14.055 1 96.88 340 PRO A O 1
ATOM 2741 N N . VAL A 1 341 ? 19.078 -7.523 -14.922 1 95.62 341 VAL A N 1
ATOM 2742 C CA . VAL A 1 341 ? 17.859 -7.348 -14.148 1 95.62 341 VAL A CA 1
ATOM 2743 C C . VAL A 1 341 ? 16.656 -7.32 -15.086 1 95.62 341 VAL A C 1
ATOM 2745 O O . VAL A 1 341 ? 15.508 -7.359 -14.641 1 95.62 341 VAL A O 1
ATOM 2748 N N . LYS A 1 342 ? 16.812 -7.285 -16.422 1 95.06 342 LYS A N 1
ATOM 2749 C CA . LYS A 1 342 ? 15.758 -7.352 -17.422 1 95.06 342 LYS A CA 1
ATOM 2750 C C . LYS A 1 342 ? 16.141 -8.281 -18.562 1 95.06 342 LYS A C 1
ATOM 2752 O O . LYS A 1 342 ? 17.328 -8.461 -18.859 1 95.06 342 LYS A O 1
ATOM 2757 N N . PHE A 1 343 ? 15.141 -8.828 -19.156 1 96.19 343 PHE A N 1
ATOM 2758 C CA . PHE A 1 343 ? 15.328 -9.742 -20.281 1 96.19 343 PHE A CA 1
ATOM 2759 C C . PHE A 1 343 ? 14.297 -9.477 -21.359 1 96.19 343 PHE A C 1
ATOM 2761 O O . PHE A 1 343 ? 13.219 -8.945 -21.094 1 96.19 343 PHE A O 1
ATOM 2768 N N . LYS A 1 344 ? 14.641 -9.727 -22.531 1 95.88 344 LYS A N 1
ATOM 2769 C CA . LYS A 1 344 ? 13.711 -9.742 -23.672 1 95.88 344 LYS A CA 1
ATOM 2770 C C . LYS A 1 344 ? 13.859 -11.016 -24.484 1 95.88 344 LYS A C 1
ATOM 2772 O O . LYS A 1 344 ? 14.859 -11.727 -24.359 1 95.88 344 LYS A O 1
ATOM 2777 N N . ILE A 1 345 ? 12.906 -11.32 -25.25 1 96.62 345 ILE A N 1
ATOM 2778 C CA . ILE A 1 345 ? 12.984 -12.469 -26.141 1 96.62 345 ILE A CA 1
ATOM 2779 C C . ILE A 1 345 ? 14.109 -12.258 -27.156 1 96.62 345 ILE A C 1
ATOM 2781 O O . ILE A 1 345 ? 14.234 -11.18 -27.734 1 96.62 345 ILE A O 1
ATOM 2785 N N . ASP A 1 346 ? 15.008 -13.211 -27.281 1 97.06 346 ASP A N 1
ATOM 2786 C CA . ASP A 1 346 ? 16 -13.219 -28.344 1 97.06 346 ASP A CA 1
ATOM 2787 C C . ASP A 1 346 ? 15.391 -13.664 -29.672 1 97.06 346 ASP A C 1
ATOM 2789 O O . ASP A 1 346 ? 15.328 -14.859 -29.953 1 97.06 346 ASP A O 1
ATOM 2793 N N . THR A 1 347 ? 15.031 -12.805 -30.484 1 94.62 347 THR A N 1
ATOM 2794 C CA . THR A 1 347 ? 14.289 -13.102 -31.703 1 94.62 347 THR A CA 1
ATOM 2795 C C . THR A 1 347 ? 15.18 -13.781 -32.75 1 94.62 347 THR A C 1
ATOM 2797 O O . THR A 1 347 ? 14.695 -14.297 -33.75 1 94.62 347 THR A O 1
ATOM 2800 N N . THR A 1 348 ? 16.438 -13.867 -32.5 1 96.19 348 THR A N 1
ATOM 2801 C CA . THR A 1 348 ? 17.375 -14.469 -33.438 1 96.19 348 THR A CA 1
ATOM 2802 C C . THR A 1 348 ? 17.453 -15.977 -33.25 1 96.19 348 THR A C 1
ATOM 2804 O O . THR A 1 348 ? 18.016 -16.703 -34.062 1 96.19 348 THR A O 1
ATOM 2807 N N . LYS A 1 349 ? 16.922 -16.406 -32.156 1 96.19 349 LYS A N 1
ATOM 2808 C CA . LYS A 1 349 ? 16.953 -17.828 -31.828 1 96.19 349 LYS A CA 1
ATOM 2809 C C . LYS A 1 349 ? 15.547 -18.359 -31.531 1 96.19 349 LYS A C 1
ATOM 2811 O O . LYS A 1 349 ? 14.773 -17.703 -30.828 1 96.19 349 LYS A O 1
ATOM 2816 N N . THR A 1 350 ? 15.219 -19.469 -32.125 1 94.38 350 THR A N 1
ATOM 2817 C CA . THR A 1 350 ? 13.945 -20.109 -31.844 1 94.38 350 THR A CA 1
ATOM 2818 C C . THR A 1 350 ? 14.094 -21.625 -31.812 1 94.38 350 THR A C 1
ATOM 2820 O O . THR A 1 350 ? 15.109 -22.156 -32.281 1 94.38 350 THR A O 1
ATOM 2823 N N . SER A 1 351 ? 13.211 -22.219 -31.141 1 94.38 351 SER A N 1
ATOM 2824 C CA . SER A 1 351 ? 13.055 -23.672 -31.219 1 94.38 351 SER A CA 1
ATOM 2825 C C . SER A 1 351 ? 11.812 -24.047 -32.031 1 94.38 351 SER A C 1
ATOM 2827 O O . SER A 1 351 ? 10.977 -23.188 -32.344 1 94.38 351 SER A O 1
ATOM 2829 N N . THR A 1 352 ? 11.828 -25.328 -32.469 1 95.81 352 THR A N 1
ATOM 2830 C CA . THR A 1 352 ? 10.68 -25.875 -33.188 1 95.81 352 THR A CA 1
ATOM 2831 C C . THR A 1 352 ? 10.047 -27.031 -32.406 1 95.81 352 THR A C 1
ATOM 2833 O O . THR A 1 352 ? 10.75 -27.922 -31.953 1 95.81 352 THR A O 1
ATOM 2836 N N . LEU A 1 353 ? 8.781 -26.953 -32.25 1 96.31 353 LEU A N 1
ATOM 2837 C CA . LEU A 1 353 ? 8.023 -28.016 -31.609 1 96.31 353 LEU A CA 1
ATOM 2838 C C . LEU A 1 353 ? 7.184 -28.797 -32.625 1 96.31 353 LEU A C 1
ATOM 2840 O O . LEU A 1 353 ? 6.617 -28.203 -33.562 1 96.31 353 LEU A O 1
ATOM 2844 N N . ASN A 1 354 ? 7.242 -30.109 -32.562 1 97.06 354 ASN A N 1
ATOM 2845 C CA . ASN A 1 354 ? 6.188 -30.875 -33.219 1 97.06 354 ASN A CA 1
ATOM 2846 C C . ASN A 1 354 ? 4.898 -30.859 -32.406 1 97.06 354 ASN A C 1
ATOM 2848 O O . ASN A 1 354 ? 4.645 -31.797 -31.641 1 97.06 354 ASN A O 1
ATOM 2852 N N . PHE A 1 355 ? 4.09 -29.875 -32.719 1 97.69 355 PHE A N 1
ATOM 2853 C CA . PHE A 1 355 ? 2.98 -29.531 -31.828 1 97.69 355 PHE A CA 1
ATOM 2854 C C . PHE A 1 355 ? 1.735 -30.328 -32.188 1 97.69 355 PHE A C 1
ATOM 2856 O O . PHE A 1 355 ? 1.337 -30.375 -33.375 1 97.69 355 PHE A O 1
ATOM 2863 N N . LYS A 1 356 ? 1.157 -30.953 -31.234 1 98.19 356 LYS A N 1
ATOM 2864 C CA . LYS A 1 356 ? -0.091 -31.688 -31.391 1 98.19 356 LYS A CA 1
ATOM 2865 C C . LYS A 1 356 ? -1.295 -30.828 -31.047 1 98.19 356 LYS A C 1
ATOM 2867 O O . LYS A 1 356 ? -1.642 -30.672 -29.875 1 98.19 356 LYS A O 1
ATOM 2872 N N . GLY A 1 357 ? -1.976 -30.344 -32.125 1 97.81 357 GLY A N 1
ATOM 2873 C CA . GLY A 1 357 ? -3.107 -29.453 -31.922 1 97.81 357 GLY A CA 1
ATOM 2874 C C . GLY A 1 357 ? -4.371 -29.938 -32.625 1 97.81 357 GLY A C 1
ATOM 2875 O O . GLY A 1 357 ? -4.496 -31.125 -32.938 1 97.81 357 GLY A O 1
ATOM 2876 N N . TYR A 1 358 ? -5.348 -29.062 -32.656 1 97.88 358 TYR A N 1
ATOM 2877 C CA . TYR A 1 358 ? -6.59 -29.25 -33.406 1 97.88 358 TYR A CA 1
ATOM 2878 C C . TYR A 1 358 ? -6.773 -28.156 -34.438 1 97.88 358 TYR A C 1
ATOM 2880 O O . TYR A 1 358 ? -6.441 -26.984 -34.156 1 97.88 358 TYR A O 1
ATOM 2888 N N . GLU A 1 359 ? -7.363 -28.547 -35.531 1 97.56 359 GLU A N 1
ATOM 2889 C CA . GLU A 1 359 ? -7.727 -27.5 -36.469 1 97.56 359 GLU A CA 1
ATOM 2890 C C . GLU A 1 359 ? -8.75 -26.547 -35.875 1 97.56 359 GLU A C 1
ATOM 2892 O O . GLU A 1 359 ? -9.547 -26.938 -35 1 97.56 359 GLU A O 1
ATOM 2897 N N . ALA A 1 360 ? -8.625 -25.297 -36.312 1 96.25 360 ALA A N 1
ATOM 2898 C CA . ALA A 1 360 ? -9.547 -24.266 -35.812 1 96.25 360 ALA A CA 1
ATOM 2899 C C . ALA A 1 360 ? -10.07 -23.422 -36.969 1 96.25 360 ALA A C 1
ATOM 2901 O O . ALA A 1 360 ? -9.414 -23.281 -38 1 96.25 360 ALA A O 1
ATOM 2902 N N . ASP A 1 361 ? -11.297 -22.938 -36.812 1 95.06 361 ASP A N 1
ATOM 2903 C CA . ASP A 1 361 ? -11.93 -22.031 -37.781 1 95.06 361 ASP A CA 1
ATOM 2904 C C . ASP A 1 361 ? -12.453 -20.781 -37.062 1 95.06 361 ASP A C 1
ATOM 2906 O O . ASP A 1 361 ? -12.578 -20.734 -35.844 1 95.06 361 ASP A O 1
ATOM 2910 N N . TYR A 1 362 ? -12.602 -19.781 -37.906 1 95.94 362 TYR A N 1
ATOM 2911 C CA . TYR A 1 362 ? -13.297 -18.578 -37.469 1 95.94 362 TYR A CA 1
ATOM 2912 C C . TYR A 1 362 ? -14.711 -18.531 -38.031 1 95.94 362 TYR A C 1
ATOM 2914 O O . TYR A 1 362 ? -14.898 -18.469 -39.25 1 95.94 362 TYR A O 1
ATOM 2922 N N . ILE A 1 363 ? -15.625 -18.609 -37.094 1 96.81 363 ILE A N 1
ATOM 2923 C CA . ILE A 1 363 ? -17.016 -18.656 -37.5 1 96.81 363 ILE A CA 1
ATOM 2924 C C . ILE A 1 363 ? -17.781 -17.484 -36.875 1 96.81 363 ILE A C 1
ATOM 2926 O O . ILE A 1 363 ? -17.25 -16.797 -36 1 96.81 363 ILE A O 1
ATOM 2930 N N . GLU A 1 364 ? -18.969 -17.312 -37.312 1 96.81 364 GLU A N 1
ATOM 2931 C CA . GLU A 1 364 ? -19.797 -16.281 -36.719 1 96.81 364 GLU A CA 1
ATOM 2932 C C . GLU A 1 364 ? -20.375 -16.75 -35.375 1 96.81 364 GLU A C 1
ATOM 2934 O O . GLU A 1 364 ? -20.875 -17.859 -35.25 1 96.81 364 GLU A O 1
ATOM 2939 N N . SER A 1 365 ? -20.312 -15.945 -34.375 1 96.81 365 SER A N 1
ATOM 2940 C CA . SER A 1 365 ? -20.844 -16.234 -33.062 1 96.81 365 SER A CA 1
ATOM 2941 C C . SER A 1 365 ? -22.359 -16.125 -33.031 1 96.81 365 SER A C 1
ATOM 2943 O O . SER A 1 365 ? -22.922 -15.117 -33.469 1 96.81 365 SER A O 1
ATOM 2945 N N . GLU A 1 366 ? -22.984 -17.094 -32.438 1 94.94 366 GLU A N 1
ATOM 2946 C CA . GLU A 1 366 ? -24.438 -17.047 -32.25 1 94.94 366 GLU A CA 1
ATOM 2947 C C . GLU A 1 366 ? -24.812 -16.031 -31.172 1 94.94 366 GLU A C 1
ATOM 2949 O O . GLU A 1 366 ? -25.969 -15.594 -31.094 1 94.94 366 GLU A O 1
ATOM 2954 N N . VAL A 1 367 ? -23.891 -15.672 -30.438 1 96.94 367 VAL A N 1
ATOM 2955 C CA . VAL A 1 367 ? -24.125 -14.781 -29.312 1 96.94 367 VAL A CA 1
ATOM 2956 C C . VAL A 1 367 ? -23.828 -13.336 -29.719 1 96.94 367 VAL A C 1
ATOM 2958 O O . VAL A 1 367 ? -24.719 -12.484 -29.703 1 96.94 367 VAL A O 1
ATOM 2961 N N . THR A 1 368 ? -22.641 -13.07 -30.25 1 96.69 368 THR A N 1
ATOM 2962 C CA . THR A 1 368 ? -22.172 -11.703 -30.469 1 96.69 368 THR A CA 1
ATOM 2963 C C . THR A 1 368 ? -22.453 -11.258 -31.906 1 96.69 368 THR A C 1
ATOM 2965 O O . THR A 1 368 ? -22.469 -10.062 -32.219 1 96.69 368 THR A O 1
ATOM 2968 N N . GLY A 1 369 ? -22.672 -12.18 -32.781 1 95.75 369 GLY A N 1
ATOM 2969 C CA . GLY A 1 369 ? -22.781 -11.883 -34.219 1 95.75 369 GLY A CA 1
ATOM 2970 C C . GLY A 1 369 ? -21.453 -11.523 -34.844 1 95.75 369 GLY A C 1
ATOM 2971 O O . GLY A 1 369 ? -21.406 -11.148 -36.031 1 95.75 369 GLY A O 1
ATOM 2972 N N . LEU A 1 370 ? -20.469 -11.609 -34.125 1 97.44 370 LEU A N 1
ATOM 2973 C CA . LEU A 1 370 ? -19.109 -11.312 -34.625 1 97.44 370 LEU A CA 1
ATOM 2974 C C . LEU A 1 370 ? -18.312 -12.594 -34.812 1 97.44 370 LEU A C 1
ATOM 2976 O O . LEU A 1 370 ? -18.812 -13.688 -34.5 1 97.44 370 LEU A O 1
ATOM 2980 N N . THR A 1 371 ? -17.141 -12.414 -35.312 1 96.56 371 THR A N 1
ATOM 2981 C CA . THR A 1 371 ? -16.297 -13.57 -35.594 1 96.56 371 THR A CA 1
ATOM 2982 C C . THR A 1 371 ? -15.75 -14.18 -34.312 1 96.56 371 THR A C 1
ATOM 2984 O O . THR A 1 371 ? -15.336 -13.453 -33.406 1 96.56 371 THR A O 1
ATOM 2987 N N . ARG A 1 372 ? -15.773 -15.453 -34.188 1 96.31 372 ARG A N 1
ATOM 2988 C CA . ARG A 1 372 ? -15.219 -16.141 -33.031 1 96.31 372 ARG A CA 1
ATOM 2989 C C . ARG A 1 372 ? -14.328 -17.312 -33.469 1 96.31 372 ARG A C 1
ATOM 2991 O O . ARG A 1 372 ? -14.539 -17.906 -34.531 1 96.31 372 ARG A O 1
ATOM 2998 N N . LEU A 1 373 ? -13.312 -17.625 -32.625 1 96.12 373 LEU A N 1
ATOM 2999 C CA . LEU A 1 373 ? -12.453 -18.781 -32.75 1 96.12 373 LEU A CA 1
ATOM 3000 C C . LEU A 1 373 ? -13.156 -20.047 -32.281 1 96.12 373 LEU A C 1
ATOM 3002 O O . LEU A 1 373 ? -13.805 -20.047 -31.234 1 96.12 373 LEU A O 1
ATOM 3006 N N . LYS A 1 374 ? -13.125 -21.125 -33.094 1 96.12 374 LYS A N 1
ATOM 3007 C CA . LYS A 1 374 ? -13.695 -22.422 -32.719 1 96.12 374 LYS A CA 1
ATOM 3008 C C . LYS A 1 374 ? -12.766 -23.562 -33.125 1 96.12 374 LYS A C 1
ATOM 3010 O O . LYS A 1 374 ? -12.391 -23.688 -34.281 1 96.12 374 LYS A O 1
ATOM 3015 N N . TYR A 1 375 ? -12.398 -24.406 -32.188 1 96.38 375 TYR A N 1
ATOM 3016 C CA . TYR A 1 375 ? -11.555 -25.562 -32.438 1 96.38 375 TYR A CA 1
ATOM 3017 C C . TYR A 1 375 ? -12.391 -26.766 -32.875 1 96.38 375 TYR A C 1
ATOM 3019 O O . TYR A 1 375 ? -13.531 -26.922 -32.406 1 96.38 375 TYR A O 1
ATOM 3027 N N . ASP A 1 376 ? -11.844 -27.562 -33.781 1 97.06 376 ASP A N 1
ATOM 3028 C CA . ASP A 1 376 ? -12.461 -28.812 -34.219 1 97.06 376 ASP A CA 1
ATOM 3029 C C . ASP A 1 376 ? -11.664 -30.016 -33.719 1 97.06 376 ASP A C 1
ATOM 3031 O O . ASP A 1 376 ? -10.727 -30.469 -34.406 1 97.06 376 ASP A O 1
ATOM 3035 N N . ARG A 1 377 ? -12.062 -30.656 -32.656 1 96.44 377 ARG A N 1
ATOM 3036 C CA . ARG A 1 377 ? -11.32 -31.734 -32.031 1 96.44 377 ARG A CA 1
ATOM 3037 C C . ARG A 1 377 ? -11.328 -33 -32.875 1 96.44 377 ARG A C 1
ATOM 3039 O O . ARG A 1 377 ? -10.555 -33.906 -32.625 1 96.44 377 ARG A O 1
ATOM 3046 N N . SER A 1 378 ? -12.164 -33.031 -33.906 1 97.56 378 SER A N 1
ATOM 3047 C CA . SER A 1 378 ? -12.195 -34.188 -34.812 1 97.56 378 SER A CA 1
ATOM 3048 C C . SER A 1 378 ? -11.078 -34.094 -35.844 1 97.56 378 SER A C 1
ATOM 3050 O O . SER A 1 378 ? -10.828 -35.062 -36.562 1 97.56 378 SER A O 1
ATOM 3052 N N . LYS A 1 379 ? -10.367 -33.031 -35.812 1 98.19 379 LYS A N 1
ATOM 3053 C CA . LYS A 1 379 ? -9.297 -32.844 -36.781 1 98.19 379 LYS A CA 1
ATOM 3054 C C . LYS A 1 379 ? -7.965 -32.562 -36.094 1 98.19 379 LYS A C 1
ATOM 3056 O O . LYS A 1 379 ? -7.379 -31.5 -36.25 1 98.19 379 LYS A O 1
ATOM 3061 N N . PRO A 1 380 ? -7.473 -33.562 -35.406 1 98 380 PRO A N 1
ATOM 3062 C CA . PRO A 1 380 ? -6.148 -33.406 -34.812 1 98 380 PRO A CA 1
ATOM 3063 C C . PRO A 1 380 ? -5.027 -33.344 -35.844 1 98 380 PRO A C 1
ATOM 3065 O O . PRO A 1 380 ? -5.148 -33.906 -36.938 1 98 380 PRO A O 1
ATOM 3068 N N . PHE A 1 381 ? -3.941 -32.625 -35.5 1 98 381 PHE A N 1
ATOM 3069 C CA . PHE A 1 381 ? -2.77 -32.562 -36.375 1 98 381 PHE A CA 1
ATOM 3070 C C . PHE A 1 381 ? -1.488 -32.562 -35.531 1 98 381 PHE A C 1
ATOM 3072 O O . PHE A 1 381 ? -1.529 -32.375 -34.312 1 98 381 PHE A O 1
ATOM 3079 N N . THR A 1 382 ? -0.414 -32.844 -36.094 1 98.06 382 THR A N 1
ATOM 3080 C CA . THR A 1 382 ? 0.935 -32.562 -35.625 1 98.06 382 THR A CA 1
ATOM 3081 C C . THR A 1 382 ? 1.669 -31.656 -36.625 1 98.06 382 THR A C 1
ATOM 3083 O O . THR A 1 382 ? 1.857 -32.031 -37.781 1 98.06 382 THR A O 1
ATOM 3086 N N . LYS A 1 383 ? 1.993 -30.5 -36.156 1 97.5 383 LYS A N 1
ATOM 3087 C CA . LYS A 1 383 ? 2.664 -29.531 -37.031 1 97.5 383 LYS A CA 1
ATOM 3088 C C . LYS A 1 383 ? 3.885 -28.922 -36.344 1 97.5 383 LYS A C 1
ATOM 3090 O O . LYS A 1 383 ? 3.969 -28.906 -35.125 1 97.5 383 LYS A O 1
ATOM 3095 N N . GLU A 1 384 ? 4.797 -28.531 -37.188 1 97.56 384 GLU A N 1
ATOM 3096 C CA . GLU A 1 384 ? 5.914 -27.734 -36.688 1 97.56 384 GLU A CA 1
ATOM 3097 C C . GLU A 1 384 ? 5.465 -26.344 -36.281 1 97.56 384 GLU A C 1
ATOM 3099 O O . GLU A 1 384 ? 4.832 -25.641 -37.062 1 97.56 384 GLU A O 1
ATOM 3104 N N . VAL A 1 385 ? 5.738 -25.984 -35.062 1 97 385 VAL A N 1
ATOM 3105 C CA . VAL A 1 385 ? 5.375 -24.688 -34.531 1 97 385 VAL A CA 1
ATOM 3106 C C . VAL A 1 385 ? 6.613 -24 -33.938 1 97 385 VAL A C 1
ATOM 3108 O O . VAL A 1 385 ? 7.414 -24.641 -33.25 1 97 385 VAL A O 1
ATOM 3111 N N . ILE A 1 386 ? 6.785 -22.703 -34.219 1 96.56 386 ILE A N 1
ATOM 3112 C CA . ILE A 1 386 ? 7.91 -21.922 -33.688 1 96.56 386 ILE A CA 1
ATOM 3113 C C . ILE A 1 386 ? 7.676 -21.625 -32.219 1 96.56 386 ILE A C 1
ATOM 3115 O O . ILE A 1 386 ? 6.605 -21.141 -31.828 1 96.56 386 ILE A O 1
ATOM 3119 N N . TYR A 1 387 ? 8.633 -21.984 -31.453 1 96.81 387 TYR A N 1
ATOM 3120 C CA . TYR A 1 387 ? 8.625 -21.719 -30.016 1 96.81 387 TYR A CA 1
ATOM 3121 C C . TYR A 1 387 ? 9.805 -20.844 -29.609 1 96.81 387 TYR A C 1
ATOM 3123 O O . TYR A 1 387 ? 10.961 -21.266 -29.719 1 96.81 387 TYR A O 1
ATOM 3131 N N . SER A 1 388 ? 9.508 -19.578 -29.203 1 96.88 388 SER A N 1
ATOM 3132 C CA . SER A 1 388 ? 10.539 -18.656 -28.766 1 96.88 388 SER A CA 1
ATOM 3133 C C . SER A 1 388 ? 10.852 -18.828 -27.281 1 96.88 388 SER A C 1
ATOM 3135 O O . SER A 1 388 ? 10.164 -18.266 -26.422 1 96.88 388 SER A O 1
ATOM 3137 N N . ASN A 1 389 ? 11.953 -19.5 -26.953 1 96.62 389 ASN A N 1
ATOM 3138 C CA . ASN A 1 389 ? 12.25 -19.781 -25.547 1 96.62 389 ASN A CA 1
ATOM 3139 C C . ASN A 1 389 ? 13.648 -19.297 -25.172 1 96.62 389 ASN A C 1
ATOM 3141 O O . ASN A 1 389 ? 14.219 -19.75 -24.172 1 96.62 389 ASN A O 1
ATOM 3145 N N . TYR A 1 390 ? 14.227 -18.453 -26.031 1 97.56 390 TYR A N 1
ATOM 3146 C CA . TYR A 1 390 ? 15.508 -17.844 -25.719 1 97.56 390 TYR A CA 1
ATOM 3147 C C . TYR A 1 390 ? 15.336 -16.375 -25.328 1 97.56 390 TYR A C 1
ATOM 3149 O O . TYR A 1 390 ? 14.562 -15.656 -25.969 1 97.56 390 TYR A O 1
ATOM 3157 N N . MET A 1 391 ? 16.047 -16.047 -24.266 1 97 391 MET A N 1
ATOM 3158 C CA . MET A 1 391 ? 15.977 -14.68 -23.781 1 97 391 MET A CA 1
ATOM 3159 C C . MET A 1 391 ? 17.375 -14.07 -23.672 1 97 391 MET A C 1
ATOM 3161 O O . MET A 1 391 ? 18.344 -14.781 -23.406 1 97 391 MET A O 1
ATOM 3165 N N . THR A 1 392 ? 17.406 -12.789 -23.922 1 96.31 392 THR A N 1
ATOM 3166 C CA . THR A 1 392 ? 18.672 -12.055 -23.812 1 96.31 392 THR A CA 1
ATOM 3167 C C . THR A 1 392 ? 18.547 -10.938 -22.781 1 96.31 392 THR A C 1
ATOM 3169 O O . THR A 1 392 ? 17.5 -10.281 -22.688 1 96.31 392 THR A O 1
ATOM 3172 N N . PRO A 1 393 ? 19.594 -10.797 -21.953 1 95.12 393 PRO A N 1
ATOM 3173 C CA . PRO A 1 393 ? 19.531 -9.688 -21 1 95.12 393 PRO A CA 1
ATOM 3174 C C . PRO A 1 393 ? 19.625 -8.32 -21.672 1 95.12 393 PRO A C 1
ATOM 3176 O O . PRO A 1 393 ? 20.344 -8.156 -22.656 1 95.12 393 PRO A O 1
ATOM 3179 N N . THR A 1 394 ? 18.938 -7.293 -21.203 1 92.5 394 THR A N 1
ATOM 3180 C CA . THR A 1 394 ? 18.938 -5.961 -21.812 1 92.5 394 THR A CA 1
ATOM 3181 C C . THR A 1 394 ? 19.484 -4.926 -20.828 1 92.5 394 THR A C 1
ATOM 3183 O O . THR A 1 394 ? 19.984 -3.877 -21.25 1 92.5 394 THR A O 1
ATOM 3186 N N . ASN A 1 395 ? 19.344 -5.043 -19.5 1 93.81 395 ASN A N 1
ATOM 3187 C CA . ASN A 1 395 ? 19.828 -4.117 -18.484 1 93.81 395 ASN A CA 1
ATOM 3188 C C . ASN A 1 395 ? 20.672 -4.832 -17.438 1 93.81 395 ASN A C 1
ATOM 3190 O O . ASN A 1 395 ? 20.344 -5.945 -17.031 1 93.81 395 ASN A O 1
ATOM 3194 N N . PHE A 1 396 ? 21.797 -4.242 -17.172 1 96.88 396 PHE A N 1
ATOM 3195 C CA . PHE A 1 396 ? 22.703 -4.801 -16.188 1 96.88 396 PHE A CA 1
ATOM 3196 C C . PHE A 1 396 ? 22.953 -3.801 -15.062 1 96.88 396 PHE A C 1
ATOM 3198 O O . PHE A 1 396 ? 22.938 -2.588 -15.281 1 96.88 396 PHE A O 1
ATOM 3205 N N . VAL A 1 397 ? 23.172 -4.301 -13.898 1 97.44 397 VAL A N 1
ATOM 3206 C CA . VAL A 1 397 ? 23.625 -3.484 -12.773 1 97.44 397 VAL A CA 1
ATOM 3207 C C . VAL A 1 397 ? 24.984 -3.975 -12.281 1 97.44 397 VAL A C 1
ATOM 3209 O O . VAL A 1 397 ? 25.281 -5.168 -12.367 1 97.44 397 VAL A O 1
ATOM 3212 N N . THR A 1 398 ? 25.781 -3.057 -11.844 1 97.62 398 THR A N 1
ATOM 3213 C CA . THR A 1 398 ? 27.031 -3.428 -11.203 1 97.62 398 THR A CA 1
ATOM 3214 C C . THR A 1 398 ? 26.797 -3.904 -9.773 1 97.62 398 THR A C 1
ATOM 3216 O O . THR A 1 398 ? 26.156 -3.211 -8.984 1 97.62 398 THR A O 1
ATOM 3219 N N . VAL A 1 399 ? 27.312 -5.113 -9.43 1 98.38 399 VAL A N 1
ATOM 3220 C CA . VAL A 1 399 ? 27.109 -5.68 -8.102 1 98.38 399 VAL A CA 1
ATOM 3221 C C . VAL A 1 399 ? 27.938 -4.902 -7.074 1 98.38 399 VAL A C 1
ATOM 3223 O O . VAL A 1 399 ? 29.156 -4.832 -7.184 1 98.38 399 VAL A O 1
ATOM 3226 N N . PRO A 1 400 ? 27.312 -4.309 -6.129 1 98.5 400 PRO A N 1
ATOM 3227 C CA . PRO A 1 400 ? 28.078 -3.59 -5.109 1 98.5 400 PRO A CA 1
ATOM 3228 C C . PRO A 1 400 ? 28.656 -4.516 -4.047 1 98.5 400 PRO A C 1
ATOM 3230 O O . PRO A 1 400 ? 28.344 -5.711 -4.023 1 98.5 400 PRO A O 1
ATOM 3233 N N . GLU A 1 401 ? 29.562 -3.957 -3.264 1 98.31 401 GLU A N 1
ATOM 3234 C CA . GLU A 1 401 ? 30.031 -4.668 -2.08 1 98.31 401 GLU A CA 1
ATOM 3235 C C . GLU A 1 401 ? 28.906 -4.883 -1.077 1 98.31 401 GLU A C 1
ATOM 3237 O O . GLU A 1 401 ? 28.781 -5.961 -0.494 1 98.31 401 GLU A O 1
ATOM 3242 N N . ALA A 1 402 ? 28.156 -3.848 -0.912 1 98.75 402 ALA A N 1
ATOM 3243 C CA . ALA A 1 402 ? 27.031 -3.877 0.035 1 98.75 402 ALA A CA 1
ATOM 3244 C C . ALA A 1 402 ? 26 -2.814 -0.309 1 98.75 402 ALA A C 1
ATOM 3246 O O . ALA A 1 402 ? 26.281 -1.88 -1.062 1 98.75 402 ALA A O 1
ATOM 3247 N N . TYR A 1 403 ? 24.859 -3.033 0.129 1 98.88 403 TYR A N 1
ATOM 3248 C CA . TYR A 1 403 ? 23.859 -1.979 0.189 1 98.88 403 TYR A CA 1
ATOM 3249 C C . TYR A 1 403 ? 23.797 -1.357 1.579 1 98.88 403 TYR A C 1
ATOM 3251 O O . TYR A 1 403 ? 24.078 -2.025 2.576 1 98.88 403 TYR A O 1
ATOM 3259 N N . ILE A 1 404 ? 23.484 -0.117 1.646 1 98.75 404 ILE A N 1
ATOM 3260 C CA . ILE A 1 404 ? 23.203 0.56 2.906 1 98.75 404 ILE A CA 1
ATOM 3261 C C . ILE A 1 404 ? 21.766 1.066 2.908 1 98.75 404 ILE A C 1
ATOM 3263 O O . ILE A 1 404 ? 21.359 1.784 1.994 1 98.75 404 ILE A O 1
ATOM 3267 N N . ILE A 1 405 ? 21.016 0.659 3.928 1 98.62 405 ILE A N 1
ATOM 3268 C CA . ILE A 1 405 ? 19.609 1.029 4.066 1 98.62 405 ILE A CA 1
ATOM 3269 C C . ILE A 1 405 ? 19.438 1.884 5.32 1 98.62 405 ILE A C 1
ATOM 3271 O O . ILE A 1 405 ? 19.609 1.402 6.438 1 98.62 405 ILE A O 1
ATOM 3275 N N . PRO A 1 406 ? 19.062 3.148 5.129 1 97.56 406 PRO A N 1
ATOM 3276 C CA . PRO A 1 406 ? 18.734 3.941 6.32 1 97.56 406 PRO A CA 1
ATOM 3277 C C . PRO A 1 406 ? 17.625 3.32 7.164 1 97.56 406 PRO A C 1
ATOM 3279 O O . PRO A 1 406 ? 16.656 2.781 6.621 1 97.56 406 PRO A O 1
ATOM 3282 N N . LYS A 1 407 ? 17.766 3.402 8.469 1 95.94 407 LYS A N 1
ATOM 3283 C CA . LYS A 1 407 ? 16.891 2.68 9.391 1 95.94 407 LYS A CA 1
ATOM 3284 C C . LYS A 1 407 ? 15.453 3.18 9.289 1 95.94 407 LYS A C 1
ATOM 3286 O O . LYS A 1 407 ? 14.516 2.477 9.672 1 95.94 407 LYS A O 1
ATOM 3291 N N . GLY A 1 408 ? 15.25 4.371 8.742 1 95.44 408 GLY A N 1
ATOM 3292 C CA . GLY A 1 408 ? 13.898 4.855 8.516 1 95.44 408 GLY A CA 1
ATOM 3293 C C . GLY A 1 408 ? 13.117 4.008 7.531 1 95.44 408 GLY A C 1
ATOM 3294 O O . GLY A 1 408 ? 11.891 3.906 7.625 1 95.44 408 GLY A O 1
ATOM 3295 N N . TRP A 1 409 ? 13.812 3.41 6.59 1 96.81 409 TRP A N 1
ATOM 3296 C CA . TRP A 1 409 ? 13.188 2.584 5.562 1 96.81 409 TRP A CA 1
ATOM 3297 C C . TRP A 1 409 ? 13.102 1.129 6.012 1 96.81 409 TRP A C 1
ATOM 3299 O O . TRP A 1 409 ? 13.57 0.23 5.309 1 96.81 409 TRP A O 1
ATOM 3309 N N . LYS A 1 410 ? 12.359 0.943 7.051 1 93.31 410 LYS A N 1
ATOM 3310 C CA . LYS A 1 410 ? 12.328 -0.328 7.77 1 93.31 410 LYS A CA 1
ATOM 3311 C C . LYS A 1 410 ? 11.375 -1.314 7.094 1 93.31 410 LYS A C 1
ATOM 3313 O O . LYS A 1 410 ? 11.414 -2.514 7.375 1 93.31 410 LYS A O 1
ATOM 3318 N N . LYS A 1 411 ? 10.602 -0.872 6.141 1 95 411 LYS A N 1
ATOM 3319 C CA . LYS A 1 411 ? 9.547 -1.685 5.551 1 95 411 LYS A CA 1
ATOM 3320 C C . LYS A 1 411 ? 10.117 -2.904 4.84 1 95 411 LYS A C 1
ATOM 3322 O O . LYS A 1 411 ? 9.461 -3.943 4.746 1 95 411 LYS A O 1
ATOM 3327 N N . VAL A 1 412 ? 11.336 -2.818 4.367 1 97.81 412 VAL A N 1
ATOM 3328 C CA . VAL A 1 412 ? 11.883 -3.9 3.557 1 97.81 412 VAL A CA 1
ATOM 3329 C C . VAL A 1 412 ? 12.586 -4.914 4.453 1 97.81 412 VAL A C 1
ATOM 3331 O O . VAL A 1 412 ? 12.867 -6.035 4.027 1 97.81 412 VAL A O 1
ATOM 3334 N N . ILE A 1 413 ? 12.875 -4.586 5.742 1 98.06 413 ILE A N 1
ATOM 3335 C CA . ILE A 1 413 ? 13.75 -5.379 6.602 1 98.06 413 ILE A CA 1
ATOM 3336 C C . ILE A 1 413 ? 13.078 -6.707 6.938 1 98.06 413 ILE A C 1
ATOM 3338 O O . ILE A 1 413 ? 13.703 -7.766 6.863 1 98.06 413 ILE A O 1
ATOM 3342 N N . PRO A 1 414 ? 11.75 -6.723 7.234 1 97.56 414 PRO A N 1
ATOM 3343 C CA . PRO A 1 414 ? 11.109 -8.016 7.488 1 97.56 414 PRO A CA 1
ATOM 3344 C C . PRO A 1 414 ? 11.188 -8.953 6.289 1 97.56 414 PRO A C 1
ATOM 3346 O O . PRO A 1 414 ? 11.227 -10.18 6.461 1 97.56 414 PRO A O 1
ATOM 3349 N N . HIS A 1 415 ? 11.172 -8.422 5.113 1 98.56 415 HIS A N 1
ATOM 3350 C CA . HIS A 1 415 ? 11.297 -9.242 3.914 1 98.56 415 HIS A CA 1
ATOM 3351 C C . HIS A 1 415 ? 12.695 -9.844 3.797 1 98.56 415 HIS A C 1
ATOM 3353 O O . HIS A 1 415 ? 12.852 -11 3.402 1 98.56 415 HIS A O 1
ATOM 3359 N N . LEU A 1 416 ? 13.719 -8.992 4.152 1 98.75 416 LEU A N 1
ATOM 3360 C CA . LEU A 1 416 ? 15.078 -9.523 4.207 1 98.75 416 LEU A CA 1
ATOM 3361 C C . LEU A 1 416 ? 15.18 -10.641 5.238 1 98.75 416 LEU A C 1
ATOM 3363 O O . LEU A 1 416 ? 15.766 -11.695 4.965 1 98.75 416 LEU A O 1
ATOM 3367 N N . ASP A 1 417 ? 14.531 -10.438 6.391 1 98.56 417 ASP A N 1
ATOM 3368 C CA . ASP A 1 417 ? 14.555 -11.43 7.457 1 98.56 417 ASP A CA 1
ATOM 3369 C C . ASP A 1 417 ? 13.883 -12.727 7.008 1 98.56 417 ASP A C 1
ATOM 3371 O O . ASP A 1 417 ? 14.422 -13.82 7.23 1 98.56 417 ASP A O 1
ATOM 3375 N N . ALA A 1 418 ? 12.75 -12.617 6.375 1 98.12 418 ALA A N 1
ATOM 3376 C CA . ALA A 1 418 ? 11.977 -13.781 5.945 1 98.12 418 ALA A CA 1
ATOM 3377 C C . ALA A 1 418 ? 12.773 -14.633 4.957 1 98.12 418 ALA A C 1
ATOM 3379 O O . ALA A 1 418 ? 12.57 -15.844 4.871 1 98.12 418 ALA A O 1
ATOM 3380 N N . ASN A 1 419 ? 13.68 -13.992 4.281 1 98.62 419 ASN A N 1
ATOM 3381 C CA . ASN A 1 419 ? 14.445 -14.695 3.256 1 98.62 419 ASN A CA 1
ATOM 3382 C C . ASN A 1 419 ? 15.867 -14.992 3.717 1 98.62 419 ASN A C 1
ATOM 3384 O O . ASN A 1 419 ? 16.734 -15.297 2.9 1 98.62 419 ASN A O 1
ATOM 3388 N N . LYS A 1 420 ? 16.156 -14.805 5.02 1 98.19 420 LYS A N 1
ATOM 3389 C CA . LYS A 1 420 ? 17.391 -15.18 5.684 1 98.19 420 LYS A CA 1
ATOM 3390 C C . LYS A 1 420 ? 18.578 -14.375 5.133 1 98.19 420 LYS A C 1
ATOM 3392 O O . LYS A 1 420 ? 19.672 -14.906 4.98 1 98.19 420 LYS A O 1
ATOM 3397 N N . ILE A 1 421 ? 18.312 -13.156 4.766 1 98.81 421 ILE A N 1
ATOM 3398 C CA . ILE A 1 421 ? 19.359 -12.242 4.352 1 98.81 421 ILE A CA 1
ATOM 3399 C C . ILE A 1 421 ? 20.156 -11.781 5.574 1 98.81 421 ILE A C 1
ATOM 3401 O O . ILE A 1 421 ? 19.578 -11.422 6.602 1 98.81 421 ILE A O 1
ATOM 3405 N N . GLU A 1 422 ? 21.422 -11.812 5.426 1 98.56 422 GLU A N 1
ATOM 3406 C CA . GLU A 1 422 ? 22.297 -11.375 6.508 1 98.56 422 GLU A CA 1
ATOM 3407 C C . GLU A 1 422 ? 22.594 -9.883 6.406 1 98.56 422 GLU A C 1
ATOM 3409 O O . GLU A 1 422 ? 22.812 -9.359 5.312 1 98.56 422 GLU A O 1
ATOM 3414 N N . TYR A 1 423 ? 22.547 -9.203 7.496 1 98.69 423 TYR A N 1
ATOM 3415 C CA . TYR A 1 423 ? 22.922 -7.797 7.566 1 98.69 423 TYR A CA 1
ATOM 3416 C C . TYR A 1 423 ? 23.359 -7.418 8.977 1 98.69 423 TYR A C 1
ATOM 3418 O O . TYR A 1 423 ? 23.172 -8.195 9.914 1 98.69 423 TYR A O 1
ATOM 3426 N N . THR A 1 424 ? 24.062 -6.348 9.117 1 98.5 424 THR A N 1
ATOM 3427 C CA . THR A 1 424 ? 24.422 -5.738 10.398 1 98.5 424 THR A CA 1
ATOM 3428 C C . THR A 1 424 ? 23.953 -4.285 10.453 1 98.5 424 THR A C 1
ATOM 3430 O O . THR A 1 424 ? 23.469 -3.744 9.453 1 98.5 424 THR A O 1
ATOM 3433 N N . GLN A 1 425 ? 24 -3.705 11.578 1 98.06 425 GLN A N 1
ATOM 3434 C CA . GLN A 1 425 ? 23.703 -2.289 11.766 1 98.06 425 GLN A CA 1
ATOM 3435 C C . GLN A 1 425 ? 24.953 -1.493 12.094 1 98.06 425 GLN A C 1
ATOM 3437 O O . GLN A 1 425 ? 25.828 -1.975 12.828 1 98.06 425 GLN A O 1
ATOM 3442 N N . LEU A 1 426 ? 25.016 -0.352 11.508 1 98.06 426 LEU A N 1
ATOM 3443 C CA . LEU A 1 426 ? 26.156 0.515 11.805 1 98.06 426 LEU A CA 1
ATOM 3444 C C . LEU A 1 426 ? 26.219 0.833 13.289 1 98.06 426 LEU A C 1
ATOM 3446 O O . LEU A 1 426 ? 25.203 1.113 13.922 1 98.06 426 LEU A O 1
ATOM 3450 N N . GLU A 1 427 ? 27.391 0.834 13.859 1 97.19 427 GLU A N 1
ATOM 3451 C CA . GLU A 1 427 ? 27.578 1.007 15.297 1 97.19 427 GLU A CA 1
ATOM 3452 C C . GLU A 1 427 ? 27.703 2.482 15.664 1 97.19 427 GLU A C 1
ATOM 3454 O O . GLU A 1 427 ? 27.531 2.854 16.828 1 97.19 427 GLU A O 1
ATOM 3459 N N . LYS A 1 428 ? 28.141 3.297 14.711 1 96.19 428 LYS A N 1
ATOM 3460 C CA . LYS A 1 428 ? 28.297 4.73 14.945 1 96.19 428 LYS A CA 1
ATOM 3461 C C . LYS A 1 428 ? 27.938 5.531 13.688 1 96.19 428 LYS A C 1
ATOM 3463 O O . LYS A 1 428 ? 27.891 4.98 12.586 1 96.19 428 LYS A O 1
ATOM 3468 N N . ASP A 1 429 ? 27.672 6.824 13.922 1 94.06 429 ASP A N 1
ATOM 3469 C CA . ASP A 1 429 ? 27.516 7.73 12.789 1 94.06 429 ASP A CA 1
ATOM 3470 C C . ASP A 1 429 ? 28.766 7.73 11.914 1 94.06 429 ASP A C 1
ATOM 3472 O O . ASP A 1 429 ? 29.891 7.715 12.422 1 94.06 429 ASP A O 1
ATOM 3476 N N . THR A 1 430 ? 28.547 7.648 10.609 1 95.5 430 THR A N 1
ATOM 3477 C CA . THR A 1 430 ? 29.688 7.516 9.703 1 95.5 430 THR A CA 1
ATOM 3478 C C . THR A 1 430 ? 29.375 8.148 8.352 1 95.5 430 THR A C 1
ATOM 3480 O O . THR A 1 430 ? 28.234 8.125 7.891 1 95.5 430 THR A O 1
ATOM 3483 N N . ILE A 1 431 ? 30.406 8.797 7.746 1 97.06 431 ILE A N 1
ATOM 3484 C CA . ILE A 1 431 ? 30.312 9.281 6.375 1 97.06 431 ILE A CA 1
ATOM 3485 C C . ILE A 1 431 ? 30.922 8.258 5.422 1 97.06 431 ILE A C 1
ATOM 3487 O O . ILE A 1 431 ? 32.062 7.832 5.598 1 97.06 431 ILE A O 1
ATOM 3491 N N . ILE A 1 432 ? 30.125 7.836 4.461 1 97.38 432 ILE A N 1
ATOM 3492 C CA . ILE A 1 432 ? 30.578 6.828 3.51 1 97.38 432 ILE A CA 1
ATOM 3493 C C . ILE A 1 432 ? 30.375 7.336 2.084 1 97.38 432 ILE A C 1
ATOM 3495 O O . ILE A 1 432 ? 29.359 7.961 1.783 1 97.38 432 ILE A O 1
ATOM 3499 N N . THR A 1 433 ? 31.375 7.102 1.212 1 97.75 433 THR A N 1
ATOM 3500 C CA . THR A 1 433 ? 31.172 7.352 -0.212 1 97.75 433 THR A CA 1
ATOM 3501 C C . THR A 1 433 ? 30.375 6.219 -0.85 1 97.75 433 THR A C 1
ATOM 3503 O O . THR A 1 433 ? 30.781 5.059 -0.802 1 97.75 433 THR A O 1
ATOM 3506 N N . VAL A 1 434 ? 29.234 6.586 -1.38 1 98.31 434 VAL A N 1
ATOM 3507 C CA . VAL A 1 434 ? 28.328 5.582 -1.932 1 98.31 434 VAL A CA 1
ATOM 3508 C C . VAL A 1 434 ? 27.891 6 -3.334 1 98.31 434 VAL A C 1
ATOM 3510 O O . VAL A 1 434 ? 28.062 7.156 -3.727 1 98.31 434 VAL A O 1
ATOM 3513 N N . GLN A 1 435 ? 27.5 5.035 -4.113 1 98.25 435 GLN A N 1
ATOM 3514 C CA . GLN A 1 435 ? 26.734 5.309 -5.32 1 98.25 435 GLN A CA 1
ATOM 3515 C C . GLN A 1 435 ? 25.25 5.398 -5.012 1 98.25 435 GLN A C 1
ATOM 3517 O O . GLN A 1 435 ? 24.703 4.574 -4.266 1 98.25 435 GLN A O 1
ATOM 3522 N N . THR A 1 436 ? 24.641 6.438 -5.508 1 97.12 436 THR A N 1
ATOM 3523 C CA . THR A 1 436 ? 23.234 6.664 -5.238 1 97.12 436 THR A CA 1
ATOM 3524 C C . THR A 1 436 ? 22.438 6.734 -6.543 1 97.12 436 THR A C 1
ATOM 3526 O O . THR A 1 436 ? 22.984 7.082 -7.59 1 97.12 436 THR A O 1
ATOM 3529 N N . TYR A 1 437 ? 21.172 6.281 -6.504 1 98.31 437 TYR A N 1
ATOM 3530 C CA . TYR A 1 437 ? 20.234 6.371 -7.625 1 98.31 437 TYR A CA 1
ATOM 3531 C C . TYR A 1 437 ? 19.25 7.512 -7.422 1 98.31 437 TYR A C 1
ATOM 3533 O O . TYR A 1 437 ? 18.781 7.742 -6.309 1 98.31 437 TYR A O 1
ATOM 3541 N N . ARG A 1 438 ? 18.953 8.25 -8.398 1 98.19 438 ARG A N 1
ATOM 3542 C CA . ARG A 1 438 ? 17.766 9.078 -8.523 1 98.19 438 ARG A CA 1
ATOM 3543 C C . ARG A 1 438 ? 16.812 8.523 -9.578 1 98.19 438 ARG A C 1
ATOM 3545 O O . ARG A 1 438 ? 17.25 8.094 -10.648 1 98.19 438 ARG A O 1
ATOM 3552 N N . ILE A 1 439 ? 15.531 8.406 -9.312 1 98.75 439 ILE A N 1
ATOM 3553 C CA . ILE A 1 439 ? 14.562 7.914 -10.281 1 98.75 439 ILE A CA 1
ATOM 3554 C C . ILE A 1 439 ? 14.398 8.93 -11.406 1 98.75 439 ILE A C 1
ATOM 3556 O O . ILE A 1 439 ? 14.039 10.086 -11.164 1 98.75 439 ILE A O 1
ATOM 3560 N N . GLU A 1 440 ? 14.68 8.523 -12.562 1 98.12 440 GLU A N 1
ATOM 3561 C CA . GLU A 1 440 ? 14.594 9.398 -13.727 1 98.12 440 GLU A CA 1
ATOM 3562 C C . GLU A 1 440 ? 13.211 9.344 -14.367 1 98.12 440 GLU A C 1
ATOM 3564 O O . GLU A 1 440 ? 12.656 10.375 -14.742 1 98.12 440 GLU A O 1
ATOM 3569 N N . ASP A 1 441 ? 12.773 8.148 -14.531 1 98 441 ASP A N 1
ATOM 3570 C CA . ASP A 1 441 ? 11.453 7.949 -15.125 1 98 441 ASP A CA 1
ATOM 3571 C C . ASP A 1 441 ? 10.836 6.629 -14.664 1 98 441 ASP A C 1
ATOM 3573 O O . ASP A 1 441 ? 11.555 5.727 -14.219 1 98 441 ASP A O 1
ATOM 3577 N N . TYR A 1 442 ? 9.492 6.551 -14.734 1 98.5 442 TYR A N 1
ATOM 3578 C CA . TYR A 1 442 ? 8.742 5.352 -14.391 1 98.5 442 TYR A CA 1
ATOM 3579 C C . TYR A 1 442 ? 7.297 5.457 -14.867 1 98.5 442 TYR A C 1
ATOM 3581 O O . TYR A 1 442 ? 6.766 6.559 -15.023 1 98.5 442 TYR A O 1
ATOM 3589 N N . ASP A 1 443 ? 6.637 4.414 -15.141 1 98.5 443 ASP A N 1
ATOM 3590 C CA . ASP A 1 443 ? 5.195 4.297 -15.344 1 98.5 443 ASP A CA 1
ATOM 3591 C C . ASP A 1 443 ? 4.52 3.631 -14.148 1 98.5 443 ASP A C 1
ATOM 3593 O O . ASP A 1 443 ? 5.164 2.893 -13.398 1 98.5 443 ASP A O 1
ATOM 3597 N N . THR A 1 444 ? 3.301 3.959 -13.883 1 98.62 444 THR A N 1
ATOM 3598 C CA . THR A 1 444 ? 2.527 3.344 -12.812 1 98.62 444 THR A CA 1
ATOM 3599 C C . THR A 1 444 ? 1.249 2.715 -13.359 1 98.62 444 THR A C 1
ATOM 3601 O O . THR A 1 444 ? 0.543 3.328 -14.164 1 98.62 444 THR A O 1
ATOM 3604 N N . ARG A 1 445 ? 1.003 1.549 -12.969 1 97.88 445 ARG A N 1
ATOM 3605 C CA . ARG A 1 445 ? -0.248 0.893 -13.336 1 97.88 445 ARG A CA 1
ATOM 3606 C C . ARG A 1 445 ? -1.451 1.697 -12.852 1 97.88 445 ARG A C 1
ATOM 3608 O O . ARG A 1 445 ? -1.439 2.236 -11.742 1 97.88 445 ARG A O 1
ATOM 3615 N N . LYS A 1 446 ? -2.531 1.718 -13.625 1 96.25 446 LYS A N 1
ATOM 3616 C CA . LYS A 1 446 ? -3.652 2.611 -13.352 1 96.25 446 LYS A CA 1
ATOM 3617 C C . LYS A 1 446 ? -4.73 1.901 -12.539 1 96.25 446 LYS A C 1
ATOM 3619 O O . LYS A 1 446 ? -5.586 2.551 -11.93 1 96.25 446 LYS A O 1
ATOM 3624 N N . SER A 1 447 ? -4.754 0.598 -12.594 1 97.25 447 SER A N 1
ATOM 3625 C CA . SER A 1 447 ? -5.723 -0.184 -11.836 1 97.25 447 SER A CA 1
ATOM 3626 C C . SER A 1 447 ? -5.031 -1.065 -10.797 1 97.25 447 SER A C 1
ATOM 3628 O O . SER A 1 447 ? -3.859 -1.41 -10.953 1 97.25 447 SER A O 1
ATOM 3630 N N . ALA A 1 448 ? -5.805 -1.383 -9.789 1 97.88 448 ALA A N 1
ATOM 3631 C CA . ALA A 1 448 ? -5.262 -2.229 -8.727 1 97.88 448 ALA A CA 1
ATOM 3632 C C . ALA A 1 448 ? -4.719 -3.537 -9.297 1 97.88 448 ALA A C 1
ATOM 3634 O O . ALA A 1 448 ? -5.328 -4.133 -10.188 1 97.88 448 ALA A O 1
ATOM 3635 N N . TYR A 1 449 ? -3.555 -3.961 -8.82 1 98.38 449 TYR A N 1
ATOM 3636 C CA . TYR A 1 449 ? -2.932 -5.242 -9.141 1 98.38 449 TYR A CA 1
ATOM 3637 C C . TYR A 1 449 ? -2.363 -5.898 -7.887 1 98.38 449 TYR A C 1
ATOM 3639 O O . TYR A 1 449 ? -1.31 -5.492 -7.387 1 98.38 449 TYR A O 1
ATOM 3647 N N . GLU A 1 450 ? -3.102 -6.848 -7.398 1 98.19 450 GLU A N 1
ATOM 3648 C CA . GLU A 1 450 ? -2.734 -7.582 -6.191 1 98.19 450 GLU A CA 1
ATOM 3649 C C . GLU A 1 450 ? -2.432 -6.633 -5.035 1 98.19 450 GLU A C 1
ATOM 3651 O O . GLU A 1 450 ? -1.383 -6.738 -4.398 1 98.19 450 GLU A O 1
ATOM 3656 N N . GLY A 1 451 ? -3.25 -5.66 -4.848 1 97.5 451 GLY A N 1
ATOM 3657 C CA . GLY A 1 451 ? -3.186 -4.758 -3.711 1 97.5 451 GLY A CA 1
ATOM 3658 C C . GLY A 1 451 ? -2.238 -3.592 -3.926 1 97.5 451 GLY A C 1
ATOM 3659 O O . GLY A 1 451 ? -2.018 -2.789 -3.018 1 97.5 451 GLY A O 1
ATOM 3660 N N . HIS A 1 452 ? -1.658 -3.471 -5.113 1 98.44 452 HIS A N 1
ATOM 3661 C CA . HIS A 1 452 ? -0.663 -2.445 -5.406 1 98.44 452 HIS A CA 1
ATOM 3662 C C . HIS A 1 452 ? -0.952 -1.756 -6.734 1 98.44 452 HIS A C 1
ATOM 3664 O O . HIS A 1 452 ? -1.959 -2.049 -7.383 1 98.44 452 HIS A O 1
ATOM 3670 N N . TYR A 1 453 ? -0.151 -0.799 -7.074 1 98.62 453 TYR A N 1
ATOM 3671 C CA . TYR A 1 453 ? -0.057 -0.102 -8.352 1 98.62 453 TYR A CA 1
ATOM 3672 C C . TYR A 1 453 ? 1.381 -0.083 -8.859 1 98.62 453 TYR A C 1
ATOM 3674 O O . TYR A 1 453 ? 2.035 0.963 -8.852 1 98.62 453 TYR A O 1
ATOM 3682 N N . PRO A 1 454 ? 1.852 -1.225 -9.289 1 98.5 454 PRO A N 1
ATOM 3683 C CA . PRO A 1 454 ? 3.279 -1.404 -9.562 1 98.5 454 PRO A CA 1
ATOM 3684 C C . PRO A 1 454 ? 3.795 -0.476 -10.656 1 98.5 454 PRO A C 1
ATOM 3686 O O . PRO A 1 454 ? 3.025 -0.058 -11.531 1 98.5 454 PRO A O 1
ATOM 3689 N N . HIS A 1 455 ? 5.059 -0.16 -10.594 1 98.81 455 HIS A N 1
ATOM 3690 C CA . HIS A 1 455 ? 5.75 0.64 -11.602 1 98.81 455 HIS A CA 1
ATOM 3691 C C . HIS A 1 455 ? 6.398 -0.245 -12.664 1 98.81 455 HIS A C 1
ATOM 3693 O O . HIS A 1 455 ? 6.582 -1.445 -12.445 1 98.81 455 HIS A O 1
ATOM 3699 N N . SER A 1 456 ? 6.656 0.283 -13.797 1 98.25 456 SER A N 1
ATOM 3700 C CA . SER A 1 456 ? 7.391 -0.328 -14.906 1 98.25 456 SER A CA 1
ATOM 3701 C C . SER A 1 456 ? 8.203 0.711 -15.672 1 98.25 456 SER A C 1
ATOM 3703 O O . SER A 1 456 ? 8.102 1.909 -15.398 1 98.25 456 SER A O 1
ATOM 3705 N N . ASN A 1 457 ? 9.148 0.194 -16.516 1 98 457 ASN A N 1
ATOM 3706 C CA . ASN A 1 457 ? 10.008 1.06 -17.312 1 98 457 ASN A CA 1
ATOM 3707 C C . ASN A 1 457 ? 10.781 2.049 -16.438 1 98 457 ASN A C 1
ATOM 3709 O O . ASN A 1 457 ? 10.922 3.219 -16.797 1 98 457 ASN A O 1
ATOM 3713 N N . THR A 1 458 ? 11.148 1.627 -15.258 1 98.44 458 THR A N 1
ATOM 3714 C CA . THR A 1 458 ? 11.898 2.453 -14.312 1 98.44 458 THR A CA 1
ATOM 3715 C C . THR A 1 458 ? 13.32 2.693 -14.805 1 98.44 458 THR A C 1
ATOM 3717 O O . THR A 1 458 ? 14.008 1.754 -15.219 1 98.44 458 THR A O 1
ATOM 3720 N N . THR A 1 459 ? 13.734 3.875 -14.883 1 98.19 459 THR A N 1
ATOM 3721 C CA . THR A 1 459 ? 15.109 4.242 -15.195 1 98.19 459 THR A CA 1
ATOM 3722 C C . THR A 1 459 ? 15.688 5.152 -14.117 1 98.19 459 THR A C 1
ATOM 3724 O O . THR A 1 459 ? 14.938 5.812 -13.391 1 98.19 459 THR A O 1
ATOM 3727 N N . VAL A 1 460 ? 17.016 5.137 -13.969 1 98.12 460 VAL A N 1
ATOM 3728 C CA . VAL A 1 460 ? 17.656 5.895 -12.898 1 98.12 460 VAL A CA 1
ATOM 3729 C C . VAL A 1 460 ? 18.859 6.645 -13.445 1 98.12 460 VAL A C 1
ATOM 3731 O O . VAL A 1 460 ? 19.375 6.312 -14.516 1 98.12 460 VAL A O 1
ATOM 3734 N N . THR A 1 461 ? 19.25 7.707 -12.766 1 97.62 461 THR A N 1
ATOM 3735 C CA . THR A 1 461 ? 20.562 8.328 -12.898 1 97.62 461 THR A CA 1
ATOM 3736 C C . THR A 1 461 ? 21.438 8.016 -11.688 1 97.62 461 THR A C 1
ATOM 3738 O O . THR A 1 461 ? 20.953 7.949 -10.562 1 97.62 461 THR A O 1
ATOM 3741 N N . THR A 1 462 ? 22.703 7.758 -11.969 1 96.94 462 THR A N 1
ATOM 3742 C CA . THR A 1 462 ? 23.641 7.352 -10.922 1 96.94 462 THR A CA 1
ATOM 3743 C C . THR A 1 462 ? 24.625 8.477 -10.602 1 96.94 462 THR A C 1
ATOM 3745 O O . THR A 1 462 ? 24.984 9.258 -11.484 1 96.94 462 THR A O 1
ATOM 3748 N N . SER A 1 463 ? 24.953 8.625 -9.328 1 97 463 SER A N 1
ATOM 3749 C CA . SER A 1 463 ? 26 9.539 -8.906 1 97 463 SER A CA 1
ATOM 3750 C C . SER A 1 463 ? 26.734 9 -7.68 1 97 463 SER A C 1
ATOM 3752 O O . SER A 1 463 ? 26.188 8.219 -6.906 1 97 463 SER A O 1
ATOM 3754 N N . ASN A 1 464 ? 28.031 9.297 -7.559 1 97.25 464 ASN A N 1
ATOM 3755 C CA . ASN A 1 464 ? 28.797 9.008 -6.352 1 97.25 464 ASN A CA 1
ATOM 3756 C C . ASN A 1 464 ? 28.812 10.195 -5.391 1 97.25 464 ASN A C 1
ATOM 3758 O O . ASN A 1 464 ? 29.047 11.328 -5.797 1 97.25 464 ASN A O 1
ATOM 3762 N N . GLN A 1 465 ? 28.484 9.906 -4.168 1 95.62 465 GLN A N 1
ATOM 3763 C CA . GLN A 1 465 ? 28.406 10.961 -3.166 1 95.62 465 GLN A CA 1
ATOM 3764 C C . GLN A 1 465 ? 28.875 10.469 -1.802 1 95.62 465 GLN A C 1
ATOM 3766 O O . GLN A 1 465 ? 28.766 9.273 -1.5 1 95.62 465 GLN A O 1
ATOM 3771 N N . SER A 1 466 ? 29.422 11.414 -1.037 1 96.81 466 SER A N 1
ATOM 3772 C CA . SER A 1 466 ? 29.641 11.148 0.382 1 96.81 466 SER A CA 1
ATOM 3773 C C . SER A 1 466 ? 28.375 11.406 1.19 1 96.81 466 SER A C 1
ATOM 3775 O O . SER A 1 466 ? 27.875 12.531 1.215 1 96.81 466 SER A O 1
ATOM 3777 N N . VAL A 1 467 ? 27.906 10.422 1.813 1 95.88 467 VAL A N 1
ATOM 3778 C CA . VAL A 1 467 ? 26.641 10.508 2.51 1 95.88 467 VAL A CA 1
ATOM 3779 C C . VAL A 1 467 ? 26.828 10.219 3.994 1 95.88 467 VAL A C 1
ATOM 3781 O O . VAL A 1 467 ? 27.609 9.328 4.359 1 95.88 467 VAL A O 1
ATOM 3784 N N . GLN A 1 468 ? 26.188 11.023 4.773 1 93.44 468 GLN A N 1
ATOM 3785 C CA . GLN A 1 468 ? 26.156 10.781 6.211 1 93.44 468 GLN A CA 1
ATOM 3786 C C . GLN A 1 468 ? 25.172 9.672 6.555 1 93.44 468 GLN A C 1
ATOM 3788 O O . GLN A 1 468 ? 23.984 9.773 6.242 1 93.44 468 GLN A O 1
ATOM 3793 N N . PHE A 1 469 ? 25.609 8.586 7.215 1 96.25 469 PHE A N 1
ATOM 3794 C CA . PHE A 1 469 ? 24.781 7.52 7.758 1 96.25 469 PHE A CA 1
ATOM 3795 C C . PHE A 1 469 ? 24.812 7.523 9.281 1 96.25 469 PHE A C 1
ATOM 3797 O O . PHE A 1 469 ? 25.688 8.148 9.883 1 96.25 469 PHE A O 1
ATOM 3804 N N . TYR A 1 470 ? 23.891 6.887 9.812 1 94.31 470 TYR A N 1
ATOM 3805 C CA . TYR A 1 470 ? 23.734 6.988 11.258 1 94.31 470 TYR A CA 1
ATOM 3806 C C . TYR A 1 470 ? 23.797 5.613 11.914 1 94.31 470 TYR A C 1
ATOM 3808 O O . TYR A 1 470 ? 23.594 4.594 11.242 1 94.31 470 TYR A O 1
ATOM 3816 N N . LYS A 1 471 ? 24.141 5.672 13.258 1 95.75 471 LYS A N 1
ATOM 3817 C CA . LYS A 1 471 ? 24.047 4.449 14.047 1 95.75 471 LYS A CA 1
ATOM 3818 C C . LYS A 1 471 ? 22.688 3.775 13.852 1 95.75 471 LYS A C 1
ATOM 3820 O O . LYS A 1 471 ? 21.641 4.434 13.922 1 95.75 471 LYS A O 1
ATOM 3825 N N . GLY A 1 472 ? 22.688 2.486 13.516 1 96.75 472 GLY A N 1
ATOM 3826 C CA . GLY A 1 472 ? 21.453 1.742 13.367 1 96.75 472 GLY A CA 1
ATOM 3827 C C . GLY A 1 472 ? 21.062 1.524 11.914 1 96.75 472 GLY A C 1
ATOM 3828 O O . GLY A 1 472 ? 20.203 0.684 11.617 1 96.75 472 GLY A O 1
ATOM 3829 N N . ASP A 1 473 ? 21.656 2.314 10.977 1 97.88 473 ASP A N 1
ATOM 3830 C CA . ASP A 1 473 ? 21.438 2.025 9.562 1 97.88 473 ASP A CA 1
ATOM 3831 C C . ASP A 1 473 ? 21.922 0.624 9.203 1 97.88 473 ASP A C 1
ATOM 3833 O O . ASP A 1 473 ? 22.797 0.073 9.875 1 97.88 473 ASP A O 1
ATOM 3837 N N . TYR A 1 474 ? 21.391 0.039 8.188 1 98.69 474 TYR A N 1
ATOM 3838 C CA . TYR A 1 474 ? 21.656 -1.362 7.875 1 98.69 474 TYR A CA 1
ATOM 3839 C C . TYR A 1 474 ? 22.75 -1.494 6.816 1 98.69 474 TYR A C 1
ATOM 3841 O O . TYR A 1 474 ? 22.719 -0.801 5.797 1 98.69 474 TYR A O 1
ATOM 3849 N N . TYR A 1 475 ? 23.719 -2.279 7.141 1 98.75 475 TYR A N 1
ATOM 3850 C CA . TYR A 1 475 ? 24.75 -2.723 6.207 1 98.75 475 TYR A CA 1
ATOM 3851 C C . TYR A 1 475 ? 24.469 -4.137 5.711 1 98.75 475 TYR A C 1
ATOM 3853 O O . TYR A 1 475 ? 24.531 -5.094 6.484 1 98.75 475 TYR A O 1
ATOM 3861 N N . VAL A 1 476 ? 24.141 -4.297 4.387 1 98.88 476 VAL A N 1
ATOM 3862 C CA . VAL A 1 476 ? 23.734 -5.57 3.811 1 98.88 476 VAL A CA 1
ATOM 3863 C C . VAL A 1 476 ? 24.781 -6.027 2.785 1 98.88 476 VAL A C 1
ATOM 3865 O O . VAL A 1 476 ? 24.688 -5.676 1.606 1 98.88 476 VAL A O 1
ATOM 3868 N N . PRO A 1 477 ? 25.688 -6.871 3.174 1 98.81 477 PRO A N 1
ATOM 3869 C CA . PRO A 1 477 ? 26.688 -7.344 2.219 1 98.81 477 PRO A CA 1
ATOM 3870 C C . PRO A 1 477 ? 26.094 -8.211 1.111 1 98.81 477 PRO A C 1
ATOM 3872 O O . PRO A 1 477 ? 25.172 -8.992 1.364 1 98.81 477 PRO A O 1
ATOM 3875 N N . THR A 1 478 ? 26.578 -8.039 -0.116 1 98.44 478 THR A N 1
ATOM 3876 C CA . THR A 1 478 ? 26.031 -8.812 -1.228 1 98.44 478 THR A CA 1
ATOM 3877 C C . THR A 1 478 ? 26.672 -10.195 -1.284 1 98.44 478 THR A C 1
ATOM 3879 O O . THR A 1 478 ? 26.125 -11.117 -1.895 1 98.44 478 THR A O 1
ATOM 3882 N N . ASN A 1 479 ? 27.875 -10.328 -0.682 1 97.5 479 ASN A N 1
ATOM 3883 C CA . ASN A 1 479 ? 28.531 -11.633 -0.654 1 97.5 479 ASN A CA 1
ATOM 3884 C C . ASN A 1 479 ? 27.844 -12.586 0.329 1 97.5 479 ASN A C 1
ATOM 3886 O O . ASN A 1 479 ? 28.359 -12.82 1.426 1 97.5 479 ASN A O 1
ATOM 3890 N N . GLN A 1 480 ? 26.781 -13.094 -0.079 1 97.81 480 GLN A N 1
ATOM 3891 C CA . GLN A 1 480 ? 26 -14.07 0.671 1 97.81 480 GLN A CA 1
ATOM 3892 C C . GLN A 1 480 ? 25.109 -14.883 -0.258 1 97.81 480 GLN A C 1
ATOM 3894 O O . GLN A 1 480 ? 24.969 -14.562 -1.439 1 97.81 480 GLN A O 1
ATOM 3899 N N . ARG A 1 481 ? 24.469 -15.891 0.243 1 96.81 481 ARG A N 1
ATOM 3900 C CA . ARG A 1 481 ? 23.688 -16.844 -0.555 1 96.81 481 ARG A CA 1
ATOM 3901 C C . ARG A 1 481 ? 22.516 -16.156 -1.235 1 96.81 481 ARG A C 1
ATOM 3903 O O . ARG A 1 481 ? 22.109 -16.547 -2.336 1 96.81 481 ARG A O 1
ATOM 3910 N N . GLY A 1 482 ? 21.984 -15.078 -0.605 1 98.31 482 GLY A N 1
ATOM 3911 C CA . GLY A 1 482 ? 20.797 -14.406 -1.107 1 98.31 482 GLY A CA 1
ATOM 3912 C C . GLY A 1 482 ? 21.109 -13.266 -2.059 1 98.31 482 GLY A C 1
ATOM 3913 O O . GLY A 1 482 ? 20.312 -12.336 -2.215 1 98.31 482 GLY A O 1
ATOM 3914 N N . ILE A 1 483 ? 22.281 -13.297 -2.738 1 98.62 483 ILE A N 1
ATOM 3915 C CA . ILE A 1 483 ? 22.75 -12.18 -3.539 1 98.62 483 ILE A CA 1
ATOM 3916 C C . ILE A 1 483 ? 21.766 -11.883 -4.664 1 98.62 483 ILE A C 1
ATOM 3918 O O . ILE A 1 483 ? 21.469 -10.719 -4.949 1 98.62 483 ILE A O 1
ATOM 3922 N N . ARG A 1 484 ? 21.203 -12.898 -5.359 1 98.5 484 ARG A N 1
ATOM 3923 C CA . ARG A 1 484 ? 20.266 -12.648 -6.449 1 98.5 484 ARG A CA 1
ATOM 3924 C C . ARG A 1 484 ? 18.969 -12.008 -5.93 1 98.5 484 ARG A C 1
ATOM 3926 O O . ARG A 1 484 ? 18.406 -11.125 -6.574 1 98.5 484 ARG A O 1
ATOM 3933 N N . TYR A 1 485 ? 18.531 -12.492 -4.738 1 98.75 485 TYR A N 1
ATOM 3934 C CA . TYR A 1 485 ? 17.375 -11.883 -4.098 1 98.75 485 TYR A CA 1
ATOM 3935 C C . TYR A 1 485 ? 17.625 -10.398 -3.828 1 98.75 485 TYR A C 1
ATOM 3937 O O . TYR A 1 485 ? 16.766 -9.562 -4.109 1 98.75 485 TYR A O 1
ATOM 3945 N N . LEU A 1 486 ? 18.781 -10.055 -3.322 1 98.88 486 LEU A N 1
ATOM 3946 C CA . LEU A 1 486 ? 19.141 -8.672 -3.02 1 98.88 486 LEU A CA 1
ATOM 3947 C C . LEU A 1 486 ? 19.109 -7.816 -4.277 1 98.88 486 LEU A C 1
ATOM 3949 O O . LEU A 1 486 ? 18.5 -6.742 -4.285 1 98.88 486 LEU A O 1
ATOM 3953 N N . LEU A 1 487 ? 19.719 -8.312 -5.352 1 98.69 487 LEU A N 1
ATOM 3954 C CA . LEU A 1 487 ? 19.812 -7.539 -6.582 1 98.69 487 LEU A CA 1
ATOM 3955 C C . LEU A 1 487 ? 18.438 -7.363 -7.223 1 98.69 487 LEU A C 1
ATOM 3957 O O . LEU A 1 487 ? 18.109 -6.273 -7.695 1 98.69 487 LEU A O 1
ATOM 3961 N N . GLU A 1 488 ? 17.594 -8.414 -7.176 1 98.44 488 GLU A N 1
ATOM 3962 C CA . GLU A 1 488 ? 16.281 -8.383 -7.801 1 98.44 488 GLU A CA 1
ATOM 3963 C C . GLU A 1 488 ? 15.312 -7.512 -7.004 1 98.44 488 GLU A C 1
ATOM 3965 O O . GLU A 1 488 ? 14.336 -6.992 -7.555 1 98.44 488 GLU A O 1
ATOM 3970 N N . THR A 1 489 ? 15.547 -7.27 -5.684 1 98.75 489 THR A N 1
ATOM 3971 C CA . THR A 1 489 ? 14.594 -6.547 -4.852 1 98.75 489 THR A CA 1
ATOM 3972 C C . THR A 1 489 ? 15.062 -5.121 -4.598 1 98.75 489 THR A C 1
ATOM 3974 O O . THR A 1 489 ? 14.25 -4.195 -4.523 1 98.75 489 THR A O 1
ATOM 3977 N N . LEU A 1 490 ? 16.406 -4.887 -4.512 1 98.88 490 LEU A N 1
ATOM 3978 C CA . LEU A 1 490 ? 16.906 -3.592 -4.051 1 98.88 490 LEU A CA 1
ATOM 3979 C C . LEU A 1 490 ? 17.328 -2.721 -5.227 1 98.88 490 LEU A C 1
ATOM 3981 O O . LEU A 1 490 ? 17.531 -1.515 -5.07 1 98.88 490 LEU A O 1
ATOM 3985 N N . GLU A 1 491 ? 17.5 -3.299 -6.445 1 98.81 491 GLU A N 1
ATOM 3986 C CA . GLU A 1 491 ? 17.75 -2.496 -7.641 1 98.81 491 GLU A CA 1
ATOM 3987 C C . GLU A 1 491 ? 16.438 -2.023 -8.266 1 98.81 491 GLU A C 1
ATOM 3989 O O . GLU A 1 491 ? 15.641 -2.838 -8.727 1 98.81 491 GLU A O 1
ATOM 3994 N N . PRO A 1 492 ? 16.219 -0.738 -8.344 1 98.62 492 PRO A N 1
ATOM 3995 C CA . PRO A 1 492 ? 14.906 -0.219 -8.719 1 98.62 492 PRO A CA 1
ATOM 3996 C C . PRO A 1 492 ? 14.531 -0.554 -10.164 1 98.62 492 PRO A C 1
ATOM 3998 O O . PRO A 1 492 ? 13.344 -0.576 -10.508 1 98.62 492 PRO A O 1
ATOM 4001 N N . GLU A 1 493 ? 15.453 -0.871 -11.031 1 98.25 493 GLU A N 1
ATOM 4002 C CA . GLU A 1 493 ? 15.148 -1.169 -12.43 1 98.25 493 GLU A CA 1
ATOM 4003 C C . GLU A 1 493 ? 14.727 -2.623 -12.602 1 98.25 493 GLU A C 1
ATOM 4005 O O . GLU A 1 493 ? 14.211 -3.002 -13.656 1 98.25 493 GLU A O 1
ATOM 4010 N N . ALA A 1 494 ? 14.992 -3.467 -11.57 1 98.25 494 ALA A N 1
ATOM 4011 C CA . ALA A 1 494 ? 14.539 -4.852 -11.656 1 98.25 494 ALA A CA 1
ATOM 4012 C C . ALA A 1 494 ? 13.016 -4.93 -11.719 1 98.25 494 ALA A C 1
ATOM 4014 O O . ALA A 1 494 ? 12.32 -4.113 -11.102 1 98.25 494 ALA A O 1
ATOM 4015 N N . VAL A 1 495 ? 12.453 -5.895 -12.391 1 97.69 495 VAL A N 1
ATOM 4016 C CA . VAL A 1 495 ? 11.031 -5.988 -12.703 1 97.69 495 VAL A CA 1
ATOM 4017 C C . VAL A 1 495 ? 10.227 -6.102 -11.406 1 97.69 495 VAL A C 1
ATOM 4019 O O . VAL A 1 495 ? 9.172 -5.469 -11.273 1 97.69 495 VAL A O 1
ATOM 4022 N N . ASP A 1 496 ? 10.664 -6.891 -10.461 1 98.25 496 ASP A N 1
ATOM 4023 C CA . ASP A 1 496 ? 9.945 -7.117 -9.211 1 98.25 496 ASP A CA 1
ATOM 4024 C C . ASP A 1 496 ? 10.695 -6.512 -8.023 1 98.25 496 ASP A C 1
ATOM 4026 O O . ASP A 1 496 ? 10.734 -7.102 -6.941 1 98.25 496 ASP A O 1
ATOM 4030 N N . SER A 1 497 ? 11.359 -5.32 -8.266 1 98.75 497 SER A N 1
ATOM 4031 C CA . SER A 1 497 ? 12.023 -4.609 -7.18 1 98.75 497 SER A CA 1
ATOM 4032 C C . SER A 1 497 ? 11.023 -4.09 -6.16 1 98.75 497 SER A C 1
ATOM 4034 O O . SER A 1 497 ? 9.836 -3.939 -6.469 1 98.75 497 SER A O 1
ATOM 4036 N N . PHE A 1 498 ? 11.523 -3.842 -4.934 1 98.81 498 PHE A N 1
ATOM 4037 C CA . PHE A 1 498 ? 10.688 -3.195 -3.93 1 98.81 498 PHE A CA 1
ATOM 4038 C C . PHE A 1 498 ? 10.188 -1.846 -4.43 1 98.81 498 PHE A C 1
ATOM 4040 O O . PHE A 1 498 ? 9.062 -1.445 -4.129 1 98.81 498 PHE A O 1
ATOM 4047 N N . PHE A 1 499 ? 11.016 -1.134 -5.211 1 98.75 499 PHE A N 1
ATOM 4048 C CA . PHE A 1 499 ? 10.562 0.127 -5.789 1 98.75 499 PHE A CA 1
ATOM 4049 C C . PHE A 1 499 ? 9.344 -0.089 -6.68 1 98.75 499 PHE A C 1
ATOM 4051 O O . PHE A 1 499 ? 8.32 0.582 -6.52 1 98.75 499 PHE A O 1
ATOM 4058 N N . ASN A 1 500 ? 9.414 -1.017 -7.598 1 98.81 500 ASN A N 1
ATOM 4059 C CA . ASN A 1 500 ? 8.344 -1.254 -8.562 1 98.81 500 ASN A CA 1
ATOM 4060 C C . ASN A 1 500 ? 7.09 -1.793 -7.879 1 98.81 500 ASN A C 1
ATOM 4062 O O . ASN A 1 500 ? 5.988 -1.661 -8.414 1 98.81 500 ASN A O 1
ATOM 4066 N N . TRP A 1 501 ? 7.238 -2.346 -6.695 1 98.69 501 TRP A N 1
ATOM 4067 C CA . TRP A 1 501 ? 6.086 -2.832 -5.941 1 98.69 501 TRP A CA 1
ATOM 4068 C C . TRP A 1 501 ? 5.613 -1.787 -4.934 1 98.69 501 TRP A C 1
ATOM 4070 O O . TRP A 1 501 ? 4.926 -2.115 -3.965 1 98.69 501 TRP A O 1
ATOM 4080 N N . ASN A 1 502 ? 6.047 -0.536 -5.027 1 98.62 502 ASN A N 1
ATOM 4081 C CA . ASN A 1 502 ? 5.492 0.625 -4.344 1 98.62 502 ASN A CA 1
ATOM 4082 C C . ASN A 1 502 ? 5.992 0.721 -2.906 1 98.62 502 ASN A C 1
ATOM 4084 O O . ASN A 1 502 ? 5.348 1.346 -2.059 1 98.62 502 ASN A O 1
ATOM 4088 N N . PHE A 1 503 ? 7.168 0.149 -2.59 1 98.44 503 PHE A N 1
ATOM 4089 C CA . PHE A 1 503 ? 7.637 0.184 -1.211 1 98.44 503 PHE A CA 1
ATOM 4090 C C . PHE A 1 503 ? 8.203 1.555 -0.866 1 98.44 503 PHE A C 1
ATOM 4092 O O . PHE A 1 503 ? 8.391 1.88 0.309 1 98.44 503 PHE A O 1
ATOM 4099 N N . PHE A 1 504 ? 8.508 2.371 -1.896 1 98.62 504 PHE A N 1
ATOM 4100 C CA . PHE A 1 504 ? 9.211 3.625 -1.646 1 98.62 504 PHE A CA 1
ATOM 4101 C C . PHE A 1 504 ? 8.461 4.797 -2.275 1 98.62 504 PHE A C 1
ATOM 4103 O O . PHE A 1 504 ? 9.07 5.812 -2.619 1 98.62 504 PHE A O 1
ATOM 4110 N N . ASP A 1 505 ? 7.145 4.727 -2.416 1 98.56 505 ASP A N 1
ATOM 4111 C CA . ASP A 1 505 ? 6.379 5.668 -3.225 1 98.56 505 ASP A CA 1
ATOM 4112 C C . ASP A 1 505 ? 6.391 7.062 -2.604 1 98.56 505 ASP A C 1
ATOM 4114 O O . ASP A 1 505 ? 6.078 8.055 -3.273 1 98.56 505 ASP A O 1
ATOM 4118 N N . THR A 1 506 ? 6.688 7.184 -1.327 1 98.56 506 THR A N 1
ATOM 4119 C CA . THR A 1 506 ? 6.688 8.5 -0.689 1 98.56 506 THR A CA 1
ATOM 4120 C C . THR A 1 506 ? 7.758 9.398 -1.301 1 98.56 506 THR A C 1
ATOM 4122 O O . THR A 1 506 ? 7.648 10.625 -1.25 1 98.56 506 THR A O 1
ATOM 4125 N N . ILE A 1 507 ? 8.789 8.875 -1.935 1 98.5 507 ILE A N 1
ATOM 4126 C CA . ILE A 1 507 ? 9.852 9.68 -2.533 1 98.5 507 ILE A CA 1
ATOM 4127 C C . ILE A 1 507 ? 9.359 10.273 -3.854 1 98.5 507 ILE A C 1
ATOM 4129 O O . ILE A 1 507 ? 10.008 11.156 -4.418 1 98.5 507 ILE A O 1
ATOM 4133 N N . LEU A 1 508 ? 8.219 9.781 -4.363 1 98.69 508 LEU A N 1
ATOM 4134 C CA . LEU A 1 508 ? 7.715 10.195 -5.668 1 98.69 508 LEU A CA 1
ATOM 4135 C C . LEU A 1 508 ? 6.832 11.43 -5.539 1 98.69 508 LEU A C 1
ATOM 4137 O O . LEU A 1 508 ? 6.438 12.023 -6.547 1 98.69 508 LEU A O 1
ATOM 4141 N N . GLN A 1 509 ? 6.527 11.773 -4.336 1 98 509 GLN A N 1
ATOM 4142 C CA . GLN A 1 509 ? 5.707 12.953 -4.07 1 98 509 GLN A CA 1
ATOM 4143 C C . GLN A 1 509 ? 6.547 14.086 -3.482 1 98 509 GLN A C 1
ATOM 4145 O O . GLN A 1 509 ? 7.113 13.945 -2.395 1 98 509 GLN A O 1
ATOM 4150 N N . GLN A 1 510 ? 6.605 15.141 -4.215 1 97.38 510 GLN A N 1
ATOM 4151 C CA . GLN A 1 510 ? 7.289 16.312 -3.691 1 97.38 510 GLN A CA 1
ATOM 4152 C C . GLN A 1 510 ? 6.555 16.891 -2.48 1 97.38 510 GLN A C 1
ATOM 4154 O O . GLN A 1 510 ? 5.324 16.969 -2.475 1 97.38 510 GLN A O 1
ATOM 4159 N N . LYS A 1 511 ? 7.301 17.25 -1.427 1 96.94 511 LYS A N 1
ATOM 4160 C CA . LYS A 1 511 ? 6.691 17.656 -0.165 1 96.94 511 LYS A CA 1
ATOM 4161 C C . LYS A 1 511 ? 6.621 19.172 -0.061 1 96.94 511 LYS A C 1
ATOM 4163 O O . LYS A 1 511 ? 5.762 19.719 0.634 1 96.94 511 LYS A O 1
ATOM 4168 N N . GLU A 1 512 ? 7.609 19.828 -0.71 1 95.12 512 GLU A N 1
ATOM 4169 C CA . GLU A 1 512 ? 7.668 21.297 -0.659 1 95.12 512 GLU A CA 1
ATOM 4170 C C . GLU A 1 512 ? 7.535 21.906 -2.053 1 95.12 512 GLU A C 1
ATOM 4172 O O . GLU A 1 512 ? 8.031 21.328 -3.031 1 95.12 512 GLU A O 1
ATOM 4177 N N . GLY A 1 513 ? 6.812 22.984 -2.17 1 92.75 513 GLY A N 1
ATOM 4178 C CA . GLY A 1 513 ? 6.672 23.766 -3.395 1 92.75 513 GLY A CA 1
ATOM 4179 C C . GLY A 1 513 ? 6.938 25.25 -3.195 1 92.75 513 GLY A C 1
ATOM 4180 O O . GLY A 1 513 ? 7.762 25.625 -2.361 1 92.75 513 GLY A O 1
ATOM 4181 N N . PHE A 1 514 ? 6.383 25.969 -4.16 1 94.5 514 PHE A N 1
ATOM 4182 C CA . PHE A 1 514 ? 6.594 27.406 -4.07 1 94.5 514 PHE A CA 1
ATOM 4183 C C . PHE A 1 514 ? 5.309 28.172 -4.391 1 94.5 514 PHE A C 1
ATOM 4185 O O . PHE A 1 514 ? 4.434 27.656 -5.082 1 94.5 514 PHE A O 1
ATOM 4192 N N . SER A 1 515 ? 5.176 29.297 -3.76 1 93.5 515 SER A N 1
ATOM 4193 C CA . SER A 1 515 ? 4.203 30.266 -4.227 1 93.5 515 SER A CA 1
ATOM 4194 C C . SER A 1 515 ? 4.781 31.125 -5.348 1 93.5 515 SER A C 1
ATOM 4196 O O . SER A 1 515 ? 5.812 31.781 -5.168 1 93.5 515 SER A O 1
ATOM 4198 N N . PRO A 1 516 ? 4.109 31.234 -6.449 1 94.38 516 PRO A N 1
ATOM 4199 C CA . PRO A 1 516 ? 4.715 31.906 -7.602 1 94.38 516 PRO A CA 1
ATOM 4200 C C . PRO A 1 516 ? 5.039 33.375 -7.324 1 94.38 516 PRO A C 1
ATOM 4202 O O . PRO A 1 516 ? 6.09 33.875 -7.746 1 94.38 516 PRO A O 1
ATOM 4205 N N . TYR A 1 517 ? 4.172 34.094 -6.648 1 93.81 517 TYR A N 1
ATOM 4206 C CA . TYR A 1 517 ? 4.387 35.531 -6.441 1 93.81 517 TYR A CA 1
ATOM 4207 C C . TYR A 1 517 ? 5.617 35.781 -5.574 1 93.81 517 TYR A C 1
ATOM 4209 O O . TYR A 1 517 ? 6.184 36.875 -5.586 1 93.81 517 TYR A O 1
ATOM 4217 N N . VAL A 1 518 ? 6.023 34.75 -4.863 1 94.12 518 VAL A N 1
ATOM 4218 C CA . VAL A 1 518 ? 7.227 34.875 -4.043 1 94.12 518 VAL A CA 1
ATOM 4219 C C . VAL A 1 518 ? 8.438 34.375 -4.828 1 94.12 518 VAL A C 1
ATOM 4221 O O . VAL A 1 518 ? 9.453 35.062 -4.914 1 94.12 518 VAL A O 1
ATOM 4224 N N . PHE A 1 519 ? 8.336 33.25 -5.438 1 95.56 519 PHE A N 1
ATOM 4225 C CA . PHE A 1 519 ? 9.461 32.594 -6.07 1 95.56 519 PHE A CA 1
ATOM 4226 C C . PHE A 1 519 ? 9.898 33.312 -7.336 1 95.56 519 PHE A C 1
ATOM 4228 O O . PHE A 1 519 ? 11.047 33.188 -7.762 1 95.56 519 PHE A O 1
ATOM 4235 N N . GLU A 1 520 ? 8.984 34.094 -7.926 1 95.81 520 GLU A N 1
ATOM 4236 C CA . GLU A 1 520 ? 9.328 34.844 -9.133 1 95.81 520 GLU A CA 1
ATOM 4237 C C . GLU A 1 520 ? 10.516 35.75 -8.891 1 95.81 520 GLU A C 1
ATOM 4239 O O . GLU A 1 520 ? 11.398 35.875 -9.742 1 95.81 520 GLU A O 1
ATOM 4244 N N . ASP A 1 521 ? 10.516 36.375 -7.785 1 95.31 521 ASP A N 1
ATOM 4245 C CA . ASP A 1 521 ? 11.617 37.281 -7.457 1 95.31 521 ASP A CA 1
ATOM 4246 C C . ASP A 1 521 ? 12.906 36.5 -7.199 1 95.31 521 ASP A C 1
ATOM 4248 O O . ASP A 1 521 ? 13.992 36.938 -7.574 1 95.31 521 ASP A O 1
ATOM 4252 N N . VAL A 1 522 ? 12.805 35.375 -6.551 1 95.69 522 VAL A N 1
ATOM 4253 C CA . VAL A 1 522 ? 13.945 34.5 -6.309 1 95.69 522 VAL A CA 1
ATOM 4254 C C . VAL A 1 522 ? 14.508 34 -7.637 1 95.69 522 VAL A C 1
ATOM 4256 O O . VAL A 1 522 ? 15.719 33.969 -7.84 1 95.69 522 VAL A O 1
ATOM 4259 N N . ALA A 1 523 ? 13.609 33.625 -8.508 1 97.69 523 ALA A N 1
ATOM 4260 C CA . ALA A 1 523 ? 13.984 33.094 -9.82 1 97.69 523 ALA A CA 1
ATOM 4261 C C . ALA A 1 523 ? 14.703 34.156 -10.648 1 97.69 523 ALA A C 1
ATOM 4263 O O . ALA A 1 523 ? 15.664 33.844 -11.359 1 97.69 523 ALA A O 1
ATOM 4264 N N . ALA A 1 524 ? 14.219 35.406 -10.57 1 97.44 524 ALA A N 1
ATOM 4265 C CA . ALA A 1 524 ? 14.875 36.5 -11.289 1 97.44 524 ALA A CA 1
ATOM 4266 C C . ALA A 1 524 ? 16.312 36.688 -10.82 1 97.44 524 ALA A C 1
ATOM 4268 O O . ALA A 1 524 ? 17.219 36.875 -11.641 1 97.44 524 ALA A O 1
ATOM 4269 N N . LYS A 1 525 ? 16.453 36.625 -9.555 1 96.88 525 LYS A N 1
ATOM 4270 C CA . LYS A 1 525 ? 17.797 36.781 -8.992 1 96.88 525 LYS A CA 1
ATOM 4271 C C . LYS A 1 525 ? 18.672 35.594 -9.391 1 96.88 525 LYS A C 1
ATOM 4273 O O . LYS A 1 525 ? 19.859 35.75 -9.664 1 96.88 525 LYS A O 1
ATOM 4278 N N . LEU A 1 526 ? 18.109 34.375 -9.359 1 97.25 526 LEU A N 1
ATOM 4279 C CA . LEU A 1 526 ? 18.812 33.156 -9.75 1 97.25 526 LEU A CA 1
ATOM 4280 C C . LEU A 1 526 ? 19.359 33.281 -11.172 1 97.25 526 LEU A C 1
ATOM 4282 O O . LEU A 1 526 ? 20.516 32.938 -11.43 1 97.25 526 LEU A O 1
ATOM 4286 N N . LEU A 1 527 ? 18.547 33.75 -12.078 1 97.75 527 LEU A N 1
ATOM 4287 C CA . LEU A 1 527 ? 18.938 33.875 -13.477 1 97.75 527 LEU A CA 1
ATOM 4288 C C . LEU A 1 527 ? 19.969 34.969 -13.648 1 97.75 527 LEU A C 1
ATOM 4290 O O . LEU A 1 527 ? 20.891 34.844 -14.461 1 97.75 527 LEU A O 1
ATOM 4294 N N . LYS A 1 528 ? 19.812 36.031 -12.953 1 97.31 528 LYS A N 1
ATOM 4295 C CA . LYS A 1 528 ? 20.766 37.156 -13.023 1 97.31 528 LYS A CA 1
ATOM 4296 C C . LYS A 1 528 ? 22.141 36.719 -12.547 1 97.31 528 LYS A C 1
ATOM 4298 O O . LYS A 1 528 ? 23.156 37.156 -13.109 1 97.31 528 LYS A O 1
ATOM 4303 N N . ASN A 1 529 ? 22.172 35.844 -11.586 1 97.5 529 ASN A N 1
ATOM 4304 C CA . ASN A 1 529 ? 23.438 35.5 -10.945 1 97.5 529 ASN A CA 1
ATOM 4305 C C . ASN A 1 529 ? 24.047 34.25 -11.594 1 97.5 529 ASN A C 1
ATOM 4307 O O . ASN A 1 529 ? 25.172 33.844 -11.258 1 97.5 529 ASN A O 1
ATOM 4311 N N . ASN A 1 530 ? 23.391 33.625 -12.523 1 97.62 530 ASN A N 1
ATOM 4312 C CA . ASN A 1 530 ? 23.875 32.406 -13.156 1 97.62 530 ASN A CA 1
ATOM 4313 C C . ASN A 1 530 ? 23.688 32.469 -14.672 1 97.62 530 ASN A C 1
ATOM 4315 O O . ASN A 1 530 ? 22.781 31.812 -15.211 1 97.62 530 ASN A O 1
ATOM 4319 N N . PRO A 1 531 ? 24.656 32.938 -15.375 1 97.5 531 PRO A N 1
ATOM 4320 C CA . PRO A 1 531 ? 24.516 33.094 -16.828 1 97.5 531 PRO A CA 1
ATOM 4321 C C . PRO A 1 531 ? 24.359 31.781 -17.562 1 97.5 531 PRO A C 1
ATOM 4323 O O . PRO A 1 531 ? 23.656 31.719 -18.578 1 97.5 531 PRO A O 1
ATOM 4326 N N . LYS A 1 532 ? 25.016 30.828 -17.078 1 97.81 532 LYS A N 1
ATOM 4327 C CA . LYS A 1 532 ? 24.875 29.516 -17.719 1 97.81 532 LYS A CA 1
ATOM 4328 C C . LYS A 1 532 ? 23.453 29 -17.594 1 97.81 532 LYS A C 1
ATOM 4330 O O . LYS A 1 532 ? 22.891 28.469 -18.562 1 97.81 532 LYS A O 1
ATOM 4335 N N . LEU A 1 533 ? 22.922 29.094 -16.406 1 98 533 LEU A N 1
ATOM 4336 C CA . LEU A 1 533 ? 21.547 28.672 -16.172 1 98 533 LEU A CA 1
ATOM 4337 C C . LEU A 1 533 ? 20.578 29.484 -17.031 1 98 533 LEU A C 1
ATOM 4339 O O . LEU A 1 533 ? 19.625 28.938 -17.578 1 98 533 LEU A O 1
ATOM 4343 N N . LYS A 1 534 ? 20.828 30.734 -17.156 1 98 534 LYS A N 1
ATOM 4344 C CA . LYS A 1 534 ? 19.984 31.609 -17.953 1 98 534 LYS A CA 1
ATOM 4345 C C . LYS A 1 534 ? 20 31.203 -19.422 1 98 534 LYS A C 1
ATOM 4347 O O . LYS A 1 534 ? 18.969 31.219 -20.094 1 98 534 LYS A O 1
ATOM 4352 N N . ALA A 1 535 ? 21.188 30.891 -19.891 1 98 535 ALA A N 1
ATOM 4353 C CA . ALA A 1 535 ? 21.312 30.469 -21.281 1 98 535 ALA A CA 1
ATOM 4354 C C . ALA A 1 535 ? 20.516 29.203 -21.547 1 98 535 ALA A C 1
ATOM 4356 O O . ALA A 1 535 ? 19.859 29.078 -22.578 1 98 535 ALA A O 1
ATOM 4357 N N . GLU A 1 536 ? 20.641 28.281 -20.625 1 98.12 536 GLU A N 1
ATOM 4358 C CA . GLU A 1 536 ? 19.875 27.047 -20.75 1 98.12 536 GLU A CA 1
ATOM 4359 C C . GLU A 1 536 ? 18.375 27.312 -20.719 1 98.12 536 GLU A C 1
ATOM 4361 O O . GLU A 1 536 ? 17.625 26.766 -21.531 1 98.12 536 GLU A O 1
ATOM 4366 N N . PHE A 1 537 ? 17.953 28.125 -19.812 1 98.25 537 PHE A N 1
ATOM 4367 C CA . PHE A 1 537 ? 16.547 28.5 -19.656 1 98.25 537 PHE A CA 1
ATOM 4368 C C . PHE A 1 537 ? 16.016 29.156 -20.922 1 98.25 537 PHE A C 1
ATOM 4370 O O . PHE A 1 537 ? 14.945 28.797 -21.406 1 98.25 537 PHE A O 1
ATOM 4377 N N . ASP A 1 538 ? 16.781 30.078 -21.484 1 97.62 538 ASP A N 1
ATOM 4378 C CA . ASP A 1 538 ? 16.391 30.812 -22.672 1 97.62 538 ASP A CA 1
ATOM 4379 C C . ASP A 1 538 ? 16.297 29.875 -23.891 1 97.62 538 ASP A C 1
ATOM 4381 O O . ASP A 1 538 ? 15.43 30.047 -24.75 1 97.62 538 ASP A O 1
ATOM 4385 N N . THR A 1 539 ? 17.172 28.969 -23.922 1 98.19 539 THR A N 1
ATOM 4386 C CA . THR A 1 539 ? 17.156 28.016 -25.016 1 98.19 539 THR A CA 1
ATOM 4387 C C . THR A 1 539 ? 15.883 27.172 -25 1 98.19 539 THR A C 1
ATOM 4389 O O . THR A 1 539 ? 15.234 27 -26.031 1 98.19 539 THR A O 1
ATOM 4392 N N . ILE A 1 540 ? 15.508 26.672 -23.812 1 98.06 540 ILE A N 1
ATOM 4393 C CA . ILE A 1 540 ? 14.297 25.875 -23.703 1 98.06 540 ILE A CA 1
ATOM 4394 C C . ILE A 1 540 ? 13.078 26.719 -24.062 1 98.06 540 ILE A C 1
ATOM 4396 O O . ILE A 1 540 ? 12.203 26.266 -24.812 1 98.06 540 ILE A O 1
ATOM 4400 N N . LYS A 1 541 ? 13.047 27.906 -23.531 1 96.81 541 LYS A N 1
ATOM 4401 C CA . LYS A 1 541 ? 11.922 28.812 -23.766 1 96.81 541 LYS A CA 1
ATOM 4402 C C . LYS A 1 541 ? 11.766 29.125 -25.25 1 96.81 541 LYS A C 1
ATOM 4404 O O . LYS A 1 541 ? 10.641 29.266 -25.734 1 96.81 541 LYS A O 1
ATOM 4409 N N . SER A 1 542 ? 12.852 29.188 -25.969 1 96.81 542 SER A N 1
ATOM 4410 C CA . SER A 1 542 ? 12.828 29.562 -27.391 1 96.81 542 SER A CA 1
ATOM 4411 C C . SER A 1 542 ? 12.492 28.359 -28.266 1 96.81 542 SER A C 1
ATOM 4413 O O . SER A 1 542 ? 12.016 28.516 -29.391 1 96.81 542 SER A O 1
ATOM 4415 N N . THR A 1 543 ? 12.688 27.141 -27.766 1 97.56 543 THR A N 1
ATOM 4416 C CA . THR A 1 543 ? 12.562 25.969 -28.609 1 97.56 543 THR A CA 1
ATOM 4417 C C . THR A 1 543 ? 11.305 25.188 -28.266 1 97.56 543 THR A C 1
ATOM 4419 O O . THR A 1 543 ? 10.805 24.406 -29.078 1 97.56 543 THR A O 1
ATOM 4422 N N . ASP A 1 544 ? 10.812 25.375 -27.031 1 97.62 544 ASP A N 1
ATOM 4423 C CA . ASP A 1 544 ? 9.625 24.656 -26.578 1 97.62 544 ASP A CA 1
ATOM 4424 C C . ASP A 1 544 ? 8.461 25.609 -26.344 1 97.62 544 ASP A C 1
ATOM 4426 O O . ASP A 1 544 ? 8.352 26.234 -25.281 1 97.62 544 ASP A O 1
ATOM 4430 N N . GLU A 1 545 ? 7.543 25.594 -27.234 1 97.44 545 GLU A N 1
ATOM 4431 C CA . GLU A 1 545 ? 6.426 26.531 -27.203 1 97.44 545 GLU A CA 1
ATOM 4432 C C . GLU A 1 545 ? 5.535 26.297 -25.984 1 97.44 545 GLU A C 1
ATOM 4434 O O . GLU A 1 545 ? 5.004 27.234 -25.406 1 97.44 545 GLU A O 1
ATOM 4439 N N . ASN A 1 546 ? 5.328 25.031 -25.656 1 97.75 546 ASN A N 1
ATOM 4440 C CA . ASN A 1 546 ? 4.52 24.703 -24.484 1 97.75 546 ASN A CA 1
ATOM 4441 C C . ASN A 1 546 ? 5.16 25.219 -23.203 1 97.75 546 ASN A C 1
ATOM 4443 O O . ASN A 1 546 ? 4.461 25.672 -22.297 1 97.75 546 ASN A O 1
ATOM 4447 N N . PHE A 1 547 ? 6.41 25.062 -23.125 1 97.75 547 PHE A N 1
ATOM 4448 C CA . PHE A 1 547 ? 7.164 25.594 -22 1 97.75 547 PHE A CA 1
ATOM 4449 C C . PHE A 1 547 ? 7.074 27.109 -21.953 1 97.75 547 PHE A C 1
ATOM 4451 O O . PHE A 1 547 ? 6.84 27.688 -20.891 1 97.75 547 PHE A O 1
ATOM 4458 N N . ALA A 1 548 ? 7.18 27.766 -23.031 1 97.25 548 ALA A N 1
ATOM 4459 C CA . ALA A 1 548 ? 7.203 29.219 -23.125 1 97.25 5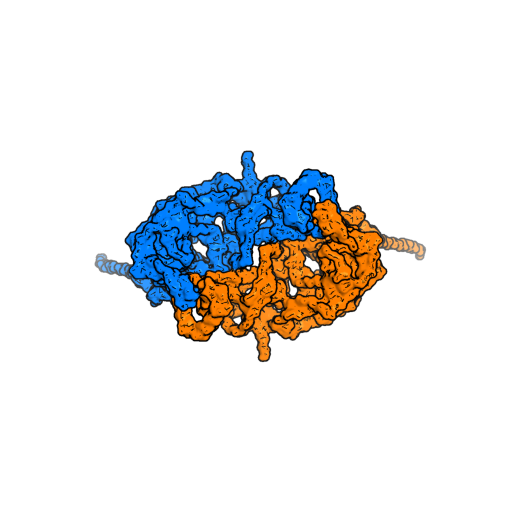48 ALA A CA 1
ATOM 4460 C C . ALA A 1 548 ? 5.863 29.828 -22.719 1 97.25 548 ALA A C 1
ATOM 4462 O O . ALA A 1 548 ? 5.812 30.922 -22.172 1 97.25 548 ALA A O 1
ATOM 4463 N N . LYS A 1 549 ? 4.848 29.062 -22.891 1 97.94 549 LYS A N 1
ATOM 4464 C CA . LYS A 1 549 ? 3.512 29.594 -22.641 1 97.94 549 LYS A CA 1
ATOM 4465 C C . LYS A 1 549 ? 3.004 29.172 -21.266 1 97.94 549 LYS A C 1
ATOM 4467 O O . LYS A 1 549 ? 1.868 29.484 -20.891 1 97.94 549 LYS A O 1
ATOM 4472 N N . ASN A 1 550 ? 3.797 28.516 -20.516 1 98.12 550 ASN A N 1
ATOM 4473 C CA . ASN A 1 550 ? 3.396 27.969 -19.219 1 98.12 550 ASN A CA 1
ATOM 4474 C C . ASN A 1 550 ? 4.258 28.516 -18.094 1 98.12 550 ASN A C 1
ATOM 4476 O O . ASN A 1 550 ? 5.336 27.984 -17.812 1 98.12 550 ASN A O 1
ATOM 4480 N N . TRP A 1 551 ? 3.652 29.516 -17.359 1 97.06 551 TRP A N 1
ATOM 4481 C CA . TRP A 1 551 ? 4.438 30.188 -16.312 1 97.06 551 TRP A CA 1
ATOM 4482 C C . TRP A 1 551 ? 4.855 29.203 -15.234 1 97.06 551 TRP A C 1
ATOM 4484 O O . TRP A 1 551 ? 5.957 29.297 -14.688 1 97.06 551 TRP A O 1
ATOM 4494 N N . TYR A 1 552 ? 3.957 28.281 -14.875 1 97.38 552 TYR A N 1
ATOM 4495 C CA . TYR A 1 552 ? 4.27 27.344 -13.812 1 97.38 552 TYR A CA 1
ATOM 4496 C C . TYR A 1 552 ? 5.395 26.391 -14.227 1 97.38 552 TYR A C 1
ATOM 4498 O O . TYR A 1 552 ? 6.289 26.094 -13.43 1 97.38 552 TYR A O 1
ATOM 4506 N N . ALA A 1 553 ? 5.297 25.844 -15.461 1 97.94 553 ALA A N 1
ATOM 4507 C CA . ALA A 1 553 ? 6.348 24.953 -15.945 1 97.94 553 ALA A CA 1
ATOM 4508 C C . ALA A 1 553 ? 7.711 25.641 -15.906 1 97.94 553 ALA A C 1
ATOM 4510 O O . ALA A 1 553 ? 8.711 25.016 -15.547 1 97.94 553 ALA A O 1
ATOM 4511 N N . GLN A 1 554 ? 7.77 26.922 -16.297 1 98.25 554 GLN A N 1
ATOM 4512 C CA . GLN A 1 554 ? 9.008 27.703 -16.297 1 98.25 554 GLN A CA 1
ATOM 4513 C C . GLN A 1 554 ? 9.555 27.859 -14.875 1 98.25 554 GLN A C 1
ATOM 4515 O O . GLN A 1 554 ? 10.727 27.578 -14.625 1 98.25 554 GLN A O 1
ATOM 4520 N N . LEU A 1 555 ? 8.727 28.266 -13.945 1 98.06 555 LEU A N 1
ATOM 4521 C CA . LEU A 1 555 ? 9.148 28.469 -12.57 1 98.06 555 LEU A CA 1
ATOM 4522 C C . LEU A 1 555 ? 9.531 27.156 -11.914 1 98.06 555 LEU A C 1
ATOM 4524 O O . LEU A 1 555 ? 10.484 27.094 -11.133 1 98.06 555 LEU A O 1
ATOM 4528 N N . ASN A 1 556 ? 8.727 26.156 -12.172 1 98.06 556 ASN A N 1
ATOM 4529 C CA . ASN A 1 556 ? 9.031 24.844 -11.625 1 98.06 556 ASN A CA 1
ATOM 4530 C C . ASN A 1 556 ? 10.398 24.344 -12.094 1 98.06 556 ASN A C 1
ATOM 4532 O O . ASN A 1 556 ? 11.133 23.734 -11.32 1 98.06 556 ASN A O 1
ATOM 4536 N N . TRP A 1 557 ? 10.672 24.5 -13.367 1 98.06 557 TRP A N 1
ATOM 4537 C CA . TRP A 1 557 ? 11.977 24.125 -13.898 1 98.06 557 TRP A CA 1
ATOM 4538 C C . TRP A 1 557 ? 13.102 24.828 -13.148 1 98.06 557 TRP A C 1
ATOM 4540 O O . TRP A 1 557 ? 14.094 24.188 -12.766 1 98.06 557 TRP A O 1
ATOM 4550 N N . LEU A 1 558 ? 12.992 26.109 -12.914 1 98.31 558 LEU A N 1
ATOM 4551 C CA . LEU A 1 558 ? 13.984 26.891 -12.188 1 98.31 558 LEU A CA 1
ATOM 4552 C C . LEU A 1 558 ? 14.07 26.453 -10.734 1 98.31 558 LEU A C 1
ATOM 4554 O O . LEU A 1 558 ? 15.156 26.391 -10.148 1 98.31 558 LEU A O 1
ATOM 4558 N N . HIS A 1 559 ? 12.906 26.188 -10.102 1 98.06 559 HIS A N 1
ATOM 4559 C CA . HIS A 1 559 ? 12.867 25.719 -8.719 1 98.06 559 HIS A CA 1
ATOM 4560 C C . HIS A 1 559 ? 13.672 24.422 -8.562 1 98.06 559 HIS A C 1
ATOM 4562 O O . HIS A 1 559 ? 14.469 24.297 -7.629 1 98.06 559 HIS A O 1
ATOM 4568 N N . LYS A 1 560 ? 13.539 23.531 -9.492 1 97.12 560 LYS A N 1
ATOM 4569 C CA . LYS A 1 560 ? 14.203 22.219 -9.43 1 97.12 560 LYS A CA 1
ATOM 4570 C C . LYS A 1 560 ? 15.703 22.359 -9.68 1 97.12 560 LYS A C 1
ATOM 4572 O O . LYS A 1 560 ? 16.484 21.453 -9.344 1 97.12 560 LYS A O 1
ATOM 4577 N N . LYS A 1 561 ? 16.109 23.484 -10.25 1 96.38 561 LYS A N 1
ATOM 4578 C CA . LYS A 1 561 ? 17.531 23.75 -10.492 1 96.38 561 LYS A CA 1
ATOM 4579 C C . LYS A 1 561 ? 18.125 24.609 -9.375 1 96.38 561 LYS A C 1
ATOM 4581 O O . LYS A 1 561 ? 19.312 24.922 -9.391 1 96.38 561 LYS A O 1
ATOM 4586 N N . SER A 1 562 ? 17.359 24.922 -8.391 1 96.81 562 SER A N 1
ATOM 4587 C CA . SER A 1 562 ? 17.812 25.812 -7.324 1 96.81 562 SER A CA 1
ATOM 4588 C C . SER A 1 562 ? 18.047 25.047 -6.027 1 96.81 562 SER A C 1
ATOM 4590 O O . SER A 1 562 ? 17.719 23.859 -5.93 1 96.81 562 SER A O 1
ATOM 4592 N N . GLU A 1 563 ? 18.594 25.672 -5.031 1 95.75 563 GLU A N 1
ATOM 4593 C CA . GLU A 1 563 ? 18.859 25.094 -3.719 1 95.75 563 GLU A CA 1
ATOM 4594 C C . GLU A 1 563 ? 17.562 24.859 -2.953 1 95.75 563 GLU A C 1
ATOM 4596 O O . GLU A 1 563 ? 17.562 24.156 -1.94 1 95.75 563 GLU A O 1
ATOM 4601 N N . HIS A 1 564 ? 16.453 25.375 -3.471 1 96.88 564 HIS A N 1
ATOM 4602 C CA . HIS A 1 564 ? 15.18 25.281 -2.777 1 96.88 564 HIS A CA 1
ATOM 4603 C C . HIS A 1 564 ? 14.492 23.953 -3.061 1 96.88 564 HIS A C 1
ATOM 4605 O O . HIS A 1 564 ? 13.539 23.578 -2.375 1 96.88 564 HIS A O 1
ATOM 4611 N N . TYR A 1 565 ? 14.984 23.266 -4.078 1 97.25 565 TYR A N 1
ATOM 4612 C CA . TYR A 1 565 ? 14.422 21.953 -4.398 1 97.25 565 TYR A CA 1
ATOM 4613 C C . TYR A 1 565 ? 14.859 20.922 -3.377 1 97.25 565 TYR A C 1
ATOM 4615 O O . TYR A 1 565 ? 16.047 20.797 -3.082 1 97.25 565 TYR A O 1
ATOM 4623 N N . GLU A 1 566 ? 13.914 20.203 -2.85 1 96.5 566 GLU A N 1
ATOM 4624 C CA . GLU A 1 566 ? 14.18 19.203 -1.821 1 96.5 566 GLU A CA 1
ATOM 4625 C C . GLU A 1 566 ? 15 18.031 -2.381 1 96.5 566 GLU A C 1
ATOM 4627 O O . GLU A 1 566 ? 14.781 17.609 -3.516 1 96.5 566 GLU A O 1
ATOM 4632 N N . LYS A 1 567 ? 15.852 17.5 -1.631 1 93.62 567 LYS A N 1
ATOM 4633 C CA . LYS A 1 567 ? 16.734 16.422 -2.059 1 93.62 567 LYS A CA 1
ATOM 4634 C C . LYS A 1 567 ? 16.016 15.078 -2.037 1 93.62 567 LYS A C 1
ATOM 4636 O O . LYS A 1 567 ? 16.359 14.172 -2.799 1 93.62 567 LYS A O 1
ATOM 4641 N N . ALA A 1 568 ? 15 14.953 -1.239 1 95.62 568 ALA A N 1
ATOM 4642 C CA . ALA A 1 568 ? 14.352 13.672 -0.982 1 95.62 568 ALA A CA 1
ATOM 4643 C C . ALA A 1 568 ? 13.492 13.242 -2.172 1 95.62 568 ALA A C 1
ATOM 4645 O O . ALA A 1 568 ? 13.297 12.047 -2.4 1 95.62 568 ALA A O 1
ATOM 4646 N N . HIS A 1 569 ? 12.992 14.234 -2.961 1 97.81 569 HIS A N 1
ATOM 4647 C CA . HIS A 1 569 ? 12.102 13.914 -4.074 1 97.81 569 HIS A CA 1
ATOM 4648 C C . HIS A 1 569 ? 12.844 13.125 -5.156 1 97.81 569 HIS A C 1
ATOM 4650 O O . HIS A 1 569 ? 13.891 13.562 -5.633 1 97.81 569 HIS A O 1
ATOM 4656 N N . MET A 1 570 ? 12.375 11.992 -5.473 1 98.5 570 MET A N 1
ATOM 4657 C CA . MET A 1 570 ? 12.875 11.117 -6.527 1 98.5 570 MET A CA 1
ATOM 4658 C C . MET A 1 570 ? 14.203 10.484 -6.133 1 98.5 570 MET A C 1
ATOM 4660 O O . MET A 1 570 ? 14.852 9.828 -6.945 1 98.5 570 MET A O 1
ATOM 4664 N N . GLN A 1 571 ? 14.688 10.688 -4.926 1 98.06 571 GLN A N 1
ATOM 4665 C CA . GLN A 1 571 ? 15.898 10.047 -4.434 1 98.06 571 GLN A CA 1
ATOM 4666 C C . GLN A 1 571 ? 15.609 8.625 -3.955 1 98.06 571 GLN A C 1
ATOM 4668 O O . GLN A 1 571 ? 14.875 8.43 -2.986 1 98.06 571 GLN A O 1
ATOM 4673 N N . TYR A 1 572 ? 16.125 7.625 -4.664 1 98.56 572 TYR A N 1
ATOM 4674 C CA . TYR A 1 572 ? 16 6.25 -4.199 1 98.56 572 TYR A CA 1
ATOM 4675 C C . TYR A 1 572 ? 16.719 6.055 -2.865 1 98.56 572 TYR A C 1
ATOM 4677 O O . TYR A 1 572 ? 17.859 6.492 -2.695 1 98.56 572 TYR A O 1
ATOM 4685 N N . PRO A 1 573 ? 16.109 5.418 -1.913 1 98.12 573 PRO A N 1
ATOM 4686 C CA . PRO A 1 573 ? 16.641 5.488 -0.552 1 98.12 573 PRO A CA 1
ATOM 4687 C C . PRO A 1 573 ? 17.672 4.398 -0.267 1 98.12 573 PRO A C 1
ATOM 4689 O O . PRO A 1 573 ? 18.281 4.383 0.805 1 98.12 573 PRO A O 1
ATOM 4692 N N . ILE A 1 574 ? 17.875 3.467 -1.121 1 98.69 574 ILE A N 1
ATOM 4693 C CA . ILE A 1 574 ? 18.859 2.41 -0.924 1 98.69 574 ILE A CA 1
ATOM 4694 C C . ILE A 1 574 ? 20.172 2.803 -1.594 1 98.69 574 ILE A C 1
ATOM 4696 O O . ILE A 1 574 ? 20.203 3.086 -2.795 1 98.69 574 ILE A O 1
ATOM 4700 N N . TYR A 1 575 ? 21.281 2.764 -0.83 1 98.75 575 TYR A N 1
ATOM 4701 C CA . TYR A 1 575 ? 22.594 3.199 -1.313 1 98.75 575 TYR A CA 1
ATOM 4702 C C . TYR A 1 575 ? 23.5 2.004 -1.594 1 98.75 575 TYR A C 1
ATOM 4704 O O . TYR A 1 575 ? 23.312 0.926 -1.025 1 98.75 575 TYR A O 1
ATOM 4712 N N . LYS A 1 576 ? 24.453 2.193 -2.498 1 98.5 576 LYS A N 1
ATOM 4713 C CA . LYS A 1 576 ? 25.375 1.128 -2.891 1 98.5 576 LYS A CA 1
ATOM 4714 C C . LYS A 1 576 ? 26.797 1.449 -2.467 1 98.5 576 LYS A C 1
ATOM 4716 O O . LYS A 1 576 ? 27.359 2.473 -2.869 1 98.5 576 LYS A O 1
ATOM 4721 N N . LEU A 1 577 ? 27.359 0.681 -1.603 1 98.5 577 LEU A N 1
ATOM 4722 C CA . LEU A 1 577 ? 28.797 0.697 -1.387 1 98.5 577 LEU A CA 1
ATOM 4723 C C . LEU A 1 577 ? 29.516 -0.116 -2.459 1 98.5 577 LEU A C 1
ATOM 4725 O O . LEU A 1 577 ? 29.469 -1.348 -2.451 1 98.5 577 LEU A O 1
ATOM 4729 N N . MET A 1 578 ? 30.219 0.567 -3.324 1 97.44 578 MET A N 1
ATOM 4730 C CA . MET A 1 578 ? 30.812 -0.108 -4.469 1 97.44 578 MET A CA 1
ATOM 4731 C C . MET A 1 578 ? 32.125 -0.792 -4.07 1 97.44 578 MET A C 1
ATOM 4733 O O . MET A 1 578 ? 32.781 -0.377 -3.111 1 97.44 578 MET A O 1
ATOM 4737 N N . LYS A 1 579 ? 32.438 -1.832 -4.828 1 92.44 579 LYS A N 1
ATOM 4738 C CA . LYS A 1 579 ? 33.688 -2.533 -4.617 1 92.44 579 LYS A CA 1
ATOM 4739 C C . LYS A 1 579 ? 34.875 -1.652 -5 1 92.44 579 LYS A C 1
ATOM 4741 O O . LYS A 1 579 ? 34.812 -0.896 -5.973 1 92.44 579 LYS A O 1
ATOM 4746 N N . ASN A 1 580 ? 35.906 -1.55 -4.098 1 79.62 580 ASN A N 1
ATOM 4747 C CA . ASN A 1 580 ? 37.125 -0.796 -4.395 1 79.62 580 ASN A CA 1
ATOM 4748 C C . ASN A 1 580 ? 37.906 -1.421 -5.547 1 79.62 580 ASN A C 1
ATOM 4750 O O . ASN A 1 580 ? 38.125 -2.635 -5.574 1 79.62 580 ASN A O 1
ATOM 4754 N N . ASN A 1 581 ? 37.906 -0.827 -6.824 1 55.22 581 ASN A N 1
ATOM 4755 C CA . ASN A 1 581 ? 38.844 -1.29 -7.832 1 55.22 581 ASN A CA 1
ATOM 4756 C C . ASN A 1 581 ? 40.281 -1.174 -7.348 1 55.22 581 ASN A C 1
ATOM 4758 O O . ASN A 1 581 ? 40.625 -0.247 -6.609 1 55.22 581 ASN A O 1
ATOM 4762 N N . MET B 1 1 ? 20.359 36.625 92.25 1 22.92 1 MET B N 1
ATOM 4763 C CA . MET B 1 1 ? 19.219 36.406 91.312 1 22.92 1 MET B CA 1
ATOM 4764 C C . MET B 1 1 ? 19.406 37.188 90 1 22.92 1 MET B C 1
ATOM 4766 O O . MET B 1 1 ? 18.422 37.469 89.312 1 22.92 1 MET B O 1
ATOM 4770 N N . LYS B 1 2 ? 20.766 37.531 89.75 1 29.84 2 LYS B N 1
ATOM 4771 C CA . LYS B 1 2 ? 21.25 38.406 88.688 1 29.84 2 LYS B CA 1
ATOM 4772 C C . LYS B 1 2 ? 20.766 37.969 87.312 1 29.84 2 LYS B C 1
ATOM 4774 O O . LYS B 1 2 ? 20.812 36.781 87 1 29.84 2 LYS B O 1
ATOM 4779 N N . LYS B 1 3 ? 19.922 38.875 86.688 1 29.25 3 LYS B N 1
ATOM 4780 C CA . LYS B 1 3 ? 19.125 38.812 85.5 1 29.25 3 LYS B CA 1
ATOM 4781 C C . LYS B 1 3 ? 19.984 38.531 84.25 1 29.25 3 LYS B C 1
ATOM 4783 O O . LYS B 1 3 ? 20.781 39.406 83.875 1 29.25 3 LYS B O 1
ATOM 4788 N N . ILE B 1 4 ? 20.578 37.469 84 1 34.88 4 ILE B N 1
ATOM 4789 C CA . ILE B 1 4 ? 21.328 37.281 82.75 1 34.88 4 ILE B CA 1
ATOM 4790 C C . ILE B 1 4 ? 20.359 37.281 81.562 1 34.88 4 ILE B C 1
ATOM 4792 O O . ILE B 1 4 ? 19.469 36.438 81.438 1 34.88 4 ILE B O 1
ATOM 4796 N N . ILE B 1 5 ? 20 38.406 81.062 1 34.06 5 ILE B N 1
ATOM 4797 C CA . ILE B 1 5 ? 19.141 38.688 79.875 1 34.06 5 ILE B CA 1
ATOM 4798 C C . ILE B 1 5 ? 19.781 38.094 78.625 1 34.06 5 ILE B C 1
ATOM 4800 O O . ILE B 1 5 ? 20.859 38.531 78.25 1 34.06 5 ILE B O 1
ATOM 4804 N N . SER B 1 6 ? 19.953 36.812 78.5 1 36.38 6 SER B N 1
ATOM 4805 C CA . SER B 1 6 ? 20.547 36.344 77.25 1 36.38 6 SER B CA 1
ATOM 4806 C C . SER B 1 6 ? 19.734 36.812 76.062 1 36.38 6 SER B C 1
ATOM 4808 O O . SER B 1 6 ? 18.5 36.781 76.062 1 36.38 6 SER B O 1
ATOM 4810 N N . LEU B 1 7 ? 20.297 37.719 75.25 1 35.72 7 LEU B N 1
ATOM 4811 C CA . LEU B 1 7 ? 19.984 38.312 73.938 1 35.72 7 LEU B CA 1
ATOM 4812 C C . LEU B 1 7 ? 19.75 37.219 72.938 1 35.72 7 LEU B C 1
ATOM 4814 O O . LEU B 1 7 ? 20.656 36.406 72.625 1 35.72 7 LEU B O 1
ATOM 4818 N N . PHE B 1 8 ? 18.531 36.656 72.812 1 34.81 8 PHE B N 1
ATOM 4819 C CA . PHE B 1 8 ? 18.109 35.75 71.75 1 34.81 8 PHE B CA 1
ATOM 4820 C C . PHE B 1 8 ? 18.25 36.406 70.375 1 34.81 8 PHE B C 1
ATOM 4822 O O . PHE B 1 8 ? 17.609 37.438 70.125 1 34.81 8 PHE B O 1
ATOM 4829 N N . CYS B 1 9 ? 19.406 36.406 69.75 1 32.41 9 CYS B N 1
ATOM 4830 C CA . CYS B 1 9 ? 19.641 36.812 68.375 1 32.41 9 CYS B CA 1
ATOM 4831 C C . CYS B 1 9 ? 18.719 36.062 67.438 1 32.41 9 CYS B C 1
ATOM 4833 O O . CYS B 1 9 ? 18.75 34.812 67.375 1 32.41 9 CYS B O 1
ATOM 4835 N N . PHE B 1 10 ? 17.562 36.594 67.125 1 35.03 10 PHE B N 1
ATOM 4836 C CA . PHE B 1 10 ? 16.656 36.156 66.062 1 35.03 10 PHE B CA 1
ATOM 4837 C C . PHE B 1 10 ? 17.359 36.156 64.75 1 35.03 10 PHE B C 1
ATOM 4839 O O . PHE B 1 10 ? 17.734 37.188 64.188 1 35.03 10 PHE B O 1
ATOM 4846 N N . LEU B 1 11 ? 18.125 35.156 64.438 1 36.53 11 LEU B N 1
ATOM 4847 C CA . LEU B 1 11 ? 18.625 34.906 63.062 1 36.53 11 LEU B CA 1
ATOM 4848 C C . LEU B 1 11 ? 17.484 34.844 62.062 1 36.53 11 LEU B C 1
ATOM 4850 O O . LEU B 1 11 ? 16.656 33.938 62.125 1 36.53 11 LEU B O 1
ATOM 4854 N N . CYS B 1 12 ? 17 35.969 61.594 1 33.59 12 CYS B N 1
ATOM 4855 C CA . CYS B 1 12 ? 16.125 36.062 60.438 1 33.59 12 CYS B CA 1
ATOM 4856 C C . CYS B 1 12 ? 16.75 35.312 59.25 1 33.59 12 CYS B C 1
ATOM 4858 O O . CYS B 1 12 ? 17.812 35.719 58.75 1 33.59 12 CYS B O 1
ATOM 4860 N N . ILE B 1 13 ? 16.609 34.094 59.219 1 38.88 13 ILE B N 1
ATOM 4861 C CA . ILE B 1 13 ? 16.875 33.375 57.969 1 38.88 13 ILE B CA 1
ATOM 4862 C C . ILE B 1 13 ? 16.203 34.062 56.812 1 38.88 13 ILE B C 1
ATOM 4864 O O . ILE B 1 13 ? 14.969 34.094 56.719 1 38.88 13 ILE B O 1
ATOM 4868 N N . ILE B 1 14 ? 16.75 35.188 56.344 1 39.62 14 ILE B N 1
ATOM 4869 C CA . ILE B 1 14 ? 16.375 35.688 55.031 1 39.62 14 ILE B CA 1
ATOM 4870 C C . ILE B 1 14 ? 16.359 34.562 54.031 1 39.62 14 ILE B C 1
ATOM 4872 O O . ILE B 1 14 ? 17.406 34 53.688 1 39.62 14 ILE B O 1
ATOM 4876 N N . ALA B 1 15 ? 15.32 33.781 54 1 41.94 15 ALA B N 1
ATOM 4877 C CA . ALA B 1 15 ? 15.023 33 52.812 1 41.94 15 ALA B CA 1
ATOM 4878 C C . ALA B 1 15 ? 15.203 33.812 51.531 1 41.94 15 ALA B C 1
ATOM 4880 O O . ALA B 1 15 ? 14.445 34.781 51.281 1 41.94 15 ALA B O 1
ATOM 4881 N N . CYS B 1 16 ? 16.359 34.094 51.125 1 38.09 16 CYS B N 1
ATOM 4882 C CA . CYS B 1 16 ? 16.578 34.594 49.781 1 38.09 16 CYS B CA 1
ATOM 4883 C C . CYS B 1 16 ? 15.656 33.906 48.781 1 38.09 16 CYS B C 1
ATOM 4885 O O . CYS B 1 16 ? 15.883 32.75 48.406 1 38.09 16 CYS B O 1
ATOM 4887 N N . SER B 1 17 ? 14.398 34.219 48.844 1 40.56 17 SER B N 1
ATOM 4888 C CA . SER B 1 17 ? 13.609 33.906 47.656 1 40.56 17 SER B CA 1
ATOM 4889 C C . SER B 1 17 ? 14.344 34.281 46.375 1 40.56 17 SER B C 1
ATOM 4891 O O . SER B 1 17 ? 14.656 35.438 46.156 1 40.56 17 SER B O 1
ATOM 4893 N N . GLU B 1 18 ? 15.25 33.469 45.906 1 44.88 18 GLU B N 1
ATOM 4894 C CA . GLU B 1 18 ? 15.789 33.75 44.562 1 44.88 18 GLU B CA 1
ATOM 4895 C C . GLU B 1 18 ? 14.742 34.375 43.656 1 44.88 18 GLU B C 1
ATOM 4897 O O . GLU B 1 18 ? 13.617 33.875 43.562 1 44.88 18 GLU B O 1
ATOM 4902 N N . LYS B 1 19 ? 14.922 35.531 43.406 1 55.84 19 LYS B N 1
ATOM 4903 C CA . LYS B 1 19 ? 14.023 36.375 42.594 1 55.84 19 LYS B CA 1
ATOM 4904 C C . LYS B 1 19 ? 13.672 35.688 41.281 1 55.84 19 LYS B C 1
ATOM 4906 O O . LYS B 1 19 ? 14.547 35.188 40.594 1 55.84 19 LYS B O 1
ATOM 4911 N N . PRO B 1 20 ? 12.328 35.438 40.875 1 55.47 20 PRO B N 1
ATOM 4912 C CA . PRO B 1 20 ? 11.883 34.938 39.562 1 55.47 20 PRO B CA 1
ATOM 4913 C C . PRO B 1 20 ? 12.805 35.344 38.406 1 55.47 20 PRO B C 1
ATOM 4915 O O . PRO B 1 20 ? 12.984 34.594 37.469 1 55.47 20 PRO B O 1
ATOM 4918 N N . GLU B 1 21 ? 13.375 36.438 38.281 1 54.34 21 GLU B N 1
ATOM 4919 C CA . GLU B 1 21 ? 14.234 36.969 37.219 1 54.34 21 GLU B CA 1
ATOM 4920 C C . GLU B 1 21 ? 15.508 36.125 37.062 1 54.34 21 GLU B C 1
ATOM 4922 O O . GLU B 1 21 ? 15.984 35.906 35.969 1 54.34 21 GLU B O 1
ATOM 4927 N N . ASP B 1 22 ? 15.977 35.625 38.188 1 61.81 22 ASP B N 1
ATOM 4928 C CA . ASP B 1 22 ? 17.234 34.875 38.156 1 61.81 22 ASP B CA 1
ATOM 4929 C C . ASP B 1 22 ? 17.031 33.5 37.531 1 61.81 22 ASP B C 1
ATOM 4931 O O . ASP B 1 22 ? 17.844 33.062 36.719 1 61.81 22 ASP B O 1
ATOM 4935 N N . LYS B 1 23 ? 15.875 32.906 37.656 1 73.31 23 LYS B N 1
ATOM 4936 C CA . LYS B 1 23 ? 15.617 31.594 37.094 1 73.31 23 LYS B CA 1
ATOM 4937 C C . LYS B 1 23 ? 15.305 31.672 35.594 1 73.31 23 LYS B C 1
ATOM 4939 O O . LYS B 1 23 ? 15.672 30.781 34.844 1 73.31 23 LYS B O 1
ATOM 4944 N N 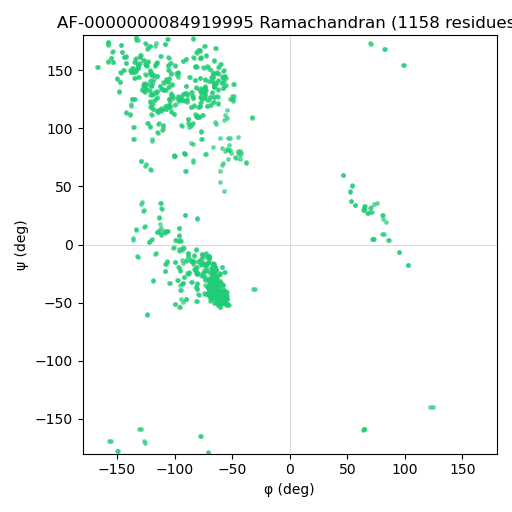. GLU B 1 24 ? 14.688 32.688 35.188 1 78.94 24 GLU B N 1
ATOM 4945 C CA . GLU B 1 24 ? 14.43 32.875 33.781 1 78.94 24 GLU B CA 1
ATOM 4946 C C . GLU B 1 24 ? 15.719 32.875 32.969 1 78.94 24 GLU B C 1
ATOM 4948 O O . GLU B 1 24 ? 15.766 32.312 31.875 1 78.94 24 GLU B O 1
ATOM 4953 N N . LYS B 1 25 ? 16.719 33.469 33.469 1 82.38 25 LYS B N 1
ATOM 4954 C CA . LYS B 1 25 ? 18.016 33.562 32.781 1 82.38 25 LYS B CA 1
ATOM 4955 C C . LYS B 1 25 ? 18.656 32.188 32.656 1 82.38 25 LYS B C 1
ATOM 4957 O O . LYS B 1 25 ? 19.359 31.906 31.688 1 82.38 25 LYS B O 1
ATOM 4962 N N . ASP B 1 26 ? 18.312 31.359 33.562 1 86.56 26 ASP B N 1
ATOM 4963 C CA . ASP B 1 26 ? 18.922 30.031 33.594 1 86.56 26 ASP B CA 1
ATOM 4964 C C . ASP B 1 26 ? 18.266 29.109 32.562 1 86.56 26 ASP B C 1
ATOM 4966 O O . ASP B 1 26 ? 18.828 28.078 32.188 1 86.56 26 ASP B O 1
ATOM 4970 N N . PHE B 1 27 ? 17.094 29.516 32.031 1 93.88 27 PHE B N 1
ATOM 4971 C CA . PHE B 1 27 ? 16.344 28.656 31.141 1 93.88 27 PHE B CA 1
ATOM 4972 C C . PHE B 1 27 ? 15.977 29.391 29.859 1 93.88 27 PHE B C 1
ATOM 4974 O O . PHE B 1 27 ? 14.883 29.203 29.312 1 93.88 27 PHE B O 1
ATOM 4981 N N . GLN B 1 28 ? 16.859 30.219 29.453 1 94.88 28 GLN B N 1
ATOM 4982 C CA . GLN B 1 28 ? 16.656 30.891 28.172 1 94.88 28 GLN B CA 1
ATOM 4983 C C . GLN B 1 28 ? 16.656 29.891 27.016 1 94.88 28 GLN B C 1
ATOM 4985 O O . GLN B 1 28 ? 17.438 28.938 27.016 1 94.88 28 GLN B O 1
ATOM 4990 N N . THR B 1 29 ? 15.758 30.094 26.094 1 95.5 29 THR B N 1
ATOM 4991 C CA . THR B 1 29 ? 15.688 29.219 24.922 1 95.5 29 THR B CA 1
ATOM 4992 C C . THR B 1 29 ? 16.688 29.672 23.859 1 95.5 29 THR B C 1
ATOM 4994 O O . THR B 1 29 ? 17.172 30.812 23.891 1 95.5 29 THR B O 1
ATOM 4997 N N . PHE B 1 30 ? 16.984 28.781 22.969 1 95.94 30 PHE B N 1
ATOM 4998 C CA . PHE B 1 30 ? 17.844 29.125 21.844 1 95.94 30 PHE B CA 1
ATOM 4999 C C . PHE B 1 30 ? 17.234 30.234 21.016 1 95.94 30 PHE B C 1
ATOM 5001 O O . PHE B 1 30 ? 17.953 31.078 20.469 1 95.94 30 PHE B O 1
ATOM 5008 N N . PHE B 1 31 ? 16 30.297 20.875 1 97.44 31 PHE B N 1
ATOM 5009 C CA . PHE B 1 31 ? 15.25 31.359 20.203 1 97.44 31 PHE B CA 1
ATOM 5010 C C . PHE B 1 31 ? 15.555 32.719 20.844 1 97.44 31 PHE B C 1
ATOM 5012 O O . PHE B 1 31 ? 15.828 33.688 20.141 1 97.44 31 PHE B O 1
ATOM 5019 N N . GLU B 1 32 ? 15.562 32.781 22.094 1 97.25 32 GLU B N 1
ATOM 5020 C CA . GLU B 1 32 ? 15.844 34 22.812 1 97.25 32 GLU B CA 1
ATOM 5021 C C . GLU B 1 32 ? 17.312 34.406 22.672 1 97.25 32 GLU B C 1
ATOM 5023 O O . GLU B 1 32 ? 17.609 35.562 22.422 1 97.25 32 GLU B O 1
ATOM 5028 N N . THR B 1 33 ? 18.203 33.469 22.797 1 96.88 33 THR B N 1
ATOM 5029 C CA . THR B 1 33 ? 19.625 33.812 22.781 1 96.88 33 THR B CA 1
ATOM 5030 C C . THR B 1 33 ? 20.094 34.156 21.375 1 96.88 33 THR B C 1
ATOM 5032 O O . THR B 1 33 ? 21.109 34.812 21.203 1 96.88 33 THR B O 1
ATOM 5035 N N . SER B 1 34 ? 19.328 33.781 20.359 1 97.38 34 SER B N 1
ATOM 5036 C CA . SER B 1 34 ? 19.656 34.094 18.969 1 97.38 34 SER B CA 1
ATOM 5037 C C . SER B 1 34 ? 18.922 35.344 18.5 1 97.38 34 SER B C 1
ATOM 5039 O O . SER B 1 34 ? 18.891 35.625 17.297 1 97.38 34 SER B O 1
ATOM 5041 N N . ASN B 1 35 ? 18.25 36.031 19.375 1 97.06 35 ASN B N 1
ATOM 5042 C CA . ASN B 1 35 ? 17.484 37.25 19.078 1 97.06 35 ASN B CA 1
ATOM 5043 C C . ASN B 1 35 ? 16.312 36.938 18.141 1 97.06 35 ASN B C 1
ATOM 5045 O O . ASN B 1 35 ? 16 37.75 17.25 1 97.06 35 ASN B O 1
ATOM 5049 N N . GLY B 1 36 ? 15.773 35.719 18.25 1 97.44 36 GLY B N 1
ATOM 5050 C CA . GLY B 1 36 ? 14.586 35.344 17.516 1 97.44 36 GLY B CA 1
ATOM 5051 C C . GLY B 1 36 ? 14.883 34.938 16.078 1 97.44 36 GLY B C 1
ATOM 5052 O O . GLY B 1 36 ? 13.984 34.906 15.242 1 97.44 36 GLY B O 1
ATOM 5053 N N . LEU B 1 37 ? 16.125 34.531 15.758 1 97.75 37 LEU B N 1
ATOM 5054 C CA . LEU B 1 37 ? 16.516 34.281 14.367 1 97.75 37 LEU B CA 1
ATOM 5055 C C . LEU B 1 37 ? 16.688 32.812 14.109 1 97.75 37 LEU B C 1
ATOM 5057 O O . LEU B 1 37 ? 16.719 32.375 12.961 1 97.75 37 LEU B O 1
ATOM 5061 N N . GLU B 1 38 ? 16.812 32 15.203 1 98.06 38 GLU B N 1
ATOM 5062 C CA . GLU B 1 38 ? 17.141 30.578 15.039 1 98.06 38 GLU B CA 1
ATOM 5063 C C . GLU B 1 38 ? 16.203 29.703 15.875 1 98.06 38 GLU B C 1
ATOM 5065 O O . GLU B 1 38 ? 15.594 30.172 16.828 1 98.06 38 GLU B O 1
ATOM 5070 N N . THR B 1 39 ? 16 28.453 15.484 1 98.62 39 THR B N 1
ATOM 5071 C CA . THR B 1 39 ? 15.289 27.406 16.219 1 98.62 39 THR B CA 1
ATOM 5072 C C . THR B 1 39 ? 16.234 26.266 16.594 1 98.62 39 THR B C 1
ATOM 5074 O O . THR B 1 39 ? 17.234 26.031 15.906 1 98.62 39 THR B O 1
ATOM 5077 N N . PRO B 1 40 ? 16.031 25.672 17.719 1 98.44 40 PRO B N 1
ATOM 5078 C CA . PRO B 1 40 ? 16.953 24.641 18.203 1 98.44 40 PRO B CA 1
ATOM 5079 C C . PRO B 1 40 ? 16.828 23.328 17.422 1 98.44 40 PRO B C 1
ATOM 5081 O O . PRO B 1 40 ? 15.836 23.125 16.703 1 98.44 40 PRO B O 1
ATOM 5084 N N . THR B 1 41 ? 17.859 22.484 17.562 1 97.81 41 THR B N 1
ATOM 5085 C CA . THR B 1 41 ? 17.844 21.109 17.031 1 97.81 41 THR B CA 1
ATOM 5086 C C . THR B 1 41 ? 16.938 20.219 17.891 1 97.81 41 THR B C 1
ATOM 5088 O O . THR B 1 41 ? 16.516 20.625 18.969 1 97.81 41 THR B O 1
ATOM 5091 N N . TYR B 1 42 ? 16.688 19.031 17.422 1 97.88 42 TYR B N 1
ATOM 5092 C CA . TYR B 1 42 ? 15.883 18.047 18.156 1 97.88 42 TYR B CA 1
ATOM 5093 C C . TYR B 1 42 ? 16.469 17.781 19.531 1 97.88 42 TYR B C 1
ATOM 5095 O O . TYR B 1 42 ? 15.758 17.828 20.531 1 97.88 42 TYR B O 1
ATOM 5103 N N . THR B 1 43 ? 17.734 17.531 19.594 1 97.56 43 THR B N 1
ATOM 5104 C CA . THR B 1 43 ? 18.391 17.188 20.844 1 97.56 43 THR B CA 1
ATOM 5105 C C . THR B 1 43 ? 18.297 18.359 21.828 1 97.56 43 THR B C 1
ATOM 5107 O O . THR B 1 43 ? 18.062 18.156 23.016 1 97.56 43 THR B O 1
ATOM 5110 N N . GLU B 1 44 ? 18.5 19.562 21.297 1 98.12 44 GLU B N 1
ATOM 5111 C CA . GLU B 1 44 ? 18.438 20.75 22.156 1 98.12 44 GLU B CA 1
ATOM 5112 C C . GLU B 1 44 ? 17.031 20.938 22.734 1 98.12 44 GLU B C 1
ATOM 5114 O O . GLU B 1 44 ? 16.891 21.359 23.891 1 98.12 44 GLU B O 1
ATOM 5119 N N . VAL B 1 45 ? 16.062 20.641 21.969 1 98.75 45 VAL B N 1
ATOM 5120 C CA . VAL B 1 45 ? 14.68 20.781 22.422 1 98.75 45 VAL B CA 1
ATOM 5121 C C . VAL B 1 45 ? 14.414 19.797 23.562 1 98.75 45 VAL B C 1
ATOM 5123 O O . VAL B 1 45 ? 13.883 20.172 24.609 1 98.75 45 VAL B O 1
ATOM 5126 N N . ILE B 1 46 ? 14.75 18.547 23.359 1 98.69 46 ILE B N 1
ATOM 5127 C CA . ILE B 1 46 ? 14.477 17.516 24.359 1 98.69 46 ILE B CA 1
ATOM 5128 C C . ILE B 1 46 ? 15.281 17.812 25.641 1 98.69 46 ILE B C 1
ATOM 5130 O O . ILE B 1 46 ? 14.758 17.703 26.75 1 98.69 46 ILE B O 1
ATOM 5134 N N . ASP B 1 47 ? 16.547 18.203 25.469 1 98.25 47 ASP B N 1
ATOM 5135 C CA . ASP B 1 47 ? 17.375 18.547 26.609 1 98.25 47 ASP B CA 1
ATOM 5136 C C . ASP B 1 47 ? 16.766 19.688 27.422 1 98.25 47 ASP B C 1
ATOM 5138 O O . ASP B 1 47 ? 16.844 19.703 28.641 1 98.25 47 ASP B O 1
ATOM 5142 N N . PHE B 1 48 ? 16.25 20.625 26.734 1 98.19 48 PHE B N 1
ATOM 5143 C CA . PHE B 1 48 ? 15.617 21.766 27.391 1 98.19 48 PHE B CA 1
ATOM 5144 C C . PHE B 1 48 ? 14.508 21.297 28.328 1 98.19 48 PHE B C 1
ATOM 5146 O O . PHE B 1 48 ? 14.453 21.703 29.5 1 98.19 48 PHE B O 1
ATOM 5153 N N . TYR B 1 49 ? 13.617 20.438 27.812 1 98.69 49 TYR B N 1
ATOM 5154 C CA . TYR B 1 49 ? 12.484 19.984 28.609 1 98.69 49 TYR B CA 1
ATOM 5155 C C . TYR B 1 49 ? 12.953 19.094 29.766 1 98.69 49 TYR B C 1
ATOM 5157 O O . TYR B 1 49 ? 12.375 19.125 30.859 1 98.69 49 TYR B O 1
ATOM 5165 N N . ILE B 1 50 ? 13.938 18.281 29.531 1 98.44 50 ILE B N 1
ATOM 5166 C CA . ILE B 1 50 ? 14.492 17.453 30.594 1 98.44 50 ILE B CA 1
ATOM 5167 C C . ILE B 1 50 ? 15.055 18.344 31.703 1 98.44 50 ILE B C 1
ATOM 5169 O O . ILE B 1 50 ? 14.867 18.062 32.875 1 98.44 50 ILE B O 1
ATOM 5173 N N . LYS B 1 51 ? 15.781 19.391 31.312 1 97.81 51 LYS B N 1
ATOM 5174 C CA . LYS B 1 51 ? 16.312 20.344 32.281 1 97.81 51 LYS B CA 1
ATOM 5175 C C . LYS B 1 51 ? 15.195 20.984 33.094 1 97.81 51 LYS B C 1
ATOM 5177 O O . LYS B 1 51 ? 15.32 21.156 34.312 1 97.81 51 LYS B O 1
ATOM 5182 N N . LEU B 1 52 ? 14.109 21.375 32.438 1 98.06 52 LEU B N 1
ATOM 5183 C CA . LEU B 1 52 ? 12.969 21.938 33.125 1 98.06 52 LEU B CA 1
ATOM 5184 C C . LEU B 1 52 ? 12.414 20.938 34.156 1 98.06 52 LEU B C 1
ATOM 5186 O O . LEU B 1 52 ? 12.125 21.312 35.281 1 98.06 52 LEU B O 1
ATOM 5190 N N . ALA B 1 53 ? 12.25 19.703 33.719 1 98.06 53 ALA B N 1
ATOM 5191 C CA . ALA B 1 53 ? 11.641 18.672 34.562 1 98.06 53 ALA B CA 1
ATOM 5192 C C . ALA B 1 53 ? 12.5 18.391 35.781 1 98.06 53 ALA B C 1
ATOM 5194 O O . ALA B 1 53 ? 11.977 18.062 36.844 1 98.06 53 ALA B O 1
ATOM 5195 N N . LYS B 1 54 ? 13.805 18.516 35.688 1 97.5 54 LYS B N 1
ATOM 5196 C CA . LYS B 1 54 ? 14.719 18.297 36.812 1 97.5 54 LYS B CA 1
ATOM 5197 C C . LYS B 1 54 ? 14.586 19.391 37.844 1 97.5 54 LYS B C 1
ATOM 5199 O O . LYS B 1 54 ? 14.719 19.141 39.031 1 97.5 54 LYS B O 1
ATOM 5204 N N . GLU B 1 55 ? 14.297 20.547 37.406 1 96.88 55 GLU B N 1
ATOM 5205 C CA . GLU B 1 55 ? 14.281 21.703 38.281 1 96.88 55 GLU B CA 1
ATOM 5206 C C . GLU B 1 55 ? 12.883 21.953 38.844 1 96.88 55 GLU B C 1
ATOM 5208 O O . GLU B 1 55 ? 12.742 22.422 40 1 96.88 55 GLU B O 1
ATOM 5213 N N . PHE B 1 56 ? 11.875 21.641 38.062 1 97.31 56 PHE B N 1
ATOM 5214 C CA . PHE B 1 56 ? 10.516 22.016 38.438 1 97.31 56 PHE B CA 1
ATOM 5215 C C . PHE B 1 56 ? 9.617 20.797 38.562 1 97.31 56 PHE B C 1
ATOM 5217 O O . PHE B 1 56 ? 9.297 20.172 37.531 1 97.31 56 PHE B O 1
ATOM 5224 N N . PRO B 1 57 ? 9.07 20.516 39.688 1 97.06 57 PRO B N 1
ATOM 5225 C CA . PRO B 1 57 ? 8.25 19.312 39.875 1 97.06 57 PRO B CA 1
ATOM 5226 C C . PRO B 1 57 ? 6.914 19.391 39.125 1 97.06 57 PRO B C 1
ATOM 5228 O O . PRO B 1 57 ? 6.207 18.391 39.031 1 97.06 57 PRO B O 1
ATOM 5231 N N . GLN B 1 58 ? 6.539 20.578 38.625 1 97.56 58 GLN B N 1
ATOM 5232 C CA . GLN B 1 58 ? 5.301 20.766 37.875 1 97.56 58 GLN B CA 1
ATOM 5233 C C . GLN B 1 58 ? 5.422 20.219 36.438 1 97.56 58 GLN B C 1
ATOM 5235 O O . GLN B 1 58 ? 4.422 20.109 35.75 1 97.56 58 GLN B O 1
ATOM 5240 N N . ILE B 1 59 ? 6.602 19.859 36.062 1 98.5 59 ILE B N 1
ATOM 5241 C CA . ILE B 1 59 ? 6.828 19.359 34.719 1 98.5 59 ILE B CA 1
ATOM 5242 C C . ILE B 1 59 ? 7.191 17.875 34.75 1 98.5 59 ILE B C 1
ATOM 5244 O O . ILE B 1 59 ? 8 17.453 35.562 1 98.5 59 ILE B O 1
ATOM 5248 N N . ASN B 1 60 ? 6.586 17.109 33.906 1 98.69 60 ASN B N 1
ATOM 5249 C CA . ASN B 1 60 ? 6.941 15.719 33.688 1 98.69 60 ASN B CA 1
ATOM 5250 C C . ASN B 1 60 ? 7.242 15.453 32.219 1 98.69 60 ASN B C 1
ATOM 5252 O O . ASN B 1 60 ? 6.562 15.977 31.328 1 98.69 60 ASN B O 1
ATOM 5256 N N . VAL B 1 61 ? 8.32 14.742 31.938 1 98.75 61 VAL B N 1
ATOM 5257 C CA . VAL B 1 61 ? 8.672 14.305 30.594 1 98.75 61 VAL B CA 1
ATOM 5258 C C . VAL B 1 61 ? 8.547 12.789 30.5 1 98.75 61 VAL B C 1
ATOM 5260 O O . VAL B 1 61 ? 9.258 12.055 31.188 1 98.75 61 VAL B O 1
ATOM 5263 N N . LEU B 1 62 ? 7.66 12.305 29.656 1 98.69 62 LEU B N 1
ATOM 5264 C CA . LEU B 1 62 ? 7.469 10.875 29.406 1 98.69 62 LEU B CA 1
ATOM 5265 C C . LEU B 1 62 ? 7.98 10.492 28.031 1 98.69 62 LEU B C 1
ATOM 5267 O O . LEU B 1 62 ? 7.574 11.078 27.031 1 98.69 62 LEU B O 1
ATOM 5271 N N . THR B 1 63 ? 8.984 9.578 27.969 1 98.5 63 THR B N 1
ATOM 5272 C CA . THR B 1 63 ? 9.352 8.945 26.703 1 98.5 63 THR B CA 1
ATOM 5273 C C . THR B 1 63 ? 8.312 7.906 26.297 1 98.5 63 THR B C 1
ATOM 5275 O O . THR B 1 63 ? 7.961 7.031 27.094 1 98.5 63 THR B O 1
ATOM 5278 N N . ILE B 1 64 ? 7.844 7.949 25.031 1 98.38 64 ILE B N 1
ATOM 5279 C CA . ILE B 1 64 ? 6.695 7.109 24.703 1 98.38 64 ILE B CA 1
ATOM 5280 C C . ILE B 1 64 ? 6.777 6.652 23.25 1 98.38 64 ILE B C 1
ATOM 5282 O O . ILE B 1 64 ? 7.051 7.457 22.359 1 98.38 64 ILE B O 1
ATOM 5286 N N . GLY B 1 65 ? 6.602 5.367 23.047 1 97.94 65 GLY B N 1
ATOM 5287 C CA . GLY B 1 65 ? 6.484 4.77 21.734 1 97.94 65 GLY B CA 1
ATOM 5288 C C . GLY B 1 65 ? 7.75 4.902 20.906 1 97.94 65 GLY B C 1
ATOM 5289 O O . GLY B 1 65 ? 8.852 4.969 21.453 1 97.94 65 GLY B O 1
ATOM 5290 N N . GLU B 1 66 ? 7.539 4.785 19.562 1 96.81 66 GLU B N 1
ATOM 5291 C CA . GLU B 1 66 ? 8.609 4.828 18.562 1 96.81 66 GLU B CA 1
ATOM 5292 C C . GLU B 1 66 ? 8.234 5.727 17.391 1 96.81 66 GLU B C 1
ATOM 5294 O O . GLU B 1 66 ? 7.07 6.098 17.234 1 96.81 66 GLU B O 1
ATOM 5299 N N . THR B 1 67 ? 9.195 6.16 16.672 1 97.94 67 THR B N 1
ATOM 5300 C CA . THR B 1 67 ? 9 6.805 15.367 1 97.94 67 THR B CA 1
ATOM 5301 C C . THR B 1 67 ? 9.82 6.102 14.289 1 97.94 67 THR B C 1
ATOM 5303 O O . THR B 1 67 ? 10.617 5.211 14.594 1 97.94 67 THR B O 1
ATOM 5306 N N . ASP B 1 68 ? 9.656 6.465 13.062 1 97.5 68 ASP B N 1
ATOM 5307 C CA . ASP B 1 68 ? 10.398 5.871 11.953 1 97.5 68 ASP B CA 1
ATOM 5308 C C . ASP B 1 68 ? 11.859 6.297 11.977 1 97.5 68 ASP B C 1
ATOM 5310 O O . ASP B 1 68 ? 12.703 5.703 11.297 1 97.5 68 ASP B O 1
ATOM 5314 N N . SER B 1 69 ? 12.188 7.328 12.742 1 96.31 69 SER B N 1
ATOM 5315 C CA . SER B 1 69 ? 13.57 7.766 12.875 1 96.31 69 SER B CA 1
ATOM 5316 C C . SER B 1 69 ? 14.367 6.828 13.773 1 96.31 69 SER B C 1
ATOM 5318 O O . SER B 1 69 ? 15.594 6.883 13.805 1 96.31 69 SER B O 1
ATOM 5320 N N . GLY B 1 70 ? 13.641 6.027 14.516 1 94.81 70 GLY B N 1
ATOM 5321 C CA . GLY B 1 70 ? 14.289 5.172 15.5 1 94.81 70 GLY B CA 1
ATOM 5322 C C . GLY B 1 70 ? 14.328 5.781 16.891 1 94.81 70 GLY B C 1
ATOM 5323 O O . GLY B 1 70 ? 14.703 5.113 17.859 1 94.81 70 GLY B O 1
ATOM 5324 N N . LEU B 1 71 ? 13.922 7.008 17.016 1 96.56 71 LEU B N 1
ATOM 5325 C CA . LEU B 1 71 ? 13.852 7.688 18.312 1 96.56 71 LEU B CA 1
ATOM 5326 C C . LEU B 1 71 ? 12.414 7.75 18.812 1 96.56 71 LEU B C 1
ATOM 5328 O O . LEU B 1 71 ? 11.477 7.887 18.016 1 96.56 71 LEU B O 1
ATOM 5332 N N . PRO B 1 72 ? 12.203 7.695 20.078 1 98.06 72 PRO B N 1
ATOM 5333 C CA . PRO B 1 72 ? 10.836 7.746 20.625 1 98.06 72 PRO B CA 1
ATOM 5334 C C . PRO B 1 72 ? 10.258 9.156 20.625 1 98.06 72 PRO B C 1
ATOM 5336 O O . PRO B 1 72 ? 11 10.141 20.547 1 98.06 72 PRO B O 1
ATOM 5339 N N . LEU B 1 73 ? 8.938 9.273 20.703 1 98.75 73 LEU B N 1
ATOM 5340 C CA . LEU B 1 73 ? 8.32 10.57 20.984 1 98.75 73 LEU B CA 1
ATOM 5341 C C . LEU B 1 73 ? 8.414 10.898 22.469 1 98.75 73 LEU B C 1
ATOM 5343 O O . LEU B 1 73 ? 8.805 10.055 23.281 1 98.75 73 LEU B O 1
ATOM 5347 N N . HIS B 1 74 ? 8.148 12.117 22.797 1 98.88 74 HIS B N 1
ATOM 5348 C CA . HIS B 1 74 ? 8.062 12.594 24.172 1 98.88 74 HIS B CA 1
ATOM 5349 C C . HIS B 1 74 ? 6.734 13.305 24.422 1 98.88 74 HIS B C 1
ATOM 5351 O O . HIS B 1 74 ? 6.203 13.969 23.531 1 98.88 74 HIS B O 1
ATOM 5357 N N . LEU B 1 75 ? 6.199 13.031 25.531 1 98.94 75 LEU B N 1
ATOM 5358 C CA . LEU B 1 75 ? 5.062 13.781 26.062 1 98.94 75 LEU B CA 1
ATOM 5359 C C . LEU B 1 75 ? 5.465 14.594 27.297 1 98.94 75 LEU B C 1
ATOM 5361 O O . LEU B 1 75 ? 5.875 14.031 28.312 1 98.94 75 LEU B O 1
ATOM 5365 N N . VAL B 1 76 ? 5.402 15.906 27.188 1 98.94 76 VAL B N 1
ATOM 5366 C CA . VAL B 1 76 ? 5.711 16.797 28.297 1 98.94 76 VAL B CA 1
ATOM 5367 C C . VAL B 1 76 ? 4.418 17.344 28.891 1 98.94 76 VAL B C 1
ATOM 5369 O O . VAL B 1 76 ? 3.549 17.844 28.172 1 98.94 76 VAL B O 1
ATOM 5372 N N . THR B 1 77 ? 4.305 17.219 30.172 1 98.88 77 THR B N 1
ATOM 5373 C CA . THR B 1 77 ? 3.098 17.656 30.875 1 98.88 77 THR B CA 1
ATOM 5374 C C . THR B 1 77 ? 3.428 18.734 31.906 1 98.88 77 THR B C 1
ATOM 5376 O O . THR B 1 77 ? 4.391 18.594 32.656 1 98.88 77 THR B O 1
ATOM 5379 N N . TYR B 1 78 ? 2.748 19.844 31.891 1 98.75 78 TYR B N 1
ATOM 5380 C CA . TYR B 1 78 ? 2.75 20.844 32.969 1 98.75 78 TYR B CA 1
ATOM 5381 C C . TYR B 1 78 ? 1.468 20.781 33.781 1 98.75 78 TYR B C 1
ATOM 5383 O O . TYR B 1 78 ? 0.369 20.938 33.219 1 98.75 78 TYR B O 1
ATOM 5391 N N . ASN B 1 79 ? 1.59 20.531 34.906 1 98.19 79 ASN B N 1
ATOM 5392 C CA . ASN B 1 79 ? 0.519 20.531 35.906 1 98.19 79 ASN B CA 1
ATOM 5393 C C . ASN B 1 79 ? 0.984 21.141 37.219 1 98.19 79 ASN B C 1
ATOM 5395 O O . ASN B 1 79 ? 1.787 20.531 37.938 1 98.19 79 ASN B O 1
ATOM 5399 N N . PRO B 1 80 ? 0.482 22.25 37.562 1 95.38 80 PRO B N 1
ATOM 5400 C CA . PRO B 1 80 ? 0.928 22.906 38.812 1 95.38 80 PRO B CA 1
ATOM 5401 C C . PRO B 1 80 ? 0.758 22.016 40.031 1 95.38 80 PRO B C 1
ATOM 5403 O O . PRO B 1 80 ? 1.504 22.156 41 1 95.38 80 PRO B O 1
ATOM 5406 N N . ASP B 1 81 ? -0.134 21.047 40 1 94.81 81 ASP B N 1
ATOM 5407 C CA . ASP B 1 81 ? -0.411 20.172 41.156 1 94.81 81 ASP B CA 1
ATOM 5408 C C . ASP B 1 81 ? 0.566 19 41.188 1 94.81 81 ASP B C 1
ATOM 5410 O O . ASP B 1 81 ? 0.607 18.25 42.188 1 94.81 81 ASP B O 1
ATOM 5414 N N . GLY B 1 82 ? 1.235 18.781 40.156 1 95.06 82 GLY B N 1
ATOM 5415 C CA . GLY B 1 82 ? 2.232 17.719 40.125 1 95.06 82 GLY B CA 1
ATOM 5416 C C . GLY B 1 82 ? 1.638 16.344 39.906 1 95.06 82 GLY B C 1
ATOM 5417 O O . GLY B 1 82 ? 2.32 15.336 40.062 1 95.06 82 GLY B O 1
ATOM 5418 N N . GLU B 1 83 ? 0.362 16.266 39.594 1 95.69 83 GLU B N 1
ATOM 5419 C CA . GLU B 1 83 ? -0.292 15.016 39.25 1 95.69 83 GLU B CA 1
ATOM 5420 C C . GLU B 1 83 ? -0.198 14.734 37.75 1 95.69 83 GLU B C 1
ATOM 5422 O O . GLU B 1 83 ? -0.687 15.516 36.938 1 95.69 83 GLU B O 1
ATOM 5427 N N . PHE B 1 84 ? 0.386 13.547 37.406 1 97 84 PHE B N 1
ATOM 5428 C CA . PHE B 1 84 ? 0.648 13.297 36 1 97 84 PHE B CA 1
ATOM 5429 C C . PHE B 1 84 ? -0.049 12.023 35.531 1 97 84 PHE B C 1
ATOM 5431 O O . PHE B 1 84 ? 0.127 11.586 34.375 1 97 84 PHE B O 1
ATOM 5438 N N . ASN B 1 85 ? -0.807 11.359 36.406 1 97.31 85 ASN B N 1
ATOM 5439 C CA . ASN B 1 85 ? -1.685 10.258 36.031 1 97.31 85 ASN B CA 1
ATOM 5440 C C . ASN B 1 85 ? -2.984 10.773 35.406 1 97.31 85 ASN B C 1
ATOM 5442 O O . ASN B 1 85 ? -3.857 11.273 36.125 1 97.31 85 ASN B O 1
ATOM 5446 N N . PHE B 1 86 ? -3.105 10.562 34.188 1 97.12 86 PHE B N 1
ATOM 5447 C CA . PHE B 1 86 ? -4.207 11.156 33.438 1 97.12 86 PHE B CA 1
ATOM 5448 C C . PHE B 1 86 ? -5.543 10.578 33.906 1 97.12 86 PHE B C 1
ATOM 5450 O O . PHE B 1 86 ? -6.594 11.188 33.688 1 97.12 86 PHE B O 1
ATOM 5457 N N . ASN B 1 87 ? -5.582 9.406 34.531 1 95.06 87 ASN B N 1
ATOM 5458 C CA . ASN B 1 87 ? -6.809 8.82 35.062 1 95.06 87 ASN B CA 1
ATOM 5459 C C . ASN B 1 87 ? -7.312 9.578 36.281 1 95.06 87 ASN B C 1
ATOM 5461 O O . ASN B 1 87 ? -8.461 9.398 36.719 1 95.06 87 ASN B O 1
ATOM 5465 N N . LYS B 1 88 ? -6.477 10.469 36.781 1 95.56 88 LYS B N 1
ATOM 5466 C CA . LYS B 1 88 ? -6.84 11.242 37.969 1 95.56 88 LYS B CA 1
ATOM 5467 C C . LYS B 1 88 ? -7.109 12.695 37.625 1 95.56 88 LYS B C 1
ATOM 5469 O O . LYS B 1 88 ? -7.211 13.555 38.5 1 95.56 88 LYS B O 1
ATOM 5474 N N . LEU B 1 89 ? -7.203 12.984 36.375 1 95 89 LEU B N 1
ATOM 5475 C CA . LEU B 1 89 ? -7.34 14.367 35.938 1 95 89 LEU B CA 1
ATOM 5476 C C . LEU B 1 89 ? -8.719 14.617 35.344 1 95 89 LEU B C 1
ATOM 5478 O O . LEU B 1 89 ? -8.875 15.461 34.469 1 95 89 LEU B O 1
ATOM 5482 N N . GLU B 1 90 ? -9.711 13.945 35.812 1 90.56 90 GLU B N 1
ATOM 5483 C CA . GLU B 1 90 ? -11.055 14.008 35.219 1 90.56 90 GLU B CA 1
ATOM 5484 C C . GLU B 1 90 ? -11.664 15.391 35.438 1 90.56 90 GLU B C 1
ATOM 5486 O O . GLU B 1 90 ? -12.477 15.836 34.625 1 90.56 90 GLU B O 1
ATOM 5491 N N . ASP B 1 91 ? -11.188 16.062 36.438 1 92.81 91 ASP B N 1
ATOM 5492 C CA . ASP B 1 91 ? -11.781 17.359 36.719 1 92.81 91 ASP B CA 1
ATOM 5493 C C . ASP B 1 91 ? -10.984 18.484 36.094 1 92.81 91 ASP B C 1
ATOM 5495 O O . ASP B 1 91 ? -11.375 19.656 36.156 1 92.81 91 ASP B O 1
ATOM 5499 N N . LYS B 1 92 ? -9.883 18.219 35.469 1 97.25 92 LYS B N 1
ATOM 5500 C CA . LYS B 1 92 ? -9.039 19.203 34.781 1 97.25 92 LYS B CA 1
ATOM 5501 C C . LYS B 1 92 ? -9.305 19.219 33.281 1 97.25 92 LYS B C 1
ATOM 5503 O O . LYS B 1 92 ? -9.703 18.203 32.719 1 97.25 92 LYS B O 1
ATOM 5508 N N . THR B 1 93 ? -9.172 20.359 32.719 1 98.44 93 THR B N 1
ATOM 5509 C CA . THR B 1 93 ? -9.172 20.453 31.25 1 98.44 93 THR B CA 1
ATOM 5510 C C . THR B 1 93 ? -7.777 20.172 30.688 1 98.44 93 THR B C 1
ATOM 5512 O O . THR B 1 93 ? -6.797 20.797 31.125 1 98.44 93 THR B O 1
ATOM 5515 N N . VAL B 1 94 ? -7.672 19.234 29.766 1 98.75 94 VAL B N 1
ATOM 5516 C CA . VAL B 1 94 ? -6.375 18.859 29.203 1 98.75 94 VAL B CA 1
ATOM 5517 C C . VAL B 1 94 ? -6.219 19.453 27.812 1 98.75 94 VAL B C 1
ATOM 5519 O O . VAL B 1 94 ? -7.086 19.281 26.953 1 98.75 94 VAL B O 1
ATOM 5522 N N . ILE B 1 95 ? -5.172 20.219 27.578 1 98.94 95 ILE B N 1
ATOM 5523 C CA . ILE B 1 95 ? -4.785 20.719 26.266 1 98.94 95 ILE B CA 1
ATOM 5524 C C . ILE B 1 95 ? -3.58 19.938 25.75 1 98.94 95 ILE B C 1
ATOM 5526 O O . ILE B 1 95 ? -2.592 19.766 26.469 1 98.94 95 ILE B O 1
ATOM 5530 N N . LEU B 1 96 ? -3.668 19.359 24.578 1 98.94 96 LEU B N 1
ATOM 5531 C CA . LEU B 1 96 ? -2.539 18.734 23.891 1 98.94 96 LEU B CA 1
ATOM 5532 C C . LEU B 1 96 ? -2.031 19.609 22.75 1 98.94 96 LEU B C 1
ATOM 5534 O O . LEU B 1 96 ? -2.781 19.922 21.828 1 98.94 96 LEU B O 1
ATOM 5538 N N . ILE B 1 97 ? -0.783 20.016 22.859 1 98.94 97 ILE B N 1
ATOM 5539 C CA . ILE B 1 97 ? -0.128 20.828 21.859 1 98.94 97 ILE B CA 1
ATOM 5540 C C . ILE B 1 97 ? 0.845 19.984 21.047 1 98.94 97 ILE B C 1
ATOM 5542 O O . ILE B 1 97 ? 1.736 19.344 21.609 1 98.94 97 ILE B O 1
ATOM 5546 N N . ASN B 1 98 ? 0.619 19.922 19.781 1 98.94 98 ASN B N 1
ATOM 5547 C CA . ASN B 1 98 ? 1.512 19.219 18.859 1 98.94 98 ASN B CA 1
ATOM 5548 C C . ASN B 1 98 ? 2.395 20.203 18.078 1 98.94 98 ASN B C 1
ATOM 5550 O O . ASN B 1 98 ? 1.922 21.234 17.625 1 98.94 98 ASN B O 1
ATOM 5554 N N . ASN B 1 99 ? 3.695 19.969 18.078 1 98.88 99 ASN B N 1
ATOM 5555 C CA . ASN B 1 99 ? 4.648 20.812 17.375 1 98.88 99 ASN B CA 1
ATOM 5556 C C . ASN B 1 99 ? 5.496 20 16.391 1 98.88 99 ASN B C 1
ATOM 5558 O O . ASN B 1 99 ? 5.664 18.797 16.562 1 98.88 99 ASN B O 1
ATOM 5562 N N . GLY B 1 100 ? 5.949 20.641 15.422 1 98.75 100 GLY B N 1
ATOM 5563 C CA . GLY B 1 100 ? 6.926 20.047 14.516 1 98.75 100 GLY B CA 1
ATOM 5564 C C . GLY B 1 100 ? 6.359 18.922 13.68 1 98.75 100 GLY B C 1
ATOM 5565 O O . GLY B 1 100 ? 7.051 17.938 13.406 1 98.75 100 GLY B O 1
ATOM 5566 N N . ILE B 1 101 ? 5.043 18.938 13.414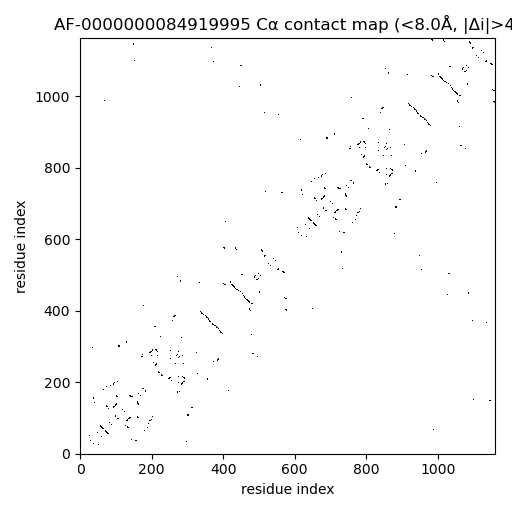 1 98.75 101 ILE B N 1
ATOM 5567 C CA . ILE B 1 101 ? 4.523 18 12.43 1 98.75 101 ILE B CA 1
ATOM 5568 C C . ILE B 1 101 ? 5.23 18.203 11.094 1 98.75 101 ILE B C 1
ATOM 5570 O O . ILE B 1 101 ? 5.5 17.25 10.367 1 98.75 101 ILE B O 1
ATOM 5574 N N . HIS B 1 102 ? 5.391 19.484 10.766 1 98.44 102 HIS B N 1
ATOM 5575 C CA . HIS B 1 102 ? 6.34 19.953 9.766 1 98.44 102 HIS B CA 1
ATOM 5576 C C . HIS B 1 102 ? 7.488 20.719 10.406 1 98.44 102 HIS B C 1
ATOM 5578 O O . HIS B 1 102 ? 7.375 21.922 10.648 1 98.44 102 HIS B O 1
ATOM 5584 N N . PRO B 1 103 ? 8.641 20.078 10.539 1 98.31 103 PRO B N 1
ATOM 5585 C CA . PRO B 1 103 ? 9.703 20.719 11.32 1 98.31 103 PRO B CA 1
ATOM 5586 C C . PRO B 1 103 ? 10.242 21.984 10.656 1 98.31 103 PRO B C 1
ATOM 5588 O O . PRO B 1 103 ? 10.875 22.812 11.32 1 98.31 103 PRO B O 1
ATOM 5591 N N . GLY B 1 104 ? 10.039 22.109 9.391 1 97.62 104 GLY B N 1
ATOM 5592 C CA . GLY B 1 104 ? 10.328 23.375 8.75 1 97.62 104 GLY B CA 1
ATOM 5593 C C . GLY B 1 104 ? 9.438 24.5 9.227 1 97.62 104 GLY B C 1
ATOM 5594 O O . GLY B 1 104 ? 9.758 25.688 9.031 1 97.62 104 GLY B O 1
ATOM 5595 N N . GLU B 1 105 ? 8.344 24.203 9.781 1 98.25 105 GLU B N 1
ATOM 5596 C CA . GLU B 1 105 ? 7.402 25.109 10.43 1 98.25 105 GLU B CA 1
ATOM 5597 C C . GLU B 1 105 ? 7.559 25.078 11.945 1 98.25 105 GLU B C 1
ATOM 5599 O O . GLU B 1 105 ? 6.652 24.641 12.656 1 98.25 105 GLU B O 1
ATOM 5604 N N . SER B 1 106 ? 8.602 25.734 12.453 1 98.56 106 SER B N 1
ATOM 5605 C CA . SER B 1 106 ? 9.133 25.469 13.789 1 98.56 106 SER B CA 1
ATOM 5606 C C . SER B 1 106 ? 8.547 26.438 14.805 1 98.56 106 SER B C 1
ATOM 5608 O O . SER B 1 106 ? 8.914 26.422 15.984 1 98.56 106 SER B O 1
ATOM 5610 N N . ASP B 1 107 ? 7.621 27.312 14.414 1 98.75 107 ASP B N 1
ATOM 5611 C CA . ASP B 1 107 ? 7.117 28.375 15.281 1 98.75 107 ASP B CA 1
ATOM 5612 C C . ASP B 1 107 ? 6.582 27.797 16.594 1 98.75 107 ASP B C 1
ATOM 5614 O O . ASP B 1 107 ? 6.863 28.328 17.672 1 98.75 107 ASP B O 1
ATOM 5618 N N . GLY B 1 108 ? 5.852 26.719 16.422 1 98.88 108 GLY B N 1
ATOM 5619 C CA . GLY B 1 108 ? 5.246 26.125 17.594 1 98.88 108 GLY B CA 1
ATOM 5620 C C . GLY B 1 108 ? 6.258 25.5 18.547 1 98.88 108 GLY B C 1
ATOM 5621 O O . GLY B 1 108 ? 6.039 25.453 19.75 1 98.88 108 GLY B O 1
ATOM 5622 N N . ILE B 1 109 ? 7.387 24.969 18.016 1 98.88 109 ILE B N 1
ATOM 5623 C CA . ILE B 1 109 ? 8.43 24.375 18.828 1 98.88 109 ILE B CA 1
ATOM 5624 C C . ILE B 1 109 ? 8.977 25.406 19.812 1 98.88 109 ILE B C 1
ATOM 5626 O O . ILE B 1 109 ? 8.969 25.203 21.031 1 98.88 109 ILE B O 1
ATOM 5630 N N . ASP B 1 110 ? 9.336 26.594 19.344 1 98.88 110 ASP B N 1
ATOM 5631 C CA . ASP B 1 110 ? 9.93 27.641 20.156 1 98.88 110 ASP B CA 1
ATOM 5632 C C . ASP B 1 110 ? 8.891 28.297 21.062 1 98.88 110 ASP B C 1
ATOM 5634 O O . ASP B 1 110 ? 9.164 28.562 22.234 1 98.88 110 ASP B O 1
ATOM 5638 N N . ALA B 1 111 ? 7.723 28.531 20.5 1 98.94 111 ALA B N 1
ATOM 5639 C CA . ALA B 1 111 ? 6.664 29.172 21.281 1 98.94 111 ALA B CA 1
ATOM 5640 C C . ALA B 1 111 ? 6.273 28.312 22.484 1 98.94 111 ALA B C 1
ATOM 5642 O O . ALA B 1 111 ? 6.027 28.828 23.562 1 98.94 111 ALA B O 1
ATOM 5643 N N . THR B 1 112 ? 6.18 26.984 22.281 1 98.94 112 THR B N 1
ATOM 5644 C CA . THR B 1 112 ? 5.773 26.094 23.359 1 98.94 112 THR B CA 1
ATOM 5645 C C . THR B 1 112 ? 6.859 26 24.422 1 98.94 112 THR B C 1
ATOM 5647 O O . THR B 1 112 ? 6.562 25.922 25.609 1 98.94 112 THR B O 1
ATOM 5650 N N . MET B 1 113 ? 8.125 25.984 24 1 98.81 113 MET B N 1
ATOM 5651 C CA . MET B 1 113 ? 9.219 26.031 24.969 1 98.81 113 MET B CA 1
ATOM 5652 C C . MET B 1 113 ? 9.141 27.281 25.828 1 98.81 113 MET B C 1
ATOM 5654 O O . MET B 1 113 ? 9.273 27.219 27.047 1 98.81 113 MET B O 1
ATOM 5658 N N . LEU B 1 114 ? 8.906 28.453 25.219 1 98.56 114 LEU B N 1
ATOM 5659 C CA . LEU B 1 114 ? 8.742 29.719 25.953 1 98.56 114 LEU B CA 1
ATOM 5660 C C . LEU B 1 114 ? 7.59 29.625 26.953 1 98.56 114 LEU B C 1
ATOM 5662 O O . LEU B 1 114 ? 7.723 30.047 28.094 1 98.56 114 LEU B O 1
ATOM 5666 N N . LEU B 1 115 ? 6.516 29.047 26.453 1 98.69 115 LEU B N 1
ATOM 5667 C CA . LEU B 1 115 ? 5.305 28.969 27.266 1 98.69 115 LEU B CA 1
ATOM 5668 C C . LEU B 1 115 ? 5.539 28.141 28.516 1 98.69 115 LEU B C 1
ATOM 5670 O O . LEU B 1 115 ? 5.219 28.562 29.625 1 98.69 115 LEU B O 1
ATOM 5674 N N . PHE B 1 116 ? 6.062 26.922 28.344 1 98.56 116 PHE B N 1
ATOM 5675 C CA . PHE B 1 116 ? 6.301 26.031 29.469 1 98.56 116 PHE B CA 1
ATOM 5676 C C . PHE B 1 116 ? 7.281 26.656 30.453 1 98.56 116 PHE B C 1
ATOM 5678 O O . PHE B 1 116 ? 7.078 26.594 31.672 1 98.56 116 PHE B O 1
ATOM 5685 N N . ARG B 1 117 ? 8.336 27.312 29.984 1 97.75 117 ARG B N 1
ATOM 5686 C CA . ARG B 1 117 ? 9.305 27.984 30.828 1 97.75 117 ARG B CA 1
ATOM 5687 C C . ARG B 1 117 ? 8.648 29.109 31.625 1 97.75 117 ARG B C 1
ATOM 5689 O O . ARG B 1 117 ? 8.812 29.203 32.844 1 97.75 117 ARG B O 1
ATOM 5696 N N . ASP B 1 118 ? 7.902 29.906 30.953 1 97.88 118 ASP B N 1
ATOM 5697 C CA . ASP B 1 118 ? 7.297 31.078 31.594 1 97.88 118 ASP B CA 1
ATOM 5698 C C . ASP B 1 118 ? 6.27 30.656 32.656 1 97.88 118 ASP B C 1
ATOM 5700 O O . ASP B 1 118 ? 6.078 31.344 33.656 1 97.88 118 ASP B O 1
ATOM 5704 N N . LEU B 1 119 ? 5.629 29.547 32.406 1 97.56 119 LEU B N 1
ATOM 5705 C CA . LEU B 1 119 ? 4.68 29.016 33.375 1 97.56 119 LEU B CA 1
ATOM 5706 C C . LEU B 1 119 ? 5.398 28.578 34.656 1 97.56 119 LEU B C 1
ATOM 5708 O O . LEU B 1 119 ? 4.984 28.922 35.75 1 97.56 119 LEU B O 1
ATOM 5712 N N . VAL B 1 120 ? 6.5 27.891 34.594 1 95.75 120 VAL B N 1
ATOM 5713 C CA . VAL B 1 120 ? 7.125 27.281 35.75 1 95.75 120 VAL B CA 1
ATOM 5714 C C . VAL B 1 120 ? 7.941 28.328 36.5 1 95.75 120 VAL B C 1
ATOM 5716 O O . VAL B 1 120 ? 8.133 28.219 37.719 1 95.75 120 VAL B O 1
ATOM 5719 N N . VAL B 1 121 ? 8.383 29.391 35.812 1 94.69 121 VAL B N 1
ATOM 5720 C CA . VAL B 1 121 ? 9.133 30.438 36.5 1 94.69 121 VAL B CA 1
ATOM 5721 C C . VAL B 1 121 ? 8.18 31.531 37 1 94.69 121 VAL B C 1
ATOM 5723 O O . VAL B 1 121 ? 8.617 32.562 37.5 1 94.69 121 VAL B O 1
ATOM 5726 N N . ASN B 1 122 ? 6.879 31.391 36.688 1 92.5 122 ASN B N 1
ATOM 5727 C CA . ASN B 1 122 ? 5.797 32.25 37.156 1 92.5 122 ASN B CA 1
ATOM 5728 C C . ASN B 1 122 ? 5.855 33.625 36.531 1 92.5 122 ASN B C 1
ATOM 5730 O O . ASN B 1 122 ? 5.59 34.625 37.188 1 92.5 122 ASN B O 1
ATOM 5734 N N . LYS B 1 123 ? 6.348 33.562 35.312 1 93.75 123 LYS B N 1
ATOM 5735 C CA . LYS B 1 123 ? 6.266 34.812 34.562 1 93.75 123 LYS B CA 1
ATOM 5736 C C . LYS B 1 123 ? 4.828 35.094 34.125 1 93.75 123 LYS B C 1
ATOM 5738 O O . LYS B 1 123 ? 4.422 36.25 34.031 1 93.75 123 LYS B O 1
ATOM 5743 N N . ILE B 1 124 ? 4.172 34.062 33.844 1 94 124 ILE B N 1
ATOM 5744 C CA . ILE B 1 124 ? 2.736 34.156 33.594 1 94 124 ILE B CA 1
ATOM 5745 C C . ILE B 1 124 ? 1.989 33.344 34.656 1 94 124 ILE B C 1
ATOM 5747 O O . ILE B 1 124 ? 2.559 32.406 35.25 1 94 124 ILE B O 1
ATOM 5751 N N . GLY B 1 125 ? 0.817 33.656 34.938 1 92.44 125 GLY B N 1
ATOM 5752 C CA . GLY B 1 125 ? 0.037 32.969 35.969 1 92.44 125 GLY B CA 1
ATOM 5753 C C . GLY B 1 125 ? -0.196 31.5 35.656 1 92.44 125 GLY B C 1
ATOM 5754 O O . GLY B 1 125 ? -0.422 31.125 34.5 1 92.44 125 GLY B O 1
ATOM 5755 N N . ALA B 1 126 ? -0.132 30.719 36.688 1 93.56 126 ALA B N 1
ATOM 5756 C CA . ALA B 1 126 ? -0.386 29.281 36.531 1 93.56 126 ALA B CA 1
ATOM 5757 C C . ALA B 1 126 ? -1.881 29 36.406 1 93.56 126 ALA B C 1
ATOM 5759 O O . ALA B 1 126 ? -2.688 29.516 37.156 1 93.56 126 ALA B O 1
ATOM 5760 N N . PRO B 1 127 ? -2.211 28.219 35.406 1 96.31 127 PRO B N 1
ATOM 5761 C CA . PRO B 1 127 ? -3.621 27.828 35.344 1 96.31 127 PRO B CA 1
ATOM 5762 C C . PRO B 1 127 ? -4.047 26.938 36.5 1 96.31 127 PRO B C 1
ATOM 5764 O O . PRO B 1 127 ? -3.246 26.141 37 1 96.31 127 PRO B O 1
ATOM 5767 N N . ARG B 1 128 ? -5.223 27.047 36.906 1 94.5 128 ARG B N 1
ATOM 5768 C CA . ARG B 1 128 ? -5.727 26.312 38.031 1 94.5 128 ARG B CA 1
ATOM 5769 C C . ARG B 1 128 ? -6.402 25.016 37.625 1 94.5 128 ARG B C 1
ATOM 5771 O O . ARG B 1 128 ? -6.336 24.016 38.312 1 94.5 128 ARG B O 1
ATOM 5778 N N . ASN B 1 129 ? -7.027 25.094 36.469 1 96.75 129 ASN B N 1
ATOM 5779 C CA . ASN B 1 129 ? -7.891 23.984 36.094 1 96.75 129 ASN B CA 1
ATOM 5780 C C . ASN B 1 129 ? -7.445 23.344 34.781 1 96.75 129 ASN B C 1
ATOM 5782 O O . ASN B 1 129 ? -8.125 22.469 34.25 1 96.75 129 ASN B O 1
ATOM 5786 N N . THR B 1 130 ? -6.344 23.812 34.25 1 98.19 130 THR B N 1
ATOM 5787 C CA . THR B 1 130 ? -5.887 23.328 32.969 1 98.19 130 THR B CA 1
ATOM 5788 C C . THR B 1 130 ? -4.559 22.594 33.094 1 98.19 130 THR B C 1
ATOM 5790 O O . THR B 1 130 ? -3.635 23.078 33.75 1 98.19 130 THR B O 1
ATOM 5793 N N . VAL B 1 131 ? -4.469 21.375 32.594 1 98.56 131 VAL B N 1
ATOM 5794 C CA . VAL B 1 131 ? -3.227 20.625 32.406 1 98.56 131 VAL B CA 1
ATOM 5795 C C . VAL B 1 131 ? -2.754 20.781 30.969 1 98.56 131 VAL B C 1
ATOM 5797 O O . VAL B 1 131 ? -3.525 20.547 30.031 1 98.56 131 VAL B O 1
ATOM 5800 N N . LEU B 1 132 ? -1.527 21.219 30.844 1 98.75 132 LEU B N 1
ATOM 5801 C CA . LEU B 1 132 ? -0.958 21.406 29.516 1 98.75 132 LEU B CA 1
ATOM 5802 C C . LEU B 1 132 ? -0.04 20.25 29.141 1 98.75 132 LEU B C 1
ATOM 5804 O O . LEU B 1 132 ? 0.833 19.859 29.922 1 98.75 132 LEU B O 1
ATOM 5808 N N . THR B 1 133 ? -0.282 19.625 28 1 98.88 133 THR B N 1
ATOM 5809 C CA . THR B 1 133 ? 0.587 18.594 27.453 1 98.88 133 THR B CA 1
ATOM 5810 C C . THR B 1 133 ? 1.105 18.969 26.078 1 98.88 133 THR B C 1
ATOM 5812 O O . THR B 1 133 ? 0.451 19.734 25.359 1 98.88 133 THR B O 1
ATOM 5815 N N . THR B 1 134 ? 2.312 18.484 25.781 1 98.94 134 THR B N 1
ATOM 5816 C CA . THR B 1 134 ? 2.844 18.828 24.453 1 98.94 134 THR B CA 1
ATOM 5817 C C . THR B 1 134 ? 3.707 17.688 23.922 1 98.94 134 THR B C 1
ATOM 5819 O O . THR B 1 134 ? 4.336 16.953 24.688 1 98.94 134 THR B O 1
ATOM 5822 N N . ILE B 1 135 ? 3.582 17.438 22.672 1 98.94 135 ILE B N 1
ATOM 5823 C CA . ILE B 1 135 ? 4.609 16.75 21.891 1 98.94 135 ILE B CA 1
ATOM 5824 C C . ILE B 1 135 ? 5.602 17.766 21.344 1 98.94 135 ILE B C 1
ATOM 5826 O O . ILE B 1 135 ? 5.285 18.5 20.406 1 98.94 135 ILE B O 1
ATOM 5830 N N . PRO B 1 136 ? 6.785 17.797 21.875 1 98.88 136 PRO B N 1
ATOM 5831 C CA . PRO B 1 136 ? 7.719 18.859 21.516 1 98.88 136 PRO B CA 1
ATOM 5832 C C . PRO B 1 136 ? 8.047 18.859 20.016 1 98.88 136 PRO B C 1
ATOM 5834 O O . PRO B 1 136 ? 8.094 19.922 19.391 1 98.88 136 PRO B O 1
ATOM 5837 N N . ILE B 1 137 ? 8.312 17.703 19.5 1 98.88 137 ILE B N 1
ATOM 5838 C CA . ILE B 1 137 ? 8.57 17.5 18.078 1 98.88 137 ILE B CA 1
ATOM 5839 C C . ILE B 1 137 ? 7.949 16.188 17.625 1 98.88 137 ILE B C 1
ATOM 5841 O O . ILE B 1 137 ? 8.414 15.109 18 1 98.88 137 ILE B O 1
ATOM 5845 N N . TYR B 1 138 ? 6.957 16.25 16.766 1 98.88 138 TYR B N 1
ATOM 5846 C CA . TYR B 1 138 ? 6.227 15.078 16.297 1 98.88 138 TYR B CA 1
ATOM 5847 C C . TYR B 1 138 ? 6.988 14.375 15.188 1 98.88 138 TYR B C 1
ATOM 5849 O O . TYR B 1 138 ? 7.172 13.156 15.227 1 98.88 138 TYR B O 1
ATOM 5857 N N . ASN B 1 139 ? 7.434 15.133 14.211 1 98.81 139 ASN B N 1
ATOM 5858 C CA . ASN B 1 139 ? 8.203 14.609 13.086 1 98.81 139 ASN B CA 1
ATOM 5859 C C . ASN B 1 139 ? 9.703 14.656 13.359 1 98.81 139 ASN B C 1
ATOM 5861 O O . ASN B 1 139 ? 10.422 15.461 12.766 1 98.81 139 ASN B O 1
ATOM 5865 N N . ILE B 1 140 ? 10.172 13.742 14.117 1 98.56 140 ILE B N 1
ATOM 5866 C CA . ILE B 1 140 ? 11.57 13.695 14.531 1 98.56 140 ILE B CA 1
ATOM 5867 C C . ILE B 1 140 ? 12.461 13.492 13.305 1 98.56 140 ILE B C 1
ATOM 5869 O O . ILE B 1 140 ? 13.5 14.148 13.172 1 98.56 140 ILE B O 1
ATOM 5873 N N . GLY B 1 141 ? 12.07 12.57 12.422 1 97.62 141 GLY B N 1
ATOM 5874 C CA . GLY B 1 141 ? 12.852 12.359 11.219 1 97.62 141 GLY B CA 1
ATOM 5875 C C . GLY B 1 141 ? 13.062 13.625 10.414 1 97.62 141 GLY B C 1
ATOM 5876 O O . GLY B 1 141 ? 14.172 13.891 9.945 1 97.62 141 GLY B O 1
ATOM 5877 N N . GLY B 1 142 ? 12.023 14.398 10.234 1 98.19 142 GLY B N 1
ATOM 5878 C CA . GLY B 1 142 ? 12.133 15.688 9.562 1 98.19 142 GLY B CA 1
ATOM 5879 C C . GLY B 1 142 ? 13.008 16.672 10.305 1 98.19 142 GLY B C 1
ATOM 5880 O O . GLY B 1 142 ? 13.742 17.453 9.695 1 98.19 142 GLY B O 1
ATOM 5881 N N . ALA B 1 143 ? 12.922 16.656 11.586 1 98.38 143 ALA B N 1
ATOM 5882 C CA . ALA B 1 143 ? 13.711 17.562 12.406 1 98.38 143 ALA B CA 1
ATOM 5883 C C . ALA B 1 143 ? 15.203 17.266 12.281 1 98.38 143 ALA B C 1
ATOM 5885 O O . ALA B 1 143 ? 16.031 18.172 12.359 1 98.38 143 ALA B O 1
ATOM 5886 N N . LEU B 1 144 ? 15.5 16.016 12.102 1 96.44 144 LEU B N 1
ATOM 5887 C CA . LEU B 1 144 ? 16.891 15.609 11.969 1 96.44 144 LEU B CA 1
ATOM 5888 C C . LEU B 1 144 ? 17.438 15.953 10.578 1 96.44 144 LEU B C 1
ATOM 5890 O O . LEU B 1 144 ? 18.641 16.078 10.391 1 96.44 144 LEU B O 1
ATOM 5894 N N . ASN B 1 145 ? 16.578 16.016 9.617 1 95.19 145 ASN B N 1
ATOM 5895 C CA . ASN B 1 145 ? 16.953 16.438 8.266 1 95.19 145 ASN B CA 1
ATOM 5896 C C . ASN B 1 145 ? 16.953 17.953 8.133 1 95.19 145 ASN B C 1
ATOM 5898 O O . ASN B 1 145 ? 16.109 18.531 7.449 1 95.19 145 ASN B O 1
ATOM 5902 N N . ARG B 1 146 ? 17.938 18.641 8.727 1 95.19 146 ARG B N 1
ATOM 5903 C CA . ARG B 1 146 ? 18 20.094 8.844 1 95.19 146 ARG B CA 1
ATOM 5904 C C . ARG B 1 146 ? 18.547 20.719 7.574 1 95.19 146 ARG B C 1
ATOM 5906 O O . ARG B 1 146 ? 19.453 20.172 6.945 1 95.19 146 ARG B O 1
ATOM 5913 N N . ASN B 1 147 ? 18.016 21.812 7.195 1 95.69 147 ASN B N 1
ATOM 5914 C CA . ASN B 1 147 ? 18.469 22.625 6.066 1 95.69 147 ASN B CA 1
ATOM 5915 C C . ASN B 1 147 ? 18.062 24.078 6.215 1 95.69 147 ASN B C 1
ATOM 5917 O O . ASN B 1 147 ? 17.672 24.516 7.305 1 95.69 147 ASN B O 1
ATOM 5921 N N . SER B 1 148 ? 18.219 24.859 5.133 1 96.94 148 SER B N 1
ATOM 5922 C CA . SER B 1 148 ? 17.906 26.281 5.234 1 96.94 148 SER B CA 1
ATOM 5923 C C . SER B 1 148 ? 17.125 26.766 4.02 1 96.94 148 SER B C 1
ATOM 5925 O O . SER B 1 148 ? 16.844 27.953 3.896 1 96.94 148 SER B O 1
ATOM 5927 N N . THR B 1 149 ? 16.781 25.781 3.168 1 96.31 149 THR B N 1
ATOM 5928 C CA . THR B 1 149 ? 16.328 26.328 1.888 1 96.31 149 THR B CA 1
ATOM 5929 C C . THR B 1 149 ? 15.023 25.656 1.459 1 96.31 149 THR B C 1
ATOM 5931 O O . THR B 1 149 ? 14.352 26.141 0.546 1 96.31 149 THR B O 1
ATOM 5934 N N . SER B 1 150 ? 14.617 24.594 2.141 1 95.44 150 SER B N 1
ATOM 5935 C CA . SER B 1 150 ? 13.508 23.781 1.643 1 95.44 150 SER B CA 1
ATOM 5936 C C . SER B 1 150 ? 12.18 24.531 1.746 1 95.44 150 SER B C 1
ATOM 5938 O O . SER B 1 150 ? 11.25 24.281 0.98 1 95.44 150 SER B O 1
ATOM 5940 N N . ARG B 1 151 ? 12.047 25.438 2.709 1 96.06 151 ARG B N 1
ATOM 5941 C CA . ARG B 1 151 ? 10.875 26.297 2.773 1 96.06 151 ARG B CA 1
ATOM 5942 C C . ARG B 1 151 ? 11.062 27.531 1.888 1 96.06 151 ARG B C 1
ATOM 5944 O O . ARG B 1 151 ? 11.383 28.609 2.381 1 96.06 151 ARG B O 1
ATOM 5951 N N . THR B 1 152 ? 10.742 27.484 0.645 1 93.44 152 THR B N 1
ATOM 5952 C CA . THR B 1 152 ? 11.047 28.469 -0.389 1 93.44 152 THR B CA 1
ATOM 5953 C C . THR B 1 152 ? 10.352 29.797 -0.085 1 93.44 152 THR B C 1
ATOM 5955 O O . THR B 1 152 ? 10.883 30.859 -0.397 1 93.44 152 THR B O 1
ATOM 5958 N N . ASN B 1 153 ? 9.203 29.688 0.616 1 90.88 153 ASN B N 1
ATOM 5959 C CA . ASN B 1 153 ? 8.367 30.875 0.785 1 90.88 153 ASN B CA 1
ATOM 5960 C C . ASN B 1 153 ? 8.406 31.375 2.223 1 90.88 153 ASN B C 1
ATOM 5962 O O . ASN B 1 153 ? 7.543 32.156 2.629 1 90.88 153 ASN B O 1
ATOM 5966 N N . GLN B 1 154 ? 9.258 30.906 2.988 1 95.69 154 GLN B N 1
ATOM 5967 C CA . GLN B 1 154 ? 9.195 31.219 4.414 1 95.69 154 GLN B CA 1
ATOM 5968 C C . GLN B 1 154 ? 10.398 32.031 4.852 1 95.69 154 GLN B C 1
ATOM 5970 O O . GLN B 1 154 ? 11.539 31.734 4.477 1 95.69 154 GLN B O 1
ATOM 5975 N N . ASN B 1 155 ? 10.125 33.125 5.586 1 95.94 155 ASN B N 1
ATOM 5976 C CA . ASN B 1 155 ? 11.172 33.969 6.16 1 95.94 155 ASN B CA 1
ATOM 5977 C C . ASN B 1 155 ? 11.656 33.406 7.5 1 95.94 155 ASN B C 1
ATOM 5979 O O . ASN B 1 155 ? 11.016 33.625 8.531 1 95.94 155 ASN B O 1
ATOM 5983 N N . GLY B 1 156 ? 12.789 32.812 7.492 1 93.56 156 GLY B N 1
ATOM 5984 C CA . GLY B 1 156 ? 13.375 32.281 8.711 1 93.56 156 GLY B CA 1
ATOM 5985 C C . GLY B 1 156 ? 12.641 31.062 9.25 1 93.56 156 GLY B C 1
ATOM 5986 O O . GLY B 1 156 ? 11.586 30.688 8.727 1 93.56 156 GLY B O 1
ATOM 5987 N N . PRO B 1 157 ? 13.211 30.484 10.227 1 97.94 157 PRO B N 1
ATOM 5988 C CA . PRO B 1 157 ? 14.508 30.781 10.836 1 97.94 157 PRO B CA 1
ATOM 5989 C C . PRO B 1 157 ? 15.688 30.391 9.945 1 97.94 157 PRO B C 1
ATOM 5991 O O . PRO B 1 157 ? 15.484 29.922 8.828 1 97.94 157 PRO B O 1
ATOM 5994 N N . LYS B 1 158 ? 16.891 30.609 10.453 1 97.94 158 LYS B N 1
ATOM 5995 C CA . LYS B 1 158 ? 18.094 30.422 9.656 1 97.94 158 LYS B CA 1
ATOM 5996 C C . LYS B 1 158 ? 18.219 28.984 9.164 1 97.94 158 LYS B C 1
ATOM 5998 O O . LYS B 1 158 ? 18.641 28.75 8.031 1 97.94 158 LYS B O 1
ATOM 6003 N N . GLU B 1 159 ? 17.938 28.062 10.062 1 97.94 159 GLU B N 1
ATOM 6004 C CA . GLU B 1 159 ? 17.922 26.625 9.773 1 97.94 159 GLU B CA 1
ATOM 6005 C C . GLU B 1 159 ? 16.703 25.953 10.406 1 97.94 159 GLU B C 1
ATOM 6007 O O . GLU B 1 159 ? 16.219 26.391 11.453 1 97.94 159 GLU B O 1
ATOM 6012 N N . TYR B 1 160 ? 16.219 24.953 9.789 1 98.06 160 TYR B N 1
ATOM 6013 C CA . TYR B 1 160 ? 15.023 24.25 10.25 1 98.06 160 TYR B CA 1
ATOM 6014 C C . TYR B 1 160 ? 14.984 22.828 9.688 1 98.06 160 TYR B C 1
ATOM 6016 O O . TYR B 1 160 ? 15.852 22.438 8.906 1 98.06 160 TYR B O 1
ATOM 6024 N N . GLY B 1 161 ? 14.008 22.016 10.117 1 97.94 161 GLY B N 1
ATOM 6025 C CA . GLY B 1 161 ? 13.844 20.656 9.641 1 97.94 161 GLY B CA 1
ATOM 6026 C C . GLY B 1 161 ? 13.062 20.578 8.344 1 97.94 161 GLY B C 1
ATOM 6027 O O . GLY B 1 161 ? 12.602 21.594 7.82 1 97.94 161 GLY B O 1
ATOM 6028 N N . PHE B 1 162 ? 12.945 19.375 7.836 1 98 162 PHE B N 1
ATOM 6029 C CA . PHE B 1 162 ? 12.258 19.109 6.578 1 98 162 PHE B CA 1
ATOM 6030 C C . PHE B 1 162 ? 10.844 18.609 6.828 1 98 162 PHE B C 1
ATOM 6032 O O . PHE B 1 162 ? 10.547 18.062 7.895 1 98 162 PHE B O 1
ATOM 6039 N N . ARG B 1 163 ? 10 18.812 5.914 1 98.06 163 ARG B N 1
ATOM 6040 C CA . ARG B 1 163 ? 8.578 18.484 6.012 1 98.06 163 ARG B CA 1
ATOM 6041 C C . ARG B 1 163 ? 8.375 16.984 6.086 1 98.06 163 ARG B C 1
ATOM 6043 O O . ARG B 1 163 ? 7.52 16.5 6.836 1 98.06 163 ARG B O 1
ATOM 6050 N N . GLY B 1 164 ? 9.086 16.203 5.234 1 98.19 164 GLY B N 1
ATOM 6051 C CA . GLY B 1 164 ? 8.945 14.758 5.215 1 98.19 164 GLY B CA 1
ATOM 6052 C C . GLY B 1 164 ? 9.586 14.07 6.41 1 98.19 164 GLY B C 1
ATOM 6053 O O . GLY B 1 164 ? 10.641 14.492 6.875 1 98.19 164 GLY B O 1
ATOM 6054 N N . ASN B 1 165 ? 8.922 13.008 6.91 1 98.31 165 ASN B N 1
ATOM 6055 C CA . ASN B 1 165 ? 9.531 12.25 7.996 1 98.31 165 ASN B CA 1
ATOM 6056 C C . ASN B 1 165 ? 10.625 11.32 7.488 1 98.31 165 ASN B C 1
ATOM 6058 O O . ASN B 1 165 ? 11.125 11.484 6.371 1 98.31 165 ASN B O 1
ATOM 6062 N N . ALA B 1 166 ? 11.047 10.359 8.289 1 97.44 166 ALA B N 1
ATOM 6063 C CA . ALA B 1 166 ? 12.188 9.492 7.98 1 97.44 166 ALA B CA 1
ATOM 6064 C C . ALA B 1 166 ? 11.883 8.609 6.777 1 97.44 166 ALA B C 1
ATOM 6066 O O . ALA B 1 166 ? 12.797 8.047 6.168 1 97.44 166 ALA B O 1
ATOM 6067 N N . GLN B 1 167 ? 10.633 8.469 6.414 1 97.62 167 GLN B N 1
ATOM 6068 C CA . GLN B 1 167 ? 10.234 7.738 5.219 1 97.62 167 GLN B CA 1
ATOM 6069 C C . GLN B 1 167 ? 9.656 8.68 4.164 1 97.62 167 GLN B C 1
ATOM 6071 O O . GLN B 1 167 ? 8.969 8.242 3.238 1 97.62 167 GLN B O 1
ATOM 6076 N N . ASN B 1 168 ? 9.797 9.961 4.441 1 98.06 168 ASN B N 1
ATOM 6077 C CA . ASN B 1 168 ? 9.398 11.055 3.559 1 98.06 168 ASN B CA 1
ATOM 6078 C C . ASN B 1 168 ? 7.883 11.164 3.451 1 98.06 168 ASN B C 1
ATOM 6080 O O . ASN B 1 168 ? 7.359 11.602 2.424 1 98.06 168 ASN B O 1
ATOM 6084 N N . TYR B 1 169 ? 7.152 10.75 4.477 1 98.56 169 TYR B N 1
ATOM 6085 C CA . TYR B 1 169 ? 5.727 11.031 4.602 1 98.56 169 TYR B CA 1
ATOM 6086 C C . TYR B 1 169 ? 5.488 12.461 5.07 1 98.56 169 TYR B C 1
ATOM 6088 O O . TYR B 1 169 ? 6.27 13 5.863 1 98.56 169 TYR B O 1
ATOM 6096 N N . ASP B 1 170 ? 4.449 13.047 4.531 1 98.56 170 ASP B N 1
ATOM 6097 C CA . ASP B 1 170 ? 3.842 14.18 5.219 1 98.56 170 ASP B CA 1
ATOM 6098 C C . ASP B 1 170 ? 2.904 13.711 6.328 1 98.56 170 ASP B C 1
ATOM 6100 O O . ASP B 1 170 ? 1.795 13.25 6.059 1 98.56 170 ASP B O 1
ATOM 6104 N N . LEU B 1 171 ? 3.258 13.922 7.535 1 98.62 171 LEU B N 1
ATOM 6105 C CA . LEU B 1 171 ? 2.578 13.305 8.664 1 98.62 171 LEU B CA 1
ATOM 6106 C C . LEU B 1 171 ? 1.2 13.922 8.875 1 98.62 171 LEU B C 1
ATOM 6108 O O . LEU B 1 171 ? 0.362 13.352 9.578 1 98.62 171 LEU B O 1
ATOM 6112 N N . ASN B 1 172 ? 0.918 15.094 8.297 1 98.19 172 ASN B N 1
ATOM 6113 C CA . ASN B 1 172 ? -0.413 15.68 8.422 1 98.19 172 ASN B CA 1
ATOM 6114 C C . ASN B 1 172 ? -1.396 15.055 7.438 1 98.19 172 ASN B C 1
ATOM 6116 O O . ASN B 1 172 ? -2.436 15.641 7.133 1 98.19 172 ASN B O 1
ATOM 6120 N N . ARG B 1 173 ? -1.102 13.867 6.969 1 98.25 173 ARG B N 1
ATOM 6121 C CA . ARG B 1 173 ? -2.014 13.047 6.18 1 98.25 173 ARG B CA 1
ATOM 6122 C C . ARG B 1 173 ? -2.039 11.609 6.691 1 98.25 173 ARG B C 1
ATOM 6124 O O . ARG B 1 173 ? -2.492 10.703 5.988 1 98.25 173 ARG B O 1
ATOM 6131 N N . ASP B 1 174 ? -1.507 11.391 7.84 1 98.5 174 ASP B N 1
ATOM 6132 C CA . ASP B 1 174 ? -1.224 10.008 8.219 1 98.5 174 ASP B CA 1
ATOM 6133 C C . ASP B 1 174 ? -2.059 9.586 9.422 1 98.5 174 ASP B C 1
ATOM 6135 O O . ASP B 1 174 ? -1.842 8.508 9.984 1 98.5 174 ASP B O 1
ATOM 6139 N N . PHE B 1 175 ? -3.02 10.352 9.828 1 98.56 175 PHE B N 1
ATOM 6140 C CA . PHE B 1 175 ? -3.605 10.125 11.141 1 98.56 175 PHE B CA 1
ATOM 6141 C C . PHE B 1 175 ? -4.609 8.977 11.094 1 98.56 175 PHE B C 1
ATOM 6143 O O . PHE B 1 175 ? -4.836 8.305 12.102 1 98.56 175 PHE B O 1
ATOM 6150 N N . ILE B 1 176 ? -5.203 8.703 9.883 1 97.38 176 ILE B N 1
ATOM 6151 C CA . ILE B 1 176 ? -6.172 7.613 9.781 1 97.38 176 ILE B CA 1
ATOM 6152 C C . ILE B 1 176 ? -5.488 6.371 9.203 1 97.38 176 ILE B C 1
ATOM 6154 O O . ILE B 1 176 ? -5.555 5.293 9.797 1 97.38 176 ILE B O 1
ATOM 6158 N N . LYS B 1 177 ? -4.793 6.555 8.055 1 97.38 177 LYS B N 1
ATOM 6159 C CA . LYS B 1 177 ? -4.145 5.391 7.453 1 97.38 177 LYS B CA 1
ATOM 6160 C C . LYS B 1 177 ? -3.02 4.867 8.344 1 97.38 177 LYS B C 1
ATOM 6162 O O . LYS B 1 177 ? -2.744 3.666 8.359 1 97.38 177 LYS B O 1
ATOM 6167 N N . ASN B 1 178 ? -2.387 5.848 9.094 1 97.75 178 ASN B N 1
ATOM 6168 C CA . ASN B 1 178 ? -1.471 5.453 10.156 1 97.75 178 ASN B CA 1
ATOM 6169 C C . ASN B 1 178 ? -0.384 4.516 9.648 1 97.75 178 ASN B C 1
ATOM 6171 O O . ASN B 1 178 ? -0.169 3.439 10.211 1 97.75 178 ASN B O 1
ATOM 6175 N N . ASP B 1 179 ? 0.285 4.883 8.578 1 97.25 179 ASP B N 1
ATOM 6176 C CA . ASP B 1 179 ? 1.336 4.086 7.957 1 97.25 179 ASP B CA 1
ATOM 6177 C C . ASP B 1 179 ? 2.625 4.141 8.773 1 97.25 179 ASP B C 1
ATOM 6179 O O . ASP B 1 179 ? 3.459 3.238 8.688 1 97.25 179 ASP B O 1
ATOM 6183 N N . THR B 1 180 ? 2.822 5.219 9.578 1 98.19 180 THR B N 1
ATOM 6184 C CA . THR B 1 180 ? 4.105 5.477 10.227 1 98.19 180 THR B CA 1
ATOM 6185 C C . THR B 1 180 ? 4.051 5.105 11.703 1 98.19 180 THR B C 1
ATOM 6187 O O . THR B 1 180 ? 2.977 5.105 12.312 1 98.19 180 THR B O 1
ATOM 6190 N N . LYS B 1 181 ? 5.207 4.832 12.242 1 98 181 LYS B N 1
ATOM 6191 C CA . LYS B 1 181 ? 5.301 4.652 13.688 1 98 181 LYS B CA 1
ATOM 6192 C C . LYS B 1 181 ? 4.945 5.938 14.43 1 98 181 LYS B C 1
ATOM 6194 O O . LYS B 1 181 ? 4.371 5.895 15.523 1 98 181 LYS B O 1
ATOM 6199 N N . ASN B 1 182 ? 5.227 7.086 13.805 1 98.56 182 ASN B N 1
ATOM 6200 C CA . ASN B 1 182 ? 4.852 8.375 14.383 1 98.56 182 ASN B CA 1
ATOM 6201 C C . ASN B 1 182 ? 3.352 8.453 14.641 1 98.56 182 ASN B C 1
ATOM 6203 O O . ASN B 1 182 ? 2.928 8.797 15.75 1 98.56 182 ASN B O 1
ATOM 6207 N N . ALA B 1 183 ? 2.592 8.133 13.648 1 98.44 183 ALA B N 1
ATOM 6208 C CA . ALA B 1 183 ? 1.139 8.242 13.75 1 98.44 183 ALA B CA 1
ATOM 6209 C C . ALA B 1 183 ? 0.584 7.25 14.766 1 98.44 183 ALA B C 1
ATOM 6211 O O . ALA B 1 183 ? -0.361 7.562 15.5 1 98.44 183 ALA B O 1
ATOM 6212 N N . LYS B 1 184 ? 1.14 6.07 14.82 1 98.19 184 LYS B N 1
ATOM 6213 C CA . LYS B 1 184 ? 0.727 5.09 15.82 1 98.19 184 LYS B CA 1
ATOM 6214 C C . LYS B 1 184 ? 0.986 5.602 17.234 1 98.19 184 LYS B C 1
ATOM 6216 O O . LYS B 1 184 ? 0.134 5.469 18.109 1 98.19 184 LYS B O 1
ATOM 6221 N N . THR B 1 185 ? 2.133 6.137 17.422 1 98.69 185 THR B N 1
ATOM 6222 C CA . THR B 1 185 ? 2.484 6.668 18.734 1 98.69 185 THR B CA 1
ATOM 6223 C C . THR B 1 185 ? 1.629 7.887 19.062 1 98.69 185 THR B C 1
ATOM 6225 O O . THR B 1 185 ? 1.265 8.094 20.219 1 98.69 185 THR B O 1
ATOM 6228 N N . PHE B 1 186 ? 1.35 8.695 18.062 1 98.81 186 PHE B N 1
ATOM 6229 C CA . PHE B 1 186 ? 0.436 9.805 18.328 1 98.81 186 PHE B CA 1
ATOM 6230 C C . PHE B 1 186 ? -0.892 9.297 18.875 1 98.81 186 PHE B C 1
ATOM 6232 O O . PHE B 1 186 ? -1.424 9.852 19.828 1 98.81 186 PHE B O 1
ATOM 6239 N N . ALA B 1 187 ? -1.442 8.273 18.219 1 98.75 187 ALA B N 1
ATOM 6240 C CA . ALA B 1 187 ? -2.697 7.711 18.703 1 98.75 187 ALA B CA 1
ATOM 6241 C C . ALA B 1 187 ? -2.566 7.258 20.156 1 98.75 187 ALA B C 1
ATOM 6243 O O . ALA B 1 187 ? -3.475 7.469 20.969 1 98.75 187 ALA B O 1
ATOM 6244 N N . GLU B 1 188 ? -1.438 6.668 20.469 1 98.69 188 GLU B N 1
ATOM 6245 C CA . GLU B 1 188 ? -1.186 6.246 21.844 1 98.69 188 GLU B CA 1
ATOM 6246 C C . GLU B 1 188 ? -1.229 7.438 22.797 1 98.69 188 GLU B C 1
ATOM 6248 O O . GLU B 1 188 ? -1.868 7.371 23.859 1 98.69 188 GLU B O 1
ATOM 6253 N N . ILE B 1 189 ? -0.611 8.492 22.438 1 98.88 189 ILE B N 1
ATOM 6254 C CA . ILE B 1 189 ? -0.555 9.688 23.266 1 98.88 189 ILE B CA 1
ATOM 6255 C C . ILE B 1 189 ? -1.948 10.305 23.375 1 98.88 189 ILE B C 1
ATOM 6257 O O . ILE B 1 189 ? -2.379 10.688 24.469 1 98.88 189 ILE B O 1
ATOM 6261 N N . PHE B 1 190 ? -2.609 10.375 22.266 1 98.81 190 PHE B N 1
ATOM 6262 C CA . PHE B 1 190 ? -3.938 10.977 22.219 1 98.81 190 PHE B CA 1
ATOM 6263 C C . PHE B 1 190 ? -4.891 10.25 23.156 1 98.81 190 PHE B C 1
ATOM 6265 O O . PHE B 1 190 ? -5.609 10.883 23.938 1 98.81 190 PHE B O 1
ATOM 6272 N N . HIS B 1 191 ? -4.859 8.953 23.141 1 98.5 191 HIS B N 1
ATOM 6273 C CA . HIS B 1 191 ? -5.797 8.172 23.938 1 98.5 191 HIS B CA 1
ATOM 6274 C C . HIS B 1 191 ? -5.34 8.07 25.391 1 98.5 191 HIS B C 1
ATOM 6276 O O . HIS B 1 191 ? -6.141 7.785 26.281 1 98.5 191 HIS B O 1
ATOM 6282 N N . LEU B 1 192 ? -4.086 8.312 25.594 1 98.38 192 LEU B N 1
ATOM 6283 C CA . LEU B 1 192 ? -3.584 8.414 26.969 1 98.38 192 LEU B CA 1
ATOM 6284 C C . LEU B 1 192 ? -4.051 9.711 27.625 1 98.38 192 LEU B C 1
ATOM 6286 O O . LEU B 1 192 ? -4.516 9.703 28.766 1 98.38 192 LEU B O 1
ATOM 6290 N N . THR B 1 193 ? -3.984 10.82 26.844 1 98.56 193 THR B N 1
ATOM 6291 C CA . THR B 1 193 ? -4.219 12.141 27.422 1 98.56 193 THR B CA 1
ATOM 6292 C C . THR B 1 193 ? -5.688 12.531 27.312 1 98.56 193 THR B C 1
ATOM 6294 O O . THR B 1 193 ? -6.172 13.375 28.062 1 98.56 193 THR B O 1
ATOM 6297 N N . LYS B 1 194 ? -6.398 12 26.297 1 97.88 194 LYS B N 1
ATOM 6298 C CA . LYS B 1 194 ? -7.805 12.305 26.047 1 97.88 194 LYS B CA 1
ATOM 6299 C C . LYS B 1 194 ? -8.055 13.812 26.125 1 97.88 194 LYS B C 1
ATOM 6301 O O . LYS B 1 194 ? -8.938 14.258 26.859 1 97.88 194 LYS B O 1
ATOM 6306 N N . PRO B 1 195 ? -7.387 14.555 25.281 1 98.69 195 PRO B N 1
ATOM 6307 C CA . PRO B 1 195 ? -7.449 16.016 25.406 1 98.69 195 PRO B CA 1
ATOM 6308 C C . PRO B 1 195 ? -8.836 16.562 25.109 1 98.69 195 PRO B C 1
ATOM 6310 O O . PRO B 1 195 ? -9.539 16.047 24.234 1 98.69 195 PRO B O 1
ATOM 6313 N N . ASP B 1 196 ? -9.156 17.641 25.828 1 98.81 196 ASP B N 1
ATOM 6314 C CA . ASP B 1 196 ? -10.367 18.406 25.562 1 98.81 196 ASP B CA 1
ATOM 6315 C C . ASP B 1 196 ? -10.156 19.375 24.406 1 98.81 196 ASP B C 1
ATOM 6317 O O . ASP B 1 196 ? -11.07 19.625 23.625 1 98.81 196 ASP B O 1
ATOM 6321 N N . ILE B 1 197 ? -8.977 19.906 24.359 1 98.88 197 ILE B N 1
ATOM 6322 C CA . ILE B 1 197 ? -8.555 20.859 23.328 1 98.88 197 ILE B CA 1
ATOM 6323 C C . ILE B 1 197 ? -7.246 20.375 22.703 1 98.88 197 ILE B C 1
ATOM 6325 O O . ILE B 1 197 ? -6.34 19.922 23.406 1 98.88 197 ILE B O 1
ATOM 6329 N N . PHE B 1 198 ? -7.199 20.391 21.453 1 98.88 198 PHE B N 1
ATOM 6330 C CA . PHE B 1 198 ? -6.012 20.016 20.688 1 98.88 198 PHE B CA 1
ATOM 6331 C C . PHE B 1 198 ? -5.512 21.188 19.859 1 98.88 198 PHE B C 1
ATOM 6333 O O . PHE B 1 198 ? -6.289 21.828 19.141 1 98.88 198 PHE B O 1
ATOM 6340 N N . ILE B 1 199 ? -4.258 21.531 19.922 1 98.94 199 ILE B N 1
ATOM 6341 C CA . ILE B 1 199 ? -3.619 22.578 19.141 1 98.94 199 ILE B CA 1
ATOM 6342 C C . ILE B 1 199 ? -2.471 22 18.328 1 98.94 199 ILE B C 1
ATOM 6344 O O . ILE B 1 199 ? -1.597 21.312 18.859 1 98.94 199 ILE B O 1
ATOM 6348 N N . ASP B 1 200 ? -2.518 22.172 17.047 1 98.88 200 ASP B N 1
ATOM 6349 C CA . ASP B 1 200 ? -1.443 21.781 16.141 1 98.88 200 ASP B CA 1
ATOM 6350 C C . ASP B 1 200 ? -0.803 23 15.484 1 98.88 200 ASP B C 1
ATOM 6352 O O . ASP B 1 200 ? -1.438 23.672 14.68 1 98.88 200 ASP B O 1
ATOM 6356 N N . ASN B 1 201 ? 0.428 23.25 15.789 1 98.88 201 ASN B N 1
ATOM 6357 C CA . ASN B 1 201 ? 1.081 24.469 15.328 1 98.88 201 ASN B CA 1
ATOM 6358 C C . ASN B 1 201 ? 1.744 24.281 13.969 1 98.88 201 ASN B C 1
ATOM 6360 O O . ASN B 1 201 ? 2.551 23.359 13.797 1 98.88 201 ASN B O 1
ATOM 6364 N N . HIS B 1 202 ? 1.388 25.109 12.992 1 98.31 202 HIS B N 1
ATOM 6365 C CA . HIS B 1 202 ? 1.886 25.094 11.625 1 98.31 202 HIS B CA 1
ATOM 6366 C C . HIS B 1 202 ? 2.293 26.5 11.172 1 98.31 202 HIS B C 1
ATOM 6368 O O . HIS B 1 202 ? 2.281 27.438 11.969 1 98.31 202 HIS B O 1
ATOM 6374 N N . VAL B 1 203 ? 2.83 26.562 9.961 1 97.62 203 VAL B N 1
ATOM 6375 C CA . VAL B 1 203 ? 3.078 27.797 9.219 1 97.62 203 VAL B CA 1
ATOM 6376 C C . VAL B 1 203 ? 2.389 27.719 7.859 1 97.62 203 VAL B C 1
ATOM 6378 O O . VAL B 1 203 ? 2.377 26.672 7.211 1 97.62 203 VAL B O 1
ATOM 6381 N N . SER B 1 204 ? 1.793 28.781 7.469 1 91.94 204 SER B N 1
ATOM 6382 C CA . SER B 1 204 ? 0.991 28.797 6.25 1 91.94 204 SER B CA 1
ATOM 6383 C C . SER B 1 204 ? 1.868 28.953 5.016 1 91.94 204 SER B C 1
ATOM 6385 O O . SER B 1 204 ? 3.08 29.141 5.125 1 91.94 204 SER B O 1
ATOM 6387 N N . ASN B 1 205 ? 1.186 28.656 3.93 1 84.81 205 ASN B N 1
ATOM 6388 C CA . ASN B 1 205 ? 1.569 29.125 2.602 1 84.81 205 ASN B CA 1
ATOM 6389 C C . ASN B 1 205 ? 0.51 30.047 2 1 84.81 205 ASN B C 1
ATOM 6391 O O . ASN B 1 205 ? -0.401 30.484 2.701 1 84.81 205 ASN B O 1
ATOM 6395 N N . GLY B 1 206 ? 0.744 30.641 0.896 1 81.81 206 GLY B N 1
ATOM 6396 C CA . GLY B 1 206 ? -0.379 31.281 0.233 1 81.81 206 GLY B CA 1
ATOM 6397 C C . GLY B 1 206 ? -0.172 32.781 0.011 1 81.81 206 GLY B C 1
ATOM 6398 O O . GLY B 1 206 ? 0.938 33.219 -0.301 1 81.81 206 GLY B O 1
ATOM 6399 N N . ALA B 1 207 ? -1.324 33.469 0.254 1 92.62 207 ALA B N 1
ATOM 6400 C CA . ALA B 1 207 ? -1.392 34.875 -0.132 1 92.62 207 ALA B CA 1
ATOM 6401 C C . ALA B 1 207 ? -0.652 35.75 0.87 1 92.62 207 ALA B C 1
ATOM 6403 O O . ALA B 1 207 ? -0.298 35.312 1.962 1 92.62 207 ALA B O 1
ATOM 6404 N N . ASP B 1 208 ? -0.343 36.906 0.389 1 95.81 208 ASP B N 1
ATOM 6405 C CA . ASP B 1 208 ? 0.253 37.938 1.265 1 95.81 208 ASP B CA 1
ATOM 6406 C C . ASP B 1 208 ? -0.817 38.844 1.865 1 95.81 208 ASP B C 1
ATOM 6408 O O . ASP B 1 208 ? -1.674 39.344 1.146 1 95.81 208 ASP B O 1
ATOM 6412 N N . TYR B 1 209 ? -0.921 39 3.16 1 97.06 209 TYR B N 1
ATOM 6413 C CA . TYR B 1 209 ? -1.872 39.812 3.912 1 97.06 209 TYR B CA 1
ATOM 6414 C C . TYR B 1 209 ? -1.251 40.312 5.207 1 97.06 209 TYR B C 1
ATOM 6416 O O . TYR B 1 209 ? -0.084 40.031 5.496 1 97.06 209 TYR B O 1
ATOM 6424 N N . GLN B 1 210 ? -1.983 41 5.984 1 97.69 210 GLN B N 1
ATOM 6425 C CA . GLN B 1 210 ? -1.413 41.75 7.098 1 97.69 210 GLN B CA 1
ATOM 6426 C C . GLN B 1 210 ? -1.303 40.875 8.352 1 97.69 210 GLN B C 1
ATOM 6428 O O . GLN B 1 210 ? -0.486 41.156 9.234 1 97.69 210 GLN B O 1
ATOM 6433 N N . TYR B 1 211 ? -2.102 39.844 8.477 1 98 211 TYR B N 1
ATOM 6434 C CA . TYR B 1 211 ? -2.186 39.031 9.68 1 98 211 TYR B CA 1
ATOM 6435 C C . TYR B 1 211 ? -0.917 38.188 9.859 1 98 211 TYR B C 1
ATOM 6437 O O . TYR B 1 211 ? -0.353 37.688 8.883 1 98 211 TYR B O 1
ATOM 6445 N N . THR B 1 212 ? -0.469 38.062 11.047 1 98.25 212 THR B N 1
ATOM 6446 C CA . THR B 1 212 ? 0.561 37.062 11.398 1 98.25 212 THR B CA 1
ATOM 6447 C C . THR B 1 212 ? -0.059 35.719 11.68 1 98.25 212 THR B C 1
ATOM 6449 O O . THR B 1 212 ? 0.544 34.688 11.391 1 98.25 212 THR B O 1
ATOM 6452 N N . LEU B 1 213 ? -1.251 35.781 12.211 1 98.56 213 LEU B N 1
ATOM 6453 C CA . LEU B 1 213 ? -1.92 34.562 12.672 1 98.56 213 LEU B CA 1
ATOM 6454 C C . LEU B 1 213 ? -3.141 34.25 11.812 1 98.56 213 LEU B C 1
ATOM 6456 O O . LEU B 1 213 ? -3.904 35.156 11.469 1 98.56 213 LEU B O 1
ATOM 6460 N N . THR B 1 214 ? -3.275 33 11.477 1 98.06 214 THR B N 1
ATOM 6461 C CA . THR B 1 214 ? -4.535 32.469 10.977 1 98.06 214 THR B CA 1
ATOM 6462 C C . THR B 1 214 ? -4.895 31.172 11.711 1 98.06 214 THR B C 1
ATOM 6464 O O . THR B 1 214 ? -4.031 30.531 12.297 1 98.06 214 THR B O 1
ATOM 6467 N N . HIS B 1 215 ? -6.156 30.922 11.789 1 97.5 215 HIS B N 1
ATOM 6468 C CA . HIS B 1 215 ? -6.613 29.734 12.492 1 97.5 215 HIS B CA 1
ATOM 6469 C C . HIS B 1 215 ? -7.414 28.828 11.578 1 97.5 215 HIS B C 1
ATOM 6471 O O . HIS B 1 215 ? -8.164 29.297 10.719 1 97.5 215 HIS B O 1
ATOM 6477 N N . LEU B 1 216 ? -7.195 27.562 11.75 1 97.38 216 LEU B N 1
ATOM 6478 C CA . LEU B 1 216 ? -8.047 26.516 11.203 1 97.38 216 LEU B CA 1
ATOM 6479 C C . LEU B 1 216 ? -8.648 25.656 12.312 1 97.38 216 LEU B C 1
ATOM 6481 O O . LEU B 1 216 ? -8.133 24.594 12.641 1 97.38 216 LEU B O 1
ATOM 6485 N N . PHE B 1 217 ? -9.836 26.109 12.758 1 97.56 217 PHE B N 1
ATOM 6486 C CA . PHE B 1 217 ? -10.594 25.312 13.703 1 97.56 217 PHE B CA 1
ATOM 6487 C C . PHE B 1 217 ? -11.242 24.125 13 1 97.56 217 PHE B C 1
ATOM 6489 O O . PHE B 1 217 ? -11.547 24.188 11.805 1 97.56 217 PHE B O 1
ATOM 6496 N N . THR B 1 218 ? -11.453 23.109 13.766 1 96.94 218 THR B N 1
ATOM 6497 C CA . THR B 1 218 ? -12.289 22.031 13.258 1 96.94 218 THR B CA 1
ATOM 6498 C C . THR B 1 218 ? -13.586 22.578 12.672 1 96.94 218 THR B C 1
ATOM 6500 O O . THR B 1 218 ? -14.195 23.484 13.242 1 96.94 218 THR B O 1
ATOM 6503 N N . GLN B 1 219 ? -13.945 21.984 11.516 1 97.56 219 GLN B N 1
ATOM 6504 C CA . GLN B 1 219 ? -15.18 22.453 10.875 1 97.56 219 GLN B CA 1
ATOM 6505 C C . GLN B 1 219 ? -16.391 22.203 11.773 1 97.56 219 GLN B C 1
ATOM 6507 O O . GLN B 1 219 ? -16.656 21.062 12.156 1 97.56 219 GLN B O 1
ATOM 6512 N N . HIS B 1 220 ? -17.078 23.234 12.109 1 97.69 220 HIS B N 1
ATOM 6513 C CA . HIS B 1 220 ? -18.078 23.203 13.18 1 97.69 220 HIS B CA 1
ATOM 6514 C C . HIS B 1 220 ? -19.312 22.406 12.766 1 97.69 220 HIS B C 1
ATOM 6516 O O . HIS B 1 220 ? -19.969 21.781 13.602 1 97.69 220 HIS B O 1
ATOM 6522 N N . ASN B 1 221 ? -19.656 22.391 11.461 1 97.06 221 ASN B N 1
ATOM 6523 C CA . ASN B 1 221 ? -20.781 21.578 11.016 1 97.06 221 ASN B CA 1
ATOM 6524 C C . ASN B 1 221 ? -20.469 20.094 11.07 1 97.06 221 ASN B C 1
ATOM 6526 O O . ASN B 1 221 ? -21.344 19.266 11.352 1 97.06 221 ASN B O 1
ATOM 6530 N N . LYS B 1 222 ? -19.281 19.75 10.758 1 96 222 LYS B N 1
ATOM 6531 C CA . LYS B 1 222 ? -18.844 18.359 10.844 1 96 222 LYS B CA 1
ATOM 6532 C C . LYS B 1 222 ? -18.781 17.906 12.297 1 96 222 LYS B C 1
ATOM 6534 O O . LYS B 1 222 ? -19.172 16.781 12.617 1 96 222 LYS B O 1
ATOM 6539 N N . LEU B 1 223 ? -18.141 18.781 13.156 1 97.31 223 LEU B N 1
ATOM 6540 C CA . LEU B 1 223 ? -18.172 18.484 14.578 1 97.31 223 LEU B CA 1
ATOM 6541 C C . LEU B 1 223 ? -19.594 18.297 15.078 1 97.31 223 LEU B C 1
ATOM 6543 O O . LEU B 1 223 ? -19.906 17.328 15.773 1 97.31 223 LEU B O 1
ATOM 6547 N N . GLY B 1 224 ? -20.469 19.266 14.789 1 95.94 224 GLY B N 1
ATOM 6548 C CA . GLY B 1 224 ? -21.922 19.156 14.953 1 95.94 224 GLY B CA 1
ATOM 6549 C C . GLY B 1 224 ? -22.391 19.422 16.375 1 95.94 224 GLY B C 1
ATOM 6550 O O . GLY B 1 224 ? -21.562 19.531 17.281 1 95.94 224 GLY B O 1
ATOM 6551 N N . GLY B 1 225 ? -23.703 19.578 16.5 1 96.81 225 GLY B N 1
ATOM 6552 C CA . GLY B 1 225 ? -24.359 19.688 17.797 1 96.81 225 GLY B CA 1
ATOM 6553 C C . GLY B 1 225 ? -23.953 20.922 18.562 1 96.81 225 GLY B C 1
ATOM 6554 O O . GLY B 1 225 ? -23.484 21.906 17.969 1 96.81 225 GLY B O 1
ATOM 6555 N N . ASP B 1 226 ? -24.172 20.812 19.875 1 98.56 226 ASP B N 1
ATOM 6556 C CA . ASP B 1 226 ? -23.859 21.938 20.766 1 98.56 226 ASP B CA 1
ATOM 6557 C C . ASP B 1 226 ? -22.359 22.188 20.844 1 98.56 226 ASP B C 1
ATOM 6559 O O . ASP B 1 226 ? -21.922 23.328 21 1 98.56 226 ASP B O 1
ATOM 6563 N N . LEU B 1 227 ? -21.672 21.109 20.672 1 98.69 227 LEU B N 1
ATOM 6564 C CA . LEU B 1 227 ? -20.219 21.234 20.734 1 98.69 227 LEU B CA 1
ATOM 6565 C C . LEU B 1 227 ? -19.703 22.031 19.547 1 98.69 227 LEU B C 1
ATOM 6567 O O . LEU B 1 227 ? -18.875 22.922 19.719 1 98.69 227 LEU B O 1
ATOM 6571 N N . GLY B 1 228 ? -20.203 21.734 18.344 1 98.5 228 GLY B N 1
ATOM 6572 C CA . GLY B 1 228 ? -19.844 22.516 17.156 1 98.5 228 GLY B CA 1
ATOM 6573 C C . GLY B 1 228 ? -20.312 23.953 17.234 1 98.5 228 GLY B C 1
ATOM 6574 O O . GLY B 1 228 ? -19.609 24.859 16.797 1 98.5 228 GLY B O 1
ATOM 6575 N N . ASN B 1 229 ? -21.484 24.078 17.781 1 98.5 229 ASN B N 1
ATOM 6576 C CA . ASN B 1 229 ? -22.016 25.422 17.953 1 98.5 229 ASN B CA 1
ATOM 6577 C C . ASN B 1 229 ? -21.141 26.25 18.922 1 98.5 229 ASN B C 1
ATOM 6579 O O . ASN B 1 229 ? -20.875 27.422 18.656 1 98.5 229 ASN B O 1
ATOM 6583 N N . TYR B 1 230 ? -20.797 25.656 20.047 1 98.75 230 TYR B N 1
ATOM 6584 C CA . TYR B 1 230 ? -19.922 26.328 21 1 98.75 230 TYR B CA 1
ATOM 6585 C C . TYR B 1 230 ? -18.609 26.734 20.344 1 98.75 230 TYR B C 1
ATOM 6587 O O . TYR B 1 230 ? -18.141 27.859 20.531 1 98.75 230 TYR B O 1
ATOM 6595 N N . LEU B 1 231 ? -18.016 25.812 19.562 1 98.69 231 LEU B N 1
ATOM 6596 C CA . LEU B 1 231 ? -16.75 26.109 18.891 1 98.69 231 LEU B CA 1
ATOM 6597 C C . LEU B 1 231 ? -16.891 27.328 17.969 1 98.69 231 LEU B C 1
ATOM 6599 O O . LEU B 1 231 ? -16.031 28.219 18 1 98.69 231 LEU B O 1
ATOM 6603 N N . HIS B 1 232 ? -17.922 27.438 17.266 1 98 232 HIS B N 1
ATOM 6604 C CA . HIS B 1 232 ? -18.141 28.438 16.219 1 98 232 HIS B CA 1
ATOM 6605 C C . HIS B 1 232 ? -18.562 29.766 16.797 1 98 232 HIS B C 1
ATOM 6607 O O . HIS B 1 232 ? -18.109 30.828 16.344 1 98 232 HIS B O 1
ATOM 6613 N N . THR B 1 233 ? -19.375 29.766 17.828 1 98.25 233 THR B N 1
ATOM 6614 C CA . THR B 1 233 ? -20.031 31 18.234 1 98.25 233 THR B CA 1
ATOM 6615 C C . THR B 1 233 ? -19.422 31.547 19.516 1 98.25 233 THR B C 1
ATOM 6617 O O . THR B 1 233 ? -19.625 32.719 19.875 1 98.25 233 THR B O 1
ATOM 6620 N N . GLU B 1 234 ? -18.656 30.703 20.188 1 98.75 234 GLU B N 1
ATOM 6621 C CA . GLU B 1 234 ? -18.125 31.172 21.469 1 98.75 234 GLU B CA 1
ATOM 6622 C C . GLU B 1 234 ? -16.594 31.078 21.5 1 98.75 234 GLU B C 1
ATOM 6624 O O . GLU B 1 234 ? -15.906 32.094 21.562 1 98.75 234 GLU B O 1
ATOM 6629 N N . MET B 1 235 ? -16.078 29.875 21.328 1 98.75 235 MET B N 1
ATOM 6630 C CA . MET B 1 235 ? -14.641 29.672 21.484 1 98.75 235 MET B CA 1
ATOM 6631 C C . MET B 1 235 ? -13.867 30.484 20.453 1 98.75 235 MET B C 1
ATOM 6633 O O . MET B 1 235 ? -12.945 31.234 20.797 1 98.75 235 MET B O 1
ATOM 6637 N N . MET B 1 236 ? -14.234 30.344 19.172 1 98.5 236 MET B N 1
ATOM 6638 C CA . MET B 1 236 ? -13.523 31 18.078 1 98.5 236 MET B CA 1
ATOM 6639 C C . MET B 1 236 ? -13.578 32.531 18.219 1 98.5 236 MET B C 1
ATOM 6641 O O . MET B 1 236 ? -12.539 33.188 18.25 1 98.5 236 MET B O 1
ATOM 6645 N N . PRO B 1 237 ? -14.766 33.156 18.406 1 98.25 237 PRO B N 1
ATOM 6646 C CA . PRO B 1 237 ? -14.797 34.594 18.562 1 98.25 237 PRO B CA 1
ATOM 6647 C C . PRO B 1 237 ? -14.086 35.062 19.828 1 98.25 237 PRO B C 1
ATOM 6649 O O . PRO B 1 237 ? -13.484 36.156 19.844 1 98.25 237 PRO B O 1
ATOM 6652 N N . THR B 1 238 ? -14.172 34.25 20.922 1 98.81 238 THR B N 1
ATOM 6653 C CA . THR B 1 238 ? -13.461 34.625 22.141 1 98.81 238 THR B CA 1
ATOM 6654 C C . THR B 1 238 ? -11.961 34.688 21.891 1 98.81 238 THR B C 1
ATOM 6656 O O . THR B 1 238 ? -11.289 35.625 22.344 1 98.81 238 THR B O 1
ATOM 6659 N N . LEU B 1 239 ? -11.445 33.688 21.172 1 98.81 239 LEU B N 1
ATOM 6660 C CA . LEU B 1 239 ? -10.023 33.719 20.828 1 98.81 239 LEU B CA 1
ATOM 6661 C C . LEU B 1 239 ? -9.68 34.906 19.953 1 98.81 239 LEU B C 1
ATOM 6663 O O . LEU B 1 239 ? -8.711 35.625 20.219 1 98.81 239 LEU B O 1
ATOM 6667 N N . GLU B 1 240 ? -10.461 35.188 18.906 1 98.5 240 GLU B N 1
ATOM 6668 C CA . GLU B 1 240 ? -10.219 36.281 17.969 1 98.5 240 GLU B CA 1
ATOM 6669 C C . GLU B 1 240 ? -10.211 37.625 18.703 1 98.5 240 GLU B C 1
ATOM 6671 O O . GLU B 1 240 ? -9.297 38.438 18.516 1 98.5 240 GLU B O 1
ATOM 6676 N N . ASN B 1 241 ? -11.188 37.812 19.562 1 98.5 241 ASN B N 1
ATOM 6677 C CA . ASN B 1 241 ? -11.32 39.062 20.266 1 98.5 241 ASN B CA 1
ATOM 6678 C C . ASN B 1 241 ? -10.195 39.25 21.281 1 98.5 241 ASN B C 1
ATOM 6680 O O . ASN B 1 241 ? -9.664 40.344 21.438 1 98.5 241 ASN B O 1
ATOM 6684 N N . SER B 1 242 ? -9.906 38.188 21.969 1 98.62 242 SER B N 1
ATOM 6685 C CA . SER B 1 242 ? -8.867 38.312 23 1 98.62 242 SER B CA 1
ATOM 6686 C C . SER B 1 242 ? -7.508 38.594 22.375 1 98.62 242 SER B C 1
ATOM 6688 O O . SER B 1 242 ? -6.703 39.344 22.953 1 98.62 242 SER B O 1
ATOM 6690 N N . LEU B 1 243 ? -7.223 38.062 21.219 1 98.75 243 LEU B N 1
ATOM 6691 C CA . LEU B 1 243 ? -5.977 38.344 20.516 1 98.75 243 LEU B CA 1
ATOM 6692 C C . LEU B 1 243 ? -5.977 39.75 19.969 1 98.75 243 LEU B C 1
ATOM 6694 O O . LEU B 1 243 ? -4.953 40.438 20.016 1 98.75 243 LEU B O 1
ATOM 6698 N N . GLU B 1 244 ? -7.074 40.156 19.438 1 98.12 244 GLU B N 1
ATOM 6699 C CA . GLU B 1 244 ? -7.195 41.531 18.922 1 98.12 244 GLU B CA 1
ATOM 6700 C C . GLU B 1 244 ? -6.914 42.531 20.016 1 98.12 244 GLU B C 1
ATOM 6702 O O . GLU B 1 244 ? -6.297 43.562 19.766 1 98.12 244 GLU B O 1
ATOM 6707 N N . GLU B 1 245 ? -7.34 42.312 21.188 1 98.38 245 GLU B N 1
ATOM 6708 C CA . GLU B 1 245 ? -7.188 43.219 22.328 1 98.38 245 GLU B CA 1
ATOM 6709 C C . GLU B 1 245 ? -5.715 43.469 22.641 1 98.38 245 GLU B C 1
ATOM 6711 O O . GLU B 1 245 ? -5.359 44.5 23.188 1 98.38 245 GLU B O 1
ATOM 6716 N N . ILE B 1 246 ? -4.918 42.562 22.266 1 98.06 246 ILE B N 1
ATOM 6717 C CA . ILE B 1 246 ? -3.498 42.719 22.562 1 98.06 246 ILE B CA 1
ATOM 6718 C C . ILE B 1 246 ? -2.727 42.938 21.25 1 98.06 246 ILE B C 1
ATOM 6720 O O . ILE B 1 246 ? -1.539 42.594 21.172 1 98.06 246 ILE B O 1
ATOM 6724 N N . ASN B 1 247 ? -3.404 43.219 20.203 1 97.69 247 ASN B N 1
ATOM 6725 C CA . ASN B 1 247 ? -2.869 43.656 18.922 1 97.69 247 ASN B CA 1
ATOM 6726 C C . ASN B 1 247 ? -2.25 42.5 18.156 1 97.69 247 ASN B C 1
ATOM 6728 O O . ASN B 1 247 ? -1.182 42.625 17.562 1 97.69 247 ASN B O 1
ATOM 6732 N N . TRP B 1 248 ? -2.896 41.344 18.328 1 98.31 248 TRP B N 1
ATOM 6733 C CA . TRP B 1 248 ? -2.578 40.188 17.516 1 98.31 248 TRP B CA 1
ATOM 6734 C C . TRP B 1 248 ? -3.807 39.688 16.75 1 98.31 248 TRP B C 1
ATOM 6736 O O . TRP B 1 248 ? -4.281 38.562 16.969 1 98.31 248 TRP B O 1
ATOM 6746 N N . PRO B 1 249 ? -4.273 40.562 15.844 1 98 249 PRO B N 1
ATOM 6747 C CA . PRO B 1 249 ? -5.457 40.125 15.109 1 98 249 PRO B CA 1
ATOM 6748 C C . PRO B 1 249 ? -5.23 38.812 14.383 1 98 249 PRO B C 1
ATOM 6750 O O . PRO B 1 249 ? -4.129 38.562 13.883 1 98 249 PRO B O 1
ATOM 6753 N N . ILE B 1 250 ? -6.234 37.969 14.305 1 98.31 250 ILE B N 1
ATOM 6754 C CA . ILE B 1 250 ? -6.203 36.656 13.672 1 98.31 250 ILE B CA 1
ATOM 6755 C C . ILE B 1 250 ? -7.395 36.5 12.734 1 98.31 250 ILE B C 1
ATOM 6757 O O . ILE B 1 250 ? -8.438 37.125 12.938 1 98.31 250 ILE B O 1
ATOM 6761 N N . THR B 1 251 ? -7.234 35.844 11.633 1 97.06 251 THR B N 1
ATOM 6762 C CA . THR B 1 251 ? -8.297 35.531 10.68 1 97.06 251 THR B CA 1
ATOM 6763 C C . THR B 1 251 ? -8.312 34.062 10.336 1 97.06 251 THR B C 1
ATOM 6765 O O . THR B 1 251 ? -7.402 33.312 10.719 1 97.06 251 THR B O 1
ATOM 6768 N N . PRO B 1 252 ? -9.43 33.531 9.75 1 96.75 252 PRO B N 1
ATOM 6769 C CA . PRO B 1 252 ? -9.391 32.125 9.266 1 96.75 252 PRO B CA 1
ATOM 6770 C C . PRO B 1 252 ? -8.281 31.906 8.234 1 96.75 252 PRO B C 1
ATOM 6772 O O . PRO B 1 252 ? -7.895 32.844 7.516 1 96.75 252 PRO B O 1
ATOM 6775 N N . TYR B 1 253 ? -7.781 30.734 8.227 1 96.25 253 TYR B N 1
ATOM 6776 C CA . TYR B 1 253 ? -6.75 30.312 7.281 1 96.25 253 TYR B CA 1
ATOM 6777 C C . TYR B 1 253 ? -7.137 30.688 5.855 1 96.25 253 TYR B C 1
ATOM 6779 O O . TYR B 1 253 ? -8.219 30.312 5.383 1 96.25 253 TYR B O 1
ATOM 6787 N N . VAL B 1 254 ? -6.316 31.375 5.18 1 93.12 254 VAL B N 1
ATOM 6788 C CA . VAL B 1 254 ? -6.57 31.859 3.83 1 93.12 254 VAL B CA 1
ATOM 6789 C C . VAL B 1 254 ? -6.145 30.812 2.805 1 93.12 254 VAL B C 1
ATOM 6791 O O . VAL B 1 254 ? -4.965 30.719 2.457 1 93.12 254 VAL B O 1
ATOM 6794 N N . ASN B 1 255 ? -7.102 30.156 2.258 1 84.56 255 ASN B N 1
ATOM 6795 C CA . ASN B 1 255 ? -6.887 29.062 1.321 1 84.56 255 ASN B CA 1
ATOM 6796 C C . ASN B 1 255 ? -7.074 29.516 -0.124 1 84.56 255 ASN B C 1
ATOM 6798 O O . ASN B 1 255 ? -8.102 29.234 -0.739 1 84.56 255 ASN B O 1
ATOM 6802 N N . VAL B 1 256 ? -6.09 30.25 -0.699 1 87.94 256 VAL B N 1
ATOM 6803 C CA . VAL B 1 256 ? -6.125 30.688 -2.086 1 87.94 256 VAL B CA 1
ATOM 6804 C C . VAL B 1 256 ? -4.773 30.438 -2.75 1 87.94 256 VAL B C 1
ATOM 6806 O O . VAL B 1 256 ? -3.73 30.516 -2.098 1 87.94 256 VAL B O 1
ATOM 6809 N N . PHE B 1 257 ? -4.785 30.062 -3.99 1 85.56 257 PHE B N 1
ATOM 6810 C CA . PHE B 1 257 ? -3.562 29.828 -4.75 1 85.56 257 PHE B CA 1
ATOM 6811 C C . PHE B 1 257 ? -3.486 30.766 -5.953 1 85.56 257 PHE B C 1
ATOM 6813 O O . PHE B 1 257 ? -4.324 30.688 -6.855 1 85.56 257 PHE B O 1
ATOM 6820 N N . ASN B 1 258 ? -2.496 31.531 -6.004 1 90.5 258 ASN B N 1
ATOM 6821 C CA . ASN B 1 258 ? -2.182 32.438 -7.094 1 90.5 258 ASN B CA 1
ATOM 6822 C C . ASN B 1 258 ? -3.367 33.344 -7.426 1 90.5 258 ASN B C 1
ATOM 6824 O O . ASN B 1 258 ? -3.707 33.531 -8.594 1 90.5 258 ASN B O 1
ATOM 6828 N N . SER B 1 259 ? -4.07 33.75 -6.395 1 91.38 259 SER B N 1
ATOM 6829 C CA . SER B 1 259 ? -5.203 34.688 -6.434 1 91.38 259 SER B CA 1
ATOM 6830 C C . SER B 1 259 ? -5.258 35.531 -5.18 1 91.38 259 SER B C 1
ATOM 6832 O O . SER B 1 259 ? -4.484 35.344 -4.242 1 91.38 259 SER B O 1
ATOM 6834 N N . VAL B 1 260 ? -6.148 36.5 -5.238 1 94.25 260 VAL B N 1
ATOM 6835 C CA . VAL B 1 260 ? -6.242 37.406 -4.109 1 94.25 260 VAL B CA 1
ATOM 6836 C C . VAL B 1 260 ? -7.375 36.969 -3.182 1 94.25 260 VAL B C 1
ATOM 6838 O O . VAL B 1 260 ? -8.414 36.5 -3.643 1 94.25 260 VAL B O 1
ATOM 6841 N N . PRO B 1 261 ? -7.203 37.125 -1.852 1 94.94 261 PRO B N 1
ATOM 6842 C CA . PRO B 1 261 ? -8.227 36.719 -0.884 1 94.94 261 PRO B CA 1
ATOM 6843 C C . PRO B 1 261 ? -9.523 37.531 -1.022 1 94.94 261 PRO B C 1
ATOM 6845 O O . PRO B 1 261 ? -10.586 37.031 -0.636 1 94.94 261 PRO B O 1
ATOM 6848 N N . GLU B 1 262 ? -9.453 38.625 -1.57 1 93.69 262 GLU B N 1
ATOM 6849 C CA . GLU B 1 262 ? -10.617 39.531 -1.631 1 93.69 262 GLU B CA 1
ATOM 6850 C C . GLU B 1 262 ? -11.703 38.938 -2.525 1 93.69 262 GLU B C 1
ATOM 6852 O O . GLU B 1 262 ? -12.859 39.375 -2.473 1 93.69 262 GLU B O 1
ATOM 6857 N N . LYS B 1 263 ? -11.359 38 -3.303 1 93.94 263 LYS B N 1
ATOM 6858 C CA . LYS B 1 263 ? -12.359 37.312 -4.125 1 93.94 263 LYS B CA 1
ATOM 6859 C C . LYS B 1 263 ? -13.18 36.344 -3.295 1 93.94 263 LYS B C 1
ATOM 6861 O O . LYS B 1 263 ? -14.18 35.781 -3.771 1 93.94 263 LYS B O 1
ATOM 6866 N N . GLY B 1 264 ? -12.781 36.156 -2.082 1 94.94 264 GLY B N 1
ATOM 6867 C CA . GLY B 1 264 ? -13.438 35.219 -1.203 1 94.94 264 GLY B CA 1
ATOM 6868 C C . GLY B 1 264 ? -12.703 33.875 -1.111 1 94.94 264 GLY B C 1
ATOM 6869 O O . GLY B 1 264 ? -11.93 33.531 -2.006 1 94.94 264 GLY B O 1
ATOM 6870 N N . PHE B 1 265 ? -12.891 33.219 -0.042 1 94.31 265 PHE B N 1
ATOM 6871 C CA . PHE B 1 265 ? -12.312 31.891 0.13 1 94.31 265 PHE B CA 1
ATOM 6872 C C . PHE B 1 265 ? -13.141 31.078 1.111 1 94.31 265 PHE B C 1
ATOM 6874 O O . PHE B 1 265 ? -14.102 31.578 1.698 1 94.31 265 PHE B O 1
ATOM 6881 N N . SER B 1 266 ? -12.891 29.75 1.155 1 95.06 266 SER B N 1
ATOM 6882 C CA . SER B 1 266 ? -13.672 28.828 1.978 1 95.06 266 SER B CA 1
ATOM 6883 C C . SER B 1 266 ? -12.805 28.203 3.068 1 95.06 266 SER B C 1
ATOM 6885 O O . SER B 1 266 ? -11.578 28.156 2.945 1 95.06 266 SER B O 1
ATOM 6887 N N . GLN B 1 267 ? -13.5 27.797 4.074 1 94 267 GLN B N 1
ATOM 6888 C CA . GLN B 1 267 ? -12.797 27.047 5.105 1 94 267 GLN B CA 1
ATOM 6889 C C . GLN B 1 267 ? -12.297 25.703 4.562 1 94 267 GLN B C 1
ATOM 6891 O O . GLN B 1 267 ? -13 25.031 3.807 1 94 267 GLN B O 1
ATOM 6896 N N . PHE B 1 268 ? -11.094 25.406 4.918 1 90.5 268 PHE B N 1
ATOM 6897 C CA . PHE B 1 268 ? -10.5 24.109 4.633 1 90.5 268 PHE B CA 1
ATOM 6898 C C . PHE B 1 268 ? -11.219 23.016 5.406 1 90.5 268 PHE B C 1
ATOM 6900 O O . PHE B 1 268 ? -11.414 23.125 6.617 1 90.5 268 PHE B O 1
ATOM 6907 N N . MET B 1 269 ? -11.672 21.969 4.734 1 93.56 269 MET B N 1
ATOM 6908 C CA . MET B 1 269 ? -12.297 20.828 5.41 1 93.56 269 MET B CA 1
ATOM 6909 C C . MET B 1 269 ? -11.25 19.906 6.02 1 93.56 269 MET B C 1
ATOM 6911 O O . MET B 1 269 ? -10.453 19.297 5.301 1 93.56 269 MET B O 1
ATOM 6915 N N . ASP B 1 270 ? -11.273 19.75 7.301 1 95.25 270 ASP B N 1
ATOM 6916 C CA . ASP B 1 270 ? -10.281 18.922 7.984 1 95.25 270 ASP B CA 1
ATOM 6917 C C . ASP B 1 270 ? -10.773 17.484 8.125 1 95.25 270 ASP B C 1
ATOM 6919 O O . ASP B 1 270 ? -11.07 17.031 9.234 1 95.25 270 ASP B O 1
ATOM 6923 N N . TYR B 1 271 ? -10.672 16.734 7.078 1 96.06 271 TYR B N 1
ATOM 6924 C CA . TYR B 1 271 ? -10.992 15.32 7.129 1 96.06 271 TYR B CA 1
ATOM 6925 C C . TYR B 1 271 ? -10.031 14.578 8.047 1 96.06 271 TYR B C 1
ATOM 6927 O O . TYR B 1 271 ? -8.984 15.109 8.422 1 96.06 271 TYR B O 1
ATOM 6935 N N . PRO B 1 272 ? -10.32 13.32 8.375 1 97.56 272 PRO B N 1
ATOM 6936 C CA . PRO B 1 272 ? -9.609 12.617 9.453 1 97.56 272 PRO B CA 1
ATOM 6937 C C . PRO B 1 272 ? -8.172 12.281 9.086 1 97.56 272 PRO B C 1
ATOM 6939 O O . PRO B 1 272 ? -7.383 11.891 9.953 1 97.56 272 PRO B O 1
ATOM 6942 N N . ARG B 1 273 ? -7.801 12.445 7.875 1 98.19 273 ARG B N 1
ATOM 6943 C CA . ARG B 1 273 ? -6.387 12.258 7.57 1 98.19 273 ARG B CA 1
ATOM 6944 C C . ARG B 1 273 ? -5.531 13.32 8.25 1 98.19 273 ARG B C 1
ATOM 6946 O O . ARG B 1 273 ? -4.352 13.102 8.516 1 98.19 273 ARG B O 1
ATOM 6953 N N . TYR B 1 274 ? -6.133 14.492 8.555 1 98.25 274 TYR B N 1
ATOM 6954 C CA . TYR B 1 274 ? -5.441 15.594 9.219 1 98.25 274 TYR B CA 1
ATOM 6955 C C . TYR B 1 274 ? -5.574 15.484 10.734 1 98.25 274 TYR B C 1
ATOM 6957 O O . TYR B 1 274 ? -6.484 14.82 11.234 1 98.25 274 TYR B O 1
ATOM 6965 N N . SER B 1 275 ? -4.691 16.141 11.445 1 98.19 275 SER B N 1
ATOM 6966 C CA . SER B 1 275 ? -4.617 16.031 12.898 1 98.19 275 SER B CA 1
ATOM 6967 C C . SER B 1 275 ? -5.93 16.438 13.547 1 98.19 275 SER B C 1
ATOM 6969 O O . SER B 1 275 ? -6.523 15.664 14.305 1 98.19 275 SER B O 1
ATOM 6971 N N . THR B 1 276 ? -6.48 17.609 13.172 1 98 276 THR B N 1
ATOM 6972 C CA . THR B 1 276 ? -7.691 18.109 13.812 1 98 276 THR B CA 1
ATOM 6973 C C . THR B 1 276 ? -8.898 17.266 13.422 1 98 276 THR B C 1
ATOM 6975 O O . THR B 1 276 ? -9.781 17 14.25 1 98 276 THR B O 1
ATOM 6978 N N . GLY B 1 277 ? -8.906 16.812 12.141 1 97.75 277 GLY B N 1
ATOM 6979 C CA . GLY B 1 277 ? -9.984 15.93 11.711 1 97.75 277 GLY B CA 1
ATOM 6980 C C . GLY B 1 277 ? -10.008 14.609 12.453 1 97.75 277 GLY B C 1
ATOM 6981 O O . GLY B 1 277 ? -11.078 14.102 12.781 1 97.75 277 GLY B O 1
ATOM 6982 N N . TYR B 1 278 ? -8.875 14.086 12.766 1 98.5 278 TYR B N 1
ATOM 6983 C CA . TYR B 1 278 ? -8.75 12.852 13.523 1 98.5 278 TYR B CA 1
ATOM 6984 C C . TYR B 1 278 ? -9.211 13.039 14.969 1 98.5 278 TYR B C 1
ATOM 6986 O O . TYR B 1 278 ? -10.016 12.258 15.477 1 98.5 278 TYR B O 1
ATOM 6994 N N . THR B 1 279 ? -8.75 14.094 15.633 1 98.19 279 THR B N 1
ATOM 6995 C CA . THR B 1 279 ? -9.062 14.281 17.047 1 98.19 279 THR B CA 1
ATOM 6996 C C . THR B 1 279 ? -10.555 14.562 17.234 1 98.19 279 THR B C 1
ATOM 6998 O O . THR B 1 279 ? -11.133 14.195 18.25 1 98.19 279 THR B O 1
ATOM 7001 N N . THR B 1 280 ? -11.125 15.133 16.203 1 96.25 280 THR B N 1
ATOM 7002 C CA . THR B 1 280 ? -12.539 15.477 16.266 1 96.25 280 THR B CA 1
ATOM 7003 C C . THR B 1 280 ? -13.398 14.211 16.281 1 96.25 280 THR B C 1
ATOM 7005 O O . THR B 1 280 ? -14.547 14.242 16.734 1 96.25 280 THR B O 1
ATOM 7008 N N . LEU B 1 281 ? -12.875 13.133 15.773 1 98.25 281 LEU B N 1
ATOM 7009 C CA . LEU B 1 281 ? -13.617 11.875 15.812 1 98.25 281 LEU B CA 1
ATOM 7010 C C . LEU B 1 281 ? -13.945 11.477 17.25 1 98.25 281 LEU B C 1
ATOM 7012 O O . LEU B 1 281 ? -14.859 10.68 17.469 1 98.25 281 LEU B O 1
ATOM 7016 N N . TRP B 1 282 ? -13.211 12.039 18.219 1 98.38 282 TRP B N 1
ATOM 7017 C CA . TRP B 1 282 ? -13.484 11.805 19.625 1 98.38 282 TRP B CA 1
ATOM 7018 C C . TRP B 1 282 ? -13.953 13.094 20.312 1 98.38 282 TRP B C 1
ATOM 7020 O O . TRP B 1 282 ? -13.703 13.297 21.5 1 98.38 282 TRP B O 1
ATOM 7030 N N . ASN B 1 283 ? -14.492 14.008 19.531 1 98.44 283 ASN B N 1
ATOM 7031 C CA . ASN B 1 283 ? -15.148 15.219 20.016 1 98.44 283 ASN B CA 1
ATOM 7032 C C . ASN B 1 283 ? -14.164 16.125 20.75 1 98.44 283 ASN B C 1
ATOM 7034 O O . ASN B 1 283 ? -14.523 16.766 21.75 1 98.44 283 ASN B O 1
ATOM 7038 N N . THR B 1 284 ? -12.922 16.078 20.359 1 98.62 284 THR B N 1
ATOM 7039 C CA . THR B 1 284 ? -11.93 17.047 20.812 1 98.62 284 THR B CA 1
ATOM 7040 C C . THR B 1 284 ? -12.023 18.344 20 1 98.62 284 THR B C 1
ATOM 7042 O O . THR B 1 284 ? -12.219 18.297 18.781 1 98.62 284 THR B O 1
ATOM 7045 N N . LEU B 1 285 ? -11.977 19.5 20.719 1 98.81 285 LEU B N 1
ATOM 7046 C CA . LEU B 1 285 ? -11.945 20.781 20.031 1 98.81 285 LEU B CA 1
ATOM 7047 C C . LEU B 1 285 ? -10.57 21.047 19.438 1 98.81 285 LEU B C 1
ATOM 7049 O O . LEU B 1 285 ? -9.617 21.328 20.172 1 98.81 285 LEU B O 1
ATOM 7053 N N . GLY B 1 286 ? -10.516 21.031 18.078 1 98.38 286 GLY B N 1
ATOM 7054 C CA . GLY B 1 286 ? -9.227 21.109 17.406 1 98.38 286 GLY B CA 1
ATOM 7055 C C . GLY B 1 286 ? -8.953 22.469 16.797 1 98.38 286 GLY B C 1
ATOM 7056 O O . GLY B 1 286 ? -9.859 23.109 16.266 1 98.38 286 GLY B O 1
ATOM 7057 N N . LEU B 1 287 ? -7.719 22.891 16.859 1 98.69 287 LEU B N 1
ATOM 7058 C CA . LEU B 1 287 ? -7.227 24.141 16.281 1 98.69 287 LEU B CA 1
ATOM 7059 C C . LEU B 1 287 ? -5.871 23.922 15.617 1 98.69 287 LEU B C 1
ATOM 7061 O O . LEU B 1 287 ? -4.922 23.469 16.266 1 98.69 287 LEU B O 1
ATOM 7065 N N . MET B 1 288 ? -5.824 24.156 14.375 1 98.38 288 MET B N 1
ATOM 7066 C CA . MET B 1 288 ? -4.543 24.25 13.68 1 98.38 288 MET B CA 1
ATOM 7067 C C . MET B 1 288 ? -4.133 25.719 13.492 1 98.38 288 MET B C 1
ATOM 7069 O O . MET B 1 288 ? -4.875 26.5 12.914 1 98.38 288 MET B O 1
ATOM 7073 N N . VAL B 1 289 ? -3.002 26.016 14.047 1 98.62 289 VAL B N 1
ATOM 7074 C CA . VAL B 1 289 ? -2.473 27.375 13.945 1 98.62 289 VAL B CA 1
ATOM 7075 C C . VAL B 1 289 ? -1.58 27.5 12.711 1 98.62 289 VAL B C 1
ATOM 7077 O O . VAL B 1 289 ? -0.709 26.641 12.492 1 98.62 289 VAL B O 1
ATOM 7080 N N . GLU B 1 290 ? -1.83 28.531 11.914 1 97.81 290 GLU B N 1
ATOM 7081 C CA . GLU B 1 290 ? -1.013 28.828 10.742 1 97.81 290 GLU B CA 1
ATOM 7082 C C . GLU B 1 290 ? -0.45 30.234 10.789 1 97.81 290 GLU B C 1
ATOM 7084 O O . GLU B 1 290 ? -1.172 31.203 10.539 1 97.81 290 GLU B O 1
ATOM 7089 N N . THR B 1 291 ? 0.792 30.328 11.086 1 98.38 291 THR B N 1
ATOM 7090 C CA . THR B 1 291 ? 1.421 31.641 11.039 1 98.38 291 THR B CA 1
ATOM 7091 C C . THR B 1 291 ? 1.828 32 9.609 1 98.38 291 THR B C 1
ATOM 7093 O O . THR B 1 291 ? 2.088 31.109 8.797 1 98.38 291 THR B O 1
ATOM 7096 N N . HIS B 1 292 ? 1.865 33.281 9.352 1 97.62 292 HIS B N 1
ATOM 7097 C CA . HIS B 1 292 ? 2.135 33.75 7.992 1 97.62 292 HIS B CA 1
ATOM 7098 C C . HIS B 1 292 ? 3.615 33.625 7.652 1 97.62 292 HIS B C 1
ATOM 7100 O O . HIS B 1 292 ? 4.461 34.281 8.258 1 97.62 292 HIS B O 1
ATOM 7106 N N . MET B 1 293 ? 3.955 32.969 6.613 1 96.25 293 MET B N 1
ATOM 7107 C CA . MET B 1 293 ? 5.309 32.531 6.289 1 96.25 293 MET B CA 1
ATOM 7108 C C . MET B 1 293 ? 6.211 33.719 5.984 1 96.25 293 MET B C 1
ATOM 7110 O O . MET B 1 293 ? 7.426 33.625 6.18 1 96.25 293 MET B O 1
ATOM 7114 N N . LEU B 1 294 ? 5.656 34.844 5.59 1 96.38 294 LEU B N 1
ATOM 7115 C CA . LEU B 1 294 ? 6.48 35.969 5.148 1 96.38 294 LEU B CA 1
ATOM 7116 C C . LEU B 1 294 ? 6.781 36.906 6.305 1 96.38 294 LEU B C 1
ATOM 7118 O O . LEU B 1 294 ? 7.648 37.781 6.191 1 96.38 294 LEU B O 1
ATOM 7122 N N . LYS B 1 295 ? 6.059 36.812 7.422 1 97.81 295 LYS B N 1
ATOM 7123 C CA . LYS B 1 295 ? 6.363 37.625 8.594 1 97.81 295 LYS B CA 1
ATOM 7124 C C . LYS B 1 295 ? 7.668 37.156 9.25 1 97.81 295 LYS B C 1
ATOM 7126 O O . LYS B 1 295 ? 8.078 36.031 9.102 1 97.81 295 LYS B O 1
ATOM 7131 N N . PRO B 1 296 ? 8.328 38.125 9.938 1 97.5 296 PRO B N 1
ATOM 7132 C CA . PRO B 1 296 ? 9.562 37.719 10.625 1 97.5 296 PRO B CA 1
ATOM 7133 C C . PRO B 1 296 ? 9.352 36.562 11.602 1 97.5 296 PRO B C 1
ATOM 7135 O O . PRO B 1 296 ? 8.32 36.5 12.281 1 97.5 296 PRO B O 1
ATOM 7138 N N . TYR B 1 297 ? 10.352 35.688 11.719 1 98.31 297 TYR B N 1
ATOM 7139 C CA . TYR B 1 297 ? 10.281 34.469 12.547 1 98.31 297 TYR B CA 1
ATOM 7140 C C . TYR B 1 297 ? 9.922 34.844 13.984 1 98.31 297 TYR B C 1
ATOM 7142 O O . TYR B 1 297 ? 9.07 34.188 14.602 1 98.31 297 TYR B O 1
ATOM 7150 N N . LYS B 1 298 ? 10.5 35.906 14.477 1 98.44 298 LYS B N 1
ATOM 7151 C CA . LYS B 1 298 ? 10.266 36.312 15.852 1 98.44 298 LYS B CA 1
ATOM 7152 C C . LYS B 1 298 ? 8.789 36.656 16.078 1 98.44 298 LYS B C 1
ATOM 7154 O O . LYS B 1 298 ? 8.211 36.281 17.094 1 98.44 298 LYS B O 1
ATOM 7159 N N . LYS B 1 299 ? 8.25 37.344 15.172 1 98.38 299 LYS B N 1
ATOM 7160 C CA . LYS B 1 299 ? 6.844 37.719 15.273 1 98.38 299 LYS B CA 1
ATOM 7161 C C . LYS B 1 299 ? 5.938 36.5 15.234 1 98.38 299 LYS B C 1
ATOM 7163 O O . LYS B 1 299 ? 4.953 36.406 15.977 1 98.38 299 LYS B O 1
ATOM 7168 N N . ARG B 1 300 ? 6.242 35.562 14.398 1 98.75 300 ARG B N 1
ATOM 7169 C CA . ARG B 1 300 ? 5.441 34.344 14.266 1 98.75 300 ARG B CA 1
ATOM 7170 C C . ARG B 1 300 ? 5.492 33.5 15.547 1 98.75 300 ARG B C 1
ATOM 7172 O O . ARG B 1 300 ? 4.469 33 16.016 1 98.75 300 ARG B O 1
ATOM 7179 N N . VAL B 1 301 ? 6.684 33.375 16.141 1 98.88 301 VAL B N 1
ATOM 7180 C CA . VAL B 1 301 ? 6.848 32.625 17.391 1 98.88 301 VAL B CA 1
ATOM 7181 C C . VAL B 1 301 ? 6.039 33.312 18.5 1 98.88 301 VAL B C 1
ATOM 7183 O O . VAL B 1 301 ? 5.293 32.656 19.219 1 98.88 301 VAL B O 1
ATOM 7186 N N . MET B 1 302 ? 6.133 34.625 18.578 1 98.75 302 MET B N 1
ATOM 7187 C CA . MET B 1 302 ? 5.438 35.344 19.641 1 98.75 302 MET B CA 1
ATOM 7188 C C . MET B 1 302 ? 3.928 35.281 19.438 1 98.75 302 MET B C 1
ATOM 7190 O O . MET B 1 302 ? 3.174 35.156 20.406 1 98.75 302 MET B O 1
ATOM 7194 N N . GLY B 1 303 ? 3.518 35.438 18.188 1 98.81 303 GLY B N 1
ATOM 7195 C CA . GLY B 1 303 ? 2.098 35.25 17.922 1 98.81 303 GLY B CA 1
ATOM 7196 C C . GLY B 1 303 ? 1.559 33.906 18.375 1 98.81 303 GLY B C 1
ATOM 7197 O O . GLY B 1 303 ? 0.476 33.844 18.953 1 98.81 303 GLY B O 1
ATOM 7198 N N . THR B 1 304 ? 2.293 32.844 18.062 1 98.88 304 THR B N 1
ATOM 7199 C CA . THR B 1 304 ? 1.913 31.5 18.484 1 98.88 304 THR B CA 1
ATOM 7200 C C . THR B 1 304 ? 1.871 31.391 20 1 98.88 304 THR B C 1
ATOM 7202 O O . THR B 1 304 ? 0.959 30.781 20.562 1 98.88 304 THR B O 1
ATOM 7205 N N . TYR B 1 305 ? 2.842 32 20.656 1 98.81 305 TYR B N 1
ATOM 7206 C CA . TYR B 1 305 ? 2.922 32.031 22.125 1 98.81 305 TYR B CA 1
ATOM 7207 C C . TYR B 1 305 ? 1.662 32.656 22.719 1 98.81 305 TYR B C 1
ATOM 7209 O O . TYR B 1 305 ? 1.026 32.062 23.594 1 98.81 305 TYR B O 1
ATOM 7217 N N . TYR B 1 306 ? 1.26 33.812 22.234 1 98.81 306 TYR B N 1
ATOM 7218 C CA . TYR B 1 306 ? 0.102 34.5 22.781 1 98.81 306 TYR B CA 1
ATOM 7219 C C . TYR B 1 306 ? -1.188 33.781 22.453 1 98.81 306 TYR B C 1
ATOM 7221 O O . TYR B 1 306 ? -2.123 33.75 23.266 1 98.81 306 TYR B O 1
ATOM 7229 N N . LEU B 1 307 ? -1.235 33.188 21.281 1 98.88 307 LEU B N 1
ATOM 7230 C CA . LEU B 1 307 ? -2.404 32.406 20.922 1 98.88 307 LEU B CA 1
ATOM 7231 C C . LEU B 1 307 ? -2.605 31.25 21.922 1 98.88 307 LEU B C 1
ATOM 7233 O O . LEU B 1 307 ? -3.721 31.031 22.406 1 98.88 307 LEU B O 1
ATOM 7237 N N . MET B 1 308 ? -1.55 30.516 22.25 1 98.94 308 MET B N 1
ATOM 7238 C CA . MET B 1 308 ? -1.656 29.406 23.203 1 98.94 308 MET B CA 1
ATOM 7239 C C . MET B 1 308 ? -2.027 29.906 24.594 1 98.94 308 MET B C 1
ATOM 7241 O O . MET B 1 308 ? -2.801 29.25 25.297 1 98.94 308 MET B O 1
ATOM 7245 N N . GLN B 1 309 ? -1.513 31.062 24.984 1 98.69 309 GLN B N 1
ATOM 7246 C CA . GLN B 1 309 ? -1.892 31.656 26.266 1 98.69 309 GLN B CA 1
ATOM 7247 C C . GLN B 1 309 ? -3.391 31.938 26.312 1 98.69 309 GLN B C 1
ATOM 7249 O O . GLN B 1 309 ? -4.047 31.656 27.312 1 98.69 309 GLN B O 1
ATOM 7254 N N . LYS B 1 310 ? -3.879 32.531 25.219 1 98.81 310 LYS B N 1
ATOM 7255 C CA . LYS B 1 310 ? -5.301 32.844 25.188 1 98.81 310 LYS B CA 1
ATOM 7256 C C . LYS B 1 310 ? -6.156 31.578 25.172 1 98.81 310 LYS B C 1
ATOM 7258 O O . LYS B 1 310 ? -7.254 31.562 25.734 1 98.81 310 LYS B O 1
ATOM 7263 N N . MET B 1 311 ? -5.672 30.516 24.562 1 98.88 311 MET B N 1
ATOM 7264 C CA . MET B 1 311 ? -6.398 29.25 24.578 1 98.88 311 MET B CA 1
ATOM 7265 C C . MET B 1 311 ? -6.441 28.672 26 1 98.88 311 MET B C 1
ATOM 7267 O O . MET B 1 311 ? -7.43 28.047 26.391 1 98.88 311 MET B O 1
ATOM 7271 N N . ILE B 1 312 ? -5.367 28.844 26.766 1 98.69 312 ILE B N 1
ATOM 7272 C CA . ILE B 1 312 ? -5.359 28.438 28.172 1 98.69 312 ILE B CA 1
ATOM 7273 C C . ILE B 1 312 ? -6.402 29.234 28.938 1 98.69 312 ILE B C 1
ATOM 7275 O O . ILE B 1 312 ? -7.145 28.688 29.75 1 98.69 312 ILE B O 1
ATOM 7279 N N . ASP B 1 313 ? -6.48 30.562 28.672 1 98.56 313 ASP B N 1
ATOM 7280 C CA . ASP B 1 313 ? -7.477 31.406 29.312 1 98.56 313 ASP B CA 1
ATOM 7281 C C . ASP B 1 313 ? -8.891 30.906 29.031 1 98.56 313 ASP B C 1
ATOM 7283 O O . ASP B 1 313 ? -9.734 30.875 29.938 1 98.56 313 ASP B O 1
ATOM 7287 N N . ILE B 1 314 ? -9.109 30.578 27.812 1 98.75 314 ILE B N 1
ATOM 7288 C CA . ILE B 1 314 ? -10.422 30.078 27.406 1 98.75 314 ILE B CA 1
ATOM 7289 C C . ILE B 1 314 ? -10.711 28.766 28.125 1 98.75 314 ILE B C 1
ATOM 7291 O O . ILE B 1 314 ? -11.828 28.531 28.609 1 98.75 314 ILE B O 1
ATOM 7295 N N . SER B 1 315 ? -9.711 27.906 28.203 1 98.5 315 SER B N 1
ATOM 7296 C CA . SER B 1 315 ? -9.844 26.641 28.922 1 98.5 315 SER B CA 1
ATOM 7297 C C . SER B 1 315 ? -10.18 26.875 30.391 1 98.5 315 SER B C 1
ATOM 7299 O O . SER B 1 315 ? -11.023 26.172 30.953 1 98.5 315 SER B O 1
ATOM 7301 N N . GLU B 1 316 ? -9.539 27.859 31.031 1 97.88 316 GLU B N 1
ATOM 7302 C CA . GLU B 1 316 ? -9.781 28.172 32.438 1 97.88 316 GLU B CA 1
ATOM 7303 C C . GLU B 1 316 ? -11.211 28.672 32.656 1 97.88 316 GLU B C 1
ATOM 7305 O O . GLU B 1 316 ? -11.836 28.359 33.656 1 97.88 316 GLU B O 1
ATOM 7310 N N . LYS B 1 317 ? -11.617 29.359 31.688 1 98.06 317 LYS B N 1
ATOM 7311 C CA . LYS B 1 317 ? -12.938 29.969 31.797 1 98.06 317 LYS B CA 1
ATOM 7312 C C . LYS B 1 317 ? -14.039 28.953 31.516 1 98.06 317 LYS B C 1
ATOM 7314 O O . LYS B 1 317 ? -15.031 28.875 32.25 1 98.06 317 LYS B O 1
ATOM 7319 N N . ASP B 1 318 ? -13.812 28.172 30.484 1 98.44 318 ASP B N 1
ATOM 7320 C CA . ASP B 1 318 ? -14.914 27.375 29.953 1 98.44 318 ASP B CA 1
ATOM 7321 C C . ASP B 1 318 ? -14.672 25.875 30.156 1 98.44 318 ASP B C 1
ATOM 7323 O O . ASP B 1 318 ? -15.383 25.047 29.594 1 98.44 318 ASP B O 1
ATOM 7327 N N . GLY B 1 319 ? -13.711 25.484 30.953 1 98.12 319 GLY B N 1
ATOM 7328 C CA . GLY B 1 319 ? -13.312 24.094 31.094 1 98.12 319 GLY B CA 1
ATOM 7329 C C . GLY B 1 319 ? -14.477 23.172 31.422 1 98.12 319 GLY B C 1
ATOM 7330 O O . GLY B 1 319 ? -14.672 22.141 30.75 1 98.12 319 GLY B O 1
ATOM 7331 N N . LYS B 1 320 ? -15.242 23.5 32.438 1 97.75 320 LYS B N 1
ATOM 7332 C CA . LYS B 1 320 ? -16.375 22.688 32.844 1 97.75 320 LYS B CA 1
ATOM 7333 C C . LYS B 1 320 ? -17.422 22.594 31.719 1 97.75 320 LYS B C 1
ATOM 7335 O O . LYS B 1 320 ? -17.969 21.516 31.469 1 97.75 320 LYS B O 1
ATOM 7340 N N . LYS B 1 321 ? -17.656 23.719 31.094 1 98.5 321 LYS B N 1
ATOM 7341 C CA . LYS B 1 321 ? -18.609 23.75 30 1 98.5 321 LYS B CA 1
ATOM 7342 C C . LYS B 1 321 ? -18.156 22.859 28.844 1 98.5 321 LYS B C 1
ATOM 7344 O O . LYS B 1 321 ? -18.953 22.094 28.297 1 98.5 321 LYS B O 1
ATOM 7349 N N . ILE B 1 322 ? -16.938 22.922 28.5 1 98.69 322 ILE B N 1
ATOM 7350 C CA . ILE B 1 322 ? -16.375 22.125 27.406 1 98.69 322 ILE B CA 1
ATOM 7351 C C . ILE B 1 322 ? -16.531 20.641 27.719 1 98.69 322 ILE B C 1
ATOM 7353 O O . ILE B 1 322 ? -16.953 19.859 26.875 1 98.69 322 ILE B O 1
ATOM 7357 N N . LYS B 1 323 ? -16.188 20.25 28.875 1 98.12 323 LYS B N 1
ATOM 7358 C CA . LYS B 1 323 ? -16.281 18.844 29.281 1 98.12 323 LYS B CA 1
ATOM 7359 C C . LYS B 1 323 ? -17.719 18.344 29.219 1 98.12 323 LYS B C 1
ATOM 7361 O O . LYS B 1 323 ? -17.969 17.203 28.797 1 98.12 323 LYS B O 1
ATOM 7366 N N . GLU B 1 324 ? -18.625 19.188 29.656 1 98.31 324 GLU B N 1
ATOM 7367 C CA . GLU B 1 324 ? -20.031 18.828 29.594 1 98.31 324 GLU B CA 1
ATOM 7368 C C . GLU B 1 324 ? -20.516 18.688 28.156 1 98.31 324 GLU B C 1
ATOM 7370 O O . GLU B 1 324 ? -21.219 17.734 27.812 1 98.31 324 GLU B O 1
ATOM 7375 N N . LEU B 1 325 ? -20.156 19.609 27.328 1 98.75 325 LEU B N 1
ATOM 7376 C CA . LEU B 1 325 ? -20.531 19.578 25.922 1 98.75 325 LEU B CA 1
ATOM 7377 C C . LEU B 1 325 ? -19.969 18.328 25.234 1 98.75 325 LEU B C 1
ATOM 7379 O O . LEU B 1 325 ? -20.641 17.719 24.406 1 98.75 325 LEU B O 1
ATOM 7383 N N . ARG B 1 326 ? -18.766 17.938 25.562 1 98.44 326 ARG B N 1
ATOM 7384 C CA . ARG B 1 326 ? -18.141 16.75 24.984 1 98.44 326 ARG B CA 1
ATOM 7385 C C . ARG B 1 326 ? -18.859 15.484 25.453 1 98.44 326 ARG B C 1
ATOM 7387 O O . ARG B 1 326 ? -19.125 14.578 24.656 1 98.44 326 ARG B O 1
ATOM 7394 N N . ALA B 1 327 ? -19.141 15.43 26.75 1 97.94 327 ALA B N 1
ATOM 7395 C CA . ALA B 1 327 ? -19.875 14.281 27.266 1 97.94 327 ALA B CA 1
ATOM 7396 C C . ALA B 1 327 ? -21.219 14.117 26.578 1 97.94 327 ALA B C 1
ATOM 7398 O O . ALA B 1 327 ? -21.609 13.008 26.219 1 97.94 327 ALA B O 1
ATOM 7399 N N . ASN B 1 328 ? -21.859 15.266 26.375 1 98.44 328 ASN B N 1
ATOM 7400 C CA . ASN B 1 328 ? -23.141 15.25 25.672 1 98.44 328 ASN B CA 1
ATOM 7401 C C . ASN B 1 328 ? -22.984 14.812 24.219 1 98.44 328 ASN B C 1
ATOM 7403 O O . ASN B 1 328 ? -23.859 14.117 23.688 1 98.44 328 ASN B O 1
ATOM 7407 N N . ALA B 1 329 ? -21.953 15.242 23.594 1 98.44 329 ALA B N 1
ATOM 7408 C CA . ALA B 1 329 ? -21.703 14.859 22.203 1 98.44 329 ALA B CA 1
ATOM 7409 C C . ALA B 1 329 ? -21.484 13.352 22.078 1 98.44 329 ALA B C 1
ATOM 7411 O O . ALA B 1 329 ? -21.984 12.727 21.141 1 98.44 329 ALA B O 1
ATOM 7412 N N . PHE B 1 330 ? -20.75 12.773 23.031 1 97.94 330 PHE B N 1
ATOM 7413 C CA . PHE B 1 330 ? -20.531 11.328 23.031 1 97.94 330 PHE B CA 1
ATOM 7414 C C . PHE B 1 330 ? -21.859 10.586 23.172 1 97.94 330 PHE B C 1
ATOM 7416 O O . PHE B 1 330 ? -22.094 9.586 22.484 1 97.94 330 PHE B O 1
ATOM 7423 N N . ALA B 1 331 ? -22.672 11.102 24.062 1 97.94 331 ALA B N 1
ATOM 7424 C CA . ALA B 1 331 ? -23.984 10.484 24.266 1 97.94 331 ALA B CA 1
ATOM 7425 C C . ALA B 1 331 ? -24.844 10.594 23.016 1 97.94 331 ALA B C 1
ATOM 7427 O O . ALA B 1 331 ? -25.516 9.625 22.641 1 97.94 331 ALA B O 1
ATOM 7428 N N . ALA B 1 332 ? -24.797 11.75 22.422 1 97.75 332 ALA B N 1
ATOM 7429 C CA . ALA B 1 332 ? -25.594 11.977 21.219 1 97.75 332 ALA B CA 1
ATOM 7430 C C . ALA B 1 332 ? -25.125 11.078 20.078 1 97.75 332 ALA B C 1
ATOM 7432 O O . ALA B 1 332 ? -25.922 10.609 19.266 1 97.75 332 ALA B O 1
ATOM 7433 N N . ASP B 1 333 ? -23.859 10.859 19.953 1 97.31 333 ASP B N 1
ATOM 7434 C CA . ASP B 1 333 ? -23.297 10.008 18.906 1 97.31 333 ASP B CA 1
ATOM 7435 C C . ASP B 1 333 ? -23.844 8.586 19.016 1 97.31 333 ASP B C 1
ATOM 7437 O O . ASP B 1 333 ? -24.047 7.922 18 1 97.31 333 ASP B O 1
ATOM 7441 N N . GLN B 1 334 ? -24.094 8.148 20.188 1 95.69 334 GLN B N 1
ATOM 7442 C CA . GLN B 1 334 ? -24.547 6.781 20.406 1 95.69 334 GLN B CA 1
ATOM 7443 C C . GLN B 1 334 ? -26.016 6.613 20 1 95.69 334 GLN B C 1
ATOM 7445 O O . GLN B 1 334 ? -26.469 5.492 19.797 1 95.69 334 GLN B O 1
ATOM 7450 N N . GLU B 1 335 ? -26.672 7.703 19.859 1 96.06 335 GLU B N 1
ATOM 7451 C CA . GLU B 1 335 ? -28.094 7.652 19.562 1 96.06 335 GLU B CA 1
ATOM 7452 C C . GLU B 1 335 ? -28.359 7.898 18.094 1 96.06 335 GLU B C 1
ATOM 7454 O O . GLU B 1 335 ? -29.5 7.793 17.625 1 96.06 335 GLU B O 1
ATOM 7459 N N . LYS B 1 336 ? -27.359 8.156 17.375 1 95.56 336 LYS B N 1
ATOM 7460 C CA . LYS B 1 336 ? -27.531 8.477 15.969 1 95.56 336 LYS B CA 1
ATOM 7461 C C . LYS B 1 336 ? -28.062 7.277 15.188 1 95.56 336 LYS B C 1
ATOM 7463 O O . LYS B 1 336 ? -27.594 6.152 15.375 1 95.56 336 LYS B O 1
ATOM 7468 N N . ILE B 1 337 ? -29 7.594 14.312 1 96.81 337 ILE B N 1
ATOM 7469 C CA . ILE B 1 337 ? -29.547 6.582 13.406 1 96.81 337 ILE B CA 1
ATOM 7470 C C . ILE B 1 337 ? -28.797 6.625 12.078 1 96.81 337 ILE B C 1
ATOM 7472 O O . ILE B 1 337 ? -28.531 5.582 11.477 1 96.81 337 ILE B O 1
ATOM 7476 N N . THR B 1 338 ? -28.5 7.828 11.664 1 97.44 338 THR B N 1
ATOM 7477 C CA . THR B 1 338 ? -27.703 8.055 10.469 1 97.44 338 THR B CA 1
ATOM 7478 C C . THR B 1 338 ? -26.5 8.938 10.781 1 97.44 338 THR B C 1
ATOM 7480 O O . THR B 1 338 ? -26.469 9.625 11.805 1 97.44 338 THR B O 1
ATOM 7483 N N . TYR B 1 339 ? -25.484 8.828 10.008 1 97.31 339 TYR B N 1
ATOM 7484 C CA . TYR B 1 339 ? -24.234 9.562 10.148 1 97.31 339 TYR B CA 1
ATOM 7485 C C . TYR B 1 339 ? -23.766 10.117 8.812 1 97.31 339 TYR B C 1
ATOM 7487 O O . TYR B 1 339 ? -23.703 9.391 7.82 1 97.31 339 TYR B O 1
ATOM 7495 N N . PRO B 1 340 ? -23.516 11.422 8.727 1 96.88 340 PRO B N 1
ATOM 7496 C CA . PRO B 1 340 ? -23.016 12 7.477 1 96.88 340 PRO B CA 1
ATOM 7497 C C . PRO B 1 340 ? -21.547 11.648 7.215 1 96.88 340 PRO B C 1
ATOM 7499 O O . PRO B 1 340 ? -20.703 11.836 8.094 1 96.88 340 PRO B O 1
ATOM 7502 N N . VAL B 1 341 ? -21.203 11.203 6 1 95.62 341 VAL B N 1
ATOM 7503 C CA . VAL B 1 341 ? -19.828 10.789 5.719 1 95.62 341 VAL B CA 1
ATOM 7504 C C . VAL B 1 341 ? -19.219 11.711 4.664 1 95.62 341 VAL B C 1
ATOM 7506 O O . VAL B 1 341 ? -18.016 11.664 4.41 1 95.62 341 VAL B O 1
ATOM 7509 N N . LYS B 1 342 ? -19.969 12.625 4.035 1 95.06 342 LYS B N 1
ATOM 7510 C CA . LYS B 1 342 ? -19.484 13.633 3.086 1 95.06 342 LYS B CA 1
ATOM 7511 C C . LYS B 1 342 ? -20.141 14.984 3.346 1 95.06 342 LYS B C 1
ATOM 7513 O O . LYS B 1 342 ? -21.25 15.055 3.867 1 95.06 342 LYS B O 1
ATOM 7518 N N . PHE B 1 343 ? -19.406 15.992 2.996 1 96.19 343 PHE B N 1
ATOM 7519 C CA . PHE B 1 343 ? -19.891 17.359 3.162 1 96.19 343 PHE B CA 1
ATOM 7520 C C . PHE B 1 343 ? -19.531 18.203 1.94 1 96.19 343 PHE B C 1
ATOM 7522 O O . PHE B 1 343 ? -18.594 17.891 1.21 1 96.19 343 PHE B O 1
ATOM 7529 N N . LYS B 1 344 ? -20.312 19.141 1.662 1 95.94 344 LYS B N 1
ATOM 7530 C CA . LYS B 1 344 ? -20 20.172 0.667 1 95.94 344 LYS B CA 1
ATOM 7531 C C . LYS B 1 344 ? -20.234 21.578 1.234 1 95.94 344 LYS B C 1
ATOM 7533 O O . LYS B 1 344 ? -20.891 21.734 2.266 1 95.94 344 LYS B O 1
ATOM 7538 N N . ILE B 1 345 ? -19.688 22.531 0.639 1 96.69 345 ILE B N 1
ATOM 7539 C CA . ILE B 1 345 ? -19.906 23.906 1.036 1 96.69 345 ILE B CA 1
ATOM 7540 C C . ILE B 1 345 ? -21.391 24.266 0.868 1 96.69 345 ILE B C 1
ATOM 7542 O O . ILE B 1 345 ? -21.984 23.953 -0.162 1 96.69 345 ILE B O 1
ATOM 7546 N N . ASP B 1 346 ? -22.016 24.781 1.899 1 97.12 346 ASP B N 1
ATOM 7547 C CA . ASP B 1 346 ? -23.359 25.344 1.798 1 97.12 346 ASP B CA 1
ATOM 7548 C C . ASP B 1 346 ? -23.328 26.734 1.159 1 97.12 346 ASP B C 1
ATOM 7550 O O . ASP B 1 346 ? -23.141 27.734 1.852 1 97.12 346 ASP B O 1
ATOM 7554 N N . THR B 1 347 ? -23.578 26.844 -0.046 1 94.56 347 THR B N 1
ATOM 7555 C CA . THR B 1 347 ? -23.406 28.078 -0.801 1 94.56 347 THR B CA 1
ATOM 7556 C C . THR B 1 347 ? -24.5 29.078 -0.435 1 94.56 347 THR B C 1
ATOM 7558 O O . THR B 1 347 ? -24.438 30.25 -0.81 1 94.56 347 THR B O 1
ATOM 7561 N N . THR B 1 348 ? -25.469 28.688 0.32 1 96.25 348 THR B N 1
ATOM 7562 C CA . THR B 1 348 ? -26.562 29.562 0.686 1 96.25 348 THR B CA 1
ATOM 7563 C C . THR B 1 348 ? -26.219 30.375 1.927 1 96.25 348 THR B C 1
ATOM 7565 O O . THR B 1 348 ? -26.922 31.344 2.268 1 96.25 348 THR B O 1
ATOM 7568 N N . LYS B 1 349 ? -25.172 29.984 2.572 1 96.19 349 LYS B N 1
ATOM 7569 C CA . LYS B 1 349 ? -24.734 30.672 3.785 1 96.19 349 LYS B CA 1
ATOM 7570 C C . LYS B 1 349 ? -23.281 31.109 3.684 1 96.19 349 LYS B C 1
ATOM 7572 O O . LYS B 1 349 ? -22.438 30.344 3.215 1 96.19 349 LYS B O 1
ATOM 7577 N N . THR B 1 350 ? -23.016 32.312 4.035 1 94.44 350 THR B N 1
ATOM 7578 C CA . THR B 1 350 ? -21.641 32.812 4.059 1 94.44 350 THR B CA 1
ATOM 7579 C C . THR B 1 350 ? -21.422 33.75 5.254 1 94.44 350 THR B C 1
ATOM 7581 O O . THR B 1 350 ? -22.391 34.219 5.859 1 94.44 350 THR B O 1
ATOM 7584 N N . SER B 1 351 ? -20.234 33.844 5.621 1 94.5 351 SER B N 1
ATOM 7585 C CA . SER B 1 351 ? -19.797 34.844 6.566 1 94.5 351 SER B CA 1
ATOM 7586 C C . SER B 1 351 ? -19.031 35.969 5.867 1 94.5 351 SER B C 1
ATOM 7588 O O . SER B 1 351 ? -18.641 35.812 4.703 1 94.5 351 SER B O 1
ATOM 7590 N N . THR B 1 352 ? -18.953 37.125 6.574 1 95.88 352 THR B N 1
ATOM 7591 C CA . THR B 1 352 ? -18.172 38.25 6.078 1 95.88 352 THR B CA 1
ATOM 7592 C C . THR B 1 352 ? -17.031 38.562 7.031 1 95.88 352 THR B C 1
ATOM 7594 O O . THR B 1 352 ? -17.234 38.656 8.242 1 95.88 352 THR B O 1
ATOM 7597 N N . LEU B 1 353 ? -15.875 38.688 6.488 1 96.38 353 LEU B N 1
ATOM 7598 C CA . LEU B 1 353 ? -14.695 39.094 7.258 1 96.38 353 LEU B CA 1
ATOM 7599 C C . LEU B 1 353 ? -14.266 40.5 6.914 1 96.38 353 LEU B C 1
ATOM 7601 O O . LEU B 1 353 ? -14.312 40.906 5.75 1 96.38 353 LEU B O 1
ATOM 7605 N N . ASN B 1 354 ? -14 41.312 7.93 1 97.06 354 ASN B N 1
ATOM 7606 C CA . ASN B 1 354 ? -13.219 42.5 7.672 1 97.06 354 ASN B CA 1
ATOM 7607 C C . ASN B 1 354 ? -11.734 42.188 7.516 1 97.06 354 ASN B C 1
ATOM 7609 O O . ASN B 1 354 ? -10.961 42.281 8.469 1 97.06 354 ASN B O 1
ATOM 7613 N N . PHE B 1 355 ? -11.398 41.938 6.258 1 97.69 355 PHE B N 1
ATOM 7614 C CA . PHE B 1 355 ? -10.109 41.312 5.969 1 97.69 355 PHE B CA 1
ATOM 7615 C C . PHE B 1 355 ? -9.023 42.375 5.797 1 97.69 355 PHE B C 1
ATOM 7617 O O . PHE B 1 355 ? -9.203 43.344 5.043 1 97.69 355 PHE B O 1
ATOM 7624 N N . LYS B 1 356 ? -7.949 42.188 6.484 1 98.25 356 LYS B N 1
ATOM 7625 C CA . LYS B 1 356 ? -6.777 43.062 6.379 1 98.25 356 LYS B CA 1
ATOM 7626 C C . LYS B 1 356 ? -5.77 42.5 5.379 1 98.25 356 LYS B C 1
ATOM 7628 O O . LYS B 1 356 ? -4.973 41.625 5.715 1 98.25 356 LYS B O 1
ATOM 7633 N N . GLY B 1 357 ? -5.773 43.125 4.164 1 97.81 357 GLY B N 1
ATOM 7634 C CA . GLY B 1 357 ? -4.906 42.656 3.1 1 97.81 357 GLY B CA 1
ATOM 7635 C C . GLY B 1 357 ? -4.016 43.75 2.527 1 97.81 357 GLY B C 1
ATOM 7636 O O . GLY B 1 357 ? -3.789 44.75 3.174 1 97.81 357 GLY B O 1
ATOM 7637 N N . TYR B 1 358 ? -3.371 43.406 1.44 1 97.88 358 TYR B N 1
ATOM 7638 C CA . TYR B 1 358 ? -2.592 44.344 0.629 1 97.88 358 TYR B CA 1
ATOM 7639 C C . TYR B 1 358 ? -3.139 44.406 -0.792 1 97.88 358 TYR B C 1
ATOM 7641 O O . TYR B 1 358 ? -3.564 43.406 -1.354 1 97.88 358 TYR B O 1
ATOM 7649 N N . GLU B 1 359 ? -3.039 45.594 -1.336 1 97.56 359 GLU B N 1
ATOM 7650 C CA . GLU B 1 359 ? -3.379 45.688 -2.754 1 97.56 359 GLU B CA 1
ATOM 7651 C C . GLU B 1 359 ? -2.438 44.812 -3.602 1 97.56 359 GLU B C 1
ATOM 7653 O O . GLU B 1 359 ? -1.274 44.625 -3.24 1 97.56 359 GLU B O 1
ATOM 7658 N N . ALA B 1 360 ? -3.014 44.281 -4.684 1 96.31 360 ALA B N 1
ATOM 7659 C CA . ALA B 1 360 ? -2.223 43.469 -5.59 1 96.31 360 ALA B CA 1
ATOM 7660 C C . ALA B 1 360 ? -2.475 43.844 -7.043 1 96.31 360 ALA B C 1
ATOM 7662 O O . ALA B 1 360 ? -3.541 44.375 -7.379 1 96.31 360 ALA B O 1
ATOM 7663 N N . ASP B 1 361 ? -1.439 43.688 -7.863 1 95.12 361 ASP B N 1
ATOM 7664 C CA . ASP B 1 361 ? -1.522 43.938 -9.305 1 95.12 361 ASP B CA 1
ATOM 7665 C C . ASP B 1 361 ? -1.023 42.719 -10.086 1 95.12 361 ASP B C 1
ATOM 7667 O O . ASP B 1 361 ? -0.367 41.844 -9.531 1 95.12 361 ASP B O 1
ATOM 7671 N N . TYR B 1 362 ? -1.468 42.688 -11.305 1 95.94 362 TYR B N 1
ATOM 7672 C CA . TYR B 1 362 ? -0.918 41.75 -12.266 1 95.94 362 TYR B CA 1
ATOM 7673 C C . TYR B 1 362 ? 0.045 42.438 -13.227 1 95.94 362 TYR B C 1
ATOM 7675 O O . TYR B 1 362 ? -0.355 43.312 -13.992 1 95.94 362 TYR B O 1
ATOM 7683 N N . ILE B 1 363 ? 1.272 42.031 -13.094 1 96.81 363 ILE B N 1
ATOM 7684 C CA . ILE B 1 363 ? 2.303 42.656 -13.914 1 96.81 363 ILE B CA 1
ATOM 7685 C C . ILE B 1 363 ? 3 41.594 -14.766 1 96.81 363 ILE B C 1
ATOM 7687 O O . ILE B 1 363 ? 2.781 40.406 -14.578 1 96.81 363 ILE B O 1
ATOM 7691 N N . GLU B 1 364 ? 3.787 42.062 -15.656 1 96.81 364 GLU B N 1
ATOM 7692 C CA . GLU B 1 364 ? 4.562 41.125 -16.469 1 96.81 364 GLU B CA 1
ATOM 7693 C C . GLU B 1 364 ? 5.754 40.562 -15.695 1 96.81 364 GLU B C 1
ATOM 7695 O O . GLU B 1 364 ? 6.48 41.312 -15.039 1 96.81 364 GLU B O 1
ATOM 7700 N N . SER B 1 365 ? 5.988 39.312 -15.742 1 96.88 365 SER B N 1
ATOM 7701 C CA . SER B 1 365 ? 7.105 38.656 -15.07 1 96.88 365 SER B CA 1
ATOM 7702 C C . SER B 1 365 ? 8.406 38.875 -15.828 1 96.88 365 SER B C 1
ATOM 7704 O O . SER B 1 365 ? 8.477 38.688 -17.047 1 96.88 365 SER B O 1
ATOM 7706 N N . GLU B 1 366 ? 9.445 39.25 -15.086 1 95.06 366 GLU B N 1
ATOM 7707 C CA . GLU B 1 366 ? 10.773 39.375 -15.68 1 95.06 366 GLU B CA 1
ATOM 7708 C C . GLU B 1 366 ? 11.367 38.031 -16.031 1 95.06 366 GLU B C 1
ATOM 7710 O O . GLU B 1 366 ? 12.297 37.938 -16.844 1 95.06 366 GLU B O 1
ATOM 7715 N N . VAL B 1 367 ? 10.812 37.062 -15.492 1 96.94 367 VAL B N 1
ATOM 7716 C CA . VAL B 1 367 ? 11.328 35.688 -15.664 1 96.94 367 VAL B CA 1
ATOM 7717 C C . VAL B 1 367 ? 10.586 35 -16.781 1 96.94 367 VAL B C 1
ATOM 7719 O O . VAL B 1 367 ? 11.188 34.594 -17.797 1 96.94 367 VAL B O 1
ATOM 7722 N N . THR B 1 368 ? 9.25 34.969 -16.734 1 96.75 368 THR B N 1
ATOM 7723 C CA . THR B 1 368 ? 8.461 34.125 -17.641 1 96.75 368 THR B CA 1
ATOM 7724 C C . THR B 1 368 ? 7.965 34.938 -18.828 1 96.75 368 THR B C 1
ATOM 7726 O O . THR B 1 368 ? 7.586 34.375 -19.859 1 96.75 368 THR B O 1
ATOM 7729 N N . GLY B 1 369 ? 7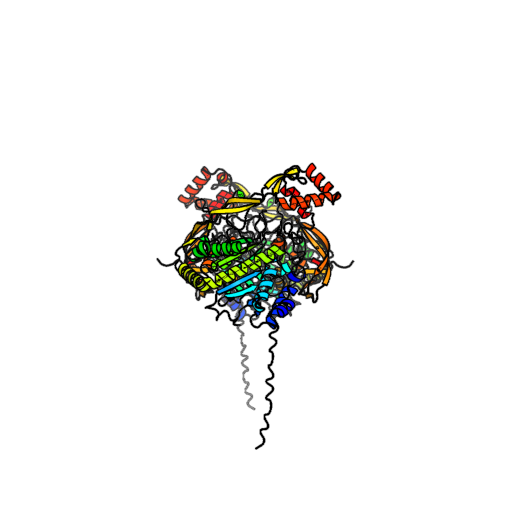.945 36.219 -18.703 1 95.75 369 GLY B N 1
ATOM 7730 C CA . GLY B 1 369 ? 7.344 37.094 -19.703 1 95.75 369 GLY B CA 1
ATOM 7731 C C . GLY B 1 369 ? 5.828 37.031 -19.703 1 95.75 369 GLY B C 1
ATOM 7732 O O . GLY B 1 369 ? 5.184 37.625 -20.562 1 95.75 369 GLY B O 1
ATOM 7733 N N . LEU B 1 370 ? 5.301 36.344 -18.828 1 97.44 370 LEU B N 1
ATOM 7734 C CA . LEU B 1 370 ? 3.854 36.219 -18.688 1 97.44 370 LEU B CA 1
ATOM 7735 C C . LEU B 1 370 ? 3.35 37.031 -17.484 1 97.44 370 LEU B C 1
ATOM 7737 O O . LEU B 1 370 ? 4.145 37.625 -16.766 1 97.44 370 LEU B O 1
ATOM 7741 N N . THR B 1 371 ? 2.072 37 -17.359 1 96.56 371 THR B N 1
ATOM 7742 C CA . THR B 1 371 ? 1.457 37.781 -16.281 1 96.56 371 THR B CA 1
ATOM 7743 C C . THR B 1 371 ? 1.692 37.125 -14.93 1 96.56 371 THR B C 1
ATOM 7745 O O . THR B 1 371 ? 1.589 35.906 -14.805 1 96.56 371 THR B O 1
ATOM 7748 N N . ARG B 1 372 ? 2.029 37.906 -13.945 1 96.31 372 ARG B N 1
ATOM 7749 C CA . ARG B 1 372 ? 2.219 37.375 -12.586 1 96.31 372 ARG B CA 1
ATOM 7750 C C . ARG B 1 372 ? 1.503 38.25 -11.57 1 96.31 372 ARG B C 1
ATOM 7752 O O . ARG B 1 372 ? 1.349 39.469 -11.773 1 96.31 372 ARG B O 1
ATOM 7759 N N . LEU B 1 373 ? 1.076 37.625 -10.445 1 96.19 373 LEU B N 1
ATOM 7760 C CA . LEU B 1 373 ? 0.513 38.312 -9.281 1 96.19 373 LEU B CA 1
ATOM 7761 C C . LEU B 1 373 ? 1.613 38.938 -8.438 1 96.19 373 LEU B C 1
ATOM 7763 O O . LEU B 1 373 ? 2.652 38.312 -8.195 1 96.19 373 LEU B O 1
ATOM 7767 N N . LYS B 1 374 ? 1.457 40.219 -8.047 1 96.19 374 LYS B N 1
ATOM 7768 C CA . LYS B 1 374 ? 2.389 40.938 -7.176 1 96.19 374 LYS B CA 1
ATOM 7769 C C . LYS B 1 374 ? 1.645 41.75 -6.133 1 96.19 374 LYS B C 1
ATOM 7771 O O . LYS B 1 374 ? 0.812 42.594 -6.484 1 96.19 374 LYS B O 1
ATOM 7776 N N . TYR B 1 375 ? 1.927 41.562 -4.867 1 96.38 375 TYR B N 1
ATOM 7777 C CA . TYR B 1 375 ? 1.326 42.312 -3.783 1 96.38 375 TYR B CA 1
ATOM 7778 C C . TYR B 1 375 ? 2.123 43.594 -3.508 1 96.38 375 TYR B C 1
ATOM 7780 O O . TYR B 1 375 ? 3.344 43.594 -3.672 1 96.38 375 TYR B O 1
ATOM 7788 N N . ASP B 1 376 ? 1.413 44.656 -3.156 1 97.06 376 ASP B N 1
ATOM 7789 C CA . ASP B 1 376 ? 2.018 45.906 -2.752 1 97.06 376 ASP B CA 1
ATOM 7790 C C . ASP B 1 376 ? 1.808 46.188 -1.263 1 97.06 376 ASP B C 1
ATOM 7792 O O . ASP B 1 376 ? 0.791 46.75 -0.864 1 97.06 376 ASP B O 1
ATOM 7796 N N . ARG B 1 377 ? 2.766 45.906 -0.433 1 96.44 377 ARG B N 1
ATOM 7797 C CA . ARG B 1 377 ? 2.646 45.969 1.021 1 96.44 377 ARG B CA 1
ATOM 7798 C C . ARG B 1 377 ? 2.545 47.406 1.498 1 96.44 377 ARG B C 1
ATOM 7800 O O . ARG B 1 377 ? 2.188 47.688 2.65 1 96.44 377 ARG B O 1
ATOM 7807 N N . SER B 1 378 ? 2.816 48.375 0.608 1 97.62 378 SER B N 1
ATOM 7808 C CA . SER B 1 378 ? 2.684 49.781 0.957 1 97.62 378 SER B CA 1
ATOM 7809 C C . SER B 1 378 ? 1.231 50.25 0.866 1 97.62 378 SER B C 1
ATOM 7811 O O . SER B 1 378 ? 0.894 51.344 1.307 1 97.62 378 SER B O 1
ATOM 7813 N N . LYS B 1 379 ? 0.397 49.375 0.411 1 98.19 379 LYS B N 1
ATOM 7814 C CA . LYS B 1 379 ? -1.011 49.75 0.265 1 98.19 379 LYS B CA 1
ATOM 7815 C C . LYS B 1 379 ? -1.906 48.75 1.026 1 98.19 379 LYS B C 1
ATOM 7817 O O . LYS B 1 379 ? -2.717 48.062 0.424 1 98.19 379 LYS B O 1
ATOM 7822 N N . PRO B 1 380 ? -1.813 48.812 2.326 1 98 380 PRO B N 1
ATOM 7823 C CA . PRO B 1 380 ? -2.715 47.969 3.121 1 98 380 PRO B CA 1
ATOM 7824 C C . PRO B 1 380 ? -4.168 48.438 3.045 1 98 380 PRO B C 1
ATOM 7826 O O . PRO B 1 380 ? -4.434 49.625 2.842 1 98 380 PRO B O 1
ATOM 7829 N N . PHE B 1 381 ? -5.109 47.5 3.188 1 98 381 PHE B N 1
ATOM 7830 C CA . PHE B 1 381 ? -6.531 47.812 3.221 1 98 381 PHE B CA 1
ATOM 7831 C C . PHE B 1 381 ? -7.262 46.938 4.23 1 98 381 PHE B C 1
ATOM 7833 O O . PHE B 1 381 ? -6.715 45.969 4.715 1 98 381 PHE B O 1
ATOM 7840 N N . THR B 1 382 ? -8.375 47.281 4.652 1 98.06 382 THR B N 1
ATOM 7841 C CA . THR B 1 382 ? -9.391 46.469 5.285 1 98.06 382 THR B CA 1
ATOM 7842 C C . THR B 1 382 ? -10.672 46.469 4.453 1 98.06 382 THR B C 1
ATOM 7844 O O . THR B 1 382 ? -11.273 47.5 4.215 1 98.06 382 THR B O 1
ATOM 7847 N N . LYS B 1 383 ? -11.008 45.281 3.982 1 97.5 383 LYS B N 1
ATOM 7848 C CA . LYS B 1 383 ? -12.188 45.156 3.139 1 97.5 383 LYS B CA 1
ATOM 7849 C C . LYS B 1 383 ? -13.062 44 3.607 1 97.5 383 LYS B C 1
ATOM 7851 O O . LYS B 1 383 ? -12.586 43.062 4.27 1 97.5 383 LYS B O 1
ATOM 7856 N N . GLU B 1 384 ? -14.328 44.156 3.273 1 97.56 384 GLU B N 1
ATOM 7857 C CA . GLU B 1 384 ? -15.227 43.031 3.479 1 97.56 384 GLU B CA 1
ATOM 7858 C C . GLU B 1 384 ? -14.961 41.906 2.459 1 97.56 384 GLU B C 1
ATOM 7860 O O . GLU B 1 384 ? -14.922 42.188 1.254 1 97.56 384 GLU B O 1
ATOM 7865 N N . VAL B 1 385 ? -14.719 40.75 2.959 1 97.06 385 VAL B N 1
ATOM 7866 C CA . VAL B 1 385 ? -14.445 39.594 2.119 1 97.06 385 VAL B CA 1
ATOM 7867 C C . VAL B 1 385 ? -15.391 38.438 2.488 1 97.06 385 VAL B C 1
ATOM 7869 O O . VAL B 1 385 ? -15.641 38.188 3.67 1 97.06 385 VAL B O 1
ATOM 7872 N N . ILE B 1 386 ? -15.953 37.781 1.467 1 96.62 386 ILE B N 1
ATOM 7873 C CA . ILE B 1 386 ? -16.859 36.656 1.688 1 96.62 386 ILE B CA 1
ATOM 7874 C C . ILE B 1 386 ? -16.047 35.438 2.133 1 96.62 386 ILE B C 1
ATOM 7876 O O . ILE B 1 386 ? -15.055 35.062 1.501 1 96.62 386 ILE B O 1
ATOM 7880 N N . TYR B 1 387 ? -16.469 34.906 3.211 1 96.88 387 TYR B N 1
ATOM 7881 C CA . TYR B 1 387 ? -15.875 33.688 3.768 1 96.88 387 TYR B CA 1
ATOM 7882 C C . TYR B 1 387 ? -16.906 32.562 3.877 1 96.88 387 TYR B C 1
ATOM 7884 O O . TYR B 1 387 ? -17.859 32.688 4.645 1 96.88 387 TYR B O 1
ATOM 7892 N N . SER B 1 388 ? -16.719 31.5 3.047 1 96.94 388 SER B N 1
ATOM 7893 C CA . SER B 1 388 ? -17.625 30.359 3.061 1 96.94 388 SER B CA 1
ATOM 7894 C C . SER B 1 388 ? -17.188 29.328 4.094 1 96.94 388 SER B C 1
ATOM 7896 O O . SER B 1 388 ? -16.344 28.469 3.809 1 96.94 388 SER B O 1
ATOM 7898 N N . ASN B 1 389 ? -17.844 29.312 5.25 1 96.75 389 ASN B N 1
ATOM 7899 C CA . ASN B 1 389 ? -17.406 28.391 6.305 1 96.75 389 ASN B CA 1
ATOM 7900 C C . ASN B 1 389 ? -18.562 27.516 6.789 1 96.75 389 ASN B C 1
ATOM 7902 O O . ASN B 1 389 ? -18.516 26.969 7.895 1 96.75 389 ASN B O 1
ATOM 7906 N N . TYR B 1 390 ? -19.641 27.469 5.992 1 97.62 390 TYR B N 1
ATOM 7907 C CA . TYR B 1 390 ? -20.734 26.562 6.297 1 97.62 390 TYR B CA 1
ATOM 7908 C C . TYR B 1 390 ? -20.734 25.359 5.348 1 97.62 390 TYR B C 1
ATOM 7910 O O . TYR B 1 390 ? -20.5 25.516 4.148 1 97.62 390 TYR B O 1
ATOM 7918 N N . MET B 1 391 ? -20.938 24.234 5.98 1 97 391 MET B N 1
ATOM 7919 C CA . MET B 1 391 ? -20.953 22.984 5.211 1 97 391 MET B CA 1
ATOM 7920 C C . MET B 1 391 ? -22.25 22.219 5.453 1 97 391 MET B C 1
ATOM 7922 O O . MET B 1 391 ? -22.812 22.281 6.543 1 97 391 MET B O 1
ATOM 7926 N N . THR B 1 392 ? -22.688 21.562 4.41 1 96.31 392 THR B N 1
ATOM 7927 C CA . THR B 1 392 ? -23.875 20.719 4.508 1 96.31 392 THR B CA 1
ATOM 7928 C C . THR B 1 392 ? -23.547 19.266 4.172 1 96.31 392 THR B C 1
ATOM 7930 O O . THR B 1 392 ? -22.734 19 3.277 1 96.31 392 THR B O 1
ATOM 7933 N N . PRO B 1 393 ? -24.109 18.344 4.973 1 95.06 393 PRO B N 1
ATOM 7934 C CA . PRO B 1 393 ? -23.875 16.938 4.645 1 95.06 393 PRO B CA 1
ATOM 7935 C C . PRO B 1 393 ? -24.547 16.516 3.342 1 95.06 393 PRO B C 1
ATOM 7937 O O . PRO B 1 393 ? -25.656 16.969 3.043 1 95.06 393 PRO B O 1
ATOM 7940 N N . THR B 1 394 ? -23.984 15.656 2.525 1 92.25 394 THR B N 1
ATOM 7941 C CA . THR B 1 394 ? -24.547 15.219 1.252 1 92.25 394 THR B CA 1
ATOM 7942 C C . THR B 1 394 ? -24.797 13.711 1.261 1 92.25 394 THR B C 1
ATOM 7944 O O . THR B 1 394 ? -25.656 13.219 0.523 1 92.25 394 THR B O 1
ATOM 7947 N N . ASN B 1 395 ? -24.031 12.859 1.95 1 93.75 395 ASN B N 1
ATOM 7948 C CA . ASN B 1 395 ? -24.188 11.414 2.021 1 93.75 395 ASN B CA 1
ATOM 7949 C C . ASN B 1 395 ? -24.281 10.93 3.465 1 93.75 395 ASN B C 1
ATOM 7951 O O . ASN B 1 395 ? -23.578 11.422 4.34 1 93.75 395 ASN B O 1
ATOM 7955 N N . PHE B 1 396 ? -25.281 10.117 3.678 1 96.88 396 PHE B N 1
ATOM 7956 C CA . PHE B 1 396 ? -25.5 9.562 5.008 1 96.88 396 PHE B CA 1
ATOM 7957 C C . PHE B 1 396 ? -25.438 8.039 4.977 1 96.88 396 PHE B C 1
ATOM 7959 O O . PHE B 1 396 ? -25.766 7.418 3.967 1 96.88 396 PHE B O 1
ATOM 7966 N N . VAL B 1 397 ? -24.984 7.477 6.039 1 97.38 397 VAL B N 1
ATOM 7967 C CA . VAL B 1 397 ? -25.031 6.031 6.23 1 97.38 397 VAL B CA 1
ATOM 7968 C C . VAL B 1 397 ? -25.891 5.699 7.453 1 97.38 397 VAL B C 1
ATOM 7970 O O . VAL B 1 397 ? -25.938 6.473 8.414 1 97.38 397 VAL B O 1
ATOM 7973 N N . THR B 1 398 ? -26.578 4.609 7.375 1 97.62 398 THR B N 1
ATOM 7974 C CA . THR B 1 398 ? -27.297 4.113 8.547 1 97.62 398 THR B CA 1
ATOM 7975 C C . THR B 1 398 ? -26.344 3.434 9.523 1 97.62 398 THR B C 1
ATOM 7977 O O . THR B 1 398 ? -25.578 2.547 9.133 1 97.62 398 THR B O 1
ATOM 7980 N N . VAL B 1 399 ? -26.375 3.863 10.805 1 98.38 399 VAL B N 1
ATOM 7981 C CA . VAL B 1 399 ? -25.469 3.311 11.812 1 98.38 399 VAL B CA 1
ATOM 7982 C C . VAL B 1 399 ? -25.891 1.882 12.156 1 98.38 399 VAL B C 1
ATOM 7984 O O . VAL B 1 399 ? -27.016 1.648 12.602 1 98.38 399 VAL B O 1
ATOM 7987 N N . PRO B 1 400 ? -25.062 0.942 11.938 1 98.5 400 PRO B N 1
ATOM 7988 C CA . PRO B 1 400 ? -25.406 -0.435 12.289 1 98.5 400 PRO B CA 1
ATOM 7989 C C . PRO B 1 400 ? -25.25 -0.725 13.773 1 98.5 400 PRO B C 1
ATOM 7991 O O . PRO B 1 400 ? -24.703 0.102 14.516 1 98.5 400 PRO B O 1
ATOM 7994 N N . GLU B 1 401 ? -25.797 -1.855 14.18 1 98.31 401 GLU B N 1
ATOM 7995 C CA . GLU B 1 401 ? -25.516 -2.354 15.523 1 98.31 401 GLU B CA 1
ATOM 7996 C C . GLU B 1 401 ? -24.047 -2.699 15.688 1 98.31 401 GLU B C 1
ATOM 7998 O O . GLU B 1 401 ? -23.438 -2.393 16.719 1 98.31 401 GLU B O 1
ATOM 8003 N N . ALA B 1 402 ? -23.531 -3.334 14.688 1 98.75 402 ALA B N 1
ATOM 8004 C CA . ALA B 1 402 ? -22.141 -3.764 14.695 1 98.75 402 ALA B CA 1
ATOM 8005 C C . ALA B 1 402 ? -21.625 -3.982 13.281 1 98.75 402 ALA B C 1
ATOM 8007 O O . ALA B 1 402 ? -22.406 -4.105 12.336 1 98.75 402 ALA B O 1
ATOM 8008 N N . TYR B 1 403 ? -20.391 -3.912 13.148 1 98.88 403 TYR B N 1
ATOM 8009 C CA . TYR B 1 403 ? -19.719 -4.426 11.961 1 98.88 403 TYR B CA 1
ATOM 8010 C C . TYR B 1 403 ? -19.172 -5.832 12.203 1 98.88 403 TYR B C 1
ATOM 8012 O O . TYR B 1 403 ? -18.812 -6.18 13.328 1 98.88 403 TYR B O 1
ATOM 8020 N N . ILE B 1 404 ? -19.141 -6.629 11.203 1 98.75 404 ILE B N 1
ATOM 8021 C CA . ILE B 1 404 ? -18.484 -7.926 11.234 1 98.75 404 ILE B CA 1
ATOM 8022 C C . ILE B 1 404 ? -17.344 -7.945 10.219 1 98.75 404 ILE B C 1
ATOM 8024 O O . ILE B 1 404 ? -17.547 -7.66 9.031 1 98.75 404 ILE B O 1
ATOM 8028 N N . ILE B 1 405 ? -16.156 -8.25 10.703 1 98.62 405 ILE B N 1
ATOM 8029 C CA . ILE B 1 405 ? -14.953 -8.297 9.875 1 98.62 405 ILE B CA 1
ATOM 8030 C C . ILE B 1 405 ? -14.414 -9.727 9.82 1 98.62 405 ILE B C 1
ATOM 8032 O O . ILE B 1 405 ? -13.961 -10.266 10.828 1 98.62 405 ILE B O 1
ATOM 8036 N N . PRO B 1 406 ? -14.438 -10.328 8.633 1 97.5 406 PRO B N 1
ATOM 8037 C CA . PRO B 1 406 ? -13.805 -11.641 8.531 1 97.5 406 PRO B CA 1
ATOM 8038 C C . PRO B 1 406 ? -12.328 -11.617 8.922 1 97.5 406 PRO B C 1
ATOM 8040 O O . PRO B 1 406 ? -11.617 -10.656 8.602 1 97.5 406 PRO B O 1
ATOM 8043 N N . LYS B 1 407 ? -11.875 -12.648 9.594 1 95.88 407 LYS B N 1
ATOM 8044 C CA . LYS B 1 407 ? -10.547 -12.664 10.195 1 95.88 407 LYS B CA 1
ATOM 8045 C C . LYS B 1 407 ? -9.453 -12.609 9.133 1 95.88 407 LYS B C 1
ATOM 8047 O O . LYS B 1 407 ? -8.32 -12.234 9.422 1 95.88 407 LYS B O 1
ATOM 8052 N N . GLY B 1 408 ? -9.781 -12.938 7.895 1 95.31 408 GLY B N 1
ATOM 8053 C CA . GLY B 1 408 ? -8.82 -12.797 6.812 1 95.31 408 GLY B CA 1
ATOM 8054 C C . GLY B 1 408 ? -8.406 -11.359 6.566 1 95.31 408 GLY B C 1
ATOM 8055 O O . GLY B 1 408 ? -7.281 -11.102 6.133 1 95.31 408 GLY B O 1
ATOM 8056 N N . TRP B 1 409 ? -9.305 -10.438 6.832 1 96.75 409 TRP B N 1
ATOM 8057 C CA . TRP B 1 409 ? -9.047 -9.016 6.617 1 96.75 409 TRP B CA 1
ATOM 8058 C C . TRP B 1 409 ? -8.469 -8.367 7.871 1 96.75 409 TRP B C 1
ATOM 8060 O O . TRP B 1 409 ? -9 -7.375 8.367 1 96.75 409 TRP B O 1
ATOM 8070 N N . LYS B 1 410 ? -7.305 -8.844 8.219 1 93.25 410 LYS B N 1
ATOM 8071 C CA . LYS B 1 410 ? -6.688 -8.523 9.508 1 93.25 410 LYS B CA 1
ATOM 8072 C C . LYS B 1 410 ? -5.949 -7.191 9.445 1 93.25 410 LYS B C 1
ATOM 8074 O O . LYS B 1 410 ? -5.602 -6.621 10.484 1 93.25 410 LYS B O 1
ATOM 8079 N N . LYS B 1 411 ? -5.809 -6.625 8.273 1 94.94 411 LYS B N 1
ATOM 8080 C CA . LYS B 1 411 ? -4.977 -5.441 8.078 1 94.94 411 LYS B CA 1
ATOM 8081 C C . LYS B 1 411 ? -5.531 -4.25 8.859 1 94.94 411 LYS B C 1
ATOM 8083 O O . LYS B 1 411 ? -4.773 -3.367 9.273 1 94.94 411 LYS B O 1
ATOM 8088 N N . VAL B 1 412 ? -6.812 -4.215 9.102 1 97.81 412 VAL B N 1
ATOM 8089 C CA . VAL B 1 412 ? -7.418 -3.033 9.711 1 97.81 412 VAL B CA 1
ATOM 8090 C C . VAL B 1 412 ? -7.406 -3.176 11.234 1 97.81 412 VAL B C 1
ATOM 8092 O O . VAL B 1 412 ? -7.598 -2.195 11.953 1 97.81 412 VAL B O 1
ATOM 8095 N N . ILE B 1 413 ? -7.137 -4.391 11.789 1 98 413 ILE B N 1
ATOM 8096 C CA . ILE B 1 413 ? -7.34 -4.688 13.203 1 98 413 ILE B CA 1
ATOM 8097 C C . ILE B 1 413 ? -6.316 -3.92 14.039 1 98 413 ILE B C 1
ATOM 8099 O O . ILE B 1 413 ? -6.664 -3.311 15.055 1 98 413 ILE B O 1
ATOM 8103 N N . PRO B 1 414 ? -5.031 -3.838 13.602 1 97.5 414 PRO B N 1
ATOM 8104 C CA . PRO B 1 414 ? -4.082 -3.041 14.383 1 97.5 414 PRO B CA 1
ATOM 8105 C C . PRO B 1 414 ? -4.484 -1.572 14.477 1 97.5 414 PRO B C 1
ATOM 8107 O O . PRO B 1 414 ? -4.184 -0.91 15.477 1 97.5 414 PRO B O 1
ATOM 8110 N N . HIS B 1 415 ? -5.129 -1.066 13.477 1 98.5 415 HIS B N 1
ATOM 8111 C CA . HIS B 1 415 ? -5.598 0.314 13.508 1 98.5 415 HIS B CA 1
ATOM 8112 C C . HIS B 1 415 ? -6.734 0.488 14.508 1 98.5 415 HIS B C 1
ATOM 8114 O O . HIS B 1 415 ? -6.797 1.497 15.211 1 98.5 415 HIS B O 1
ATOM 8120 N N . LEU B 1 416 ? -7.633 -0.537 14.539 1 98.75 416 LEU B N 1
ATOM 8121 C CA . LEU B 1 416 ? -8.672 -0.522 15.562 1 98.75 416 LEU B CA 1
ATOM 8122 C C . LEU B 1 416 ? -8.055 -0.566 16.953 1 98.75 416 LEU B C 1
ATOM 8124 O O . LEU B 1 416 ? -8.461 0.19 17.844 1 98.75 416 LEU B O 1
ATOM 8128 N N . ASP B 1 417 ? -7.031 -1.405 17.109 1 98.56 417 ASP B N 1
ATOM 8129 C CA . ASP B 1 417 ? -6.355 -1.537 18.406 1 98.56 417 ASP B CA 1
ATOM 8130 C C . ASP B 1 417 ? -5.695 -0.222 18.812 1 98.56 417 ASP B C 1
ATOM 8132 O O . ASP B 1 417 ? -5.824 0.213 19.953 1 98.56 417 ASP B O 1
ATOM 8136 N N . ALA B 1 418 ? -5.02 0.404 17.891 1 98.12 418 ALA B N 1
ATOM 8137 C CA . ALA B 1 418 ? -4.293 1.642 18.156 1 98.12 418 ALA B CA 1
ATOM 8138 C C . ALA B 1 418 ? -5.242 2.744 18.625 1 98.12 418 ALA B C 1
ATOM 8140 O O . ALA B 1 418 ? -4.84 3.643 19.375 1 98.12 418 ALA B O 1
ATOM 8141 N N . ASN B 1 419 ? -6.473 2.623 18.234 1 98.62 419 ASN B N 1
ATOM 8142 C CA . ASN B 1 419 ? -7.441 3.668 18.562 1 98.62 419 ASN B CA 1
ATOM 8143 C C . ASN B 1 419 ? -8.406 3.215 19.656 1 98.62 419 ASN B C 1
ATOM 8145 O O . ASN B 1 419 ? -9.461 3.824 19.844 1 98.62 419 ASN B O 1
ATOM 8149 N N . LYS B 1 420 ? -8.102 2.088 20.312 1 98.19 420 LYS B N 1
ATOM 8150 C CA . LYS B 1 420 ? -8.805 1.583 21.484 1 98.19 420 LYS B CA 1
ATOM 8151 C C . LYS B 1 420 ? -10.242 1.205 21.156 1 98.19 420 LYS B C 1
ATOM 8153 O O . LYS B 1 420 ? -11.148 1.424 21.953 1 98.19 420 LYS B O 1
ATOM 8158 N N . ILE B 1 421 ? -10.438 0.731 19.953 1 98.81 421 ILE B N 1
ATOM 8159 C CA . ILE B 1 421 ? -11.742 0.205 19.562 1 98.81 421 ILE B CA 1
ATOM 8160 C C . ILE B 1 421 ? -11.969 -1.153 20.219 1 98.81 421 ILE B C 1
ATOM 8162 O O . ILE B 1 421 ? -11.078 -2.006 20.219 1 98.81 421 ILE B O 1
ATOM 8166 N N . GLU B 1 422 ? -13.125 -1.294 20.734 1 98.56 422 GLU B N 1
ATOM 8167 C CA . GLU B 1 422 ? -13.492 -2.555 21.375 1 98.56 422 GLU B CA 1
ATOM 8168 C C . GLU B 1 422 ? -14.125 -3.52 20.359 1 98.56 422 GLU B C 1
ATOM 8170 O O . GLU B 1 422 ? -14.914 -3.109 19.516 1 98.56 422 GLU B O 1
ATOM 8175 N N . TYR B 1 423 ? -13.727 -4.75 20.422 1 98.69 423 TYR B N 1
ATOM 8176 C CA . TYR B 1 423 ? -14.328 -5.801 19.594 1 98.69 423 TYR B CA 1
ATOM 8177 C C . TYR B 1 423 ? -14.156 -7.168 20.25 1 98.69 423 TYR B C 1
ATOM 8179 O O . TYR B 1 423 ? -13.406 -7.309 21.219 1 98.69 423 TYR B O 1
ATOM 8187 N N . THR B 1 424 ? -14.93 -8.117 19.875 1 98.56 424 THR B N 1
ATOM 8188 C CA . THR B 1 424 ? -14.797 -9.523 20.25 1 98.56 424 THR B CA 1
ATOM 8189 C C . THR B 1 424 ? -14.688 -10.406 19.016 1 98.56 424 THR B C 1
ATOM 8191 O O . THR B 1 424 ? -14.828 -9.93 17.891 1 98.56 424 THR B O 1
ATOM 8194 N N . GLN B 1 425 ? -14.352 -11.617 19.203 1 98.06 425 GLN B N 1
ATOM 8195 C CA . GLN B 1 425 ? -14.312 -12.609 18.125 1 98.06 425 GLN B CA 1
ATOM 8196 C C . GLN B 1 425 ? -15.422 -13.641 18.281 1 98.06 425 GLN B C 1
ATOM 8198 O O . GLN B 1 425 ? -15.734 -14.047 19.406 1 98.06 425 GLN B O 1
ATOM 8203 N N . LEU B 1 426 ? -15.977 -13.969 17.188 1 98.06 426 LEU B N 1
ATOM 8204 C CA . LEU B 1 426 ? -17.016 -14.992 17.219 1 98.06 426 LEU B CA 1
ATOM 8205 C C . LEU B 1 426 ? -16.469 -16.297 17.781 1 98.06 426 LEU B C 1
ATOM 8207 O O . LEU B 1 426 ? -15.367 -16.719 17.438 1 98.06 426 LEU B O 1
ATOM 8211 N N . GLU B 1 427 ? -17.234 -16.969 18.609 1 97.25 427 GLU B N 1
ATOM 8212 C CA . GLU B 1 427 ? -16.781 -18.156 19.312 1 97.25 427 GLU B CA 1
ATOM 8213 C C . GLU B 1 427 ? -17.047 -19.422 18.484 1 97.25 427 GLU B C 1
ATOM 8215 O O . GLU B 1 427 ? -16.469 -20.469 18.734 1 97.25 427 GLU B O 1
ATOM 8220 N N . LYS B 1 428 ? -18.031 -19.344 17.594 1 96.31 428 LYS B N 1
ATOM 8221 C CA . LYS B 1 428 ? -18.375 -20.469 16.734 1 96.31 428 LYS B CA 1
ATOM 8222 C C . LYS B 1 428 ? -18.797 -20.016 15.352 1 96.31 428 LYS B C 1
ATOM 8224 O O . LYS B 1 428 ? -19.125 -18.844 15.156 1 96.31 428 LYS B O 1
ATOM 8229 N N . ASP B 1 429 ? -18.75 -20.969 14.414 1 94.19 429 ASP B N 1
ATOM 8230 C CA . ASP B 1 429 ? -19.312 -20.703 13.102 1 94.19 429 ASP B CA 1
ATOM 8231 C C . ASP B 1 429 ? -20.797 -20.328 13.211 1 94.19 429 ASP B C 1
ATOM 8233 O O . ASP B 1 429 ? -21.531 -20.938 13.992 1 94.19 429 ASP B O 1
ATOM 8237 N N . THR B 1 430 ? -21.172 -19.281 12.492 1 95.56 430 THR B N 1
ATOM 8238 C CA . THR B 1 430 ? -22.547 -18.797 12.633 1 95.56 430 THR B CA 1
ATOM 8239 C C . THR B 1 430 ? -23.031 -18.156 11.336 1 95.56 430 THR B C 1
ATOM 8241 O O . THR B 1 430 ? -22.234 -17.562 10.602 1 95.56 430 THR B O 1
ATOM 8244 N N . ILE B 1 431 ? -24.312 -18.359 11.008 1 97.06 431 ILE B N 1
ATOM 8245 C CA . ILE B 1 431 ? -24.969 -17.656 9.898 1 97.06 431 ILE B CA 1
ATOM 8246 C C . ILE B 1 431 ? -25.688 -16.438 10.43 1 97.06 431 ILE B C 1
ATOM 8248 O O . ILE B 1 431 ? -26.516 -16.531 11.344 1 97.06 431 ILE B O 1
ATOM 8252 N N . ILE B 1 432 ? -25.359 -15.289 9.883 1 97.31 432 ILE B N 1
ATOM 8253 C CA . ILE B 1 432 ? -25.953 -14.039 10.328 1 97.31 432 ILE B CA 1
ATOM 8254 C C . ILE B 1 432 ? -26.531 -13.289 9.125 1 97.31 432 ILE B C 1
ATOM 8256 O O . ILE B 1 432 ? -25.906 -13.258 8.055 1 97.31 432 ILE B O 1
ATOM 8260 N N . THR B 1 433 ? -27.734 -12.719 9.281 1 97.69 433 THR B N 1
ATOM 8261 C CA . THR B 1 433 ? -28.266 -11.805 8.273 1 97.69 433 THR B CA 1
ATOM 8262 C C . THR B 1 433 ? -27.609 -10.43 8.406 1 97.69 433 THR B C 1
ATOM 8264 O O . THR B 1 433 ? -27.703 -9.797 9.461 1 97.69 433 THR B O 1
ATOM 8267 N N . VAL B 1 434 ? -26.953 -10.039 7.352 1 98.31 434 VAL B N 1
ATOM 8268 C CA . VAL B 1 434 ? -26.188 -8.789 7.383 1 98.31 434 VAL B CA 1
ATOM 8269 C C . VAL B 1 434 ? -26.531 -7.941 6.16 1 98.31 434 VAL B C 1
ATOM 8271 O O . VAL B 1 434 ? -27.109 -8.445 5.191 1 98.31 434 VAL B O 1
ATOM 8274 N N . GLN B 1 435 ? -26.344 -6.66 6.277 1 98.25 435 GLN B N 1
ATOM 8275 C CA . GLN B 1 435 ? -26.266 -5.793 5.105 1 98.25 435 GLN B CA 1
ATOM 8276 C C . GLN B 1 435 ? -24.859 -5.754 4.527 1 98.25 435 GLN B C 1
ATOM 8278 O O . GLN B 1 435 ? -23.875 -5.645 5.273 1 98.25 435 GLN B O 1
ATOM 8283 N N . THR B 1 436 ? -24.797 -5.949 3.246 1 97.12 436 THR B N 1
ATOM 8284 C CA . THR B 1 436 ? -23.5 -5.988 2.58 1 97.12 436 THR B CA 1
ATOM 8285 C C . THR B 1 436 ? -23.406 -4.922 1.494 1 97.12 436 THR B C 1
ATOM 8287 O O . THR B 1 436 ? -24.438 -4.5 0.951 1 97.12 436 THR B O 1
ATOM 8290 N N . TYR B 1 437 ? -22.188 -4.375 1.271 1 98.31 437 TYR B N 1
ATOM 8291 C CA . TYR B 1 437 ? -21.906 -3.418 0.207 1 98.31 437 TYR B CA 1
ATOM 8292 C C . TYR B 1 437 ? -21.203 -4.094 -0.965 1 98.31 437 TYR B C 1
ATOM 8294 O O . TYR B 1 437 ? -20.344 -4.953 -0.769 1 98.31 437 TYR B O 1
ATOM 8302 N N . ARG B 1 438 ? -21.562 -3.803 -2.137 1 98.19 438 ARG B N 1
ATOM 8303 C CA . ARG B 1 438 ? -20.75 -4 -3.342 1 98.19 438 ARG B CA 1
ATOM 8304 C C . ARG B 1 438 ? -20.297 -2.666 -3.912 1 98.19 438 ARG B C 1
ATOM 8306 O O . ARG B 1 438 ? -21.062 -1.702 -3.959 1 98.19 438 ARG B O 1
ATOM 8313 N N . ILE B 1 439 ? -19.031 -2.508 -4.27 1 98.75 439 ILE B N 1
ATOM 8314 C CA . ILE B 1 439 ? -18.531 -1.271 -4.852 1 98.75 439 ILE B CA 1
ATOM 8315 C C . ILE B 1 439 ? -19.109 -1.076 -6.25 1 98.75 439 ILE B C 1
ATOM 8317 O O . ILE B 1 439 ? -18.938 -1.928 -7.125 1 98.75 439 ILE B O 1
ATOM 8321 N N . GLU B 1 440 ? -19.781 -0.036 -6.422 1 98.12 440 GLU B N 1
ATOM 8322 C CA . GLU B 1 440 ? -20.422 0.256 -7.703 1 98.12 440 GLU B CA 1
ATOM 8323 C C . GLU B 1 440 ? -19.5 1.055 -8.609 1 98.12 440 GLU B C 1
ATOM 8325 O O . GLU B 1 440 ? -19.406 0.777 -9.812 1 98.12 440 GLU B O 1
ATOM 8330 N N . ASP B 1 441 ? -18.938 2.053 -8.031 1 98 441 ASP B N 1
ATOM 8331 C CA . ASP B 1 441 ? -18.016 2.898 -8.789 1 98 441 ASP B CA 1
ATOM 8332 C C . ASP B 1 441 ? -17 3.559 -7.867 1 98 441 ASP B C 1
ATOM 8334 O O . ASP B 1 441 ? -17.219 3.66 -6.66 1 98 441 ASP B O 1
ATOM 8338 N N . TYR B 1 442 ? -15.852 3.947 -8.461 1 98.5 442 TYR B N 1
ATOM 8339 C CA . TYR B 1 442 ? -14.789 4.645 -7.746 1 98.5 442 TYR B CA 1
ATOM 8340 C C . TYR B 1 442 ? -13.773 5.23 -8.719 1 98.5 442 TYR B C 1
ATOM 8342 O O . TYR B 1 442 ? -13.617 4.738 -9.836 1 98.5 442 TYR B O 1
ATOM 8350 N N . ASP B 1 443 ? -13.102 6.258 -8.414 1 98.5 443 ASP B N 1
ATOM 8351 C CA . ASP B 1 443 ? -11.922 6.793 -9.086 1 98.5 443 ASP B CA 1
ATOM 8352 C C . ASP B 1 443 ? -10.648 6.504 -8.281 1 98.5 443 ASP B C 1
ATOM 8354 O O . ASP B 1 443 ? -10.711 6.312 -7.066 1 98.5 443 ASP B O 1
ATOM 8358 N N . THR B 1 444 ? -9.547 6.355 -8.93 1 98.62 444 THR B N 1
ATOM 8359 C CA . THR B 1 444 ? -8.258 6.145 -8.281 1 98.62 444 THR B CA 1
ATOM 8360 C C . THR B 1 444 ? -7.266 7.23 -8.68 1 98.62 444 THR B C 1
ATOM 8362 O O . THR B 1 444 ? -7.148 7.566 -9.859 1 98.62 444 THR B O 1
ATOM 8365 N N . ARG B 1 445 ? -6.617 7.77 -7.73 1 97.88 445 ARG B N 1
ATOM 8366 C CA . ARG B 1 445 ? -5.559 8.734 -8.008 1 97.88 445 ARG B CA 1
ATOM 8367 C C . ARG B 1 445 ? -4.477 8.117 -8.891 1 97.88 445 ARG B C 1
ATOM 8369 O O . ARG B 1 445 ? -4.102 6.961 -8.695 1 97.88 445 ARG B O 1
ATOM 8376 N N . LYS B 1 446 ? -3.896 8.891 -9.789 1 96.31 446 LYS B N 1
ATOM 8377 C CA . LYS B 1 446 ? -2.99 8.352 -10.805 1 96.31 446 LYS B CA 1
ATOM 8378 C C . LYS B 1 446 ? -1.537 8.461 -10.352 1 96.31 446 LYS B C 1
ATOM 8380 O O . LYS B 1 446 ? -0.663 7.77 -10.883 1 96.31 446 LYS B O 1
ATOM 8385 N N . SER B 1 447 ? -1.264 9.359 -9.438 1 97.25 447 SER B N 1
ATOM 8386 C CA . SER B 1 447 ? 0.087 9.531 -8.914 1 97.25 447 SER B CA 1
ATOM 8387 C C . SER B 1 447 ? 0.146 9.203 -7.426 1 97.25 447 SER B C 1
ATOM 8389 O O . SER B 1 447 ? -0.867 9.289 -6.727 1 97.25 447 SER B O 1
ATOM 8391 N N . ALA B 1 448 ? 1.345 8.852 -7.02 1 97.88 448 ALA B N 1
ATOM 8392 C CA . ALA B 1 448 ? 1.535 8.516 -5.613 1 97.88 448 ALA B CA 1
ATOM 8393 C C . ALA B 1 448 ? 1.089 9.664 -4.711 1 97.88 448 ALA B C 1
ATOM 8395 O O . ALA B 1 448 ? 1.338 10.828 -5.012 1 97.88 448 ALA B O 1
ATOM 8396 N N . TYR B 1 449 ? 0.375 9.344 -3.641 1 98.38 449 TYR B N 1
ATOM 8397 C CA . TYR B 1 449 ? -0.033 10.273 -2.594 1 98.38 449 TYR B CA 1
ATOM 8398 C C . TYR B 1 449 ? 0.182 9.672 -1.212 1 98.38 449 TYR B C 1
ATOM 8400 O O . TYR B 1 449 ? -0.592 8.82 -0.773 1 98.38 449 TYR B O 1
ATOM 8408 N N . GLU B 1 450 ? 1.253 10.094 -0.609 1 98.19 450 GLU B N 1
ATOM 8409 C CA . GLU B 1 450 ? 1.644 9.617 0.714 1 98.19 450 GLU B CA 1
ATOM 8410 C C . GLU B 1 450 ? 1.692 8.094 0.758 1 98.19 450 GLU B C 1
ATOM 8412 O O . GLU B 1 450 ? 1.093 7.473 1.639 1 98.19 450 GLU B O 1
ATOM 8417 N N . GLY B 1 451 ? 2.281 7.492 -0.218 1 97.5 451 GLY B N 1
ATOM 8418 C CA . GLY B 1 451 ? 2.547 6.062 -0.256 1 97.5 451 GLY B CA 1
ATOM 8419 C C . GLY B 1 451 ? 1.38 5.254 -0.788 1 97.5 451 GLY B C 1
ATOM 8420 O O . GLY B 1 451 ? 1.428 4.023 -0.801 1 97.5 451 GLY B O 1
ATOM 8421 N N . HIS B 1 452 ? 0.315 5.914 -1.223 1 98.5 452 HIS B N 1
ATOM 8422 C CA . HIS B 1 452 ? -0.897 5.238 -1.67 1 98.5 452 HIS B CA 1
ATOM 8423 C C . HIS B 1 452 ? -1.396 5.816 -2.99 1 98.5 452 HIS B C 1
ATOM 8425 O O . HIS B 1 452 ? -0.756 6.699 -3.566 1 98.5 452 HIS B O 1
ATOM 8431 N N . TYR B 1 453 ? -2.451 5.27 -3.502 1 98.62 453 TYR B N 1
ATOM 8432 C CA . TYR B 1 453 ? -3.262 5.723 -4.625 1 98.62 453 TYR B CA 1
ATOM 8433 C C . TYR B 1 453 ? -4.738 5.766 -4.254 1 98.62 453 TYR B C 1
ATOM 8435 O O . TYR B 1 453 ? -5.523 4.93 -4.707 1 98.62 453 TYR B O 1
ATOM 8443 N N . PRO B 1 454 ? -5.102 6.719 -3.439 1 98.5 454 PRO B N 1
ATOM 8444 C CA . PRO B 1 454 ? -6.418 6.719 -2.803 1 98.5 454 PRO B CA 1
ATOM 8445 C C . PRO B 1 454 ? -7.562 6.801 -3.812 1 98.5 454 PRO B C 1
ATOM 8447 O O . PRO B 1 454 ? -7.379 7.324 -4.914 1 98.5 454 PRO B O 1
ATOM 8450 N N . HIS B 1 455 ? -8.695 6.277 -3.434 1 98.81 455 HIS B N 1
ATOM 8451 C CA . HIS B 1 455 ? -9.922 6.336 -4.227 1 98.81 455 HIS B CA 1
ATOM 8452 C C . HIS B 1 455 ? -10.773 7.543 -3.842 1 98.81 455 HIS B C 1
ATOM 8454 O O . HIS B 1 455 ? -10.57 8.133 -2.775 1 98.81 455 HIS B O 1
ATOM 8460 N N . SER B 1 456 ? -11.625 7.98 -4.703 1 98.25 456 SER B N 1
ATOM 8461 C CA . SER B 1 456 ? -12.625 9.023 -4.5 1 98.25 456 SER B CA 1
ATOM 8462 C C . SER B 1 456 ? -13.906 8.727 -5.285 1 98.25 456 SER B C 1
ATOM 8464 O O . SER B 1 456 ? -13.953 7.77 -6.062 1 98.25 456 SER B O 1
ATOM 8466 N N . ASN B 1 457 ? -14.984 9.461 -4.918 1 98 457 ASN B N 1
ATOM 8467 C CA . ASN B 1 457 ? -16.281 9.289 -5.57 1 98 457 ASN B CA 1
ATOM 8468 C C . ASN B 1 457 ? -16.766 7.848 -5.484 1 98 457 ASN B C 1
ATOM 8470 O O . ASN B 1 457 ? -17.312 7.312 -6.453 1 98 457 ASN B O 1
ATOM 8474 N N . THR B 1 458 ? -16.453 7.184 -4.402 1 98.38 458 THR B N 1
ATOM 8475 C CA . THR B 1 458 ? -16.859 5.801 -4.176 1 98.38 458 THR B CA 1
ATOM 8476 C C . THR B 1 458 ? -18.359 5.695 -3.963 1 98.38 458 THR B C 1
ATOM 8478 O O . THR B 1 458 ? -18.938 6.457 -3.184 1 98.38 458 THR B O 1
ATOM 8481 N N . THR B 1 459 ? -19.016 4.887 -4.676 1 98.19 459 THR B N 1
ATOM 8482 C CA . THR B 1 459 ? -20.422 4.578 -4.484 1 98.19 459 THR B CA 1
ATOM 8483 C C . THR B 1 459 ? -20.625 3.076 -4.324 1 98.19 459 THR B C 1
ATOM 8485 O O . THR B 1 459 ? -19.797 2.277 -4.766 1 98.19 459 THR B O 1
ATOM 8488 N N . VAL B 1 460 ? -21.703 2.684 -3.645 1 98.12 460 VAL B N 1
ATOM 8489 C CA . VAL B 1 460 ? -21.938 1.273 -3.354 1 98.12 460 VAL B CA 1
ATOM 8490 C C . VAL B 1 460 ? -23.406 0.924 -3.635 1 98.12 460 VAL B C 1
ATOM 8492 O O . VAL B 1 460 ? -24.25 1.811 -3.721 1 98.12 460 VAL B O 1
ATOM 8495 N N . THR B 1 461 ? -23.656 -0.351 -3.873 1 97.62 461 THR B N 1
ATOM 8496 C CA . THR B 1 461 ? -24.984 -0.941 -3.807 1 97.62 461 THR B CA 1
ATOM 8497 C C . THR B 1 461 ? -25.141 -1.799 -2.553 1 97.62 461 THR B C 1
ATOM 8499 O O . THR B 1 461 ? -24.188 -2.479 -2.143 1 97.62 461 THR B O 1
ATOM 8502 N N . THR B 1 462 ? -26.312 -1.705 -1.949 1 96.94 462 THR B N 1
ATOM 8503 C CA . THR B 1 462 ? -26.562 -2.396 -0.689 1 96.94 462 THR B CA 1
ATOM 8504 C C . THR B 1 462 ? -27.5 -3.578 -0.898 1 96.94 462 THR B C 1
ATOM 8506 O O . THR B 1 462 ? -28.391 -3.523 -1.748 1 96.94 462 THR B O 1
ATOM 8509 N N . SER B 1 463 ? -27.25 -4.66 -0.183 1 97 463 SER B N 1
ATOM 8510 C CA . SER B 1 463 ? -28.172 -5.793 -0.151 1 97 463 SER B CA 1
ATOM 8511 C C . SER B 1 463 ? -28.141 -6.492 1.202 1 97 463 SER B C 1
ATOM 8513 O O . SER B 1 463 ? -27.141 -6.422 1.921 1 97 463 SER B O 1
ATOM 8515 N N . ASN B 1 464 ? -29.266 -7.051 1.627 1 97.25 464 ASN B N 1
ATOM 8516 C CA . ASN B 1 464 ? -29.328 -7.902 2.811 1 97.25 464 ASN B CA 1
ATOM 8517 C C . ASN B 1 464 ? -29.156 -9.375 2.449 1 97.25 464 ASN B C 1
ATOM 8519 O O . ASN B 1 464 ? -29.797 -9.867 1.517 1 97.25 464 ASN B O 1
ATOM 8523 N N . GLN B 1 465 ? -28.266 -10.008 3.148 1 95.62 465 GLN B N 1
ATOM 8524 C CA . GLN B 1 465 ? -27.984 -11.406 2.865 1 95.62 465 GLN B CA 1
ATOM 8525 C C . GLN B 1 465 ? -27.656 -12.18 4.145 1 95.62 465 GLN B C 1
ATOM 8527 O O . GLN B 1 465 ? -27.188 -11.594 5.121 1 95.62 465 GLN B O 1
ATOM 8532 N N . SER B 1 466 ? -28 -13.477 4.102 1 96.75 466 SER B N 1
ATOM 8533 C CA . SER B 1 466 ? -27.484 -14.375 5.129 1 96.75 466 SER B CA 1
ATOM 8534 C C . SER B 1 466 ? -26.078 -14.867 4.785 1 96.75 466 SER B C 1
ATOM 8536 O O . SER B 1 466 ? -25.875 -15.516 3.758 1 96.75 466 SER B O 1
ATOM 8538 N N . VAL B 1 467 ? -25.188 -14.578 5.621 1 95.88 467 VAL B N 1
ATOM 8539 C CA . VAL B 1 467 ? -23.781 -14.867 5.34 1 95.88 467 VAL B CA 1
ATOM 8540 C C . VAL B 1 467 ? -23.219 -15.797 6.414 1 95.88 467 VAL B C 1
ATOM 8542 O O . VAL B 1 467 ? -23.531 -15.648 7.598 1 95.88 467 VAL B O 1
ATOM 8545 N N . GLN B 1 468 ? -22.5 -16.734 5.945 1 93.56 468 GLN B N 1
ATOM 8546 C CA . GLN B 1 468 ? -21.766 -17.609 6.848 1 93.56 468 GLN B CA 1
ATOM 8547 C C . GLN B 1 468 ? -20.5 -16.938 7.383 1 93.56 468 GLN B C 1
ATOM 8549 O O . GLN B 1 468 ? -19.641 -16.516 6.609 1 93.56 468 GLN B O 1
ATOM 8554 N N . PHE B 1 469 ? -20.359 -16.812 8.719 1 96.25 469 PHE B N 1
ATOM 8555 C CA . PHE B 1 469 ? -19.172 -16.328 9.398 1 96.25 469 PHE B CA 1
ATOM 8556 C C . PHE B 1 469 ? -18.516 -17.453 10.203 1 96.25 469 PHE B C 1
ATOM 8558 O O . PHE B 1 469 ? -19.141 -18.484 10.461 1 96.25 469 PHE B O 1
ATOM 8565 N N . TYR B 1 470 ? -17.328 -17.219 10.523 1 94.38 470 TYR B N 1
ATOM 8566 C CA . TYR B 1 470 ? -16.562 -18.297 11.133 1 94.38 470 TYR B CA 1
ATOM 8567 C C . TYR B 1 470 ? -16.016 -17.891 12.5 1 94.38 470 TYR B C 1
ATOM 8569 O O . TYR B 1 470 ? -15.93 -16.703 12.805 1 94.38 470 TYR B O 1
ATOM 8577 N N . LYS B 1 471 ? -15.734 -18.969 13.305 1 95.81 471 LYS B N 1
ATOM 8578 C CA . LYS B 1 471 ? -15.023 -18.734 14.562 1 95.81 471 LYS B CA 1
ATOM 8579 C C . LYS B 1 471 ? -13.797 -17.859 14.336 1 95.81 471 LYS B C 1
ATOM 8581 O O . LYS B 1 471 ? -13 -18.109 13.43 1 95.81 471 LYS B O 1
ATOM 8586 N N . GLY B 1 472 ? -13.672 -16.781 15.109 1 96.75 472 GLY B N 1
ATOM 8587 C CA . GLY B 1 472 ? -12.508 -15.922 15.008 1 96.75 472 GLY B CA 1
ATOM 8588 C C . GLY B 1 472 ? -12.773 -14.641 14.242 1 96.75 472 GLY B C 1
ATOM 8589 O O . GLY B 1 472 ? -11.992 -13.695 14.312 1 96.75 472 GLY B O 1
ATOM 8590 N N . ASP B 1 473 ? -13.891 -14.602 13.445 1 97.94 473 ASP B N 1
ATOM 8591 C CA . ASP B 1 473 ? -14.266 -13.336 12.82 1 97.94 473 ASP B CA 1
ATOM 8592 C C . ASP B 1 473 ? -14.547 -12.266 13.875 1 97.94 473 ASP B C 1
ATOM 8594 O O . ASP B 1 473 ? -14.883 -12.578 15.016 1 97.94 473 ASP B O 1
ATOM 8598 N N . TYR B 1 474 ? -14.414 -11.023 13.539 1 98.69 474 TYR B N 1
ATOM 8599 C CA . TYR B 1 474 ? -14.477 -9.938 14.508 1 98.69 474 TYR B CA 1
ATOM 8600 C C . TYR B 1 474 ? -15.867 -9.32 14.547 1 98.69 474 TYR B C 1
ATOM 8602 O O . TYR B 1 474 ? -16.453 -9.031 13.508 1 98.69 474 TYR B O 1
ATOM 8610 N N . TYR B 1 475 ? -16.406 -9.25 15.727 1 98.75 475 TYR B N 1
ATOM 8611 C CA . TYR B 1 475 ? -17.625 -8.508 16.031 1 98.75 475 TYR B CA 1
ATOM 8612 C C . TYR B 1 475 ? -17.297 -7.164 16.672 1 98.75 475 TYR B C 1
ATOM 8614 O O . TYR B 1 475 ? -16.797 -7.113 17.797 1 98.75 475 TYR B O 1
ATOM 8622 N N . VAL B 1 476 ? -17.578 -6.027 15.953 1 98.88 476 VAL B N 1
ATOM 8623 C CA . VAL B 1 476 ? -17.219 -4.688 16.391 1 98.88 476 VAL B CA 1
ATOM 8624 C C . VAL B 1 476 ? -18.469 -3.869 16.672 1 98.88 476 VAL B C 1
ATOM 8626 O O . VAL B 1 476 ? -19.016 -3.225 15.758 1 98.88 476 VAL B O 1
ATOM 8629 N N . PRO B 1 477 ? -18.906 -3.801 17.891 1 98.81 477 PRO B N 1
ATOM 8630 C CA . PRO B 1 477 ? -20.109 -3.014 18.188 1 98.81 477 PRO B CA 1
ATOM 8631 C C . PRO B 1 477 ? -19.891 -1.517 17.984 1 98.81 477 PRO B C 1
ATOM 8633 O O . PRO B 1 477 ? -18.812 -0.992 18.266 1 98.81 477 PRO B O 1
ATOM 8636 N N . THR B 1 478 ? -20.906 -0.843 17.438 1 98.44 478 THR B N 1
ATOM 8637 C CA . THR B 1 478 ? -20.781 0.585 17.172 1 98.44 478 THR B CA 1
ATOM 8638 C C . THR B 1 478 ? -21.047 1.396 18.438 1 98.44 478 THR B C 1
ATOM 8640 O O . THR B 1 478 ? -20.641 2.557 18.531 1 98.44 478 THR B O 1
ATOM 8643 N N . ASN B 1 479 ? -21.781 0.795 19.391 1 97.56 479 ASN B N 1
ATOM 8644 C CA . ASN B 1 479 ? -22.047 1.482 20.656 1 97.56 479 ASN B CA 1
ATOM 8645 C C . ASN B 1 479 ? -20.812 1.533 21.547 1 97.56 479 ASN B C 1
ATOM 8647 O O . ASN B 1 479 ? -20.703 0.775 22.516 1 97.56 479 ASN B O 1
ATOM 8651 N N . GLN B 1 480 ? -19.969 2.383 21.234 1 97.81 480 GLN B N 1
ATOM 8652 C CA . GLN B 1 480 ? -18.734 2.643 21.969 1 97.81 480 GLN B CA 1
ATOM 8653 C C . GLN B 1 480 ? -18.203 4.043 21.672 1 97.81 480 GLN B C 1
ATOM 8655 O O . GLN B 1 480 ? -18.688 4.719 20.766 1 97.81 480 GLN B O 1
ATOM 8660 N N . ARG B 1 481 ? -17.203 4.488 22.375 1 96.75 481 ARG B N 1
ATOM 8661 C CA . ARG B 1 481 ? -16.703 5.852 22.297 1 96.75 481 ARG B CA 1
ATOM 8662 C C . ARG B 1 481 ? -16.125 6.152 20.922 1 96.75 481 ARG B C 1
ATOM 8664 O O . ARG B 1 481 ? -16.203 7.289 20.453 1 96.75 481 ARG B O 1
ATOM 8671 N N . GLY B 1 482 ? -15.609 5.105 20.219 1 98.31 482 GLY B N 1
ATOM 8672 C CA . GLY B 1 482 ? -14.953 5.285 18.938 1 98.31 482 GLY B CA 1
ATOM 8673 C C . GLY B 1 482 ? -15.906 5.16 17.766 1 98.31 482 GLY B C 1
ATOM 8674 O O . GLY B 1 482 ? -15.484 4.84 16.641 1 98.31 482 GLY B O 1
ATOM 8675 N N . ILE B 1 483 ? -17.219 5.43 17.953 1 98.62 483 ILE B N 1
ATOM 8676 C CA . ILE B 1 483 ? -18.234 5.172 16.953 1 98.62 483 ILE B CA 1
ATOM 8677 C C . ILE B 1 483 ? -17.953 6.012 15.703 1 98.62 483 ILE B C 1
ATOM 8679 O O . ILE B 1 483 ? -18.078 5.523 14.578 1 98.62 483 ILE B O 1
ATOM 8683 N N . ARG B 1 484 ? -17.562 7.305 15.82 1 98.5 484 ARG B N 1
ATOM 8684 C CA . ARG B 1 484 ? -17.297 8.133 14.656 1 98.5 484 ARG B CA 1
ATOM 8685 C C . ARG B 1 484 ? -16.078 7.613 13.883 1 98.5 484 ARG B C 1
ATOM 8687 O O . ARG B 1 484 ? -16.078 7.633 12.648 1 98.5 484 ARG B O 1
ATOM 8694 N N . TYR B 1 485 ? -15.062 7.16 14.648 1 98.75 485 TYR B N 1
ATOM 8695 C CA . TYR B 1 485 ? -13.898 6.543 14.008 1 98.75 485 TYR B CA 1
ATOM 8696 C C . TYR B 1 485 ? -14.312 5.332 13.188 1 98.75 485 TYR B C 1
ATOM 8698 O O . TYR B 1 485 ? -13.875 5.176 12.039 1 98.75 485 TYR B O 1
ATOM 8706 N N . LEU B 1 486 ? -15.164 4.488 13.727 1 98.88 486 LEU B N 1
ATOM 8707 C CA . LEU B 1 486 ? -15.641 3.291 13.039 1 98.88 486 LEU B CA 1
ATOM 8708 C C . LEU B 1 486 ? -16.359 3.656 11.75 1 98.88 486 LEU B C 1
ATOM 8710 O O . LEU B 1 486 ? -16.078 3.09 10.688 1 98.88 486 LEU B O 1
ATOM 8714 N N . LEU B 1 487 ? -17.266 4.629 11.828 1 98.69 487 LEU B N 1
ATOM 8715 C CA . LEU B 1 487 ? -18.062 5.004 10.672 1 98.69 487 LEU B CA 1
ATOM 8716 C C . LEU B 1 487 ? -17.203 5.652 9.594 1 98.69 487 LEU B C 1
ATOM 8718 O O . LEU B 1 487 ? -17.375 5.367 8.406 1 98.69 487 LEU B O 1
ATOM 8722 N N . GLU B 1 488 ? -16.219 6.473 10 1 98.38 488 GLU B N 1
ATOM 8723 C CA . GLU B 1 488 ? -15.367 7.191 9.055 1 98.38 488 GLU B CA 1
ATOM 8724 C C . GLU B 1 488 ? -14.359 6.254 8.406 1 98.38 488 GLU B C 1
ATOM 8726 O O . GLU B 1 488 ? -13.875 6.523 7.305 1 98.38 488 GLU B O 1
ATOM 8731 N N . THR B 1 489 ? -14.031 5.086 9.016 1 98.75 489 THR B N 1
ATOM 8732 C CA . THR B 1 489 ? -12.984 4.219 8.492 1 98.75 489 THR B CA 1
ATOM 8733 C C . THR B 1 489 ? -13.586 3 7.797 1 98.75 489 THR B C 1
ATOM 8735 O O . THR B 1 489 ? -13.047 2.52 6.797 1 98.75 489 THR B O 1
ATOM 8738 N N . LEU B 1 490 ? -14.758 2.488 8.281 1 98.88 490 LEU B N 1
ATOM 8739 C CA . LEU B 1 490 ? -15.258 1.204 7.805 1 98.88 490 LEU B CA 1
ATOM 8740 C C . LEU B 1 490 ? -16.344 1.399 6.754 1 98.88 490 LEU B C 1
ATOM 8742 O O . LEU B 1 490 ? -16.719 0.455 6.051 1 98.88 490 LEU B O 1
ATOM 8746 N N . GLU B 1 491 ? -16.922 2.623 6.617 1 98.75 491 GLU B N 1
ATOM 8747 C CA . GLU B 1 491 ? -17.844 2.912 5.527 1 98.75 491 GLU B CA 1
ATOM 8748 C C . GLU B 1 491 ? -17.094 3.346 4.266 1 98.75 491 GLU B C 1
ATOM 8750 O O . GLU B 1 491 ? -16.438 4.383 4.258 1 98.75 491 GLU B O 1
ATOM 8755 N N . PRO B 1 492 ? -17.219 2.607 3.193 1 98.62 492 PRO B N 1
ATOM 8756 C CA . PRO B 1 492 ? -16.375 2.828 2.025 1 98.62 492 PRO B CA 1
ATOM 8757 C C . PRO B 1 492 ? -16.625 4.176 1.353 1 98.62 492 PRO B C 1
ATOM 8759 O O . PRO B 1 492 ? -15.75 4.695 0.654 1 98.62 492 PRO B O 1
ATOM 8762 N N . GLU B 1 493 ? -17.75 4.82 1.554 1 98.25 493 GLU B N 1
ATOM 8763 C CA . GLU B 1 493 ? -18.047 6.098 0.912 1 98.25 493 GLU B CA 1
ATOM 8764 C C . GLU B 1 493 ? -17.453 7.266 1.686 1 98.25 493 GLU B C 1
ATOM 8766 O O . GLU B 1 493 ? -17.406 8.391 1.185 1 98.25 493 GLU B O 1
ATOM 8771 N N . ALA B 1 494 ? -17.016 7.004 2.957 1 98.25 494 ALA B N 1
ATOM 8772 C CA . ALA B 1 494 ? -16.375 8.07 3.715 1 98.25 494 ALA B CA 1
ATOM 8773 C C . ALA B 1 494 ? -15.062 8.492 3.049 1 98.25 494 ALA B C 1
ATOM 8775 O O . ALA B 1 494 ? -14.359 7.66 2.469 1 98.25 494 ALA B O 1
ATOM 8776 N N . VAL B 1 495 ? -14.664 9.734 3.137 1 97.69 495 VAL B N 1
ATOM 8777 C CA . VAL B 1 495 ? -13.555 10.328 2.402 1 97.69 495 VAL B CA 1
ATOM 8778 C C . VAL B 1 495 ? -12.25 9.641 2.789 1 97.69 495 VAL B C 1
ATOM 8780 O O . VAL B 1 495 ? -11.414 9.352 1.93 1 97.69 495 VAL B O 1
ATOM 8783 N N . ASP B 1 496 ? -12.031 9.359 4.059 1 98.25 496 ASP B N 1
ATOM 8784 C CA . ASP B 1 496 ? -10.797 8.758 4.547 1 98.25 496 ASP B CA 1
ATOM 8785 C C . ASP B 1 496 ? -11.047 7.34 5.062 1 98.25 496 ASP B C 1
ATOM 8787 O O . ASP B 1 496 ? -10.469 6.93 6.07 1 98.25 496 ASP B O 1
ATOM 8791 N N . SER B 1 497 ? -11.992 6.598 4.371 1 98.69 497 SER B N 1
ATOM 8792 C CA . SER B 1 497 ? -12.234 5.199 4.719 1 98.69 497 SER B CA 1
ATOM 8793 C C . SER B 1 497 ? -11.008 4.336 4.414 1 98.69 497 SER B C 1
ATOM 8795 O O . SER B 1 497 ? -10.156 4.719 3.615 1 98.69 497 SER B O 1
ATOM 8797 N N . PHE B 1 498 ? -10.953 3.17 5.098 1 98.81 498 PHE B N 1
ATOM 8798 C CA . PHE B 1 498 ? -9.914 2.201 4.77 1 98.81 498 PHE B CA 1
ATOM 8799 C C . PHE B 1 498 ? -10 1.792 3.303 1 98.81 498 PHE B C 1
ATOM 8801 O O . PHE B 1 498 ? -8.977 1.557 2.658 1 98.81 498 PHE B O 1
ATOM 8808 N N . PHE B 1 499 ? -11.219 1.715 2.752 1 98.75 499 PHE B N 1
ATOM 8809 C CA . PHE B 1 499 ? -11.359 1.409 1.334 1 98.75 499 PHE B CA 1
ATOM 8810 C C . PHE B 1 499 ? -10.664 2.461 0.48 1 98.75 499 PHE B C 1
ATOM 8812 O O . PHE B 1 499 ? -9.852 2.127 -0.386 1 98.75 499 PHE B O 1
ATOM 8819 N N . ASN B 1 500 ? -10.938 3.723 0.711 1 98.88 500 ASN B N 1
ATOM 8820 C CA . ASN B 1 500 ? -10.398 4.809 -0.098 1 98.88 500 ASN B CA 1
ATOM 8821 C C . ASN B 1 500 ? -8.883 4.938 0.08 1 98.88 500 ASN B C 1
ATOM 8823 O O . ASN B 1 500 ? -8.195 5.473 -0.79 1 98.88 500 ASN B O 1
ATOM 8827 N N . TRP B 1 501 ? -8.352 4.406 1.164 1 98.69 501 TRP B N 1
ATOM 8828 C CA . TRP B 1 501 ? -6.914 4.422 1.389 1 98.69 501 TRP B CA 1
ATOM 8829 C C . TRP B 1 501 ? -6.273 3.115 0.937 1 98.69 501 TRP B C 1
ATOM 8831 O O . TRP B 1 501 ? -5.172 2.771 1.369 1 98.69 501 TRP B O 1
ATOM 8841 N N . ASN B 1 502 ? -6.957 2.273 0.171 1 98.62 502 ASN B N 1
ATOM 8842 C CA . ASN B 1 502 ? -6.418 1.138 -0.567 1 98.62 502 ASN B CA 1
ATOM 8843 C C . ASN B 1 502 ? -6.219 -0.077 0.336 1 98.62 502 ASN B C 1
ATOM 8845 O O . ASN B 1 502 ? -5.41 -0.956 0.036 1 98.62 502 ASN B O 1
ATOM 8849 N N . PHE B 1 503 ? -6.973 -0.189 1.44 1 98.44 503 PHE B N 1
ATOM 8850 C CA . PHE B 1 503 ? -6.766 -1.314 2.344 1 98.44 503 PHE B CA 1
ATOM 8851 C C . PHE B 1 503 ? -7.395 -2.582 1.784 1 98.44 503 PHE B C 1
ATOM 8853 O O . PHE B 1 503 ? -7.09 -3.688 2.238 1 98.44 503 PHE B O 1
ATOM 8860 N N . PHE B 1 504 ? -8.305 -2.428 0.809 1 98.56 504 PHE B N 1
ATOM 8861 C CA . PHE B 1 504 ? -9.062 -3.58 0.343 1 98.56 504 PHE B CA 1
ATOM 8862 C C . PHE B 1 504 ? -8.953 -3.727 -1.17 1 98.56 504 PHE B C 1
ATOM 8864 O O . PHE B 1 504 ? -9.859 -4.262 -1.814 1 98.56 504 PHE B O 1
ATOM 8871 N N . ASP B 1 505 ? -7.859 -3.309 -1.783 1 98.56 505 ASP B N 1
ATOM 8872 C CA . ASP B 1 505 ? -7.762 -3.17 -3.232 1 98.56 505 ASP B CA 1
ATOM 8873 C C . ASP B 1 505 ? -7.793 -4.535 -3.918 1 98.56 505 ASP B C 1
ATOM 8875 O O . ASP B 1 505 ? -8.031 -4.625 -5.125 1 98.56 505 ASP B O 1
ATOM 8879 N N . THR B 1 506 ? -7.504 -5.602 -3.219 1 98.56 506 THR B N 1
ATOM 8880 C CA . THR B 1 506 ? -7.5 -6.922 -3.844 1 98.56 506 THR B CA 1
ATOM 8881 C C . THR B 1 506 ? -8.898 -7.293 -4.332 1 98.56 506 THR B C 1
ATOM 8883 O O . THR B 1 506 ? -9.039 -8.102 -5.25 1 98.56 506 THR B O 1
ATOM 8886 N N . ILE B 1 507 ? -9.961 -6.719 -3.818 1 98.5 507 ILE B N 1
ATOM 8887 C CA . ILE B 1 507 ? -11.328 -7.035 -4.234 1 98.5 507 ILE B CA 1
ATOM 8888 C C . ILE B 1 507 ? -11.625 -6.359 -5.566 1 98.5 507 ILE B C 1
ATOM 8890 O O . ILE B 1 507 ? -12.633 -6.664 -6.211 1 98.5 507 ILE B O 1
ATOM 8894 N N . LEU B 1 508 ? -10.758 -5.418 -5.996 1 98.69 508 LEU B N 1
ATOM 8895 C CA . LEU B 1 508 ? -11 -4.629 -7.199 1 98.69 508 LEU B CA 1
ATOM 8896 C C . LEU B 1 508 ? -10.438 -5.336 -8.43 1 98.69 508 LEU B C 1
ATOM 8898 O O . LEU B 1 508 ? -10.672 -4.902 -9.562 1 98.69 508 LEU B O 1
ATOM 8902 N N . GLN B 1 509 ? -9.703 -6.367 -8.195 1 98 509 GLN B N 1
ATOM 8903 C CA . GLN B 1 509 ? -9.125 -7.152 -9.273 1 98 509 GLN B CA 1
ATOM 8904 C C . GLN B 1 509 ? -9.836 -8.5 -9.414 1 98 509 GLN B C 1
ATOM 8906 O O . GLN B 1 509 ? -9.812 -9.32 -8.492 1 98 509 GLN B O 1
ATOM 8911 N N . GLN B 1 510 ? -10.438 -8.672 -10.539 1 97.38 510 GLN B N 1
ATOM 8912 C CA . GLN B 1 510 ? -11.047 -9.969 -10.812 1 97.38 510 GLN B CA 1
ATOM 8913 C C . GLN B 1 510 ? -9.992 -11.062 -10.93 1 97.38 510 GLN B C 1
ATOM 8915 O O . GLN B 1 510 ? -8.945 -10.852 -11.539 1 97.38 510 GLN B O 1
ATOM 8920 N N . LYS B 1 511 ? -10.242 -12.219 -10.305 1 97 511 LYS B N 1
ATOM 8921 C CA . LYS B 1 511 ? -9.234 -13.273 -10.219 1 97 511 LYS B CA 1
ATOM 8922 C C . LYS B 1 511 ? -9.453 -14.32 -11.305 1 97 511 LYS B C 1
ATOM 8924 O O . LYS B 1 511 ? -8.5 -14.992 -11.734 1 97 511 LYS B O 1
ATOM 8929 N N . GLU B 1 512 ? -10.734 -14.5 -11.672 1 95.19 512 GLU B N 1
ATOM 8930 C CA . GLU B 1 512 ? -11.07 -15.5 -12.68 1 95.19 512 GLU B CA 1
ATOM 8931 C C . GLU B 1 512 ? -11.703 -14.852 -13.906 1 95.19 512 GLU B C 1
ATOM 8933 O O . GLU B 1 512 ? -12.43 -13.859 -13.789 1 95.19 512 GLU B O 1
ATOM 8938 N N . GLY B 1 513 ? -11.391 -15.336 -15.086 1 92.88 513 GLY B N 1
ATOM 8939 C CA . GLY B 1 513 ? -11.984 -14.922 -16.344 1 92.88 513 GLY B CA 1
ATOM 8940 C C . GLY B 1 513 ? -12.453 -16.094 -17.203 1 92.88 513 GLY B C 1
ATOM 8941 O O . GLY B 1 513 ? -12.875 -17.125 -16.672 1 92.88 513 GLY B O 1
ATOM 8942 N N . PHE B 1 514 ? -12.555 -15.742 -18.484 1 94.5 514 PHE B N 1
ATOM 8943 C CA . PHE B 1 514 ? -13.016 -16.797 -19.391 1 94.5 514 PHE B CA 1
ATOM 8944 C C . PHE B 1 514 ? -12.211 -16.781 -20.688 1 94.5 514 PHE B C 1
ATOM 8946 O O . PHE B 1 514 ? -11.648 -15.75 -21.062 1 94.5 514 PHE B O 1
ATOM 8953 N N . SER B 1 515 ? -12.07 -17.938 -21.234 1 93.5 515 SER B N 1
ATOM 8954 C CA . SER B 1 515 ? -11.641 -18.031 -22.625 1 93.5 515 SER B CA 1
ATOM 8955 C C . SER B 1 515 ? -12.828 -17.906 -23.578 1 93.5 515 SER B C 1
ATOM 8957 O O . SER B 1 515 ? -13.781 -18.688 -23.5 1 93.5 515 SER B O 1
ATOM 8959 N N . PRO B 1 516 ? -12.758 -17.031 -24.531 1 94.38 516 PRO B N 1
ATOM 8960 C CA . PRO B 1 516 ? -13.945 -16.766 -25.359 1 94.38 516 PRO B CA 1
ATOM 8961 C C . PRO B 1 516 ? -14.422 -17.984 -26.125 1 94.38 516 PRO B C 1
ATOM 8963 O O . PRO B 1 516 ? -15.625 -18.234 -26.234 1 94.38 516 PRO B O 1
ATOM 8966 N N . TYR B 1 517 ? -13.516 -18.766 -26.688 1 93.75 517 TYR B N 1
ATOM 8967 C CA . TYR B 1 517 ? -13.922 -19.891 -27.516 1 93.75 517 TYR B CA 1
ATOM 8968 C C . TYR B 1 517 ? -14.648 -20.953 -26.688 1 93.75 517 TYR B C 1
ATOM 8970 O O . TYR B 1 517 ? -15.383 -21.781 -27.234 1 93.75 517 TYR B O 1
ATOM 8978 N N . VAL B 1 518 ? -14.453 -20.891 -25.406 1 94.06 518 VAL B N 1
ATOM 8979 C CA . VAL B 1 518 ? -15.148 -21.812 -24.5 1 94.06 518 VAL B CA 1
ATOM 8980 C C . VAL B 1 518 ? -16.438 -21.172 -24.016 1 94.06 518 VAL B C 1
ATOM 8982 O O . VAL B 1 518 ? -17.516 -21.781 -24.094 1 94.06 518 VAL B O 1
ATOM 8985 N N . PHE B 1 519 ? -16.391 -19.984 -23.562 1 95.56 519 PHE B N 1
ATOM 8986 C CA . PHE B 1 519 ? -17.516 -19.328 -22.891 1 95.56 519 PHE B CA 1
ATOM 8987 C C . PHE B 1 519 ? -18.609 -18.984 -23.891 1 95.56 519 PHE B C 1
ATOM 8989 O O . PHE B 1 519 ? -19.766 -18.844 -23.516 1 95.56 519 PHE B O 1
ATOM 8996 N N . GLU B 1 520 ? -18.25 -18.859 -25.188 1 95.81 520 GLU B N 1
ATOM 8997 C CA . GLU B 1 520 ? -19.25 -18.547 -26.203 1 95.81 520 GLU B CA 1
ATOM 8998 C C . GLU B 1 520 ? -20.375 -19.578 -26.203 1 95.81 520 GLU B C 1
ATOM 9000 O O . GLU B 1 520 ? -21.547 -19.219 -26.328 1 95.81 520 GLU B O 1
ATOM 9005 N N . ASP B 1 521 ? -20.016 -20.766 -26.062 1 95.25 521 ASP B N 1
ATOM 9006 C CA . ASP B 1 521 ? -21.031 -21.828 -26.047 1 95.25 521 ASP B CA 1
ATOM 9007 C C . ASP B 1 521 ? -21.859 -21.781 -24.781 1 95.25 521 ASP B C 1
ATOM 9009 O O . ASP B 1 521 ? -23.062 -22.047 -24.812 1 95.25 521 ASP B O 1
ATOM 9013 N N . VAL B 1 522 ? -21.234 -21.516 -23.672 1 95.69 522 VAL B N 1
ATOM 9014 C CA . VAL B 1 522 ? -21.938 -21.359 -22.391 1 95.69 522 VAL B CA 1
ATOM 9015 C C . VAL B 1 522 ? -22.891 -20.188 -22.469 1 95.69 522 VAL B C 1
ATOM 9017 O O . VAL B 1 522 ? -24.047 -20.281 -22.016 1 95.69 522 VAL B O 1
ATOM 9020 N N . ALA B 1 523 ? -22.438 -19.109 -23.062 1 97.69 523 ALA B N 1
ATOM 9021 C CA . ALA B 1 523 ? -23.234 -17.906 -23.188 1 97.69 523 ALA B CA 1
ATOM 9022 C C . ALA B 1 523 ? -24.453 -18.141 -24.062 1 97.69 523 ALA B C 1
ATOM 9024 O O . ALA B 1 523 ? -25.547 -17.625 -23.781 1 97.69 523 ALA B O 1
ATOM 9025 N N . ALA B 1 524 ? -24.266 -18.906 -25.141 1 97.44 524 ALA B N 1
ATOM 9026 C CA . ALA B 1 524 ? -25.391 -19.234 -26.016 1 97.44 524 ALA B CA 1
ATOM 9027 C C . ALA B 1 524 ? -26.469 -20 -25.25 1 97.44 524 ALA B C 1
ATOM 9029 O O . ALA B 1 524 ? -27.672 -19.719 -25.406 1 97.44 524 ALA B O 1
ATOM 9030 N N . LYS B 1 525 ? -26.016 -20.922 -24.516 1 96.88 525 LYS B N 1
ATOM 9031 C CA . LYS B 1 525 ? -26.953 -21.703 -23.719 1 96.88 525 LYS B CA 1
ATOM 9032 C C . LYS B 1 525 ? -27.641 -20.828 -22.656 1 96.88 525 LYS B C 1
ATOM 9034 O O . LYS B 1 525 ? -28.828 -21 -22.391 1 96.88 525 LYS B O 1
ATOM 9039 N N . LEU B 1 526 ? -26.891 -19.953 -22.016 1 97.25 526 LEU B N 1
ATOM 9040 C CA . LEU B 1 526 ? -27.406 -19.031 -21.016 1 97.25 526 LEU B CA 1
ATOM 9041 C C . LEU B 1 526 ? -28.547 -18.188 -21.594 1 97.25 526 LEU B C 1
ATOM 9043 O O . LEU B 1 526 ? -29.594 -18.031 -20.969 1 97.25 526 LEU B O 1
ATOM 9047 N N . LEU B 1 527 ? -28.328 -17.656 -22.766 1 97.75 527 LEU B N 1
ATOM 9048 C CA . LEU B 1 527 ? -29.328 -16.797 -23.422 1 97.75 527 LEU B CA 1
ATOM 9049 C C . LEU B 1 527 ? -30.547 -17.625 -23.844 1 97.75 527 LEU B C 1
ATOM 9051 O O . LEU B 1 527 ? -31.688 -17.141 -23.75 1 97.75 527 LEU B O 1
ATOM 9055 N N . LYS B 1 528 ? -30.328 -18.781 -24.328 1 97.31 528 LYS B N 1
ATOM 9056 C CA . LYS B 1 528 ? -31.406 -19.656 -24.75 1 97.31 528 LYS B CA 1
ATOM 9057 C C . LYS B 1 528 ? -32.312 -20.031 -23.578 1 97.31 528 LYS B C 1
ATOM 9059 O O . LYS B 1 528 ? -33.531 -20.125 -23.719 1 97.31 528 LYS B O 1
ATOM 9064 N N . ASN B 1 529 ? -31.719 -20.172 -22.422 1 97.5 529 ASN B N 1
ATOM 9065 C CA . ASN B 1 529 ? -32.438 -20.656 -21.25 1 97.5 529 ASN B CA 1
ATOM 9066 C C . ASN B 1 529 ? -33 -19.516 -20.406 1 97.5 529 ASN B C 1
ATOM 9068 O O . ASN B 1 529 ? -33.719 -19.734 -19.438 1 97.5 529 ASN B O 1
ATOM 9072 N N . ASN B 1 530 ? -32.719 -18.297 -20.734 1 97.62 530 ASN B N 1
ATOM 9073 C CA . ASN B 1 530 ? -33.156 -17.141 -19.969 1 97.62 530 ASN B CA 1
ATOM 9074 C C . ASN B 1 530 ? -33.688 -16.031 -20.875 1 97.62 530 ASN B C 1
ATOM 9076 O O . ASN B 1 530 ? -33 -15.031 -21.094 1 97.62 530 ASN B O 1
ATOM 9080 N N . PRO B 1 531 ? -34.938 -16.031 -21.141 1 97.56 531 PRO B N 1
ATOM 9081 C CA . PRO B 1 531 ? -35.5 -15.055 -22.078 1 97.56 531 PRO B CA 1
ATOM 9082 C C . PRO B 1 531 ? -35.406 -13.617 -21.578 1 97.56 531 PRO B C 1
ATOM 9084 O O . PRO B 1 531 ? -35.25 -12.695 -22.375 1 97.56 531 PRO B O 1
ATOM 9087 N N . LYS B 1 532 ? -35.562 -13.5 -20.328 1 97.81 532 LYS B N 1
ATOM 9088 C CA . LYS B 1 532 ? -35.438 -12.156 -19.766 1 97.81 532 LYS B CA 1
ATOM 9089 C C . LYS B 1 532 ? -34.031 -11.594 -19.969 1 97.81 532 LYS B C 1
ATOM 9091 O O . LYS B 1 532 ? -33.875 -10.43 -20.344 1 97.81 532 LYS B O 1
ATOM 9096 N N . LEU B 1 533 ? -33.062 -12.406 -19.656 1 98 533 LEU B N 1
ATOM 9097 C CA . LEU B 1 533 ? -31.688 -12.008 -19.859 1 98 533 LEU B CA 1
ATOM 9098 C C . LEU B 1 533 ? -31.406 -11.703 -21.328 1 98 533 LEU B C 1
ATOM 9100 O O . LEU B 1 533 ? -30.703 -10.75 -21.641 1 98 533 LEU B O 1
ATOM 9104 N N . LYS B 1 534 ? -31.938 -12.492 -22.188 1 98 534 LYS B N 1
ATOM 9105 C CA . LYS B 1 534 ? -31.75 -12.297 -23.625 1 98 534 LYS B CA 1
ATOM 9106 C C . LYS B 1 534 ? -32.344 -10.961 -24.078 1 98 534 LYS B C 1
ATOM 9108 O O . LYS B 1 534 ? -31.75 -10.258 -24.891 1 98 534 LYS B O 1
ATOM 9113 N N . ALA B 1 535 ? -33.5 -10.672 -23.562 1 98 535 ALA B N 1
ATOM 9114 C CA . ALA B 1 535 ? -34.156 -9.414 -23.922 1 98 535 ALA B CA 1
ATOM 9115 C C . ALA B 1 535 ? -33.312 -8.219 -23.484 1 98 535 ALA B C 1
ATOM 9117 O O . ALA B 1 535 ? -33.188 -7.246 -24.234 1 98 535 ALA B O 1
ATOM 9118 N N . GLU B 1 536 ? -32.812 -8.32 -22.297 1 98.12 536 GLU B N 1
ATOM 9119 C CA . GLU B 1 536 ? -31.938 -7.266 -21.797 1 98.12 536 GLU B CA 1
ATOM 9120 C C . GLU B 1 536 ? -30.688 -7.137 -22.656 1 98.12 536 GLU B C 1
ATOM 9122 O O . GLU B 1 536 ? -30.266 -6.031 -23.016 1 98.12 536 GLU B O 1
ATOM 9127 N N . PHE B 1 537 ? -30.078 -8.242 -22.969 1 98.25 537 PHE B N 1
ATOM 9128 C CA . PHE B 1 537 ? -28.875 -8.305 -23.797 1 98.25 537 PHE B CA 1
ATOM 9129 C C . PHE B 1 537 ? -29.125 -7.691 -25.172 1 98.25 537 PHE B C 1
ATOM 9131 O O . PHE B 1 537 ? -28.328 -6.867 -25.641 1 98.25 537 PHE B O 1
ATOM 9138 N N . ASP B 1 538 ? -30.234 -8.039 -25.766 1 97.62 538 ASP B N 1
ATOM 9139 C CA . ASP B 1 538 ? -30.594 -7.555 -27.094 1 97.62 538 ASP B CA 1
ATOM 9140 C C . ASP B 1 538 ? -30.844 -6.051 -27.078 1 97.62 538 ASP B C 1
ATOM 9142 O O . ASP B 1 538 ? -30.516 -5.348 -28.031 1 97.62 538 ASP B O 1
ATOM 9146 N N . THR B 1 539 ? -31.422 -5.613 -26.062 1 98.12 539 THR B N 1
ATOM 9147 C CA . THR B 1 539 ? -31.703 -4.188 -25.938 1 98.12 539 THR B CA 1
ATOM 9148 C C . THR B 1 539 ? -30.406 -3.387 -25.891 1 98.12 539 THR B C 1
ATOM 9150 O O . THR B 1 539 ? -30.266 -2.381 -26.578 1 98.12 539 THR B O 1
ATOM 9153 N N . ILE B 1 540 ? -29.422 -3.848 -25.078 1 98.06 540 ILE B N 1
ATOM 9154 C CA . ILE B 1 540 ? -28.156 -3.145 -24.969 1 98.06 540 ILE B CA 1
ATOM 9155 C C . ILE B 1 540 ? -27.438 -3.172 -26.328 1 98.06 540 ILE B C 1
ATOM 9157 O O . ILE B 1 540 ? -26.922 -2.152 -26.781 1 98.06 540 ILE B O 1
ATOM 9161 N N . LYS B 1 541 ? -27.422 -4.336 -26.922 1 96.81 541 LYS B N 1
ATOM 9162 C CA . LYS B 1 541 ? -26.75 -4.52 -28.203 1 96.81 541 LYS B CA 1
ATOM 9163 C C . LYS B 1 541 ? -27.344 -3.605 -29.266 1 96.81 541 LYS B C 1
ATOM 9165 O O . LYS B 1 541 ? -26.625 -3.1 -30.141 1 96.81 541 LYS B O 1
ATOM 9170 N N . SER B 1 542 ? -28.641 -3.338 -29.219 1 96.75 542 SER B N 1
ATOM 9171 C CA . SER B 1 542 ? -29.328 -2.541 -30.219 1 96.75 542 SER B CA 1
ATOM 9172 C C . SER B 1 542 ? -29.172 -1.049 -29.953 1 96.75 542 SER B C 1
ATOM 9174 O O . SER B 1 542 ? -29.297 -0.23 -30.859 1 96.75 542 SER B O 1
ATOM 9176 N N . THR B 1 543 ? -28.859 -0.668 -28.719 1 97.62 543 THR B N 1
ATOM 9177 C CA . THR B 1 543 ? -28.875 0.745 -28.344 1 97.62 543 THR B CA 1
ATOM 9178 C C . THR B 1 543 ? -27.453 1.266 -28.156 1 97.62 543 THR B C 1
ATOM 9180 O O . THR B 1 543 ? -27.219 2.473 -28.234 1 97.62 543 THR B O 1
ATOM 9183 N N . ASP B 1 544 ? -26.516 0.36 -27.891 1 97.62 544 ASP B N 1
ATOM 9184 C CA . ASP B 1 544 ? -25.125 0.741 -27.656 1 97.62 544 ASP B CA 1
ATOM 9185 C C . ASP B 1 544 ? -24.219 0.2 -28.766 1 97.62 544 ASP B C 1
ATOM 9187 O O . ASP B 1 544 ? -23.781 -0.952 -28.719 1 97.62 544 ASP B O 1
ATOM 9191 N N . GLU B 1 545 ? -23.828 1.056 -29.641 1 97.44 545 GLU B N 1
ATOM 9192 C CA . GLU B 1 545 ? -23.047 0.66 -30.797 1 97.44 545 GLU B CA 1
ATOM 9193 C C . GLU B 1 545 ? -21.672 0.123 -30.391 1 97.44 545 GLU B C 1
ATOM 9195 O O . GLU B 1 545 ? -21.156 -0.805 -31.016 1 97.44 545 GLU B O 1
ATOM 9200 N N . ASN B 1 546 ? -21.062 0.738 -29.391 1 97.75 546 ASN B N 1
ATOM 9201 C CA . ASN B 1 546 ? -19.766 0.273 -28.922 1 97.75 546 ASN B CA 1
ATOM 9202 C C . ASN B 1 546 ? -19.859 -1.137 -28.328 1 97.75 546 ASN B C 1
ATOM 9204 O O . ASN B 1 546 ? -18.953 -1.946 -28.516 1 97.75 546 ASN B O 1
ATOM 9208 N N . PHE B 1 547 ? -20.891 -1.354 -27.625 1 97.75 547 PHE B N 1
ATOM 9209 C CA . PHE B 1 547 ? -21.141 -2.684 -27.094 1 97.75 547 PHE B CA 1
ATOM 9210 C C . PHE B 1 547 ? -21.375 -3.684 -28.219 1 97.75 547 PHE B C 1
ATOM 9212 O O . PHE B 1 547 ? -20.828 -4.785 -28.203 1 97.75 547 PHE B O 1
ATOM 9219 N N . ALA B 1 548 ? -22.094 -3.34 -29.219 1 97.19 548 ALA B N 1
ATOM 9220 C CA . ALA B 1 548 ? -22.484 -4.223 -30.312 1 97.19 548 ALA B CA 1
ATOM 9221 C C . ALA B 1 548 ? -21.266 -4.625 -31.141 1 97.19 548 ALA B C 1
ATOM 9223 O O . ALA B 1 548 ? -21.203 -5.73 -31.688 1 97.19 548 ALA B O 1
ATOM 9224 N N . LYS B 1 549 ? -20.297 -3.793 -31.141 1 97.94 549 LYS B N 1
ATOM 9225 C CA . LYS B 1 549 ? -19.141 -4.035 -32 1 97.94 549 LYS B CA 1
ATOM 9226 C C . LYS B 1 549 ? -18 -4.656 -31.203 1 97.94 549 LYS B C 1
ATOM 9228 O O . LYS B 1 549 ? -16.906 -4.875 -31.75 1 97.94 549 LYS B O 1
ATOM 9233 N N . ASN B 1 550 ? -18.203 -4.949 -29.984 1 98.12 550 ASN B N 1
ATOM 9234 C CA . ASN B 1 550 ? -17.156 -5.445 -29.094 1 98.12 550 ASN B CA 1
ATOM 9235 C C . ASN B 1 550 ? -17.516 -6.812 -28.516 1 98.12 550 ASN B C 1
ATOM 9237 O O . ASN B 1 550 ? -18.219 -6.906 -27.5 1 98.12 550 ASN B O 1
ATOM 9241 N N . TRP B 1 551 ? -16.891 -7.867 -29.141 1 97.06 551 TRP B N 1
ATOM 9242 C CA . TRP B 1 551 ? -17.25 -9.227 -28.734 1 97.06 551 TRP B CA 1
ATOM 9243 C C . TRP B 1 551 ? -16.906 -9.461 -27.281 1 97.06 551 TRP B C 1
ATOM 9245 O O . TRP B 1 551 ? -17.625 -10.156 -26.562 1 97.06 551 TRP B O 1
ATOM 9255 N N . TYR B 1 552 ? -15.758 -8.938 -26.828 1 97.38 552 TYR B N 1
ATOM 9256 C CA . TYR B 1 552 ? -15.344 -9.172 -25.453 1 97.38 552 TYR B CA 1
ATOM 9257 C C . TYR B 1 552 ? -16.297 -8.5 -24.469 1 97.38 552 TYR B C 1
ATOM 9259 O O . TYR B 1 552 ? -16.656 -9.078 -23.438 1 97.38 552 TYR B O 1
ATOM 9267 N N . ALA B 1 553 ? -16.656 -7.211 -24.75 1 97.94 553 ALA B N 1
ATOM 9268 C CA . ALA B 1 553 ? -17.594 -6.504 -23.875 1 97.94 553 ALA B CA 1
ATOM 9269 C C . ALA B 1 553 ? -18.906 -7.273 -23.734 1 97.94 553 ALA B C 1
ATOM 9271 O O . ALA B 1 553 ? -19.484 -7.344 -22.656 1 97.94 553 ALA B O 1
ATOM 9272 N N . GLN B 1 554 ? -19.406 -7.844 -24.844 1 98.31 554 GLN B N 1
ATOM 9273 C CA . GLN B 1 554 ? -20.656 -8.609 -24.859 1 98.31 554 GLN B CA 1
ATOM 9274 C C . GLN B 1 554 ? -20.531 -9.867 -23.984 1 98.31 554 GLN B C 1
ATOM 9276 O O . GLN B 1 554 ? -21.359 -10.117 -23.125 1 98.31 554 GLN B O 1
ATOM 9281 N N . LEU B 1 555 ? -19.469 -10.625 -24.188 1 98.06 555 LEU B N 1
ATOM 9282 C CA . LEU B 1 555 ? -19.266 -11.859 -23.422 1 98.06 555 LEU B CA 1
ATOM 9283 C C . LEU B 1 555 ? -19.016 -11.555 -21.953 1 98.06 555 LEU B C 1
ATOM 9285 O O . LEU B 1 555 ? -19.469 -12.289 -21.078 1 98.06 555 LEU B O 1
ATOM 9289 N N . ASN B 1 556 ? -18.219 -10.547 -21.719 1 98.06 556 ASN B N 1
ATOM 9290 C CA . ASN B 1 556 ? -17.953 -10.148 -20.344 1 98.06 556 ASN B CA 1
ATOM 9291 C C . ASN B 1 556 ? -19.234 -9.773 -19.609 1 98.06 556 ASN B C 1
ATOM 9293 O O . ASN B 1 556 ? -19.391 -10.102 -18.438 1 98.06 556 ASN B O 1
ATOM 9297 N N . TRP B 1 557 ? -20.078 -9.016 -20.25 1 98.06 557 TRP B N 1
ATOM 9298 C CA . TRP B 1 557 ? -21.359 -8.648 -19.672 1 98.06 557 TRP B CA 1
ATOM 9299 C C . TRP B 1 557 ? -22.156 -9.898 -19.281 1 98.06 557 TRP B C 1
ATOM 9301 O O . TRP B 1 557 ? -22.703 -9.977 -18.188 1 98.06 557 TRP B O 1
ATOM 9311 N N . LEU B 1 558 ? -22.234 -10.875 -20.156 1 98.31 558 LEU B N 1
ATOM 9312 C CA . LEU B 1 558 ? -22.953 -12.125 -19.891 1 98.31 558 LEU B CA 1
ATOM 9313 C C . LEU B 1 558 ? -22.266 -12.922 -18.781 1 98.31 558 LEU B C 1
ATOM 9315 O O . LEU B 1 558 ? -22.938 -13.539 -17.953 1 98.31 558 LEU B O 1
ATOM 9319 N N . HIS B 1 559 ? -20.906 -12.969 -18.797 1 98.06 559 HIS B N 1
ATOM 9320 C CA . HIS B 1 559 ? -20.156 -13.656 -17.75 1 98.06 559 HIS B CA 1
ATOM 9321 C C . HIS B 1 559 ? -20.516 -13.102 -16.359 1 98.06 559 HIS B C 1
ATOM 9323 O O . HIS B 1 559 ? -20.75 -13.867 -15.43 1 98.06 559 HIS B O 1
ATOM 9329 N N . LYS B 1 560 ? -20.625 -11.812 -16.25 1 97.12 560 LYS B N 1
ATOM 9330 C CA . LYS B 1 560 ? -20.875 -11.156 -14.977 1 97.12 560 LYS B CA 1
ATOM 9331 C C . LYS B 1 560 ? -22.328 -11.375 -14.531 1 97.12 560 LYS B C 1
ATOM 9333 O O . LYS B 1 560 ? -22.656 -11.188 -13.359 1 97.12 560 LYS B O 1
ATOM 9338 N N . LYS B 1 561 ? -23.188 -11.773 -15.461 1 96.44 561 LYS B N 1
ATOM 9339 C CA . LYS B 1 561 ? -24.578 -12.078 -15.141 1 96.44 561 LYS B CA 1
ATOM 9340 C C . LYS B 1 561 ? -24.781 -13.57 -14.914 1 96.44 561 LYS B C 1
ATOM 9342 O O . LYS B 1 561 ? -25.891 -14.016 -14.625 1 96.44 561 LYS B O 1
ATOM 9347 N N . SER B 1 562 ? -23.75 -14.328 -14.969 1 96.88 562 SER B N 1
ATOM 9348 C CA . SER B 1 562 ? -23.859 -15.781 -14.859 1 96.88 562 SER B CA 1
ATOM 9349 C C . SER B 1 562 ? -23.312 -16.266 -13.523 1 96.88 562 SER B C 1
ATOM 9351 O O . SER B 1 562 ? -22.719 -15.5 -12.766 1 96.88 562 SER B O 1
ATOM 9353 N N . GLU B 1 563 ? -23.484 -17.531 -13.227 1 95.75 563 GLU B N 1
ATOM 9354 C CA . GLU B 1 563 ? -23 -18.172 -12 1 95.75 563 GLU B CA 1
ATOM 9355 C C . GLU B 1 563 ? -21.469 -18.297 -12.016 1 95.75 563 GLU B C 1
ATOM 9357 O O . GLU B 1 563 ? -20.859 -18.578 -10.984 1 95.75 563 GLU B O 1
ATOM 9362 N N . HIS B 1 564 ? -20.859 -18.016 -13.156 1 96.88 564 HIS B N 1
ATOM 9363 C CA . HIS B 1 564 ? -19.422 -18.188 -13.312 1 96.88 564 HIS B CA 1
ATOM 9364 C C . HIS B 1 564 ? -18.656 -16.953 -12.789 1 96.88 564 HIS B C 1
ATOM 9366 O O . HIS B 1 564 ? -17.453 -17.016 -12.602 1 96.88 564 HIS B O 1
ATOM 9372 N N . TYR B 1 565 ? -19.406 -15.883 -12.602 1 97.25 565 TYR B N 1
ATOM 9373 C CA . TYR B 1 565 ? -18.781 -14.68 -12.07 1 97.25 565 TYR B CA 1
ATOM 9374 C C . TYR B 1 565 ? -18.469 -14.836 -10.586 1 97.25 565 TYR B C 1
ATOM 9376 O O . TYR B 1 565 ? -19.344 -15.234 -9.805 1 97.25 565 TYR B O 1
ATOM 9384 N N . GLU B 1 566 ? -17.25 -14.547 -10.227 1 96.5 566 GLU B N 1
ATOM 9385 C CA . GLU B 1 566 ? -16.797 -14.703 -8.844 1 96.5 566 GLU B CA 1
ATOM 9386 C C . GLU B 1 566 ? -17.516 -13.719 -7.922 1 96.5 566 GLU B C 1
ATOM 9388 O O . GLU B 1 566 ? -17.734 -12.562 -8.297 1 96.5 566 GLU B O 1
ATOM 9393 N N . LYS B 1 567 ? -17.797 -14.094 -6.762 1 93.56 567 LYS B N 1
ATOM 9394 C CA . LYS B 1 567 ? -18.531 -13.266 -5.801 1 93.56 567 LYS B CA 1
ATOM 9395 C C . LYS B 1 567 ? -17.609 -12.25 -5.137 1 93.56 567 LYS B C 1
ATOM 9397 O O . LYS B 1 567 ? -18.047 -11.18 -4.727 1 93.56 567 LYS B O 1
ATOM 9402 N N . ALA B 1 568 ? -16.344 -12.539 -5.082 1 95.56 568 ALA B N 1
ATOM 9403 C CA . ALA B 1 568 ? -15.383 -11.75 -4.312 1 95.56 568 ALA B CA 1
ATOM 9404 C C . ALA B 1 568 ? -15.086 -10.414 -5 1 95.56 568 ALA B C 1
ATOM 9406 O O . ALA B 1 568 ? -14.766 -9.43 -4.34 1 95.56 568 ALA B O 1
ATOM 9407 N N . HIS B 1 569 ? -15.219 -10.383 -6.348 1 97.81 569 HIS B N 1
ATOM 9408 C CA . HIS B 1 569 ? -14.891 -9.172 -7.09 1 97.81 569 HIS B CA 1
ATOM 9409 C C . HIS B 1 569 ? -15.852 -8.031 -6.75 1 97.81 569 HIS B C 1
ATOM 9411 O O . HIS B 1 569 ? -17.062 -8.195 -6.84 1 97.81 569 HIS B O 1
ATOM 9417 N N . MET B 1 570 ? -15.352 -6.957 -6.297 1 98.5 570 MET B N 1
ATOM 9418 C CA . MET B 1 570 ? -16.078 -5.727 -5.984 1 98.5 570 MET B CA 1
ATOM 9419 C C . MET B 1 570 ? -16.906 -5.891 -4.719 1 98.5 570 MET B C 1
ATOM 9421 O O . MET B 1 570 ? -17.688 -5.004 -4.367 1 98.5 570 MET B O 1
ATOM 9425 N N . GLN B 1 571 ? -16.812 -7 -4.027 1 98.06 571 GLN B N 1
ATOM 9426 C CA . GLN B 1 571 ? -17.516 -7.203 -2.756 1 98.06 571 GLN B CA 1
ATOM 9427 C C . GLN B 1 571 ? -16.734 -6.562 -1.605 1 98.06 571 GLN B C 1
ATOM 9429 O O . GLN B 1 571 ? -15.625 -6.98 -1.285 1 98.06 571 GLN B O 1
ATOM 9434 N N . TYR B 1 572 ? -17.297 -5.508 -1.016 1 98.56 572 TYR B N 1
ATOM 9435 C CA . TYR B 1 572 ? -16.688 -4.918 0.168 1 98.56 572 TYR B CA 1
ATOM 9436 C C . TYR B 1 572 ? -16.656 -5.914 1.32 1 98.56 572 TYR B C 1
ATOM 9438 O O . TYR B 1 572 ? -17.656 -6.566 1.61 1 98.56 572 TYR B O 1
ATOM 9446 N N . PRO B 1 573 ? -15.547 -6.055 2 1 98.12 573 PRO B N 1
ATOM 9447 C CA . PRO B 1 573 ? -15.414 -7.207 2.896 1 98.12 573 PRO B CA 1
ATOM 9448 C C . PRO B 1 573 ? -15.945 -6.926 4.301 1 98.12 573 PRO B C 1
ATOM 9450 O O . PRO B 1 573 ? -15.984 -7.832 5.141 1 98.12 573 PRO B O 1
ATOM 9453 N N . ILE B 1 574 ? -16.312 -5.738 4.625 1 98.69 574 ILE B N 1
ATOM 9454 C CA . ILE B 1 574 ? -16.844 -5.406 5.941 1 98.69 574 ILE B CA 1
ATOM 9455 C C . ILE B 1 574 ? -18.375 -5.457 5.902 1 98.69 574 ILE B C 1
ATOM 9457 O O . ILE B 1 574 ? -19 -4.781 5.086 1 98.69 574 ILE B O 1
ATOM 9461 N N . TYR B 1 575 ? -18.984 -6.223 6.828 1 98.75 575 TYR B N 1
ATOM 9462 C CA . TYR B 1 575 ? -20.422 -6.438 6.852 1 98.75 575 TYR B CA 1
ATOM 9463 C C . TYR B 1 575 ? -21.078 -5.648 7.98 1 98.75 575 TYR B C 1
ATOM 9465 O O . TYR B 1 575 ? -20.422 -5.32 8.977 1 98.75 575 TYR B O 1
ATOM 9473 N N . LYS B 1 576 ? -22.359 -5.328 7.805 1 98.5 576 LYS B N 1
ATOM 9474 C CA . LYS B 1 576 ? -23.094 -4.547 8.789 1 98.5 576 LYS B CA 1
ATOM 9475 C C . LYS B 1 576 ? -24.219 -5.375 9.422 1 98.5 576 LYS B C 1
ATOM 9477 O O . LYS B 1 576 ? -25.094 -5.871 8.719 1 98.5 576 LYS B O 1
ATOM 9482 N N . LEU B 1 577 ? -24.141 -5.621 10.672 1 98.5 577 LEU B N 1
ATOM 9483 C CA . LEU B 1 577 ? -25.297 -6.098 11.422 1 98.5 577 LEU B CA 1
ATOM 9484 C C . LEU B 1 577 ? -26.219 -4.945 11.781 1 98.5 577 LEU B C 1
ATOM 9486 O O . LEU B 1 577 ? -25.906 -4.137 12.656 1 98.5 577 LEU B O 1
ATOM 9490 N N . MET B 1 578 ? -27.359 -4.91 11.148 1 97.44 578 MET B N 1
ATOM 9491 C CA . MET B 1 578 ? -28.266 -3.773 11.32 1 97.44 578 MET B CA 1
ATOM 9492 C C . MET B 1 578 ? -29.062 -3.902 12.609 1 97.44 578 MET B C 1
ATOM 9494 O O . MET B 1 578 ? -29.281 -5.012 13.102 1 97.44 578 MET B O 1
ATOM 9498 N N . LYS B 1 579 ? -29.438 -2.732 13.109 1 92.31 579 LYS B N 1
ATOM 9499 C CA . LYS B 1 579 ? -30.297 -2.703 14.297 1 92.31 579 LYS B CA 1
ATOM 9500 C C . LYS B 1 579 ? -31.688 -3.254 13.984 1 92.31 579 LYS B C 1
ATOM 9502 O O . LYS B 1 579 ? -32.219 -3.029 12.898 1 92.31 579 LYS B O 1
ATOM 9507 N N . ASN B 1 580 ? -32.188 -4.207 14.844 1 79.44 580 ASN B N 1
ATOM 9508 C CA . ASN B 1 580 ? -33.531 -4.754 14.688 1 79.44 580 ASN B CA 1
ATOM 9509 C C . ASN B 1 580 ? -34.625 -3.68 14.883 1 79.44 580 ASN B C 1
ATOM 9511 O O . ASN B 1 580 ? -34.562 -2.912 15.844 1 79.44 580 ASN B O 1
ATOM 9515 N N . ASN B 1 581 ? -35.281 -3.146 13.773 1 54.94 581 ASN B N 1
ATOM 9516 C CA . ASN B 1 581 ? -36.469 -2.324 14 1 54.94 581 ASN B CA 1
ATOM 9517 C C . ASN B 1 581 ? -37.531 -3.082 14.797 1 54.94 581 ASN B C 1
ATOM 9519 O O . ASN B 1 581 ? -37.688 -4.293 14.641 1 54.94 581 ASN B O 1
#

Secondary structure (DSSP, 8-state):
-------------------HHHHHHHT--HHHHTTTS----HHHHHHHHHHHHHH-TTEEEEEES--TTSPPEEEEEE-TT----GGG-TTSEEEEEE--SSTT-THHHHHHHHHHHHHHTTSSPPPSSEEEEEES-S-HHHHHS-BSSS-TT----SSB--SS-TT---GGG-TTT--SHHHHHHHHHHHHH--SEEEEEEE--S--BS-SEEEEEPPHHHH-HHHHHHIIIIIHHHHHHHHHHTT--EEE----SSS-GGG-EEPPP--TTSHHHHHHTTT-EEEEEEE-TTS-HHHHHHHHHHHHHHHHHHHHHHHHHHHHHHHHHHHHHHH-SEEEEEEEE-TT--EEEEEEEEEEEEEE-TTTSSEEEEEEEEEEEEEEEEEE--EEEEEEEEPPSEEEE-TT-GGGHHHHHHTT---EE-SS-EEEEEEEEEEEEEEE-SS-BTTB--EEEEEEEEEEEEEEE-TT-EEEESSSTTHHHHHHHHSTTSTT-TTTTTTTGGGGS------HHHHHHHHHHHHHH-HHHHHHHHHHHHH-HHHHT-HHHHHHHHHHTSTTS-SSTTB-S-EEE----/-------------------HHHHHHHT--HHHHTTTS----HHHHHHHHHHHHHH-TTEEEEEES--TTSPPEEEEEE-TT----GGG-TTSEEEEEE--SSTT-THHHHHHHHHHHHHHTTSSPPPSSEEEEEES-S-HHHHHS-BSSS-TT----SSB--SS-TT---GGG-TTT--SHHHHHHHHHHHHH--SEEEEEEE--S--BS-SEEEEEPPHHHH-HHHHHHIIIIIHHHHHHHHHHTT--EEE----SSS-GGG-EEPPP--TTSHHHHHHTTT-EEEEEEE-TTS-HHHHHHHHHHHHHHHHHHHHHHHHHHHHHHHHHHHHHHH-SEEEEEEEE-TT--EEEEEEEEEEEEEE-TTTSSEEEEEEEEEEEEEEEEEE--EEEEEEEEPPSEEEE-TT-GGGHHHHHHTT---EE-SS-EEEEEEEEEEEEEEE-SS-BTTB--EEEEEEEEEEEEEEE-TT-EEEES-STTHHHHHHHHSTTSTT-TTTTTTTGGGGS------HHHHHHHHHHHHHH-HHHHHHHHHHHHH-HHHHT-HHHHHHHHHHTSTTS-SSTTB-S-EEE----

Organism: Cellulophaga lytica (strain ATCC 23178 / DSM 7489 / JCM 8516 / NBRC 14961 / NCIMB 1423 / VKM B-1433 / Cy l20) (NCBI:txid867900)

pLDDT: mean 94.84, std 11.68, range [21.69, 98.94]